Protein AF-A0A954EZW8-F1 (afdb_monomer_lite)

Structure (mmCIF, N/CA/C/O backbone):
data_AF-A0A954EZW8-F1
#
_entry.id   AF-A0A954EZW8-F1
#
loop_
_atom_site.group_PDB
_atom_site.id
_atom_site.type_symbol
_atom_site.label_atom_id
_atom_site.label_alt_id
_atom_site.label_comp_id
_atom_site.label_asym_id
_atom_site.label_entity_id
_atom_site.label_seq_id
_atom_site.pdbx_PDB_ins_code
_atom_site.Cartn_x
_atom_site.Cartn_y
_atom_site.Cartn_z
_atom_site.occupancy
_atom_site.B_iso_or_equiv
_atom_site.auth_seq_id
_atom_site.auth_comp_id
_atom_site.auth_asym_id
_atom_site.auth_atom_id
_atom_site.pdbx_PDB_model_num
ATOM 1 N N . MET A 1 1 ? -31.507 -16.685 -0.576 1.00 43.44 1 MET A N 1
ATOM 2 C CA . MET A 1 1 ? -32.724 -15.885 -0.887 1.00 43.44 1 MET A CA 1
ATOM 3 C C . MET A 1 1 ? -32.297 -14.731 -1.784 1.00 43.44 1 MET A C 1
ATOM 5 O O . MET A 1 1 ? -31.101 -14.536 -1.917 1.00 43.44 1 MET A O 1
ATOM 9 N N . ASP A 1 2 ? -33.221 -13.995 -2.402 1.00 51.62 2 ASP A N 1
ATOM 10 C CA . ASP A 1 2 ? -32.860 -12.764 -3.124 1.00 51.62 2 ASP A CA 1
ATOM 11 C C . ASP A 1 2 ? -32.317 -11.702 -2.142 1.00 51.62 2 ASP A C 1
ATOM 13 O O . ASP A 1 2 ? -33.011 -11.325 -1.193 1.00 51.62 2 ASP A O 1
ATOM 17 N N . VAL A 1 3 ? -31.085 -11.240 -2.383 1.00 45.69 3 VAL A N 1
ATOM 18 C CA . VAL A 1 3 ? -30.373 -10.222 -1.588 1.00 45.69 3 VAL A CA 1
ATOM 19 C C . VAL A 1 3 ? -31.146 -8.901 -1.583 1.00 45.69 3 VAL A C 1
ATOM 21 O O . VAL A 1 3 ? -31.331 -8.284 -0.530 1.00 45.69 3 VAL A O 1
ATOM 24 N N . ARG A 1 4 ? -31.712 -8.511 -2.734 1.00 54.00 4 ARG A N 1
ATOM 25 C CA . ARG A 1 4 ? -32.481 -7.267 -2.898 1.00 54.00 4 ARG A CA 1
ATOM 26 C C . ARG A 1 4 ? -33.747 -7.294 -2.028 1.00 54.00 4 ARG A C 1
ATOM 28 O O . ARG A 1 4 ? -34.098 -6.297 -1.394 1.00 54.00 4 ARG A O 1
ATOM 35 N N . THR A 1 5 ? -34.393 -8.458 -1.909 1.00 51.41 5 THR A N 1
ATOM 36 C CA . THR A 1 5 ? -35.537 -8.692 -1.009 1.00 51.41 5 THR A CA 1
ATOM 37 C C . THR A 1 5 ? -35.160 -8.655 0.479 1.00 51.41 5 THR A C 1
ATOM 39 O O . THR A 1 5 ? -35.992 -8.237 1.286 1.00 51.41 5 THR A O 1
ATOM 42 N N . LEU A 1 6 ? -33.949 -9.055 0.883 1.00 54.75 6 LEU A N 1
ATOM 43 C CA . LEU A 1 6 ? -33.510 -8.948 2.284 1.00 54.75 6 LEU A CA 1
ATOM 44 C C . LEU A 1 6 ? -33.312 -7.479 2.684 1.00 54.75 6 LEU A C 1
ATOM 46 O O . LEU A 1 6 ? -33.973 -7.003 3.612 1.00 54.75 6 LEU A O 1
ATOM 50 N N . PHE A 1 7 ? -32.508 -6.739 1.914 1.00 49.44 7 PHE A N 1
ATOM 51 C CA . PHE A 1 7 ? -32.210 -5.321 2.148 1.00 49.44 7 PHE A CA 1
ATOM 52 C C . PHE A 1 7 ? -33.491 -4.464 2.240 1.00 49.44 7 PHE A C 1
ATOM 54 O O . PHE A 1 7 ? -33.697 -3.722 3.201 1.00 49.44 7 PHE A O 1
ATOM 61 N N . VAL A 1 8 ? -34.432 -4.638 1.300 1.00 53.44 8 VAL A N 1
ATOM 62 C CA . VAL A 1 8 ? -35.705 -3.885 1.262 1.00 53.44 8 VAL A CA 1
ATOM 63 C C . VAL A 1 8 ? -36.650 -4.202 2.433 1.00 53.44 8 VAL A C 1
ATOM 65 O O . VAL A 1 8 ? -37.528 -3.390 2.739 1.00 53.44 8 VAL A O 1
ATOM 68 N N . ASN A 1 9 ? -36.519 -5.358 3.091 1.00 42.78 9 ASN A N 1
ATOM 69 C CA . ASN A 1 9 ? -37.370 -5.705 4.233 1.00 42.78 9 ASN A CA 1
ATOM 70 C C . ASN A 1 9 ? -36.825 -5.196 5.575 1.00 42.78 9 ASN A C 1
ATOM 72 O O . ASN A 1 9 ? -37.639 -4.896 6.446 1.00 42.78 9 ASN A O 1
ATOM 76 N N . TRP A 1 10 ? -35.506 -5.037 5.736 1.00 42.66 10 TRP A N 1
ATOM 77 C CA . TRP A 1 10 ? -34.912 -4.493 6.967 1.00 42.66 10 TRP A CA 1
ATOM 78 C C . TRP A 1 10 ? -35.305 -3.026 7.206 1.00 42.66 10 TRP A C 1
ATOM 80 O O . TRP A 1 10 ? -35.696 -2.650 8.306 1.00 42.66 10 TRP A O 1
ATOM 90 N N . PHE A 1 11 ? -35.323 -2.207 6.149 1.00 40.59 11 PHE A N 1
ATOM 91 C CA . PHE A 1 11 ? -35.715 -0.790 6.222 1.00 40.59 11 PHE A CA 1
ATOM 92 C C . PHE A 1 11 ? -37.233 -0.536 6.298 1.00 40.59 11 PHE A C 1
ATOM 94 O O . PHE A 1 11 ? -37.682 0.606 6.164 1.00 40.59 11 PHE A O 1
ATOM 101 N N . ARG A 1 12 ? -38.059 -1.567 6.525 1.00 32.81 12 ARG A N 1
ATOM 102 C CA . ARG A 1 12 ? -39.489 -1.385 6.815 1.00 32.81 12 ARG A CA 1
ATOM 103 C C . ARG A 1 12 ? -39.698 -1.240 8.322 1.00 32.81 12 ARG A C 1
ATOM 105 O O . ARG A 1 12 ? -39.370 -2.172 9.052 1.00 32.81 12 ARG A O 1
ATOM 112 N N . PRO A 1 13 ? -40.318 -0.145 8.805 1.00 32.53 13 PRO A N 1
ATOM 113 C CA . PRO A 1 13 ? -40.740 -0.055 10.197 1.00 32.53 13 PRO A CA 1
ATOM 114 C C . PRO A 1 13 ? -41.623 -1.252 10.563 1.00 32.53 13 PRO A C 1
ATOM 116 O O . PRO A 1 13 ? -42.623 -1.519 9.894 1.00 32.53 13 PRO A O 1
ATOM 119 N N . SER A 1 14 ? -41.251 -1.980 11.615 1.00 35.34 14 SER A N 1
ATOM 120 C CA . SER A 1 14 ? -41.984 -3.165 12.064 1.00 35.34 14 SER A CA 1
ATOM 121 C C . SER A 1 14 ? -43.405 -2.806 12.511 1.00 35.34 14 SER A C 1
ATOM 123 O O . SER A 1 14 ? -43.594 -1.817 13.223 1.00 35.34 14 SER A O 1
ATOM 125 N N . ASP A 1 15 ? -44.394 -3.637 12.161 1.00 36.22 15 ASP A N 1
ATOM 126 C CA . ASP A 1 15 ? -45.810 -3.444 12.506 1.00 36.22 15 ASP A CA 1
ATOM 127 C C . ASP A 1 15 ? -46.063 -3.543 14.027 1.00 36.22 15 ASP A C 1
ATOM 129 O O . ASP A 1 15 ? -46.489 -4.567 14.571 1.00 36.22 15 ASP A O 1
ATOM 133 N N . HIS A 1 16 ? -45.814 -2.449 14.743 1.00 34.09 16 HIS A N 1
ATOM 134 C CA . HIS A 1 16 ? -46.193 -2.248 16.139 1.00 34.09 16 HIS A CA 1
ATOM 135 C C . HIS A 1 16 ? -47.187 -1.090 16.230 1.00 34.09 16 HIS A C 1
ATOM 137 O O . HIS A 1 16 ? -46.836 0.087 16.192 1.00 34.09 16 HIS A O 1
ATOM 143 N N . ALA A 1 17 ? -48.469 -1.458 16.309 1.00 30.45 17 ALA A N 1
ATOM 144 C CA . ALA A 1 17 ? -49.590 -0.537 16.167 1.00 30.45 17 ALA A CA 1
ATOM 145 C C . ALA A 1 17 ? -49.532 0.630 17.181 1.00 30.45 17 ALA A C 1
ATOM 147 O O . ALA A 1 17 ? -49.502 0.388 18.395 1.00 30.45 17 ALA A O 1
ATOM 148 N N . PRO A 1 18 ? -49.573 1.897 16.721 1.00 32.97 18 PRO A N 1
ATOM 149 C CA . PRO A 1 18 ? -49.445 3.048 17.603 1.00 32.97 18 PRO A CA 1
ATOM 150 C C . PRO A 1 18 ? -50.664 3.196 18.518 1.00 32.97 18 PRO A C 1
ATOM 152 O O . PRO A 1 18 ? -51.819 3.114 18.091 1.00 32.97 18 PRO A O 1
ATOM 155 N N . ARG A 1 19 ? -50.408 3.494 19.796 1.00 30.89 19 ARG A N 1
ATOM 156 C CA . ARG A 1 19 ? -51.444 4.013 20.701 1.00 30.89 19 ARG A CA 1
ATOM 157 C C . ARG A 1 19 ? -51.760 5.462 20.295 1.00 30.89 19 ARG A C 1
ATOM 159 O O . ARG A 1 19 ? -50.827 6.196 19.972 1.00 30.89 19 ARG A O 1
ATOM 166 N N . PRO A 1 20 ? -53.030 5.903 20.321 1.00 31.31 20 PRO A N 1
ATOM 167 C CA . PRO A 1 20 ? -53.383 7.258 19.908 1.00 31.31 20 PRO A CA 1
ATOM 168 C C . PRO A 1 20 ? -52.839 8.292 20.903 1.00 31.31 20 PRO A C 1
ATOM 170 O O . PRO A 1 20 ? -53.176 8.249 22.087 1.00 31.31 20 PRO A O 1
ATOM 173 N N . TRP A 1 21 ? -52.024 9.224 20.411 1.00 25.38 21 TRP A N 1
ATOM 174 C CA . TRP A 1 21 ? -51.577 10.399 21.162 1.00 25.38 21 TRP A CA 1
ATOM 175 C C . TRP A 1 21 ? -52.632 11.517 21.118 1.00 25.38 21 TRP A C 1
ATOM 177 O O . TRP A 1 21 ? -53.322 11.693 20.113 1.00 25.38 21 TRP A O 1
ATOM 187 N N . ASP A 1 22 ? -52.772 12.260 22.220 1.00 29.62 22 ASP A N 1
ATOM 188 C CA . ASP A 1 22 ? -53.662 13.426 22.325 1.00 29.62 22 ASP A CA 1
ATOM 189 C C . ASP A 1 22 ? -52.944 14.675 21.786 1.00 29.62 22 ASP A C 1
ATOM 191 O O . ASP A 1 22 ? -51.782 14.924 22.104 1.00 29.62 22 ASP A O 1
ATOM 195 N N . ALA A 1 23 ? -53.633 15.468 20.967 1.00 32.44 23 ALA A N 1
ATOM 196 C CA . ALA A 1 23 ? -53.079 16.677 20.374 1.00 32.44 23 ALA A CA 1
ATOM 197 C C . ALA A 1 23 ? -53.156 17.849 21.369 1.00 32.44 23 ALA A C 1
ATOM 199 O O . ALA A 1 23 ? -54.190 18.521 21.475 1.00 32.44 23 ALA A O 1
ATOM 200 N N . ARG A 1 24 ? -52.058 18.078 22.103 1.00 31.58 24 ARG A N 1
ATOM 201 C CA . ARG A 1 24 ? -51.722 19.326 22.819 1.00 31.58 24 ARG A CA 1
ATOM 202 C C . ARG A 1 24 ? -50.274 19.293 23.319 1.00 31.58 24 ARG A C 1
ATOM 204 O O . ARG A 1 24 ? -50.003 18.635 24.314 1.00 31.58 24 ARG A O 1
ATOM 211 N N . ASP A 1 25 ? -49.384 19.974 22.594 1.00 28.00 25 ASP A N 1
ATOM 212 C CA . ASP A 1 25 ? -48.431 20.974 23.124 1.00 28.00 25 ASP A CA 1
ATOM 213 C C . ASP A 1 25 ? -47.451 21.436 22.019 1.00 28.00 25 ASP A C 1
ATOM 215 O O . ASP A 1 25 ? -46.238 21.250 22.082 1.00 28.00 25 ASP A O 1
ATOM 219 N N . GLU A 1 26 ? -47.983 22.088 20.979 1.00 32.91 26 GLU A N 1
ATOM 220 C CA . GLU A 1 26 ? -47.164 22.862 20.035 1.00 32.91 26 GLU A CA 1
ATOM 221 C C . GLU A 1 26 ? -46.768 24.207 20.672 1.00 32.91 26 GLU A C 1
ATOM 223 O O . GLU A 1 26 ? -47.568 25.142 20.651 1.00 32.91 26 GLU A O 1
ATOM 228 N N . THR A 1 27 ? -45.562 24.337 21.248 1.00 33.59 27 THR A N 1
ATOM 229 C CA . THR A 1 27 ? -44.759 25.593 21.226 1.00 33.59 27 THR A CA 1
ATOM 230 C C . THR A 1 27 ? -43.373 25.469 21.887 1.00 33.59 27 THR A C 1
ATOM 232 O O . THR A 1 27 ? -43.179 25.900 23.025 1.00 33.59 27 THR A O 1
ATOM 235 N N . ARG A 1 28 ? -42.360 25.009 21.130 1.00 30.03 28 ARG A N 1
ATOM 236 C CA . ARG A 1 28 ? -41.028 25.659 21.032 1.00 30.03 28 ARG A CA 1
ATOM 237 C C . ARG A 1 28 ? -40.084 24.942 20.058 1.00 30.03 28 ARG A C 1
ATOM 239 O O . ARG A 1 28 ? -40.122 23.727 19.976 1.00 30.03 28 ARG A O 1
ATOM 246 N N . LEU A 1 29 ? -39.209 25.738 19.428 1.00 28.69 29 LEU A N 1
ATOM 247 C CA . LEU A 1 29 ? -38.001 25.342 18.682 1.00 28.69 29 LEU A CA 1
ATOM 248 C C . LEU A 1 29 ? -38.219 24.322 17.548 1.00 28.69 29 LEU A C 1
ATOM 250 O O . LEU A 1 29 ? -38.056 23.123 17.730 1.00 28.69 29 LEU A O 1
ATOM 254 N N . ALA A 1 30 ? -38.533 24.849 16.361 1.00 26.42 30 ALA A N 1
ATOM 255 C CA . ALA A 1 30 ? -38.517 24.125 15.089 1.00 26.42 30 ALA A CA 1
ATOM 256 C C . ALA A 1 30 ? -38.191 25.095 13.931 1.00 26.42 30 ALA A C 1
ATOM 258 O O . ALA A 1 30 ? -39.014 25.339 13.052 1.00 26.42 30 ALA A O 1
ATOM 259 N N . GLU A 1 31 ? -36.998 25.693 13.963 1.00 34.12 31 GLU A N 1
ATOM 260 C CA . GLU A 1 31 ? -36.379 26.350 12.804 1.00 34.12 31 GLU A CA 1
ATOM 261 C C . GLU A 1 31 ? -34.927 25.862 12.691 1.00 34.12 31 GLU A C 1
ATOM 263 O O . GLU A 1 31 ? -34.231 25.794 13.701 1.00 34.12 31 GLU A O 1
ATOM 268 N N . GLN A 1 32 ? -34.499 25.587 11.451 1.00 30.50 32 GLN A N 1
ATOM 269 C CA . GLN A 1 32 ? -33.208 25.008 11.029 1.00 30.50 32 GLN A CA 1
ATOM 270 C C . GLN A 1 32 ? -33.050 23.474 11.201 1.00 30.50 32 GLN A C 1
ATOM 272 O O . GLN A 1 32 ? -33.448 22.894 12.203 1.00 30.50 32 GLN A O 1
ATOM 277 N N . LEU A 1 33 ? -32.444 22.864 10.166 1.00 28.03 33 LEU A N 1
ATOM 278 C CA . LEU A 1 33 ? -32.018 21.458 9.998 1.00 28.03 33 LEU A CA 1
ATOM 279 C C . LEU A 1 33 ? -33.106 20.352 9.984 1.00 28.03 33 LEU A C 1
ATOM 281 O O . LEU A 1 33 ? -33.426 19.744 10.997 1.00 28.03 33 LEU A O 1
ATOM 285 N N . GLU A 1 34 ? -33.576 20.014 8.774 1.00 26.55 34 GLU A N 1
ATOM 286 C CA . GLU A 1 34 ? -34.398 18.828 8.444 1.00 26.55 34 GLU A CA 1
ATOM 287 C C . GLU A 1 34 ? -33.981 18.281 7.051 1.00 26.55 34 GLU A C 1
ATOM 289 O O . GLU A 1 34 ? -34.318 18.895 6.028 1.00 26.55 34 GLU A O 1
ATOM 294 N N . PRO A 1 35 ? -33.220 17.169 6.955 1.00 34.31 35 PRO A N 1
ATOM 295 C CA . PRO A 1 35 ? -32.920 16.511 5.683 1.00 34.31 35 PRO A CA 1
ATOM 296 C C . PRO A 1 35 ? -34.114 15.671 5.189 1.00 34.31 35 PRO A C 1
ATOM 298 O O . PRO A 1 35 ? -34.763 14.941 5.934 1.00 34.31 35 PRO A O 1
ATOM 301 N N . ARG A 1 36 ? -34.428 15.776 3.894 1.00 29.78 36 ARG A N 1
ATOM 302 C CA . ARG A 1 36 ? -35.715 15.335 3.321 1.00 29.78 36 ARG A CA 1
ATOM 303 C C . ARG A 1 36 ? -35.919 13.813 3.265 1.00 29.78 36 ARG A C 1
ATOM 305 O O . ARG A 1 36 ? -35.481 13.166 2.315 1.00 29.78 36 ARG A O 1
ATOM 312 N N . LEU A 1 37 ? -36.777 13.286 4.138 1.00 27.83 37 LEU A N 1
ATOM 313 C CA . LEU A 1 37 ? -37.503 12.034 3.886 1.00 27.83 37 LEU A CA 1
ATOM 314 C C . LEU A 1 37 ? -38.712 12.277 2.962 1.00 27.83 37 LEU A C 1
ATOM 316 O O . LEU A 1 37 ? -39.675 12.941 3.341 1.00 27.83 37 LEU A O 1
ATOM 320 N N . VAL A 1 38 ? -38.694 11.699 1.755 1.00 26.86 38 VAL A N 1
ATOM 321 C CA . VAL A 1 38 ? -39.861 11.646 0.851 1.00 26.86 38 VAL A CA 1
ATOM 322 C C . VAL A 1 38 ? -40.028 10.226 0.318 1.00 26.86 38 VAL A C 1
ATOM 324 O O . VAL A 1 38 ? -39.341 9.808 -0.611 1.00 26.86 38 VAL A O 1
ATOM 327 N N . LEU A 1 39 ? -40.978 9.493 0.898 1.00 25.16 39 LEU A N 1
ATOM 328 C CA . LEU A 1 39 ? -41.340 8.131 0.507 1.00 25.16 39 LEU A CA 1
ATOM 329 C C . LEU A 1 39 ? -42.817 8.136 0.086 1.00 25.16 39 LEU A C 1
ATOM 331 O O . LEU A 1 39 ? -43.714 8.202 0.925 1.00 25.16 39 LEU A O 1
ATOM 335 N N . GLY A 1 40 ? -43.083 8.147 -1.225 1.00 23.84 40 GLY A N 1
ATOM 336 C CA . GLY A 1 40 ? -44.438 8.345 -1.744 1.00 23.84 40 GLY A CA 1
ATOM 337 C C . GLY A 1 40 ? -44.607 7.981 -3.219 1.00 23.84 40 GLY A C 1
ATOM 338 O O . GLY A 1 40 ? -43.997 8.589 -4.090 1.00 23.84 40 GLY A O 1
ATOM 339 N N . SER A 1 41 ? -45.501 7.019 -3.472 1.00 27.75 41 SER A N 1
ATOM 340 C CA . SER A 1 41 ? -46.009 6.574 -4.783 1.00 27.75 41 SER A CA 1
ATOM 341 C C . SER A 1 41 ? -44.987 6.147 -5.850 1.00 27.75 41 SER A C 1
ATOM 343 O O . SER A 1 41 ? -44.550 6.965 -6.649 1.00 27.75 41 SER A O 1
ATOM 345 N N . LEU A 1 42 ? -44.775 4.829 -5.966 1.00 25.97 42 LEU A N 1
ATOM 346 C CA . LEU A 1 42 ? -44.904 4.063 -7.222 1.00 25.97 42 LEU A CA 1
ATOM 347 C C . LEU A 1 42 ? -44.844 2.553 -6.906 1.00 25.97 42 LEU A C 1
ATOM 349 O O . LEU A 1 42 ? -43.775 1.962 -6.829 1.00 25.97 42 LEU A O 1
ATOM 353 N N . LEU A 1 43 ? -46.007 1.927 -6.685 1.00 27.34 43 LEU A N 1
ATOM 354 C CA . LEU A 1 43 ? -46.126 0.475 -6.485 1.00 27.34 43 LEU A CA 1
ATOM 355 C C . LEU A 1 43 ? -46.711 -0.188 -7.744 1.00 27.34 43 LEU A C 1
ATOM 357 O O . LEU A 1 43 ? -47.849 0.129 -8.104 1.00 27.34 43 LEU A O 1
ATOM 361 N N . PRO A 1 44 ? -46.006 -1.139 -8.382 1.00 29.42 44 PRO A N 1
ATOM 362 C CA . PRO A 1 44 ? -46.613 -2.062 -9.334 1.00 29.42 44 PRO A CA 1
ATOM 363 C C . PRO A 1 44 ? -47.597 -3.005 -8.621 1.00 29.42 44 PRO A C 1
ATOM 365 O O . PRO A 1 44 ? -47.339 -3.469 -7.510 1.00 29.42 44 PRO A O 1
ATOM 368 N N . GLY A 1 45 ? -48.728 -3.311 -9.260 1.00 29.39 45 GLY A N 1
ATOM 369 C CA . GLY A 1 45 ? -49.656 -4.335 -8.766 1.00 29.39 45 GLY A CA 1
ATOM 370 C C . GLY A 1 45 ? -49.118 -5.759 -8.993 1.00 29.39 45 GLY A C 1
ATOM 371 O O . GLY A 1 45 ? -48.387 -5.977 -9.960 1.00 29.39 45 GLY A O 1
ATOM 372 N N . PRO A 1 46 ? -49.477 -6.744 -8.146 1.00 28.98 46 PRO A N 1
ATOM 373 C CA . PRO A 1 46 ? -48.975 -8.112 -8.271 1.00 28.98 46 PRO A CA 1
ATOM 374 C C . PRO A 1 46 ? -49.521 -8.829 -9.524 1.00 28.98 46 PRO A C 1
ATOM 376 O O . PRO A 1 46 ? -50.655 -8.569 -9.942 1.00 28.98 46 PRO A O 1
ATOM 379 N N . PRO A 1 47 ? -48.753 -9.766 -10.114 1.00 30.72 47 PRO A N 1
ATOM 380 C CA . PRO A 1 47 ? -49.154 -10.487 -11.319 1.00 30.72 47 PRO A CA 1
ATOM 381 C C . PRO A 1 47 ? -50.290 -11.487 -11.054 1.00 30.72 47 PRO A C 1
ATOM 383 O O . PRO A 1 47 ? -50.425 -12.043 -9.964 1.00 30.72 47 PRO A O 1
ATOM 386 N N . THR A 1 48 ? -51.086 -11.774 -12.089 1.00 29.78 48 THR A N 1
ATOM 387 C CA . THR A 1 48 ? -52.117 -12.827 -12.073 1.00 29.78 48 THR A CA 1
ATOM 388 C C . THR A 1 48 ? -51.926 -13.776 -13.254 1.00 29.78 48 THR A C 1
ATOM 390 O O . THR A 1 48 ? -51.517 -13.358 -14.335 1.00 29.78 48 THR A O 1
ATOM 393 N N . ASN A 1 49 ? -52.177 -15.071 -13.038 1.00 28.92 49 ASN A N 1
ATOM 394 C CA . ASN A 1 49 ? -51.752 -16.137 -13.948 1.00 28.92 49 ASN A CA 1
ATOM 395 C C . ASN A 1 49 ? -52.915 -16.780 -14.732 1.00 28.92 49 ASN A C 1
ATOM 397 O O . ASN A 1 49 ? -53.925 -17.153 -14.144 1.00 28.92 49 ASN A O 1
ATOM 401 N N . ALA A 1 50 ? -52.666 -17.002 -16.030 1.00 29.44 50 ALA A N 1
ATOM 402 C CA . ALA A 1 50 ? -53.290 -17.967 -16.954 1.00 29.44 50 ALA A CA 1
ATOM 403 C C . ALA A 1 50 ? -54.808 -17.904 -17.298 1.00 29.44 50 ALA A C 1
ATOM 405 O O . ALA A 1 50 ? -55.673 -18.089 -16.447 1.00 29.44 50 ALA A O 1
ATOM 406 N N . GLY A 1 51 ? -55.114 -17.891 -18.615 1.00 26.94 51 GLY A N 1
ATOM 407 C CA . GLY A 1 51 ? -56.190 -18.746 -19.169 1.00 26.94 51 GLY A CA 1
ATOM 408 C C . GLY A 1 51 ? -57.262 -18.180 -20.133 1.00 26.94 51 GLY A C 1
ATOM 409 O O . GLY A 1 51 ? -58.414 -18.177 -19.734 1.00 26.94 51 GLY A O 1
ATOM 410 N N . ALA A 1 52 ? -56.906 -17.873 -21.401 1.00 25.41 52 ALA A N 1
ATOM 411 C CA . ALA A 1 52 ? -57.652 -18.122 -22.680 1.00 25.41 52 ALA A CA 1
ATOM 412 C C . ALA A 1 52 ? -59.175 -17.751 -22.859 1.00 25.41 52 ALA A C 1
ATOM 414 O O . ALA A 1 52 ? -59.886 -17.553 -21.883 1.00 25.41 52 ALA A O 1
ATOM 415 N N . PRO A 1 53 ? -59.791 -17.779 -24.080 1.00 34.25 53 PRO A N 1
ATOM 416 C CA . PRO A 1 53 ? -59.286 -17.619 -25.465 1.00 34.25 53 PRO A CA 1
ATOM 417 C C . PRO A 1 53 ? -60.098 -16.652 -26.404 1.00 34.25 53 PRO A C 1
ATOM 419 O O . PRO A 1 53 ? -61.313 -16.766 -26.495 1.00 34.25 53 PRO A O 1
ATOM 422 N N . VAL A 1 54 ? -59.394 -15.855 -27.237 1.00 27.34 54 VAL A N 1
ATOM 423 C CA . VAL A 1 54 ? -59.645 -15.482 -28.677 1.00 27.34 54 VAL A CA 1
ATOM 424 C C . VAL A 1 54 ? -61.003 -14.856 -29.163 1.00 27.34 54 VAL A C 1
ATOM 426 O O . VAL A 1 54 ? -62.088 -15.223 -28.730 1.00 27.34 54 VAL A O 1
ATOM 429 N N . THR A 1 55 ? -60.928 -14.037 -30.242 1.00 26.19 55 THR A N 1
ATOM 430 C CA . THR A 1 55 ? -61.994 -13.526 -31.180 1.00 26.19 55 THR A CA 1
ATOM 431 C C . THR A 1 55 ? -62.546 -12.085 -30.897 1.00 26.19 55 THR A C 1
ATOM 433 O O . THR A 1 55 ? -62.273 -11.570 -29.817 1.00 26.19 55 THR A O 1
ATOM 436 N N . PRO A 1 56 ? -63.102 -11.311 -31.880 1.00 30.31 56 PRO A N 1
ATOM 437 C CA . PRO A 1 56 ? -62.393 -10.105 -32.360 1.00 30.31 56 PRO A CA 1
ATOM 438 C C . PRO A 1 56 ? -63.231 -8.792 -32.508 1.00 30.31 56 PRO A C 1
ATOM 440 O O . PRO A 1 56 ? -64.386 -8.711 -32.101 1.00 30.31 56 PRO A O 1
ATOM 443 N N . ALA A 1 57 ? -62.595 -7.770 -33.110 1.00 27.25 57 ALA A N 1
ATOM 444 C CA . ALA A 1 57 ? -63.001 -6.371 -33.372 1.00 27.25 57 ALA A CA 1
ATOM 445 C C . ALA A 1 57 ? -64.442 -6.085 -33.884 1.00 27.25 57 ALA A C 1
ATOM 447 O O . ALA A 1 57 ? -65.098 -6.963 -34.451 1.00 27.25 57 ALA A O 1
ATOM 448 N N . PRO A 1 58 ? -64.907 -4.815 -33.784 1.00 32.47 58 PRO A N 1
ATOM 449 C CA . PRO A 1 58 ? -64.774 -3.924 -34.955 1.00 32.47 58 PRO A CA 1
ATOM 450 C C . PRO A 1 58 ? -64.398 -2.444 -34.669 1.00 32.47 58 PRO A C 1
ATOM 452 O O . PRO A 1 58 ? -64.276 -2.009 -33.528 1.00 32.47 58 PRO A O 1
ATOM 455 N N . GLN A 1 59 ? -64.211 -1.696 -35.763 1.00 27.42 59 GLN A N 1
ATOM 456 C CA . GLN A 1 59 ? -63.726 -0.308 -35.885 1.00 27.42 59 GLN A CA 1
ATOM 457 C C . GLN A 1 59 ? -64.751 0.787 -35.514 1.00 27.42 59 GLN A C 1
ATOM 459 O O . GLN A 1 59 ? -65.959 0.544 -35.547 1.00 27.42 59 GLN A O 1
ATOM 464 N N . ASN A 1 60 ? -64.253 2.010 -35.259 1.00 27.08 60 ASN A N 1
ATOM 465 C CA . ASN A 1 60 ? -64.528 3.250 -36.030 1.00 27.08 60 ASN A CA 1
ATOM 466 C C . ASN A 1 60 ? -63.937 4.459 -35.260 1.00 27.08 60 ASN A C 1
ATOM 468 O O . ASN A 1 60 ? -64.286 4.670 -34.103 1.00 27.08 60 ASN A O 1
ATOM 472 N N . ASP A 1 61 ? -62.927 5.182 -35.751 1.00 25.69 61 ASP A N 1
ATOM 473 C CA . ASP A 1 61 ? -62.858 6.069 -36.939 1.00 25.69 61 ASP A CA 1
ATOM 474 C C . ASP A 1 61 ? -63.179 7.541 -36.596 1.00 25.69 61 ASP A C 1
ATOM 476 O O . ASP A 1 61 ? -64.330 7.975 -36.650 1.00 25.69 61 ASP A O 1
ATOM 480 N N . ALA A 1 62 ? -62.131 8.321 -36.288 1.00 28.20 62 ALA A N 1
ATOM 481 C CA . ALA A 1 62 ? -62.123 9.790 -36.322 1.00 28.20 62 ALA A CA 1
ATOM 482 C C . ALA A 1 62 ? -60.677 10.336 -36.443 1.00 28.20 62 ALA A C 1
ATOM 484 O O . ALA A 1 62 ? -59.965 10.483 -35.455 1.00 28.20 62 ALA A O 1
ATOM 485 N N . GLN A 1 63 ? -60.264 10.635 -37.673 1.00 26.33 63 GLN A N 1
ATOM 486 C CA . GLN A 1 63 ? -59.034 11.341 -38.082 1.00 26.33 63 GLN A CA 1
ATOM 487 C C . GLN A 1 63 ? -59.452 12.551 -38.954 1.00 26.33 63 GLN A C 1
ATOM 489 O O . GLN A 1 63 ? -60.593 12.541 -39.433 1.00 26.33 63 GLN A O 1
ATOM 494 N N . PRO A 1 64 ? -58.583 13.528 -39.293 1.00 39.44 64 PRO A N 1
ATOM 495 C CA . PRO A 1 64 ? -57.299 13.926 -38.693 1.00 39.44 64 PRO A CA 1
ATOM 496 C C . PRO A 1 64 ? -57.245 15.442 -38.359 1.00 39.44 64 PRO A C 1
ATOM 498 O O . PRO A 1 64 ? -58.162 16.192 -38.696 1.00 39.44 64 PRO A O 1
ATOM 501 N N . VAL A 1 65 ? -56.118 15.915 -37.809 1.00 23.69 65 VAL A N 1
ATOM 502 C CA . VAL A 1 65 ? -55.521 17.221 -38.177 1.00 23.69 65 VAL A CA 1
ATOM 503 C C . VAL A 1 65 ? -53.998 17.059 -38.183 1.00 23.69 65 VAL A C 1
ATOM 505 O O . VAL A 1 65 ? -53.417 16.759 -37.143 1.00 23.69 65 VAL A O 1
ATOM 508 N N . ASP A 1 66 ? -53.364 17.257 -39.337 1.00 25.27 66 ASP A N 1
ATOM 509 C CA . ASP A 1 66 ? -51.904 17.247 -39.483 1.00 25.27 66 ASP A CA 1
ATOM 510 C C . ASP A 1 66 ? -51.262 18.562 -39.009 1.00 25.27 66 ASP A C 1
ATOM 512 O O . ASP A 1 66 ? -51.894 19.620 -39.054 1.00 25.27 66 ASP A O 1
ATOM 516 N N . ILE A 1 67 ? -49.965 18.517 -38.691 1.00 24.56 67 ILE A N 1
ATOM 517 C CA . ILE A 1 67 ? -48.981 19.476 -39.222 1.00 24.56 67 ILE A CA 1
ATOM 518 C C . ILE A 1 67 ? -47.596 18.809 -39.259 1.00 24.56 67 ILE A C 1
ATOM 520 O O . ILE A 1 67 ? -47.274 17.965 -38.427 1.00 24.56 67 ILE A O 1
ATOM 524 N N . ASP A 1 68 ? -46.834 19.158 -40.293 1.00 23.52 68 ASP A N 1
ATOM 525 C CA . ASP A 1 68 ? -45.600 18.503 -40.738 1.00 23.52 68 ASP A CA 1
ATOM 526 C C . ASP A 1 68 ? -44.359 18.917 -39.914 1.00 23.52 68 ASP A C 1
ATOM 528 O O . ASP A 1 68 ? -44.332 19.997 -39.318 1.00 23.52 68 ASP A O 1
ATOM 532 N N . ILE A 1 69 ? -43.314 18.082 -39.918 1.00 26.80 69 ILE A N 1
ATOM 533 C CA . ILE A 1 69 ? -42.012 18.350 -39.288 1.00 26.80 69 ILE A CA 1
ATOM 534 C C . ILE A 1 69 ? -40.919 18.254 -40.356 1.00 26.80 69 ILE A C 1
ATOM 536 O O . ILE A 1 69 ? -40.550 17.161 -40.781 1.00 26.80 69 ILE A O 1
ATOM 540 N N . GLN A 1 70 ? -40.334 19.397 -40.726 1.00 23.00 70 GLN A N 1
ATOM 541 C CA . GLN A 1 70 ? -39.078 19.452 -41.479 1.00 23.00 70 GLN A CA 1
ATOM 542 C C . GLN A 1 70 ? -38.115 20.493 -40.895 1.00 23.00 70 GLN A C 1
ATOM 544 O O . GLN A 1 70 ? -38.516 21.559 -40.430 1.00 23.00 70 GLN A O 1
ATOM 549 N N . THR A 1 71 ? -36.829 20.152 -40.920 1.00 34.59 71 THR A N 1
ATOM 550 C CA . THR A 1 71 ? -35.702 20.909 -40.357 1.00 34.59 71 THR A CA 1
ATOM 551 C C . THR A 1 71 ? -35.078 21.891 -41.354 1.00 34.59 71 THR A C 1
ATOM 553 O O . THR A 1 71 ? -35.036 21.602 -42.550 1.00 34.59 71 THR A O 1
ATOM 556 N N . PRO A 1 72 ? -34.462 22.981 -40.865 1.00 26.19 72 PRO A N 1
ATOM 557 C CA . PRO A 1 72 ? -33.361 23.652 -41.558 1.00 26.19 72 PRO A CA 1
ATOM 558 C C . PRO A 1 72 ? -32.079 23.768 -40.702 1.00 26.19 72 PRO A C 1
ATOM 560 O O . PRO A 1 72 ? -32.083 23.516 -39.500 1.00 26.19 72 PRO A O 1
ATOM 563 N N . SER A 1 73 ? -30.971 24.143 -41.347 1.00 27.28 73 SER A N 1
ATOM 564 C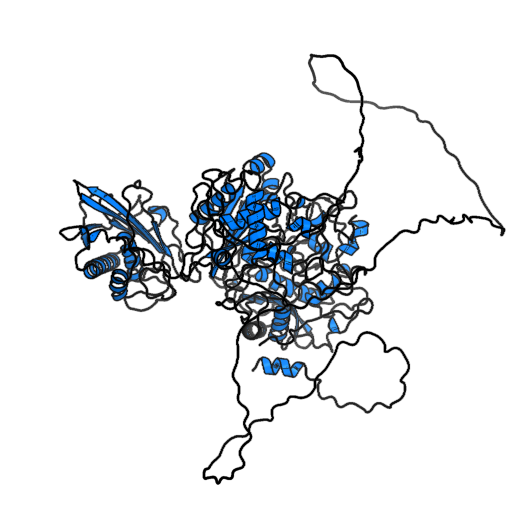 CA . SER A 1 73 ? -29.589 24.105 -40.838 1.00 27.28 73 SER A CA 1
ATOM 565 C C . SER A 1 73 ? -29.014 25.462 -40.382 1.00 27.28 73 SER A C 1
ATOM 567 O O . SER A 1 73 ? -29.506 26.505 -40.798 1.00 27.28 73 SER A O 1
ATOM 569 N N . GLN A 1 74 ? -27.919 25.404 -39.603 1.00 28.80 74 GLN A N 1
ATOM 570 C CA . GLN A 1 74 ? -26.821 26.390 -39.433 1.00 28.80 74 GLN A CA 1
ATOM 571 C C . GLN A 1 74 ? -27.085 27.892 -39.714 1.00 28.80 74 GLN A C 1
ATOM 573 O O . GLN A 1 74 ? -27.190 28.291 -40.872 1.00 28.80 74 GLN A O 1
ATOM 578 N N . HIS A 1 75 ? -26.987 28.752 -38.686 1.00 26.09 75 HIS A N 1
ATOM 579 C CA . HIS A 1 75 ? -25.806 29.623 -38.448 1.00 26.09 75 HIS A CA 1
ATOM 580 C C . HIS A 1 75 ? -25.976 30.547 -37.216 1.00 26.09 75 HIS A C 1
ATOM 582 O O . HIS A 1 75 ? -27.050 30.646 -36.627 1.00 26.09 75 HIS A O 1
ATOM 588 N N . ASP A 1 76 ? -24.879 31.210 -36.848 1.00 27.44 76 ASP A N 1
ATOM 589 C CA . ASP A 1 76 ? -24.626 32.079 -35.690 1.00 27.44 76 ASP A CA 1
ATOM 590 C C . ASP A 1 76 ? -25.719 33.072 -35.251 1.00 27.44 76 ASP A C 1
ATOM 592 O O . ASP A 1 76 ? -26.252 33.846 -36.054 1.00 27.44 76 ASP A O 1
ATOM 596 N N . ARG A 1 77 ? -25.835 33.236 -33.922 1.00 28.52 77 ARG A N 1
ATOM 597 C CA . ARG A 1 77 ? -25.353 34.450 -33.215 1.00 28.52 77 ARG A CA 1
ATOM 598 C C . ARG A 1 77 ? -25.363 34.270 -31.693 1.00 28.52 77 ARG A C 1
ATOM 600 O O . ARG A 1 77 ? -26.328 33.763 -31.134 1.00 28.52 77 ARG A O 1
ATOM 607 N N . GLY A 1 78 ? -24.289 34.713 -31.036 1.00 22.73 78 GLY A N 1
ATOM 608 C CA . GLY A 1 78 ? -24.123 34.622 -29.582 1.00 22.73 78 GLY A CA 1
ATOM 609 C C . GLY A 1 78 ? -24.950 35.637 -28.784 1.00 22.73 78 GLY A C 1
ATOM 610 O O . GLY A 1 78 ? -25.518 36.581 -29.339 1.00 22.73 78 GLY A O 1
ATOM 611 N N . LEU A 1 79 ? -24.975 35.453 -27.460 1.00 24.06 79 LEU A N 1
ATOM 612 C CA . LEU A 1 79 ? -25.678 36.320 -26.516 1.00 24.06 79 LEU A CA 1
ATOM 613 C C . LEU A 1 79 ? -24.734 36.742 -25.380 1.00 24.06 79 LEU A C 1
ATOM 615 O O . LEU A 1 79 ? -24.335 35.925 -24.555 1.00 24.06 79 LEU A O 1
ATOM 619 N N . THR A 1 80 ? -24.361 38.020 -25.342 1.00 22.50 80 THR A N 1
ATOM 620 C CA . THR A 1 80 ? -23.520 38.584 -24.276 1.00 22.50 80 THR A CA 1
ATOM 621 C C . THR A 1 80 ? -24.332 38.758 -22.994 1.00 22.50 80 THR A C 1
ATOM 623 O O . THR A 1 80 ? -25.365 39.428 -23.010 1.00 22.50 80 THR A O 1
ATOM 626 N N . ILE A 1 81 ? -23.839 38.229 -21.873 1.00 24.83 81 ILE A N 1
ATOM 627 C CA . ILE A 1 81 ? -24.326 38.576 -20.532 1.00 24.83 81 ILE A CA 1
ATOM 628 C C . ILE A 1 81 ? -23.372 39.624 -19.951 1.00 24.83 81 ILE A C 1
ATOM 630 O O . ILE A 1 81 ? -22.158 39.431 -19.947 1.00 24.83 81 ILE A O 1
ATOM 634 N N . GLN A 1 82 ? -23.910 40.758 -19.496 1.00 22.70 82 GLN A N 1
ATOM 635 C CA . GLN A 1 82 ? -23.111 41.796 -18.846 1.00 22.70 82 GLN A CA 1
ATOM 636 C C . GLN A 1 82 ? -22.790 41.412 -17.398 1.00 22.70 82 GLN A C 1
ATOM 638 O O . GLN A 1 82 ? -23.682 41.026 -16.646 1.00 22.70 82 GLN A O 1
ATOM 643 N N . ILE A 1 83 ? -21.533 41.607 -16.999 1.00 24.58 83 ILE A N 1
ATOM 644 C CA . ILE A 1 83 ? -21.122 41.640 -15.593 1.00 24.58 83 ILE A CA 1
ATOM 645 C C . ILE A 1 83 ? -21.089 43.111 -15.169 1.00 24.58 83 ILE A C 1
ATOM 647 O O . ILE A 1 83 ? -20.196 43.853 -15.584 1.00 24.58 83 ILE A O 1
ATOM 651 N N . ASP A 1 84 ? -22.049 43.537 -14.349 1.00 23.78 84 ASP A N 1
ATOM 652 C CA . ASP A 1 84 ? -22.013 44.864 -13.726 1.00 23.78 84 ASP A CA 1
ATOM 653 C C . ASP A 1 84 ? -20.930 44.896 -12.638 1.00 23.78 84 ASP A C 1
ATOM 655 O O . ASP A 1 84 ? -21.083 44.322 -11.559 1.00 23.78 84 ASP A O 1
ATOM 659 N N . ARG A 1 85 ? -19.823 45.594 -12.914 1.00 24.97 85 ARG A N 1
ATOM 660 C CA . ARG A 1 85 ? -18.809 45.943 -11.910 1.00 24.97 85 ARG A CA 1
ATOM 661 C C . ARG A 1 85 ? -19.176 47.275 -11.241 1.00 24.97 85 ARG A C 1
ATOM 663 O O . ARG A 1 85 ? -19.269 48.283 -11.946 1.00 24.97 85 ARG A O 1
ATOM 670 N N . PRO A 1 86 ? -19.304 47.347 -9.905 1.00 28.06 86 PRO A N 1
ATOM 671 C CA . PRO A 1 86 ? -19.311 48.624 -9.200 1.00 28.06 86 PRO A CA 1
ATOM 672 C C . PRO A 1 86 ? -17.940 49.304 -9.335 1.00 28.06 86 PRO A C 1
ATOM 674 O O . PRO A 1 86 ? -16.921 48.739 -8.941 1.00 28.06 86 PRO A O 1
ATOM 677 N N . ASN A 1 87 ? -17.901 50.518 -9.886 1.00 26.47 87 ASN A N 1
ATOM 678 C CA . ASN A 1 87 ? -16.667 51.304 -9.959 1.00 26.47 87 ASN A CA 1
ATOM 679 C C . ASN A 1 87 ? -16.278 51.849 -8.578 1.00 26.47 87 ASN A C 1
ATOM 681 O O . ASN A 1 87 ? -17.118 52.409 -7.871 1.00 26.47 87 ASN A O 1
ATOM 685 N N . ALA A 1 88 ? -14.988 51.794 -8.252 1.00 30.83 88 ALA A N 1
ATOM 686 C CA . ALA A 1 88 ? -14.409 52.584 -7.172 1.00 30.83 88 ALA A CA 1
ATOM 687 C C . ALA A 1 88 ? -13.936 53.949 -7.702 1.00 30.83 88 ALA A C 1
ATOM 689 O O . ALA A 1 88 ? -13.246 54.000 -8.718 1.00 30.83 88 ALA A O 1
ATOM 690 N N . GLN A 1 89 ? -14.235 55.036 -6.984 1.00 27.34 89 GLN A N 1
ATOM 691 C CA . GLN A 1 89 ? -13.416 56.254 -6.993 1.00 27.34 89 GLN A CA 1
ATOM 692 C C . GLN A 1 89 ? -13.467 56.978 -5.637 1.00 27.34 89 GLN A C 1
ATOM 694 O O . GLN A 1 89 ? -14.532 57.358 -5.163 1.00 27.34 89 GLN A O 1
ATOM 699 N N . GLU A 1 90 ? -12.270 57.145 -5.073 1.00 29.97 90 GLU A N 1
ATOM 700 C CA . GLU A 1 90 ? -11.736 58.280 -4.299 1.00 29.97 90 GLU A CA 1
ATOM 701 C C . GLU A 1 90 ? -12.612 59.037 -3.277 1.00 29.97 90 GLU A C 1
ATOM 703 O O . GLU A 1 90 ? -13.611 59.679 -3.595 1.00 29.97 90 GLU A O 1
ATOM 708 N N . GLY A 1 91 ? -12.105 59.115 -2.039 1.00 24.28 91 GLY A N 1
ATOM 709 C CA . GLY A 1 91 ? -12.652 59.975 -0.986 1.00 24.28 91 GLY A CA 1
ATOM 710 C C . GLY A 1 91 ? -11.760 60.063 0.256 1.00 24.28 91 GLY A C 1
ATOM 711 O O . GLY A 1 91 ? -12.116 59.534 1.305 1.00 24.28 91 GLY A O 1
ATOM 712 N N . VAL A 1 92 ? -10.600 60.724 0.164 1.00 25.55 92 VAL A N 1
ATOM 713 C CA . VAL A 1 92 ? -9.713 60.930 1.328 1.00 25.55 92 VAL A CA 1
ATOM 714 C C . VAL A 1 92 ? -10.285 61.999 2.265 1.00 25.55 92 VAL A C 1
ATOM 716 O O . VAL A 1 92 ? -10.250 63.187 1.946 1.00 25.55 92 VAL A O 1
ATOM 719 N N . VAL A 1 93 ? -10.732 61.589 3.456 1.00 23.42 93 VAL A N 1
ATOM 720 C CA . VAL A 1 93 ? -10.930 62.476 4.617 1.00 23.42 93 VAL A CA 1
ATOM 721 C C . VAL A 1 93 ? -10.448 61.764 5.881 1.00 23.42 93 VAL A C 1
ATOM 723 O O . VAL A 1 93 ? -10.983 60.729 6.262 1.00 23.42 93 VAL A O 1
ATOM 726 N N . SER A 1 94 ? -9.449 62.339 6.547 1.00 24.94 94 SER A N 1
ATOM 727 C CA . SER A 1 94 ? -8.976 61.915 7.868 1.00 24.94 94 SER A CA 1
ATOM 728 C C . SER A 1 94 ? -9.824 62.535 8.984 1.00 24.94 94 SER A C 1
ATOM 730 O O . SER A 1 94 ? -9.966 63.760 9.010 1.00 24.94 94 SER A O 1
ATOM 732 N N . ILE A 1 95 ? -10.309 61.729 9.931 1.00 23.11 95 ILE A N 1
ATOM 733 C CA . ILE A 1 95 ? -10.854 62.177 11.226 1.00 23.11 95 ILE A CA 1
ATOM 734 C C . ILE A 1 95 ? -10.264 61.287 12.330 1.00 23.11 95 ILE A C 1
ATOM 736 O O . ILE A 1 95 ? -9.943 60.125 12.081 1.00 23.11 95 ILE A O 1
ATOM 740 N N . GLU A 1 96 ? -10.061 61.859 13.518 1.00 25.11 96 GLU A N 1
ATOM 741 C CA . GLU A 1 96 ? -9.437 61.196 14.664 1.00 25.11 96 GLU A CA 1
ATOM 742 C C . GLU A 1 96 ? -10.224 59.981 15.197 1.00 25.11 96 GLU A C 1
ATOM 744 O O . GLU A 1 96 ? -11.455 59.948 15.171 1.00 25.11 96 GLU A O 1
ATOM 749 N N . VAL A 1 97 ? -9.495 59.018 15.775 1.00 24.72 97 VAL A N 1
ATOM 750 C CA . VAL A 1 97 ? -10.024 58.111 16.805 1.00 24.72 97 VAL A CA 1
ATOM 751 C C . VAL A 1 97 ? -9.477 58.601 18.142 1.00 24.72 97 VAL A C 1
ATOM 753 O O . VAL A 1 97 ? -8.262 58.692 18.319 1.00 24.72 97 VAL A O 1
ATOM 756 N N . ASP A 1 98 ? -10.378 58.966 19.049 1.00 24.11 98 ASP A N 1
ATOM 757 C CA . ASP A 1 98 ? -10.037 59.584 20.331 1.00 24.11 98 ASP A CA 1
ATOM 758 C C . ASP A 1 98 ? -9.398 58.590 21.316 1.00 24.11 98 ASP A C 1
ATOM 760 O O . ASP A 1 98 ? -9.721 57.400 21.329 1.00 24.11 98 ASP A O 1
ATOM 764 N N . VAL A 1 99 ? -8.515 59.093 22.184 1.00 29.28 99 VAL A N 1
ATOM 765 C CA . VAL A 1 99 ? -7.862 58.298 23.238 1.00 29.28 99 VAL A CA 1
ATOM 766 C C . VAL A 1 99 ? -8.501 58.614 24.589 1.00 29.28 99 VAL A C 1
ATOM 768 O O . VAL A 1 99 ? -8.088 59.554 25.268 1.00 29.28 99 VAL A O 1
ATOM 771 N N . GLU A 1 100 ? -9.453 57.789 25.035 1.00 26.42 100 GLU A N 1
ATOM 772 C CA . GLU A 1 100 ? -9.935 57.812 26.426 1.00 26.42 100 GLU A CA 1
ATOM 773 C C . GLU A 1 100 ? -9.476 56.584 27.224 1.00 26.42 100 GLU A C 1
ATOM 775 O O . GLU A 1 100 ? -10.104 55.527 27.238 1.00 26.42 100 GLU A O 1
ATOM 780 N N . THR A 1 101 ? -8.387 56.765 27.978 1.00 28.73 101 THR A N 1
ATOM 781 C CA . THR A 1 101 ? -7.985 55.871 29.075 1.00 28.73 101 THR A CA 1
ATOM 782 C C . THR A 1 101 ? -7.786 56.664 30.371 1.00 28.73 101 THR A C 1
ATOM 784 O O . THR A 1 101 ? -6.800 57.390 30.519 1.00 28.73 101 THR A O 1
ATOM 787 N N . GLY A 1 102 ? -8.693 56.498 31.340 1.00 25.45 102 GLY A N 1
ATOM 788 C CA . GLY A 1 102 ? -8.602 57.076 32.691 1.00 25.45 102 GLY A CA 1
ATOM 789 C C . GLY A 1 102 ? -9.948 57.598 33.219 1.00 25.45 102 GLY A C 1
ATOM 790 O O . GLY A 1 102 ? -10.773 58.042 32.438 1.00 25.45 102 GLY A O 1
ATOM 791 N N . ARG A 1 103 ? -10.238 57.604 34.529 1.00 27.75 103 ARG A N 1
ATOM 792 C CA . ARG A 1 103 ? -9.431 57.236 35.717 1.00 27.75 103 ARG A CA 1
ATOM 793 C C . ARG A 1 103 ? -10.337 56.796 36.906 1.00 27.75 103 ARG A C 1
ATOM 795 O O . ARG A 1 103 ? -11.547 56.973 36.810 1.00 27.75 103 ARG A O 1
ATOM 802 N N . PRO A 1 104 ? -9.780 56.231 38.004 1.00 45.16 104 PRO A N 1
ATOM 803 C CA . PRO A 1 104 ? -10.538 55.497 39.036 1.00 45.16 104 PRO A CA 1
ATOM 804 C C . PRO A 1 104 ? -10.741 56.232 40.383 1.00 45.16 104 PRO A C 1
ATOM 806 O O . PRO A 1 104 ? -10.069 57.229 40.652 1.00 45.16 104 PRO A O 1
ATOM 809 N N . SER A 1 105 ? -11.596 55.652 41.241 1.00 28.95 105 SER A N 1
ATOM 810 C CA . SER A 1 105 ? -11.621 55.720 42.727 1.00 28.95 105 SER A CA 1
ATOM 811 C C . SER A 1 105 ? -12.778 54.849 43.272 1.00 28.95 105 SER A C 1
ATOM 813 O O . SER A 1 105 ? -13.762 54.667 42.559 1.00 28.95 105 SER A O 1
ATOM 815 N N . ASP A 1 106 ? -12.810 54.274 44.484 1.00 31.22 106 ASP A N 1
ATOM 816 C CA . ASP A 1 106 ? -11.824 53.943 45.545 1.00 31.22 106 ASP A CA 1
ATOM 817 C C . ASP A 1 106 ? -12.443 52.807 46.414 1.00 31.22 106 ASP A C 1
ATOM 819 O O . ASP A 1 106 ? -13.668 52.649 46.385 1.00 31.22 106 ASP A O 1
ATOM 823 N N . GLY A 1 107 ? -11.674 52.027 47.206 1.00 26.78 107 GLY A N 1
ATOM 824 C CA . GLY A 1 107 ? -12.301 50.914 47.959 1.00 26.78 107 GLY A CA 1
ATOM 825 C C . GLY A 1 107 ? -11.536 50.002 48.946 1.00 26.78 107 GLY A C 1
ATOM 826 O O . GLY A 1 107 ? -12.046 48.909 49.153 1.00 26.78 107 GLY A O 1
ATOM 827 N N . ASN A 1 108 ? -10.430 50.424 49.589 1.00 29.73 108 ASN A N 1
ATOM 828 C CA . ASN A 1 108 ? -9.824 49.817 50.815 1.00 29.73 108 ASN A CA 1
ATOM 829 C C . ASN A 1 108 ? -9.263 48.356 50.724 1.00 29.73 108 ASN A C 1
ATOM 831 O O . ASN A 1 108 ? -9.966 47.421 50.368 1.00 29.73 108 ASN A O 1
ATOM 835 N N . ASP A 1 109 ? -7.953 48.135 50.958 1.00 32.81 109 ASP A N 1
ATOM 836 C CA . ASP A 1 109 ? -7.310 47.732 52.252 1.00 32.81 109 ASP A CA 1
ATOM 837 C C . ASP A 1 109 ? -7.181 46.192 52.409 1.00 32.81 109 ASP A C 1
ATOM 839 O O . ASP A 1 109 ? -8.186 45.505 52.274 1.00 32.81 109 ASP A O 1
ATOM 843 N N . ILE A 1 110 ? -6.071 45.522 52.775 1.00 30.48 110 ILE A N 1
ATOM 844 C CA . ILE A 1 110 ? -4.593 45.734 52.902 1.00 30.48 110 ILE A CA 1
ATOM 845 C C . ILE A 1 110 ? -3.967 44.289 52.831 1.00 30.48 110 ILE A C 1
ATOM 847 O O . ILE A 1 110 ? -4.743 43.338 52.778 1.00 30.48 110 ILE A O 1
ATOM 851 N N . GLU A 1 111 ? -2.677 43.903 52.859 1.00 29.77 111 GLU A N 1
ATOM 852 C CA . GLU A 1 111 ? -1.287 44.431 52.952 1.00 29.77 111 GLU A CA 1
ATOM 853 C C . GLU A 1 111 ? -0.359 43.275 52.452 1.00 29.77 111 GLU A C 1
ATOM 855 O O . GLU A 1 111 ? -0.776 42.123 52.528 1.00 29.77 111 GLU A O 1
ATOM 860 N N . GLY A 1 112 ? 0.884 43.403 51.962 1.00 27.83 112 GLY A N 1
ATOM 861 C CA . GLY A 1 112 ? 1.764 44.534 51.631 1.00 27.83 112 GLY A CA 1
ATOM 862 C C . GLY A 1 112 ? 3.240 44.072 51.496 1.00 27.83 112 GLY A C 1
ATOM 863 O O . GLY A 1 112 ? 3.578 42.979 51.935 1.00 27.83 112 GLY A O 1
ATOM 864 N N . THR A 1 113 ? 4.120 44.922 50.934 1.00 28.22 113 THR A N 1
ATOM 865 C CA . THR A 1 113 ? 5.603 44.767 50.759 1.00 28.22 113 THR A CA 1
ATOM 866 C C . THR A 1 113 ? 6.111 43.576 49.902 1.00 28.22 113 THR A C 1
ATOM 868 O O . THR A 1 113 ? 5.801 42.439 50.218 1.00 28.22 113 THR A O 1
ATOM 871 N N . VAL A 1 114 ? 6.845 43.679 48.774 1.00 28.97 114 VAL A N 1
ATOM 872 C CA . VAL A 1 114 ? 7.884 44.594 48.200 1.00 28.97 114 VAL A CA 1
ATOM 873 C C . VAL A 1 114 ? 9.349 44.155 48.455 1.00 28.97 114 VAL A C 1
ATOM 875 O O . VAL A 1 114 ? 9.839 44.328 49.563 1.00 28.97 114 VAL A O 1
ATOM 878 N N . LEU A 1 115 ? 9.988 43.626 47.385 1.00 30.94 115 LEU A N 1
ATOM 879 C CA . LEU A 1 115 ? 11.338 43.853 46.771 1.00 30.94 115 LEU A CA 1
ATOM 880 C C . LEU A 1 115 ? 12.518 44.438 47.615 1.00 30.94 115 LEU A C 1
ATOM 882 O O . LEU A 1 115 ? 12.241 45.216 48.525 1.00 30.94 115 LEU A O 1
ATOM 886 N N . PRO A 1 116 ? 13.829 44.227 47.264 1.00 41.44 116 PRO A N 1
ATOM 887 C CA . PRO A 1 116 ? 14.371 43.939 45.910 1.00 41.44 116 PRO A CA 1
ATOM 888 C C . PRO A 1 116 ? 15.613 42.988 45.780 1.00 41.44 116 PRO A C 1
ATOM 890 O O . PRO A 1 116 ? 16.201 42.552 46.763 1.00 41.44 116 PRO A O 1
ATOM 893 N N . ASN A 1 117 ? 16.059 42.766 44.529 1.00 37.09 117 ASN A N 1
ATOM 894 C CA . ASN A 1 117 ? 17.436 42.376 44.112 1.00 37.09 117 ASN A CA 1
ATOM 895 C C . ASN A 1 117 ? 18.476 43.484 44.473 1.00 37.09 117 ASN A C 1
ATOM 897 O O . ASN A 1 117 ? 18.013 44.618 44.646 1.00 37.09 117 ASN A O 1
ATOM 901 N N . PRO A 1 118 ? 19.831 43.272 44.526 1.00 44.62 118 PRO A N 1
ATOM 902 C CA . PRO A 1 118 ? 20.619 42.563 43.480 1.00 44.62 118 PRO A CA 1
ATOM 903 C C . PRO A 1 118 ? 22.006 41.909 43.831 1.00 44.62 118 PRO A C 1
ATOM 905 O O . PRO A 1 118 ? 22.570 42.158 44.888 1.00 44.62 118 PRO A O 1
ATOM 908 N N . LEU A 1 119 ? 22.600 41.240 42.817 1.00 30.36 119 LEU A N 1
ATOM 909 C CA . LEU A 1 119 ? 24.047 41.143 42.457 1.00 30.36 119 LEU A CA 1
ATOM 910 C C . LEU A 1 119 ? 25.098 40.366 43.313 1.00 30.36 119 LEU A C 1
ATOM 912 O O . LEU A 1 119 ? 24.986 40.237 44.524 1.00 30.36 119 LEU A O 1
ATOM 916 N N . GLU A 1 120 ? 26.173 39.983 42.592 1.00 30.30 120 GLU A N 1
ATOM 917 C CA . GLU A 1 120 ? 27.550 39.569 42.983 1.00 30.30 120 GLU A CA 1
ATOM 918 C C . GLU A 1 120 ? 27.864 38.109 43.434 1.00 30.30 120 GLU A C 1
ATOM 920 O O . GLU A 1 120 ? 27.540 37.673 44.535 1.00 30.30 120 GLU A O 1
ATOM 925 N N . ASP A 1 121 ? 28.616 37.407 42.563 1.00 38.34 121 ASP A N 1
ATOM 926 C CA . ASP A 1 121 ? 29.501 36.234 42.791 1.00 38.34 121 ASP A CA 1
ATOM 927 C C . ASP A 1 121 ? 30.721 36.602 43.674 1.00 38.34 121 ASP A C 1
ATOM 929 O O . ASP A 1 121 ? 31.132 37.771 43.618 1.00 38.34 121 ASP A O 1
ATOM 933 N N . PRO A 1 122 ? 31.369 35.677 44.446 1.00 47.59 122 PRO A N 1
ATOM 934 C CA . PRO A 1 122 ? 32.437 34.819 43.856 1.00 47.59 122 PRO A CA 1
ATOM 935 C C . PRO A 1 122 ? 32.849 33.487 44.583 1.00 47.59 122 PRO A C 1
ATOM 937 O O . PRO A 1 122 ? 32.666 33.363 45.787 1.00 47.59 122 PRO A O 1
ATOM 940 N N . VAL A 1 123 ? 33.507 32.561 43.839 1.00 31.50 123 VAL A N 1
ATOM 941 C CA . VAL A 1 123 ? 34.812 31.837 44.101 1.00 31.50 123 VAL A CA 1
ATOM 942 C C . VAL A 1 123 ? 35.025 31.150 45.496 1.00 31.50 123 VAL A C 1
ATOM 944 O O . VAL A 1 123 ? 34.760 31.759 46.523 1.00 31.50 123 VAL A O 1
ATOM 947 N N . GLU A 1 124 ? 35.517 29.903 45.680 1.00 32.88 124 GLU A N 1
ATOM 948 C CA . GLU A 1 124 ? 36.649 29.150 45.065 1.00 32.88 124 GLU A CA 1
ATOM 949 C C . GLU A 1 124 ? 36.588 27.599 45.304 1.00 32.88 124 GLU A C 1
ATOM 951 O O . GLU A 1 124 ? 35.621 27.100 45.876 1.00 32.88 124 GLU A O 1
ATOM 956 N N . ASP A 1 125 ? 37.684 26.894 44.951 1.00 29.67 125 ASP A N 1
ATOM 957 C CA . ASP A 1 125 ? 38.148 25.529 45.333 1.00 29.67 125 ASP A CA 1
ATOM 958 C C . ASP A 1 125 ? 37.733 24.273 44.508 1.00 29.67 125 ASP A C 1
ATOM 960 O O . ASP A 1 125 ? 36.841 23.501 44.858 1.00 29.67 125 ASP A O 1
ATOM 964 N N . ASP A 1 126 ? 38.540 24.017 43.466 1.00 35.78 126 ASP A N 1
ATOM 965 C CA . ASP A 1 126 ? 38.877 22.715 42.834 1.00 35.78 126 ASP A CA 1
ATOM 966 C C . ASP A 1 126 ? 39.962 21.979 43.685 1.00 35.78 126 ASP A C 1
ATOM 968 O O . ASP A 1 126 ? 40.596 22.660 44.505 1.00 35.78 126 ASP A O 1
ATOM 972 N N . PRO A 1 127 ? 40.242 20.647 43.575 1.00 49.38 127 PRO A N 1
ATOM 973 C CA . PRO A 1 127 ? 41.343 20.224 42.667 1.00 49.38 127 PRO A CA 1
ATOM 974 C C . PRO A 1 127 ? 41.423 18.731 42.186 1.00 49.38 127 PRO A C 1
ATOM 976 O O . PRO A 1 127 ? 41.389 17.821 43.014 1.00 49.38 127 PRO A O 1
ATOM 979 N N . ILE A 1 128 ? 41.861 18.520 40.920 1.00 31.95 128 ILE A N 1
ATOM 980 C CA . ILE A 1 128 ? 42.931 17.550 40.476 1.00 31.95 128 ILE A CA 1
ATOM 981 C C . ILE A 1 128 ? 42.605 16.017 40.549 1.00 31.95 128 ILE A C 1
ATOM 983 O O . ILE A 1 128 ? 41.935 15.566 41.467 1.00 31.95 128 ILE A O 1
ATOM 987 N N . ASP A 1 129 ? 43.024 15.071 39.679 1.00 28.98 129 ASP A N 1
ATOM 988 C CA . ASP A 1 129 ? 43.957 14.903 38.521 1.00 28.98 129 ASP A CA 1
ATOM 989 C C . ASP A 1 129 ? 43.345 13.809 37.575 1.00 28.98 129 ASP A C 1
ATOM 991 O O . ASP A 1 129 ? 42.475 13.061 38.017 1.00 28.98 129 ASP A O 1
ATOM 995 N N . GLY A 1 130 ? 43.752 13.541 36.321 1.00 27.23 130 GLY A N 1
ATOM 996 C CA . GLY A 1 130 ? 44.759 14.184 35.470 1.00 27.23 130 GLY A CA 1
ATOM 997 C C . GLY A 1 130 ? 45.211 13.359 34.232 1.00 27.23 130 GLY A C 1
ATOM 998 O O . GLY A 1 130 ? 45.583 12.199 34.359 1.00 27.23 130 GLY A O 1
ATOM 999 N N . ILE A 1 131 ? 45.266 14.028 33.065 1.00 29.20 131 ILE A N 1
ATOM 1000 C CA . ILE A 1 131 ? 46.364 14.034 32.054 1.00 29.20 131 ILE A CA 1
ATOM 1001 C C . ILE A 1 131 ? 46.735 12.737 31.268 1.00 29.20 131 ILE A C 1
ATOM 1003 O O . ILE A 1 131 ? 47.180 11.757 31.853 1.00 29.20 131 ILE A O 1
ATOM 1007 N N . ILE A 1 132 ? 46.729 12.819 29.915 1.00 27.89 132 ILE A N 1
ATOM 1008 C CA . ILE A 1 132 ? 47.828 12.524 28.930 1.00 27.89 132 ILE A CA 1
ATOM 1009 C C . ILE A 1 132 ? 47.235 12.587 27.488 1.00 27.89 132 ILE A C 1
ATOM 1011 O O . ILE A 1 132 ? 46.459 11.720 27.119 1.00 27.89 132 ILE A O 1
ATOM 1015 N N . LEU A 1 133 ? 47.357 13.715 26.755 1.00 26.31 133 LEU A N 1
ATOM 1016 C CA . LEU A 1 133 ? 48.355 14.062 25.694 1.00 26.31 133 LEU A CA 1
ATOM 1017 C C . LEU A 1 133 ? 48.077 13.478 24.278 1.00 26.31 133 LEU A C 1
ATOM 1019 O O . LEU A 1 133 ? 47.529 12.384 24.207 1.00 26.31 133 LEU A O 1
ATOM 1023 N N . PRO A 1 134 ? 48.561 14.092 23.161 1.00 34.41 134 PRO A N 1
ATOM 1024 C CA . PRO A 1 134 ? 49.243 15.393 22.986 1.00 34.41 134 PRO A CA 1
ATOM 1025 C C . PRO A 1 134 ? 48.609 16.322 21.906 1.00 34.41 134 PRO A C 1
ATOM 1027 O O . PRO A 1 134 ? 47.615 15.988 21.274 1.00 34.41 134 PRO A O 1
ATOM 1030 N N . THR A 1 135 ? 49.220 17.490 21.658 1.00 27.34 135 THR A N 1
ATOM 1031 C CA . THR A 1 135 ? 48.861 18.457 20.591 1.00 27.34 135 THR A CA 1
ATOM 1032 C C . THR A 1 135 ? 50.109 18.990 19.855 1.00 27.34 135 THR A C 1
ATOM 1034 O O . THR A 1 135 ? 51.231 18.726 20.295 1.00 27.34 135 THR A O 1
ATOM 1037 N N . ARG A 1 136 ? 49.902 19.837 18.819 1.00 28.41 136 ARG A N 1
ATOM 1038 C CA . ARG A 1 136 ? 50.901 20.713 18.137 1.00 28.41 136 ARG A CA 1
ATOM 1039 C C . ARG A 1 136 ? 51.880 20.006 17.163 1.00 28.41 136 ARG A C 1
ATOM 1041 O O . ARG A 1 136 ? 52.034 18.795 17.235 1.00 28.41 136 ARG A O 1
ATOM 1048 N N . SER A 1 137 ? 52.570 20.678 16.221 1.00 27.11 137 SER A N 1
ATOM 1049 C CA . SER A 1 137 ? 52.895 22.118 15.994 1.00 27.11 137 SER A CA 1
ATOM 1050 C C . SER A 1 137 ? 53.395 22.326 14.534 1.00 27.11 137 SER A C 1
ATOM 1052 O O . SER A 1 137 ? 53.817 21.337 13.938 1.00 27.11 137 SER A O 1
ATOM 1054 N N . ASP A 1 138 ? 53.420 23.496 13.863 1.00 26.86 138 ASP A N 1
ATOM 1055 C CA . ASP A 1 138 ? 52.945 24.894 14.063 1.00 26.86 138 ASP A CA 1
ATOM 1056 C C . ASP A 1 138 ? 52.942 25.626 12.672 1.00 26.86 138 ASP A C 1
ATOM 1058 O O . ASP A 1 138 ? 53.439 25.077 11.693 1.00 26.86 138 ASP A O 1
ATOM 1062 N N . ASP A 1 139 ? 52.456 26.879 12.618 1.00 27.52 139 ASP A N 1
ATOM 1063 C CA . ASP A 1 139 ? 52.714 27.963 11.627 1.00 27.52 139 ASP A CA 1
ATOM 1064 C C . ASP A 1 139 ? 52.339 27.858 10.121 1.00 27.52 139 ASP A C 1
ATOM 1066 O O . ASP A 1 139 ? 53.051 27.266 9.311 1.00 27.52 139 ASP A O 1
ATOM 1070 N N . ALA A 1 140 ? 51.390 28.716 9.695 1.00 25.73 140 ALA A N 1
ATOM 1071 C CA . ALA A 1 140 ? 51.734 29.995 9.029 1.00 25.73 140 ALA A CA 1
ATOM 1072 C C . ALA A 1 140 ? 50.556 31.010 8.987 1.00 25.73 140 ALA A C 1
ATOM 1074 O O . ALA A 1 140 ? 49.417 30.656 8.701 1.00 25.73 140 ALA A O 1
ATOM 1075 N N . SER A 1 141 ? 50.831 32.293 9.262 1.00 25.91 141 SER A N 1
ATOM 1076 C CA . SER A 1 141 ? 49.929 33.480 9.235 1.00 25.91 141 SER A CA 1
ATOM 1077 C C . SER A 1 141 ? 50.815 34.763 9.337 1.00 25.91 141 SER A C 1
ATOM 1079 O O . SER A 1 141 ? 52.031 34.568 9.455 1.00 25.91 141 SER A O 1
ATOM 1081 N N . PRO A 1 142 ? 50.345 36.048 9.351 1.00 44.25 142 PRO A N 1
ATOM 1082 C CA . PRO A 1 142 ? 48.961 36.576 9.392 1.00 44.25 142 PRO A CA 1
ATOM 1083 C C . PRO A 1 142 ? 48.667 37.875 8.551 1.00 44.25 142 PRO A C 1
ATOM 1085 O O . PRO A 1 142 ? 49.552 38.411 7.891 1.00 44.25 142 PRO A O 1
ATOM 1088 N N . GLN A 1 143 ? 47.455 38.447 8.741 1.00 26.80 143 GLN A N 1
ATOM 1089 C CA . GLN A 1 143 ? 47.026 39.870 8.555 1.00 26.80 143 GLN A CA 1
ATOM 1090 C C . GLN A 1 143 ? 46.767 40.439 7.133 1.00 26.80 143 GLN A C 1
ATOM 1092 O O . GLN A 1 143 ? 47.483 40.101 6.200 1.00 26.80 143 GLN A O 1
ATOM 1097 N N . VAL A 1 144 ? 45.837 41.395 6.892 1.00 24.92 144 VAL A N 1
ATOM 1098 C CA . VAL A 1 144 ? 44.594 41.903 7.569 1.00 24.92 144 VAL A CA 1
ATOM 1099 C C . VAL A 1 144 ? 43.842 42.814 6.562 1.00 24.92 144 VAL A C 1
ATOM 1101 O O . VAL A 1 144 ? 44.518 43.547 5.840 1.00 24.92 144 VAL A O 1
ATOM 1104 N N . ALA A 1 145 ? 42.496 42.833 6.540 1.00 25.77 145 ALA A N 1
ATOM 1105 C CA . ALA A 1 145 ? 41.680 43.945 5.996 1.00 25.77 145 ALA A CA 1
ATOM 1106 C C . ALA A 1 145 ? 40.202 43.887 6.467 1.00 25.77 145 ALA A C 1
ATOM 1108 O O . ALA A 1 145 ? 39.579 42.832 6.428 1.00 25.77 145 ALA A O 1
ATOM 1109 N N . ASP A 1 146 ? 39.669 45.029 6.901 1.00 25.00 146 ASP A N 1
ATOM 1110 C CA . ASP A 1 146 ? 38.464 45.216 7.729 1.00 25.00 146 ASP A CA 1
ATOM 1111 C C . ASP A 1 146 ? 37.087 45.307 6.996 1.00 25.00 146 ASP A C 1
ATOM 1113 O O . ASP A 1 146 ? 36.992 45.973 5.972 1.00 25.00 146 ASP A O 1
ATOM 1117 N N . VAL A 1 147 ? 36.027 44.765 7.641 1.00 23.69 147 VAL A N 1
ATOM 1118 C CA . VAL A 1 147 ? 34.730 45.420 8.031 1.00 23.69 147 VAL A CA 1
ATOM 1119 C C . VAL A 1 147 ? 33.655 45.872 6.990 1.00 23.69 147 VAL A C 1
ATOM 1121 O O . VAL A 1 147 ? 33.952 46.254 5.868 1.00 23.69 147 VAL A O 1
ATOM 1124 N N . GLU A 1 148 ? 32.389 45.893 7.474 1.00 23.80 148 GLU A N 1
ATOM 1125 C CA . GLU A 1 148 ? 31.105 46.398 6.899 1.00 23.80 148 GLU A CA 1
ATOM 1126 C C . GLU A 1 148 ? 30.500 45.564 5.741 1.00 23.80 148 GLU A C 1
ATOM 1128 O O . GLU A 1 148 ? 31.173 45.249 4.771 1.00 23.80 148 GLU A O 1
ATOM 1133 N N . ILE A 1 149 ? 29.261 45.037 5.780 1.00 23.05 149 ILE A N 1
ATOM 1134 C CA . ILE A 1 149 ? 27.937 45.477 6.299 1.00 23.05 149 ILE A CA 1
ATOM 1135 C C . ILE A 1 149 ? 27.349 46.685 5.545 1.00 23.05 149 ILE A C 1
ATOM 1137 O O . ILE A 1 149 ? 27.662 47.820 5.884 1.00 23.05 149 ILE A O 1
ATOM 1141 N N . LEU A 1 150 ? 26.397 46.444 4.626 1.00 23.50 150 LEU A N 1
ATOM 1142 C CA . LEU A 1 150 ? 25.026 47.000 4.695 1.00 23.50 150 LEU A CA 1
ATOM 1143 C C . LEU A 1 150 ? 24.110 46.528 3.543 1.00 23.50 150 LEU A C 1
ATOM 1145 O O . LEU A 1 150 ? 24.535 46.308 2.414 1.00 23.50 150 LEU A O 1
ATOM 1149 N N . SER A 1 151 ? 22.820 46.429 3.858 1.00 24.58 151 SER A N 1
ATOM 1150 C CA . SER A 1 151 ? 21.675 46.194 2.962 1.00 24.58 151 SER A CA 1
ATOM 1151 C C . SER A 1 151 ? 21.149 47.485 2.308 1.00 24.58 151 SER A C 1
ATOM 1153 O O . SER A 1 151 ? 21.354 48.545 2.894 1.00 24.58 151 SER A O 1
ATOM 1155 N N . LEU A 1 152 ? 20.346 47.398 1.225 1.00 24.08 152 LEU A N 1
ATOM 1156 C CA . LEU A 1 152 ? 18.932 47.873 1.178 1.00 24.08 152 LEU A CA 1
ATOM 1157 C C . LEU A 1 152 ? 18.335 48.120 -0.228 1.00 24.08 152 LEU A C 1
ATOM 1159 O O . LEU A 1 152 ? 18.940 48.758 -1.082 1.00 24.08 152 LEU A O 1
ATOM 1163 N N . SER A 1 153 ? 17.029 47.829 -0.314 1.00 24.14 153 SER A N 1
ATOM 1164 C CA . SER A 1 153 ? 15.975 48.567 -1.045 1.00 24.14 153 SER A CA 1
ATOM 1165 C C . SER A 1 153 ? 15.971 48.635 -2.580 1.00 24.14 153 SER A C 1
ATOM 1167 O O . SER A 1 153 ? 16.901 49.105 -3.229 1.00 24.14 153 SER A O 1
ATOM 1169 N N . ALA A 1 154 ? 14.800 48.332 -3.147 1.00 32.47 154 ALA A N 1
ATOM 1170 C CA . ALA A 1 154 ? 14.414 48.775 -4.483 1.00 32.47 154 ALA A CA 1
ATOM 1171 C C . ALA A 1 154 ? 14.273 50.310 -4.547 1.00 32.47 154 ALA A C 1
ATOM 1173 O O . ALA A 1 154 ? 13.869 50.947 -3.573 1.00 32.47 154 ALA A O 1
ATOM 1174 N N . THR A 1 155 ? 14.510 50.907 -5.721 1.00 24.70 155 THR A N 1
ATOM 1175 C CA . THR A 1 155 ? 14.106 52.297 -6.000 1.00 24.70 155 THR A CA 1
ATOM 1176 C C . THR A 1 155 ? 13.373 52.432 -7.331 1.00 24.70 155 THR A C 1
ATOM 1178 O O . THR A 1 155 ? 13.874 52.099 -8.401 1.00 24.70 155 THR A O 1
ATOM 1181 N N . HIS A 1 156 ? 12.162 52.971 -7.234 1.00 24.94 156 HIS A N 1
ATOM 1182 C CA . HIS A 1 156 ? 11.293 53.362 -8.337 1.00 24.94 156 HIS A CA 1
ATOM 1183 C C . HIS A 1 156 ? 11.831 54.629 -9.034 1.00 24.94 156 HIS A C 1
ATOM 1185 O O . HIS A 1 156 ? 12.410 55.499 -8.375 1.00 24.94 156 HIS A O 1
ATOM 1191 N N . ARG A 1 157 ? 11.601 54.798 -10.346 1.00 24.91 157 ARG A N 1
ATOM 1192 C CA . ARG A 1 157 ? 11.808 56.093 -11.021 1.00 24.91 157 ARG A CA 1
ATOM 1193 C C . ARG A 1 157 ? 10.841 56.300 -12.187 1.00 24.91 157 ARG A C 1
ATOM 1195 O O . ARG A 1 157 ? 10.427 55.346 -12.831 1.00 24.91 157 ARG A O 1
ATOM 1202 N N . THR A 1 158 ? 10.463 57.555 -12.410 1.00 25.19 158 THR A N 1
ATOM 1203 C CA . THR A 1 158 ? 9.150 57.921 -12.960 1.00 25.19 158 THR A CA 1
ATOM 1204 C C . THR A 1 158 ? 9.202 58.820 -14.199 1.00 25.19 158 THR A C 1
ATOM 1206 O O . THR A 1 158 ? 9.974 59.777 -14.211 1.00 25.19 158 THR A O 1
ATOM 1209 N N . ASP A 1 159 ? 8.237 58.586 -15.095 1.00 26.94 159 ASP A N 1
ATOM 1210 C CA . ASP A 1 159 ? 7.445 59.582 -15.847 1.00 26.94 159 ASP A CA 1
ATOM 1211 C C . ASP A 1 159 ? 8.111 60.433 -16.959 1.00 26.94 159 ASP A C 1
ATOM 1213 O O . ASP A 1 159 ? 9.112 61.117 -16.742 1.00 26.94 159 ASP A O 1
ATOM 1217 N N . SER A 1 160 ? 7.496 60.452 -18.157 1.00 26.55 160 SER A N 1
ATOM 1218 C CA . SER A 1 160 ? 6.956 61.691 -18.777 1.00 26.55 160 SER A CA 1
ATOM 1219 C C . SER A 1 160 ? 6.312 61.503 -20.174 1.00 26.55 160 SER A C 1
ATOM 1221 O O . SER A 1 160 ? 7.012 61.404 -21.175 1.00 26.55 160 SER A O 1
ATOM 1223 N N . GLY A 1 161 ? 4.975 61.632 -20.238 1.00 23.38 161 GLY A N 1
ATOM 1224 C CA . GLY A 1 161 ? 4.275 62.537 -21.182 1.00 23.38 161 GLY A CA 1
ATOM 1225 C C . GLY A 1 161 ? 3.827 62.091 -22.599 1.00 23.38 161 GLY A C 1
ATOM 1226 O O . GLY A 1 161 ? 4.663 61.846 -23.460 1.00 23.38 161 GLY A O 1
ATOM 1227 N N . ASN A 1 162 ? 2.511 62.257 -22.853 1.00 24.94 162 ASN A N 1
ATOM 1228 C CA . ASN A 1 162 ? 1.802 62.488 -24.144 1.00 24.94 162 ASN A CA 1
ATOM 1229 C C . ASN A 1 162 ? 1.841 61.362 -25.226 1.00 24.94 162 ASN A C 1
ATOM 1231 O O . ASN A 1 162 ? 2.788 60.594 -25.293 1.00 24.94 162 ASN A O 1
ATOM 1235 N N . GLU A 1 163 ? 0.855 61.176 -26.126 1.00 26.86 163 GLU A N 1
ATOM 1236 C CA . GLU A 1 163 ? -0.308 61.992 -26.565 1.00 26.86 163 GLU A CA 1
ATOM 1237 C C . GLU A 1 163 ? -1.428 61.106 -27.206 1.00 26.86 163 GLU A C 1
ATOM 1239 O O . GLU A 1 163 ? -1.210 59.919 -27.440 1.00 26.86 163 GLU A O 1
ATOM 1244 N N . ASP A 1 164 ? -2.617 61.658 -27.511 1.00 26.39 164 ASP A N 1
ATOM 1245 C CA . ASP A 1 164 ? -3.796 60.927 -28.047 1.00 26.39 164 ASP A CA 1
ATOM 1246 C C . ASP A 1 164 ? -3.776 60.604 -29.568 1.00 26.39 164 ASP A C 1
ATOM 1248 O O . ASP A 1 164 ? -3.556 61.499 -30.384 1.00 26.39 164 ASP A O 1
ATOM 1252 N N . ALA A 1 165 ? -4.189 59.382 -29.959 1.00 26.92 165 ALA A N 1
ATOM 1253 C CA . ALA A 1 165 ? -4.865 59.036 -31.238 1.00 26.92 165 ALA A CA 1
ATOM 1254 C C . ALA A 1 165 ? -5.424 57.588 -31.176 1.00 26.92 165 ALA A C 1
ATOM 1256 O O . ALA A 1 165 ? -4.667 56.643 -31.000 1.00 26.92 165 ALA A O 1
ATOM 1257 N N . GLN A 1 166 ? -6.738 57.341 -31.098 1.00 26.16 166 GLN A N 1
ATOM 1258 C CA . GLN A 1 166 ? -7.734 57.250 -32.189 1.00 26.16 166 GLN A CA 1
ATOM 1259 C C . GLN A 1 166 ? -7.525 56.168 -33.284 1.00 26.16 166 GLN A C 1
ATOM 1261 O O . GLN A 1 166 ? -6.752 56.372 -34.208 1.00 26.16 166 GLN A O 1
ATOM 1266 N N . ILE A 1 167 ? -8.376 55.125 -33.220 1.00 27.41 167 ILE A N 1
ATOM 1267 C CA . ILE A 1 167 ? -9.231 54.559 -34.301 1.00 27.41 167 ILE A CA 1
ATOM 1268 C C . ILE A 1 167 ? -8.562 54.158 -35.641 1.00 27.41 167 ILE A C 1
ATOM 1270 O O . ILE A 1 167 ? -8.251 55.037 -36.438 1.00 27.41 167 ILE A O 1
ATOM 1274 N N . ASP A 1 168 ? -8.575 52.854 -35.982 1.00 25.42 168 ASP A N 1
ATOM 1275 C CA . ASP A 1 168 ? -9.511 52.310 -37.003 1.00 25.42 168 ASP A CA 1
ATOM 1276 C C . ASP A 1 168 ? -9.706 50.769 -36.919 1.00 25.42 168 ASP A C 1
ATOM 1278 O O . ASP A 1 168 ? -9.006 50.077 -36.182 1.00 25.42 168 ASP A O 1
ATOM 1282 N N . ASP A 1 169 ? -10.709 50.270 -37.651 1.00 31.41 169 ASP A N 1
ATOM 1283 C CA . ASP A 1 169 ? -11.066 48.868 -37.953 1.00 31.41 169 ASP A CA 1
ATOM 1284 C C . ASP A 1 169 ? -10.165 48.252 -39.063 1.00 31.41 169 ASP A C 1
ATOM 1286 O O . ASP A 1 169 ? -9.420 48.975 -39.721 1.00 31.41 169 ASP A O 1
ATOM 1290 N N . GLN A 1 170 ? -10.297 46.932 -39.302 1.00 26.66 170 GLN A N 1
ATOM 1291 C CA . GLN A 1 170 ? -10.293 46.213 -40.607 1.00 26.66 170 GLN A CA 1
ATOM 1292 C C . GLN A 1 170 ? -9.546 44.846 -40.614 1.00 26.66 170 GLN A C 1
ATOM 1294 O O . GLN A 1 170 ? -8.383 44.764 -40.987 1.00 26.66 170 GLN A O 1
ATOM 1299 N N . ARG A 1 171 ? -10.303 43.770 -40.335 1.00 26.64 171 ARG A N 1
ATOM 1300 C CA . ARG A 1 171 ? -10.513 42.557 -41.182 1.00 26.64 171 ARG A CA 1
ATOM 1301 C C . ARG A 1 171 ? -9.356 41.685 -41.726 1.00 26.64 171 ARG A C 1
ATOM 1303 O O . ARG A 1 171 ? -8.509 42.127 -42.490 1.00 26.64 171 ARG A O 1
ATOM 1310 N N . ASP A 1 172 ? -9.557 40.376 -41.536 1.00 27.73 172 ASP A N 1
ATOM 1311 C CA . ASP A 1 172 ? -9.513 39.283 -42.534 1.00 27.73 172 ASP A CA 1
ATOM 1312 C C . ASP A 1 172 ? -8.359 39.194 -43.568 1.00 27.73 172 ASP A C 1
ATOM 1314 O O . ASP A 1 172 ? -8.493 39.674 -44.696 1.00 27.73 172 ASP A O 1
ATOM 1318 N N . ALA A 1 173 ? -7.324 38.388 -43.271 1.00 27.25 173 ALA A N 1
ATOM 1319 C CA . ALA A 1 173 ? -6.699 37.440 -44.221 1.00 27.25 173 ALA A CA 1
ATOM 1320 C C . ALA A 1 173 ? -5.750 36.438 -43.499 1.00 27.25 173 ALA A C 1
ATOM 1322 O O . ALA A 1 173 ? -5.105 36.836 -42.532 1.00 27.25 173 ALA A O 1
ATOM 1323 N N . PRO A 1 174 ? -5.633 35.166 -43.947 1.00 43.69 174 PRO A N 1
ATOM 1324 C CA . PRO A 1 174 ? -4.755 34.148 -43.340 1.00 43.69 174 PRO A CA 1
ATOM 1325 C C . PRO A 1 174 ? -3.390 33.975 -44.059 1.00 43.69 174 PRO A C 1
ATOM 1327 O O . PRO A 1 174 ? -3.119 34.675 -45.035 1.00 43.69 174 PRO A O 1
ATOM 1330 N N . LEU A 1 175 ? -2.633 32.938 -43.639 1.00 25.88 175 LEU A N 1
ATOM 1331 C CA . LEU A 1 175 ? -1.367 32.360 -44.169 1.00 25.88 175 LEU A CA 1
ATOM 1332 C C . LEU A 1 175 ? -0.062 32.845 -43.488 1.00 25.88 175 LEU A C 1
ATOM 1334 O O . LEU A 1 175 ? -0.022 33.994 -43.049 1.00 25.88 175 LEU A O 1
ATOM 1338 N N . PRO A 1 176 ? 1.030 32.035 -43.477 1.00 29.03 176 PRO A N 1
ATOM 1339 C CA . PRO A 1 176 ? 1.193 30.674 -44.026 1.00 29.03 176 PRO A CA 1
ATOM 1340 C C . PRO A 1 176 ? 1.586 29.589 -42.990 1.00 29.03 176 PRO A C 1
ATOM 1342 O O . PRO A 1 176 ? 1.864 29.882 -41.832 1.00 29.03 176 PRO A O 1
ATOM 1345 N N . LEU A 1 177 ? 1.645 28.334 -43.452 1.00 28.47 177 LEU A N 1
ATOM 1346 C CA . LEU A 1 177 ? 2.321 27.206 -42.790 1.00 28.47 177 LEU A CA 1
ATOM 1347 C C . LEU A 1 177 ? 3.850 27.237 -43.013 1.00 28.47 177 LEU A C 1
ATOM 1349 O O . LEU A 1 177 ? 4.317 27.883 -43.949 1.00 28.47 177 LEU A O 1
ATOM 1353 N N . GLU A 1 178 ? 4.564 26.455 -42.192 1.00 30.92 178 GLU A N 1
ATOM 1354 C CA . GLU A 1 178 ? 5.956 25.979 -42.344 1.00 30.92 178 GLU A CA 1
ATOM 1355 C C . GLU A 1 178 ? 7.099 27.012 -42.454 1.00 30.92 178 GLU A C 1
ATOM 1357 O O . GLU A 1 178 ? 7.287 27.665 -43.478 1.00 30.92 178 GLU A O 1
ATOM 1362 N N . GLN A 1 179 ? 8.009 26.979 -41.470 1.00 26.19 179 GLN A N 1
ATOM 1363 C CA . GLN A 1 179 ? 9.340 26.375 -41.681 1.00 26.19 179 GLN A CA 1
ATOM 1364 C C . GLN A 1 179 ? 9.775 25.609 -40.414 1.00 26.19 179 GLN A C 1
ATOM 1366 O O . GLN A 1 179 ? 9.638 26.165 -39.325 1.00 26.19 179 GLN A O 1
ATOM 1371 N N . PRO A 1 180 ? 10.309 24.377 -40.520 1.00 29.81 180 PRO A N 1
ATOM 1372 C CA . PRO A 1 180 ? 10.908 23.683 -39.383 1.00 29.81 180 PRO A CA 1
ATOM 1373 C C . PRO A 1 180 ? 12.305 24.243 -39.074 1.00 29.81 180 PRO A C 1
ATOM 1375 O O . PRO A 1 180 ? 13.104 24.479 -39.983 1.00 29.81 180 PRO A O 1
ATOM 1378 N N . LEU A 1 181 ? 12.619 24.417 -37.788 1.00 28.33 181 LEU A N 1
ATOM 1379 C CA . LEU A 1 181 ? 13.988 24.634 -37.318 1.00 28.33 181 LEU A CA 1
ATOM 1380 C C . LEU A 1 181 ? 14.620 23.272 -37.012 1.00 28.33 181 LEU A C 1
ATOM 1382 O O . LEU A 1 181 ? 14.085 22.504 -36.223 1.00 28.33 181 LEU A O 1
ATOM 1386 N N . THR A 1 182 ? 15.743 22.964 -37.657 1.00 27.41 182 THR A N 1
ATOM 1387 C CA . THR A 1 182 ? 16.463 21.692 -37.487 1.00 27.41 182 THR A CA 1
ATOM 1388 C C . THR A 1 182 ? 17.572 21.805 -36.440 1.00 27.41 182 THR A C 1
ATOM 1390 O O . THR A 1 182 ? 18.380 22.732 -36.533 1.00 27.41 182 THR A O 1
ATOM 1393 N N . ASN A 1 183 ? 17.667 20.789 -35.575 1.00 26.33 183 ASN A N 1
ATOM 1394 C CA . ASN A 1 183 ? 18.667 20.564 -34.519 1.00 26.33 183 ASN A CA 1
ATOM 1395 C C . ASN A 1 183 ? 18.573 21.520 -33.312 1.00 26.33 183 ASN A C 1
ATOM 1397 O O . ASN A 1 183 ? 18.758 22.729 -33.446 1.00 26.33 183 ASN A O 1
ATOM 1401 N N . GLY A 1 184 ? 18.394 20.948 -32.116 1.00 27.28 184 GLY A N 1
ATOM 1402 C CA . GLY A 1 184 ? 18.431 21.666 -30.835 1.00 27.28 184 GLY A CA 1
ATOM 1403 C C . GLY A 1 184 ? 18.598 20.721 -29.642 1.00 27.28 184 GLY A C 1
ATOM 1404 O O . GLY A 1 184 ? 19.595 20.815 -28.934 1.00 27.28 184 GLY A O 1
ATOM 1405 N N . SER A 1 185 ? 17.668 19.780 -29.496 1.00 27.62 185 SER A N 1
ATOM 1406 C CA . SER A 1 185 ? 17.630 18.733 -28.469 1.00 27.62 185 SER A CA 1
ATOM 1407 C C . SER A 1 185 ? 16.865 17.517 -29.005 1.00 27.62 185 SER A C 1
ATOM 1409 O O . SER A 1 185 ? 16.021 17.661 -29.892 1.00 27.62 185 SER A O 1
ATOM 1411 N N . GLU A 1 186 ? 17.171 16.334 -28.480 1.00 37.97 186 GLU A N 1
ATOM 1412 C CA . GLU A 1 186 ? 16.271 15.178 -28.520 1.00 37.97 186 GLU A CA 1
ATOM 1413 C C . GLU A 1 186 ? 15.484 15.229 -27.204 1.00 37.97 186 GLU A C 1
ATOM 1415 O O . GLU A 1 186 ? 16.084 15.222 -26.131 1.00 37.97 186 GLU A O 1
ATOM 1420 N N . GLY A 1 187 ? 14.167 15.432 -27.287 1.00 37.00 187 GLY A N 1
ATOM 1421 C CA . GLY A 1 187 ? 13.286 15.421 -26.117 1.00 37.00 187 GLY A CA 1
ATOM 1422 C C . GLY A 1 187 ? 12.933 13.986 -25.741 1.00 37.00 187 GLY A C 1
ATOM 1423 O O . GLY A 1 187 ? 12.802 13.148 -26.632 1.00 37.00 187 GLY A O 1
ATOM 1424 N N . ILE A 1 188 ? 12.776 13.711 -24.442 1.00 46.16 188 ILE A N 1
ATOM 1425 C CA . ILE A 1 188 ? 12.436 12.367 -23.941 1.00 46.16 188 ILE A CA 1
ATOM 1426 C C . ILE A 1 188 ? 11.061 11.929 -24.470 1.00 46.16 188 ILE A C 1
ATOM 1428 O O . ILE A 1 188 ? 10.860 10.777 -24.846 1.00 46.16 188 ILE A O 1
ATOM 1432 N N . PHE A 1 189 ? 10.131 12.880 -24.560 1.00 45.72 189 PHE A N 1
ATOM 1433 C CA . PHE A 1 189 ? 8.791 12.676 -25.090 1.00 45.72 189 PHE A CA 1
ATOM 1434 C C . PHE A 1 189 ? 8.788 12.861 -26.608 1.00 45.72 189 PHE A C 1
ATOM 1436 O O . PHE A 1 189 ? 9.002 13.958 -27.131 1.00 45.72 189 PHE A O 1
ATOM 1443 N N . VAL A 1 190 ? 8.546 11.773 -27.340 1.00 38.97 190 VAL A N 1
ATOM 1444 C CA . VAL A 1 190 ? 8.438 11.815 -28.801 1.00 38.97 190 VAL A CA 1
ATOM 1445 C C . VAL A 1 190 ? 7.019 12.264 -29.171 1.00 38.97 190 VAL A C 1
ATOM 1447 O O . VAL A 1 190 ? 6.058 11.595 -28.795 1.00 38.97 190 VAL A O 1
ATOM 1450 N N . PRO A 1 191 ? 6.832 13.360 -29.934 1.00 30.86 191 PRO A N 1
ATOM 1451 C CA . PRO A 1 191 ? 5.502 13.804 -30.341 1.00 30.86 191 PRO A CA 1
ATOM 1452 C C . PRO A 1 191 ? 4.943 12.898 -31.450 1.00 30.86 191 PRO A C 1
ATOM 1454 O O . PRO A 1 191 ? 5.004 13.221 -32.643 1.00 30.86 191 PRO A O 1
ATOM 1457 N N . THR A 1 192 ? 4.378 11.756 -31.054 1.00 32.41 192 THR A N 1
ATOM 1458 C CA . THR A 1 192 ? 3.660 10.827 -31.929 1.00 32.41 192 THR A CA 1
ATOM 1459 C C . THR A 1 192 ? 2.401 11.504 -32.481 1.00 32.41 192 THR A C 1
ATOM 1461 O O . THR A 1 192 ? 1.374 11.662 -31.825 1.00 32.41 192 THR A O 1
ATOM 1464 N N . VAL A 1 193 ? 2.479 11.960 -33.738 1.00 26.47 193 VAL A N 1
ATOM 1465 C CA . VAL A 1 193 ? 1.295 12.402 -34.485 1.00 26.47 193 VAL A CA 1
ATOM 1466 C C . VAL A 1 193 ? 0.453 11.158 -34.775 1.00 26.47 193 VAL A C 1
ATOM 1468 O O . VAL A 1 193 ? 0.959 10.275 -35.473 1.00 26.47 193 VAL A O 1
ATOM 1471 N N . PRO A 1 194 ? -0.811 11.075 -34.314 1.00 25.69 194 PRO A N 1
ATOM 1472 C CA . PRO A 1 194 ? -1.615 9.874 -34.490 1.00 25.69 194 PRO A CA 1
ATOM 1473 C C . PRO A 1 194 ? -1.774 9.563 -35.978 1.00 25.69 194 PRO A C 1
ATOM 1475 O O . PRO A 1 194 ? -2.286 10.377 -36.759 1.00 25.69 194 PRO A O 1
ATOM 1478 N N . ALA A 1 195 ? -1.307 8.381 -36.377 1.00 28.42 195 ALA A N 1
ATOM 1479 C CA . ALA A 1 195 ? -1.480 7.892 -37.732 1.00 28.42 195 ALA A CA 1
ATOM 1480 C C . ALA A 1 195 ? -2.980 7.767 -38.038 1.00 28.42 195 ALA A C 1
ATOM 1482 O O . ALA A 1 195 ? -3.776 7.364 -37.191 1.00 28.42 195 ALA A O 1
ATOM 1483 N N . ASN A 1 196 ? -3.391 8.114 -39.262 1.00 27.28 196 ASN A N 1
ATOM 1484 C CA . ASN A 1 196 ? -4.773 7.854 -39.661 1.00 27.28 196 ASN A CA 1
ATOM 1485 C C . ASN A 1 196 ? -5.024 6.343 -39.656 1.00 27.28 196 ASN A C 1
ATOM 1487 O O . ASN A 1 196 ? -4.218 5.584 -40.198 1.00 27.28 196 ASN A O 1
ATOM 1491 N N . VAL A 1 197 ? -6.192 5.950 -39.147 1.00 31.98 197 VAL A N 1
ATOM 1492 C CA . VAL A 1 197 ? -6.808 4.627 -39.334 1.00 31.98 197 VAL A CA 1
ATOM 1493 C C . VAL A 1 197 ? -7.179 4.398 -40.808 1.00 31.98 197 VAL A C 1
ATOM 1495 O O . VAL A 1 197 ? -8.339 4.464 -41.194 1.00 31.98 197 VAL A O 1
ATOM 1498 N N . ASP A 1 198 ? -6.142 4.232 -41.630 1.00 30.98 198 ASP A N 1
ATOM 1499 C CA . ASP A 1 198 ? -6.113 3.718 -43.009 1.00 30.98 198 ASP A CA 1
ATOM 1500 C C . ASP A 1 198 ? -4.629 3.617 -43.466 1.00 30.98 198 ASP A C 1
ATOM 1502 O O . ASP A 1 198 ? -4.245 4.007 -44.574 1.00 30.98 198 ASP A O 1
ATOM 1506 N N . ALA A 1 199 ? -3.746 3.130 -42.583 1.00 25.80 199 ALA A N 1
ATOM 1507 C CA . ALA A 1 199 ? -2.394 2.743 -42.976 1.00 25.80 199 ALA A CA 1
ATOM 1508 C C . ALA A 1 199 ? -2.475 1.457 -43.824 1.00 25.80 199 ALA A C 1
ATOM 1510 O O . ALA A 1 199 ? -3.110 0.495 -43.390 1.00 25.80 199 ALA A O 1
ATOM 1511 N N . PRO A 1 200 ? -1.870 1.400 -45.026 1.00 30.61 200 PRO A N 1
ATOM 1512 C CA . PRO A 1 200 ? -1.772 0.142 -45.752 1.00 30.61 200 PRO A CA 1
ATOM 1513 C C . PRO A 1 200 ? -0.875 -0.820 -44.970 1.00 30.61 200 PRO A C 1
ATOM 1515 O O . PRO A 1 200 ? 0.138 -0.389 -44.416 1.00 30.61 200 PRO A O 1
ATOM 1518 N N . GLU A 1 201 ? -1.237 -2.104 -44.978 1.00 30.89 201 GLU A N 1
ATOM 1519 C CA . GLU A 1 201 ? -0.462 -3.202 -44.391 1.00 30.89 201 GLU A CA 1
ATOM 1520 C C . GLU A 1 201 ? 1.037 -3.021 -44.670 1.00 30.89 201 GLU A C 1
ATOM 1522 O O . GLU A 1 201 ? 1.454 -2.806 -45.818 1.00 30.89 201 GLU A O 1
ATOM 1527 N N . SER A 1 202 ? 1.855 -3.106 -43.618 1.00 33.84 202 SER A N 1
ATOM 1528 C CA . SER A 1 202 ? 3.302 -3.213 -43.765 1.00 33.84 202 SER A CA 1
ATOM 1529 C C . SER A 1 202 ? 3.589 -4.405 -44.677 1.00 33.84 202 SER A C 1
ATOM 1531 O O . SER A 1 202 ? 3.096 -5.509 -44.453 1.00 33.84 202 SER A O 1
ATOM 1533 N N . ALA A 1 203 ? 4.321 -4.163 -45.771 1.00 34.41 203 ALA A N 1
ATOM 1534 C CA . ALA A 1 203 ? 4.513 -5.182 -46.800 1.00 34.41 203 ALA A CA 1
ATOM 1535 C C . ALA A 1 203 ? 5.082 -6.462 -46.157 1.00 34.41 203 ALA A C 1
ATOM 1537 O O . ALA A 1 203 ? 6.059 -6.344 -45.411 1.00 34.41 203 ALA A O 1
ATOM 1538 N N . PRO A 1 204 ? 4.489 -7.646 -46.417 1.00 39.66 204 PRO A N 1
ATOM 1539 C CA . PRO A 1 204 ? 4.775 -8.856 -45.654 1.00 39.66 204 PRO A CA 1
ATOM 1540 C C . PRO A 1 204 ? 6.276 -9.129 -45.648 1.00 39.66 204 PRO A C 1
ATOM 1542 O O . PRO A 1 204 ? 6.900 -9.227 -46.711 1.00 39.66 204 PRO A O 1
ATOM 1545 N N . GLN A 1 205 ? 6.857 -9.192 -44.447 1.00 48.97 205 GLN A N 1
ATOM 1546 C CA . GLN A 1 205 ? 8.292 -9.394 -44.291 1.00 48.97 205 GLN A CA 1
ATOM 1547 C C . GLN A 1 205 ? 8.655 -10.755 -44.891 1.00 48.97 205 GLN A C 1
ATOM 1549 O O . GLN A 1 205 ? 8.005 -11.766 -44.624 1.00 48.97 205 GLN A O 1
ATOM 1554 N N . ALA A 1 206 ? 9.633 -10.754 -45.796 1.00 55.34 206 ALA A N 1
ATOM 1555 C CA . ALA A 1 206 ? 9.854 -11.882 -46.689 1.00 55.34 206 ALA A CA 1
ATOM 1556 C C . ALA A 1 206 ? 10.380 -13.099 -45.918 1.00 55.34 206 ALA A C 1
ATOM 1558 O O . ALA A 1 206 ? 11.553 -13.123 -45.535 1.00 55.34 206 ALA A O 1
ATOM 1559 N N . ARG A 1 207 ? 9.517 -14.114 -45.759 1.00 74.81 207 ARG A N 1
ATOM 1560 C CA . ARG A 1 207 ? 9.833 -15.441 -45.210 1.00 74.81 207 ARG A CA 1
ATOM 1561 C C . ARG A 1 207 ? 11.182 -15.914 -45.758 1.00 74.81 207 ARG A C 1
ATOM 1563 O O . ARG A 1 207 ? 11.366 -16.035 -46.971 1.00 74.81 207 ARG A O 1
ATOM 1570 N N . TRP A 1 208 ? 12.153 -16.150 -44.877 1.00 76.12 208 TRP A N 1
ATOM 1571 C CA . TRP A 1 208 ? 13.555 -16.357 -45.273 1.00 76.12 208 TRP A CA 1
ATOM 1572 C C . TRP A 1 208 ? 13.747 -17.582 -46.190 1.00 76.12 208 TRP A C 1
ATOM 1574 O O . TRP A 1 208 ? 14.603 -17.570 -47.075 1.00 76.12 208 TRP A O 1
ATOM 1584 N N . PHE A 1 209 ? 12.889 -18.594 -46.040 1.00 78.00 209 PHE A N 1
ATOM 1585 C CA . PHE A 1 209 ? 12.823 -19.822 -46.843 1.00 78.00 209 PHE A CA 1
ATOM 1586 C C . PHE A 1 209 ? 12.115 -19.668 -48.209 1.00 78.00 209 PHE A C 1
ATOM 1588 O O . PHE A 1 209 ? 12.032 -20.628 -48.977 1.00 78.00 209 PHE A O 1
ATOM 1595 N N . GLU A 1 210 ? 11.609 -18.479 -48.554 1.00 73.75 210 GLU A N 1
ATOM 1596 C CA . GLU A 1 210 ? 11.105 -18.167 -49.904 1.00 73.75 210 GLU A CA 1
ATOM 1597 C C . GLU A 1 210 ? 12.203 -17.616 -50.835 1.00 73.75 210 GLU A C 1
ATOM 1599 O O . GLU A 1 210 ? 12.003 -17.503 -52.046 1.00 73.75 210 GLU A O 1
ATOM 1604 N N . GLN A 1 211 ? 13.388 -17.290 -50.303 1.00 60.09 211 GLN A N 1
ATOM 1605 C CA . GLN A 1 211 ? 14.488 -16.675 -51.056 1.00 60.09 211 GLN A CA 1
ATOM 1606 C C . GLN A 1 211 ? 15.498 -17.706 -51.609 1.00 60.09 211 GLN A C 1
ATOM 1608 O O . GLN A 1 211 ? 16.712 -17.527 -51.493 1.00 60.09 211 GLN A O 1
ATOM 1613 N N . GLY A 1 212 ? 15.018 -18.780 -52.252 1.00 60.41 212 GLY A N 1
ATOM 1614 C CA . GLY A 1 212 ? 15.880 -19.847 -52.781 1.00 60.41 212 GLY A CA 1
ATOM 1615 C C . GLY A 1 212 ? 15.251 -20.778 -53.830 1.00 60.41 212 GLY A C 1
ATOM 1616 O O . GLY A 1 212 ? 14.040 -20.828 -54.010 1.00 60.41 212 GLY A O 1
ATOM 1617 N N . ASP A 1 213 ? 16.106 -21.542 -54.523 1.00 55.19 213 ASP A N 1
ATOM 1618 C CA . ASP A 1 213 ? 15.741 -22.632 -55.452 1.00 55.19 213 ASP A CA 1
ATOM 1619 C C . ASP A 1 213 ? 15.898 -24.006 -54.741 1.00 55.19 213 ASP A C 1
ATOM 1621 O O . ASP A 1 213 ? 16.734 -24.833 -55.121 1.00 55.19 213 ASP A O 1
ATOM 1625 N N . GLY A 1 214 ? 15.132 -24.264 -53.672 1.00 69.44 214 GLY A N 1
ATOM 1626 C CA . GLY A 1 214 ? 15.112 -25.570 -52.989 1.00 69.44 214 GLY A CA 1
ATOM 1627 C C . GLY A 1 214 ? 14.695 -25.534 -51.510 1.00 69.44 214 GLY A C 1
ATOM 1628 O O . GLY A 1 214 ? 14.522 -24.451 -50.962 1.00 69.44 214 GLY A O 1
ATOM 1629 N N . PRO A 1 215 ? 14.542 -26.709 -50.865 1.00 80.56 215 PRO A N 1
ATOM 1630 C CA . PRO A 1 215 ? 14.208 -26.814 -49.446 1.00 80.56 215 PRO A CA 1
ATOM 1631 C C . PRO A 1 215 ? 15.394 -26.423 -48.553 1.00 80.56 215 PRO A C 1
ATOM 1633 O O . PRO A 1 215 ? 16.548 -26.765 -48.838 1.00 80.56 215 PRO A O 1
ATOM 1636 N N . HIS A 1 216 ? 15.105 -25.741 -47.449 1.00 87.19 216 HIS A N 1
ATOM 1637 C CA . HIS A 1 216 ? 16.081 -25.321 -46.451 1.00 87.19 216 HIS A CA 1
ATOM 1638 C C . HIS A 1 216 ? 16.198 -26.381 -45.349 1.00 87.19 216 HIS A C 1
ATOM 1640 O O . HIS A 1 216 ? 15.232 -26.681 -44.652 1.00 87.19 216 HIS A O 1
ATOM 1646 N N . VAL A 1 217 ? 17.392 -26.961 -45.188 1.00 90.00 217 VAL A N 1
ATOM 1647 C CA . VAL A 1 217 ? 17.631 -28.038 -44.214 1.00 90.00 217 VAL A CA 1
ATOM 1648 C C . VAL A 1 217 ? 18.086 -27.467 -42.874 1.00 90.00 217 VAL A C 1
ATOM 1650 O O . VAL A 1 217 ? 19.219 -26.993 -42.755 1.00 90.00 217 VAL A O 1
ATOM 1653 N N . VAL A 1 218 ? 17.229 -27.584 -41.863 1.00 92.38 218 VAL A N 1
ATOM 1654 C CA . VAL A 1 218 ? 17.551 -27.302 -40.459 1.00 92.38 218 VAL A CA 1
ATOM 1655 C C . VAL A 1 218 ? 18.114 -28.579 -39.840 1.00 92.38 218 VAL A C 1
ATOM 1657 O O . VAL A 1 218 ? 17.505 -29.644 -39.932 1.00 92.38 218 VAL A O 1
ATOM 1660 N N . ARG A 1 219 ? 19.301 -28.507 -39.233 1.00 94.69 219 ARG A N 1
ATOM 1661 C CA . ARG A 1 219 ? 19.899 -29.658 -38.538 1.00 94.69 219 ARG A CA 1
ATOM 1662 C C . ARG A 1 219 ? 19.525 -29.609 -37.070 1.00 94.69 219 ARG A C 1
ATOM 1664 O O . ARG A 1 219 ? 19.630 -28.540 -36.487 1.00 94.69 219 ARG A O 1
ATOM 1671 N N . TYR A 1 220 ? 19.171 -30.737 -36.467 1.00 97.06 220 TYR A N 1
ATOM 1672 C CA . TYR A 1 220 ? 18.910 -30.818 -35.025 1.00 97.06 220 TYR A CA 1
ATOM 1673 C C . TYR A 1 220 ? 19.512 -32.083 -34.405 1.00 97.06 220 TYR A C 1
ATOM 1675 O O . TYR A 1 220 ? 19.825 -33.042 -35.115 1.00 97.06 220 TYR A O 1
ATOM 1683 N N . ASP A 1 221 ? 19.668 -32.108 -33.085 1.00 97.50 221 ASP A N 1
ATOM 1684 C CA . ASP A 1 221 ? 19.893 -33.328 -32.300 1.00 97.50 221 ASP A CA 1
ATOM 1685 C C . ASP A 1 221 ? 19.529 -33.073 -30.826 1.00 97.50 221 ASP A C 1
ATOM 1687 O O . ASP A 1 221 ? 19.189 -31.956 -30.445 1.00 97.50 221 ASP A O 1
ATOM 1691 N N . PHE A 1 222 ? 19.599 -34.115 -29.997 1.00 97.06 222 PHE A N 1
ATOM 1692 C CA . PHE A 1 222 ? 19.288 -34.041 -28.569 1.00 97.06 222 PHE A CA 1
ATOM 1693 C C . PHE A 1 222 ? 20.561 -34.258 -27.739 1.00 97.06 222 PHE A C 1
ATOM 1695 O O . PHE A 1 222 ? 20.920 -35.411 -27.452 1.00 97.06 222 PHE A O 1
ATOM 1702 N N . ARG A 1 223 ? 21.256 -33.169 -27.394 1.00 95.06 223 ARG A N 1
ATOM 1703 C CA . ARG A 1 223 ? 22.572 -33.171 -26.731 1.00 95.06 223 ARG A CA 1
ATOM 1704 C C . ARG A 1 223 ? 22.524 -32.474 -25.370 1.00 95.06 223 ARG A C 1
ATOM 1706 O O . ARG A 1 223 ? 21.630 -31.672 -25.110 1.00 95.06 223 ARG A O 1
ATOM 1713 N N . ASP A 1 224 ? 23.481 -32.802 -24.506 1.00 93.81 224 ASP A N 1
ATOM 1714 C CA . ASP A 1 224 ? 23.715 -32.112 -23.229 1.00 93.81 224 ASP A CA 1
ATOM 1715 C C . ASP A 1 224 ? 24.153 -30.658 -23.501 1.00 93.81 224 ASP A C 1
ATOM 1717 O O . ASP A 1 224 ? 24.963 -30.432 -24.400 1.00 93.81 224 ASP A O 1
ATOM 1721 N N . GLN A 1 225 ? 23.649 -29.690 -22.731 1.00 88.31 225 GLN A N 1
ATOM 1722 C CA . GLN A 1 225 ? 23.860 -28.250 -22.947 1.00 88.31 225 GLN A CA 1
ATOM 1723 C C . GLN A 1 225 ? 24.576 -27.640 -21.736 1.00 88.31 225 GLN A C 1
ATOM 1725 O O . GLN A 1 225 ? 24.191 -27.891 -20.597 1.00 88.31 225 GLN A O 1
ATOM 1730 N N . ASN A 1 226 ? 25.660 -26.889 -21.964 1.00 85.50 226 ASN A N 1
ATOM 1731 C CA . ASN A 1 226 ? 26.454 -26.195 -20.931 1.00 85.50 226 ASN A CA 1
ATOM 1732 C C . ASN A 1 226 ? 26.854 -27.030 -19.686 1.00 85.50 226 ASN A C 1
ATOM 1734 O O . ASN A 1 226 ? 27.167 -26.499 -18.623 1.00 85.50 226 ASN A O 1
ATOM 1738 N N . GLY A 1 227 ? 26.929 -28.359 -19.832 1.00 86.94 227 GLY A N 1
ATOM 1739 C CA . GLY A 1 227 ? 27.288 -29.303 -18.765 1.00 86.94 227 GLY A CA 1
ATOM 1740 C C . GLY A 1 227 ? 26.104 -29.905 -17.998 1.00 86.94 227 GLY A C 1
ATOM 1741 O O . GLY A 1 227 ? 26.325 -30.779 -17.158 1.00 86.94 227 GLY A O 1
ATOM 1742 N N . ILE A 1 228 ? 24.873 -29.496 -18.309 1.00 88.81 228 ILE A N 1
ATOM 1743 C CA . ILE A 1 228 ? 23.624 -30.088 -17.817 1.00 88.81 228 ILE A CA 1
ATOM 1744 C C . ILE A 1 228 ? 23.158 -31.166 -18.805 1.00 88.81 228 ILE A C 1
ATOM 1746 O O . ILE A 1 228 ? 23.142 -30.964 -20.022 1.00 88.81 228 ILE A O 1
ATOM 1750 N N . SER A 1 229 ? 22.809 -32.345 -18.281 1.00 95.06 229 SER A N 1
ATOM 1751 C CA . SER A 1 229 ? 22.449 -33.489 -19.122 1.00 95.06 229 SER A CA 1
ATOM 1752 C C . SER A 1 229 ? 21.007 -33.444 -19.613 1.00 95.06 229 SER A C 1
ATOM 1754 O O . SER A 1 229 ? 20.088 -33.154 -18.852 1.00 95.06 229 SER A O 1
ATOM 1756 N N . ASN A 1 230 ? 20.821 -33.801 -20.882 1.00 96.62 230 ASN A N 1
ATOM 1757 C CA . ASN A 1 230 ? 19.543 -33.758 -21.583 1.00 96.62 230 ASN A CA 1
ATOM 1758 C C . ASN A 1 230 ? 18.661 -34.957 -21.198 1.00 96.62 230 ASN A C 1
ATOM 1760 O O . ASN A 1 230 ? 18.944 -36.111 -21.546 1.00 96.62 230 ASN A O 1
ATOM 1764 N N . GLN A 1 231 ? 17.588 -34.674 -20.462 1.00 97.06 231 GLN A N 1
ATOM 1765 C CA . GLN A 1 231 ? 16.754 -35.662 -19.780 1.00 97.06 231 GLN A CA 1
ATOM 1766 C C . GLN A 1 231 ? 15.646 -36.261 -20.663 1.00 97.06 231 GLN A C 1
ATOM 1768 O O . GLN A 1 231 ? 15.035 -37.250 -20.255 1.00 97.06 231 GLN A O 1
ATOM 1773 N N . LEU A 1 232 ? 15.418 -35.731 -21.879 1.00 96.62 232 LEU A N 1
ATOM 1774 C CA . LEU A 1 232 ? 14.345 -36.177 -22.781 1.00 96.62 232 LEU A CA 1
ATOM 1775 C C . LEU A 1 232 ? 14.325 -37.703 -22.937 1.00 96.62 232 LEU A C 1
ATOM 1777 O O . LEU A 1 232 ? 15.294 -38.321 -23.397 1.00 96.62 232 LEU A O 1
ATOM 1781 N N . THR A 1 233 ? 13.198 -38.326 -22.608 1.00 97.00 233 THR A N 1
ATOM 1782 C CA . THR A 1 233 ? 13.005 -39.772 -22.770 1.00 97.00 233 THR A CA 1
ATOM 1783 C C . THR A 1 233 ? 12.898 -40.173 -24.247 1.00 97.00 233 THR A C 1
ATOM 1785 O O . THR A 1 233 ? 12.750 -39.343 -25.141 1.00 97.00 233 THR A O 1
ATOM 1788 N N . ALA A 1 234 ? 12.961 -41.476 -24.538 1.00 95.25 234 ALA A N 1
ATOM 1789 C CA . ALA A 1 234 ? 12.763 -41.981 -25.901 1.00 95.25 234 ALA A CA 1
ATOM 1790 C C . ALA A 1 234 ? 11.316 -41.822 -26.420 1.00 95.25 234 ALA A C 1
ATOM 1792 O O . ALA A 1 234 ? 11.094 -41.987 -27.614 1.00 95.25 234 ALA A O 1
ATOM 1793 N N . GLU A 1 235 ? 10.361 -41.536 -25.532 1.00 96.19 235 GLU A N 1
ATOM 1794 C CA . GLU A 1 235 ? 8.961 -41.242 -25.855 1.00 96.19 235 GLU A CA 1
ATOM 1795 C C . GLU A 1 235 ? 8.810 -39.756 -26.202 1.00 96.19 235 GLU A C 1
ATOM 1797 O O . GLU A 1 235 ? 8.436 -39.428 -27.323 1.00 96.19 235 GLU A O 1
ATOM 1802 N N . GLN A 1 236 ? 9.270 -38.865 -25.319 1.00 97.19 236 GLN A N 1
ATOM 1803 C CA . GLN A 1 236 ? 9.282 -37.416 -25.557 1.00 97.19 236 GLN A CA 1
ATOM 1804 C C . GLN A 1 236 ? 10.066 -37.031 -26.821 1.00 97.19 236 GLN A C 1
ATOM 1806 O O . GLN A 1 236 ? 9.607 -36.202 -27.596 1.00 97.19 236 GLN A O 1
ATOM 1811 N N . ARG A 1 237 ? 11.205 -37.682 -27.113 1.00 97.81 237 ARG A N 1
ATOM 1812 C CA . ARG A 1 237 ? 11.937 -37.451 -28.378 1.00 97.81 237 ARG A CA 1
ATOM 1813 C C . ARG A 1 237 ? 11.104 -37.775 -29.621 1.00 97.81 237 ARG A C 1
ATOM 1815 O O . ARG A 1 237 ? 11.311 -37.124 -30.633 1.00 97.81 237 ARG A O 1
ATOM 1822 N N . ALA A 1 238 ? 10.184 -38.740 -29.556 1.00 97.12 238 ALA A N 1
ATOM 1823 C CA . ALA A 1 238 ? 9.291 -39.041 -30.675 1.00 97.12 238 ALA A CA 1
ATOM 1824 C C . ALA A 1 238 ? 8.208 -37.963 -30.846 1.00 97.12 238 ALA A C 1
ATOM 1826 O O . ALA A 1 238 ? 7.860 -37.654 -31.977 1.00 97.12 238 ALA A O 1
ATOM 1827 N N . ILE A 1 239 ? 7.745 -37.351 -29.750 1.00 97.19 239 ILE A N 1
ATOM 1828 C CA . ILE A 1 239 ? 6.819 -36.205 -29.765 1.00 97.19 239 ILE A CA 1
ATOM 1829 C C . ILE A 1 239 ? 7.494 -34.970 -30.382 1.00 97.19 239 ILE A C 1
ATOM 1831 O O . ILE A 1 239 ? 6.905 -34.309 -31.234 1.00 97.19 239 ILE A O 1
ATOM 1835 N N . VAL A 1 240 ? 8.760 -34.703 -30.031 1.00 97.56 240 VAL A N 1
ATOM 1836 C CA . VAL A 1 240 ? 9.554 -33.666 -30.712 1.00 97.56 240 VAL A CA 1
ATOM 1837 C C . VAL A 1 240 ? 9.714 -33.995 -32.198 1.00 97.56 240 VAL A C 1
ATOM 1839 O O . VAL A 1 240 ? 9.461 -33.142 -33.040 1.00 97.56 240 VAL A O 1
ATOM 1842 N N . GLU A 1 241 ? 10.114 -35.224 -32.543 1.00 97.88 241 GLU A N 1
ATOM 1843 C CA . GLU A 1 241 ? 10.286 -35.633 -33.944 1.00 97.88 241 GLU A CA 1
ATOM 1844 C C . GLU A 1 241 ? 8.952 -35.532 -34.739 1.00 97.88 241 GLU A C 1
ATOM 1846 O O . GLU A 1 241 ? 8.986 -35.113 -35.892 1.00 97.88 241 GLU A O 1
ATOM 1851 N N . GLU A 1 242 ? 7.785 -35.774 -34.121 1.00 97.38 242 GLU A N 1
ATOM 1852 C CA . GLU A 1 242 ? 6.443 -35.558 -34.707 1.00 97.38 242 GLU A CA 1
ATOM 1853 C C . GLU A 1 242 ? 6.103 -34.066 -34.912 1.00 97.38 242 GLU A C 1
ATOM 1855 O O . GLU A 1 242 ? 5.603 -33.691 -35.972 1.00 97.38 242 GLU A O 1
ATOM 1860 N N . SER A 1 243 ? 6.423 -33.195 -33.948 1.00 96.62 243 SER A N 1
ATOM 1861 C CA . SER A 1 243 ? 6.258 -31.737 -34.083 1.00 96.62 243 SER A CA 1
ATOM 1862 C C . SER A 1 243 ? 7.102 -31.162 -35.232 1.00 96.62 243 SER A C 1
ATOM 1864 O O . SER A 1 243 ? 6.602 -30.404 -36.067 1.00 96.62 243 SER A O 1
ATOM 1866 N N . LEU A 1 244 ? 8.367 -31.589 -35.343 1.00 97.56 244 LEU A N 1
ATOM 1867 C CA . LEU A 1 244 ? 9.258 -31.186 -36.435 1.00 97.56 244 LEU A CA 1
ATOM 1868 C C . LEU A 1 244 ? 8.764 -31.682 -37.810 1.00 97.56 244 LEU A C 1
ATOM 1870 O O . LEU A 1 244 ? 8.902 -30.963 -38.802 1.00 97.56 244 LEU A O 1
ATOM 1874 N N . GLU A 1 245 ? 8.176 -32.883 -37.889 1.00 97.25 245 GLU A N 1
ATOM 1875 C CA . GLU A 1 245 ? 7.535 -33.380 -39.118 1.00 97.25 245 GLU A CA 1
ATOM 1876 C C . GLU A 1 245 ? 6.307 -32.529 -39.502 1.00 97.25 245 GLU A C 1
ATOM 1878 O O . GLU A 1 245 ? 6.162 -32.167 -40.670 1.00 97.25 245 GLU A O 1
ATOM 1883 N N . LEU A 1 246 ? 5.474 -32.119 -38.537 1.00 97.06 246 LEU A N 1
ATOM 1884 C CA . LEU A 1 246 ? 4.297 -31.275 -38.790 1.00 97.06 246 LEU A CA 1
ATOM 1885 C C . LEU A 1 246 ? 4.657 -29.849 -39.237 1.00 97.06 246 LEU A C 1
ATOM 1887 O O . LEU A 1 246 ? 4.021 -29.325 -40.153 1.00 97.06 246 LEU A O 1
ATOM 1891 N N . TRP A 1 247 ? 5.703 -29.234 -38.674 1.00 96.25 247 TRP A N 1
ATOM 1892 C CA . TRP A 1 247 ? 6.211 -27.944 -39.164 1.00 96.25 247 TRP A CA 1
ATOM 1893 C C . TRP A 1 247 ? 6.793 -28.043 -40.586 1.00 96.25 247 TRP A C 1
ATOM 1895 O O . TRP A 1 247 ? 6.623 -27.122 -41.391 1.00 96.25 247 TRP A O 1
ATOM 1905 N N . ALA A 1 248 ? 7.432 -29.166 -40.937 1.00 95.00 248 ALA A N 1
ATOM 1906 C CA . ALA A 1 248 ? 7.900 -29.412 -42.302 1.00 95.00 248 ALA A CA 1
ATOM 1907 C C . ALA A 1 248 ? 6.728 -29.566 -43.295 1.00 95.00 248 ALA A C 1
ATOM 1909 O O . ALA A 1 248 ? 6.739 -28.922 -44.351 1.00 95.00 248 ALA A O 1
ATOM 1910 N N . ASP A 1 249 ? 5.692 -30.334 -42.935 1.00 94.81 249 ASP A N 1
ATOM 1911 C CA . ASP A 1 249 ? 4.462 -30.501 -43.725 1.00 94.81 249 ASP A CA 1
ATOM 1912 C C . ASP A 1 249 ? 3.708 -29.167 -43.898 1.00 94.81 249 ASP A C 1
ATOM 1914 O O . ASP A 1 249 ? 3.317 -28.822 -45.018 1.00 94.81 249 ASP A O 1
ATOM 1918 N N . ALA A 1 250 ? 3.570 -28.366 -42.833 1.00 92.81 250 ALA A N 1
ATOM 1919 C CA . ALA A 1 250 ? 2.969 -27.030 -42.886 1.00 92.81 250 ALA A CA 1
ATOM 1920 C C . ALA A 1 250 ? 3.739 -26.091 -43.834 1.00 92.81 250 ALA A C 1
ATOM 1922 O O . ALA A 1 250 ? 3.138 -25.387 -44.648 1.00 92.81 250 ALA A O 1
ATOM 1923 N N . SER A 1 251 ? 5.076 -26.169 -43.826 1.00 90.38 251 SER A N 1
ATOM 1924 C CA . SER A 1 251 ? 5.935 -25.456 -44.780 1.00 90.38 251 SER A CA 1
ATOM 1925 C C . SER A 1 251 ? 5.891 -25.994 -46.218 1.00 90.38 251 SER A C 1
ATOM 1927 O O . SER A 1 251 ? 6.575 -25.458 -47.090 1.00 90.38 251 SER A O 1
ATOM 1929 N N . SER A 1 252 ? 5.115 -27.050 -46.496 1.00 90.38 252 SER A N 1
ATOM 1930 C CA . SER A 1 252 ? 5.092 -27.749 -47.788 1.00 90.38 252 SER A CA 1
ATOM 1931 C C . SER A 1 252 ? 6.493 -28.174 -48.258 1.00 90.38 252 SER A C 1
ATOM 1933 O O . SER A 1 252 ? 6.875 -27.914 -49.403 1.00 90.38 252 SER A O 1
ATOM 1935 N N . ASP A 1 253 ? 7.264 -28.812 -47.367 1.00 89.50 253 ASP A N 1
ATOM 1936 C CA . ASP A 1 253 ? 8.671 -29.208 -47.561 1.00 89.50 253 ASP A CA 1
ATOM 1937 C C . ASP A 1 253 ? 9.667 -28.031 -47.757 1.00 89.50 253 ASP A C 1
ATOM 1939 O O . ASP A 1 253 ? 10.839 -28.277 -48.049 1.00 89.50 253 ASP A O 1
ATOM 1943 N N . GLN A 1 254 ? 9.278 -26.752 -47.607 1.00 88.94 254 GLN A N 1
ATOM 1944 C CA . GLN A 1 254 ? 10.229 -25.629 -47.740 1.00 88.94 254 GLN A CA 1
ATOM 1945 C C . GLN A 1 254 ? 11.254 -25.571 -46.599 1.00 88.94 254 GLN A C 1
ATOM 1947 O O . GLN A 1 254 ? 12.399 -25.179 -46.836 1.00 88.94 254 GLN A O 1
ATOM 1952 N N . ILE A 1 255 ? 10.867 -25.990 -45.394 1.00 91.81 255 ILE A N 1
ATOM 1953 C CA . ILE A 1 255 ? 11.741 -26.208 -44.240 1.00 91.81 255 ILE A CA 1
ATOM 1954 C C . ILE A 1 255 ? 11.782 -27.718 -43.983 1.00 91.81 255 ILE A C 1
ATOM 1956 O O . ILE A 1 255 ? 10.744 -28.366 -43.900 1.00 91.81 255 ILE A O 1
ATOM 1960 N N . GLN A 1 256 ? 12.978 -28.295 -43.863 1.00 93.94 256 GLN A N 1
ATOM 1961 C CA . GLN A 1 256 ? 13.158 -29.724 -43.593 1.00 93.94 256 GLN A CA 1
ATOM 1962 C C . GLN A 1 256 ? 14.085 -29.938 -42.399 1.00 93.94 256 GLN A C 1
ATOM 1964 O O . GLN A 1 256 ? 15.284 -29.655 -42.472 1.00 93.94 256 GLN A O 1
ATOM 1969 N N . PHE A 1 257 ? 13.547 -30.489 -41.314 1.00 95.56 257 PHE A N 1
ATOM 1970 C CA . PHE A 1 257 ? 14.328 -30.865 -40.140 1.00 95.56 257 PHE A CA 1
ATOM 1971 C C . PHE A 1 257 ? 15.032 -32.207 -40.374 1.00 95.56 257 PHE A C 1
ATOM 1973 O O . PHE A 1 257 ? 14.411 -33.212 -40.715 1.00 95.56 257 PHE A O 1
ATOM 1980 N N . VAL A 1 258 ? 16.355 -32.236 -40.208 1.00 95.25 258 VAL A N 1
ATOM 1981 C CA . VAL A 1 258 ? 17.178 -33.435 -40.416 1.00 95.25 258 VAL A CA 1
ATOM 1982 C C . VAL A 1 258 ? 18.090 -33.649 -39.221 1.00 95.25 258 VAL A C 1
ATOM 1984 O O . VAL A 1 258 ? 18.958 -32.829 -38.922 1.00 95.25 258 VAL A O 1
ATOM 1987 N N . ARG A 1 259 ? 17.936 -34.797 -38.563 1.00 96.25 259 ARG A N 1
ATOM 1988 C CA . ARG A 1 259 ? 18.727 -35.115 -37.381 1.00 96.25 259 ARG A CA 1
ATOM 1989 C C . ARG A 1 259 ? 20.194 -35.379 -37.717 1.00 96.25 259 ARG A C 1
ATOM 1991 O O . ARG A 1 259 ? 20.493 -36.274 -38.512 1.00 96.25 259 ARG A O 1
ATOM 1998 N N . ASP A 1 260 ? 21.113 -34.656 -37.080 1.00 94.31 260 ASP A N 1
ATOM 1999 C CA . ASP A 1 260 ? 22.548 -34.735 -37.362 1.00 94.31 260 ASP A CA 1
ATOM 2000 C C . ASP A 1 260 ? 23.393 -34.931 -36.092 1.00 94.31 260 ASP A C 1
ATOM 2002 O O . ASP A 1 260 ? 23.706 -34.000 -35.355 1.00 94.31 260 ASP A O 1
ATOM 2006 N N . GLN A 1 261 ? 23.828 -36.173 -35.875 1.00 92.62 261 GLN A N 1
ATOM 2007 C CA . GLN A 1 261 ? 24.740 -36.577 -34.792 1.00 92.62 261 GLN A CA 1
ATOM 2008 C C . GLN A 1 261 ? 26.230 -36.374 -35.153 1.00 92.62 261 GLN A C 1
ATOM 2010 O O . GLN A 1 261 ? 27.108 -36.955 -34.512 1.00 92.62 261 GLN A O 1
ATOM 2015 N N . SER A 1 262 ? 26.532 -35.645 -36.235 1.00 90.25 262 SER A N 1
ATOM 2016 C CA . SER A 1 262 ? 27.887 -35.484 -36.787 1.00 90.25 262 SER A CA 1
ATOM 2017 C C . SER A 1 262 ? 28.325 -34.036 -37.032 1.00 90.25 262 SER A C 1
ATOM 2019 O O . SER A 1 262 ? 29.531 -33.794 -37.095 1.00 90.25 262 SER A O 1
ATOM 2021 N N . SER A 1 263 ? 27.387 -33.086 -37.115 1.00 86.81 263 SER A N 1
ATOM 2022 C CA . SER A 1 263 ? 27.664 -31.648 -36.979 1.00 86.81 263 SER A CA 1
ATOM 2023 C C . SER A 1 263 ? 28.226 -31.300 -35.597 1.00 86.81 263 SER A C 1
ATOM 2025 O O . SER A 1 263 ? 27.863 -31.921 -34.596 1.00 86.81 263 SER A O 1
ATOM 2027 N N . GLU A 1 264 ? 29.063 -30.263 -35.543 1.00 85.31 264 GLU A N 1
ATOM 2028 C CA . GLU A 1 264 ? 29.472 -29.587 -34.301 1.00 85.31 264 GLU A CA 1
ATOM 2029 C C . GLU A 1 264 ? 28.256 -28.885 -33.652 1.00 85.31 264 GLU A C 1
ATOM 2031 O O . GLU A 1 264 ? 27.232 -28.706 -34.312 1.00 85.31 264 GLU A O 1
ATOM 2036 N N . ASP A 1 265 ? 28.318 -28.559 -32.357 1.00 75.12 265 ASP A N 1
ATOM 2037 C CA . ASP A 1 265 ? 27.137 -28.110 -31.594 1.00 75.12 265 ASP A CA 1
ATOM 2038 C C . ASP A 1 265 ? 26.588 -26.759 -32.099 1.00 75.12 265 ASP A C 1
ATOM 2040 O O . ASP A 1 265 ? 25.408 -26.667 -32.427 1.00 75.12 265 ASP A O 1
ATOM 2044 N N . GLY A 1 266 ? 27.457 -25.774 -32.358 1.00 77.44 266 GLY A N 1
ATOM 2045 C CA . GLY A 1 266 ? 27.119 -24.517 -33.054 1.00 77.44 266 GLY A CA 1
ATOM 2046 C C . GLY A 1 266 ? 26.796 -24.663 -34.556 1.00 77.44 266 GLY A C 1
ATOM 2047 O O . GLY A 1 266 ? 26.984 -23.725 -35.327 1.00 77.44 266 GLY A O 1
ATOM 2048 N N . LEU A 1 267 ? 26.379 -25.854 -35.004 1.00 86.50 267 LEU A N 1
ATOM 2049 C CA . LEU A 1 267 ? 25.912 -26.175 -36.361 1.00 86.50 267 LEU A CA 1
ATOM 2050 C C . LEU A 1 267 ? 24.634 -27.044 -36.341 1.00 86.50 267 LEU A C 1
ATOM 2052 O O . LEU A 1 267 ? 24.371 -27.775 -37.308 1.00 86.50 267 LEU A O 1
ATOM 2056 N N . ILE A 1 268 ? 23.850 -26.970 -35.260 1.00 91.31 268 ILE A N 1
ATOM 2057 C CA . ILE A 1 268 ? 22.512 -27.563 -35.114 1.00 91.31 268 ILE A CA 1
ATOM 2058 C C . ILE A 1 268 ? 21.561 -26.618 -34.352 1.00 91.31 268 ILE A C 1
ATOM 2060 O O . ILE A 1 268 ? 21.981 -25.618 -33.778 1.00 91.31 268 ILE A O 1
ATOM 2064 N N . VAL A 1 269 ? 20.278 -26.972 -34.321 1.00 92.75 269 VAL A N 1
ATOM 2065 C CA . VAL A 1 269 ? 19.354 -26.644 -33.233 1.00 92.75 269 VAL A CA 1
ATOM 2066 C C . VAL A 1 269 ? 19.492 -27.742 -32.173 1.00 92.75 269 VAL A C 1
ATOM 2068 O O . VAL A 1 269 ? 19.221 -28.910 -32.469 1.00 92.75 269 VAL A O 1
ATOM 2071 N N . ASN A 1 270 ? 19.948 -27.414 -30.962 1.00 94.56 270 ASN A N 1
ATOM 2072 C CA . ASN A 1 270 ? 19.970 -28.385 -29.862 1.00 94.56 270 ASN A CA 1
ATOM 2073 C C . ASN A 1 270 ? 18.612 -28.384 -29.150 1.00 94.56 270 ASN A C 1
ATOM 2075 O O . ASN A 1 270 ? 18.143 -27.327 -28.736 1.00 94.56 270 ASN A O 1
ATOM 2079 N N . ILE A 1 271 ? 17.980 -29.551 -29.005 1.00 96.88 271 ILE A N 1
ATOM 2080 C CA . ILE A 1 271 ? 16.674 -29.676 -28.340 1.00 96.88 271 ILE A CA 1
ATOM 2081 C C . ILE A 1 271 ? 16.825 -30.523 -27.077 1.00 96.88 271 ILE A C 1
ATOM 2083 O O . ILE A 1 271 ? 17.368 -31.632 -27.125 1.00 96.88 271 ILE A O 1
ATOM 2087 N N . GLY A 1 272 ? 16.334 -30.040 -25.939 1.00 96.19 272 GLY A N 1
ATOM 2088 C CA . GLY A 1 272 ? 16.478 -30.741 -24.668 1.00 96.19 272 GLY A CA 1
ATOM 2089 C C . GLY A 1 272 ? 15.442 -30.411 -23.611 1.00 96.19 272 GLY A C 1
ATOM 2090 O O . GLY A 1 272 ? 14.586 -29.552 -23.782 1.00 96.19 272 GLY A O 1
ATOM 2091 N N . LEU A 1 273 ? 15.538 -31.161 -22.519 1.00 96.56 273 LEU A N 1
ATOM 2092 C CA . LEU A 1 273 ? 14.753 -31.003 -21.302 1.00 96.56 273 LEU A CA 1
ATOM 2093 C C . LEU A 1 273 ? 15.730 -31.155 -20.138 1.00 96.56 273 LEU A C 1
ATOM 2095 O O . LEU A 1 273 ? 16.507 -32.118 -20.120 1.00 96.56 273 LEU A O 1
ATOM 2099 N N . GLY A 1 274 ? 15.750 -30.214 -19.203 1.00 93.56 274 GLY A N 1
ATOM 2100 C CA . GLY A 1 274 ? 16.773 -30.166 -18.167 1.00 93.56 274 GLY A CA 1
ATOM 2101 C C . GLY A 1 274 ? 16.618 -28.987 -17.216 1.00 93.56 274 GLY A C 1
ATOM 2102 O O . GLY A 1 274 ? 15.617 -28.289 -17.227 1.00 93.56 274 GLY A O 1
ATOM 2103 N N . ASP A 1 275 ? 17.627 -28.784 -16.379 1.00 88.12 275 ASP A N 1
ATOM 2104 C CA . ASP A 1 275 ? 17.751 -27.568 -15.573 1.00 88.12 275 ASP A CA 1
ATOM 2105 C C . ASP A 1 275 ? 17.945 -26.370 -16.526 1.00 88.12 275 ASP A C 1
ATOM 2107 O O . ASP A 1 275 ? 18.764 -26.447 -17.455 1.00 88.12 275 ASP A O 1
ATOM 2111 N N . LEU A 1 276 ? 17.158 -25.304 -16.350 1.00 82.06 276 LEU A N 1
ATOM 2112 C CA . LEU A 1 276 ? 17.164 -24.125 -17.218 1.00 82.06 276 LEU A CA 1
ATOM 2113 C C . LEU A 1 276 ? 18.453 -23.296 -17.096 1.00 82.06 276 LEU A C 1
ATOM 2115 O O . LEU A 1 276 ? 18.775 -22.534 -18.014 1.00 82.06 276 LEU A O 1
ATOM 2119 N N . ALA A 1 277 ? 19.279 -23.530 -16.068 1.00 78.69 277 ALA A N 1
ATOM 2120 C CA . ALA A 1 277 ? 20.609 -22.930 -15.973 1.00 78.69 277 ALA A CA 1
ATOM 2121 C C . ALA A 1 277 ? 21.528 -23.356 -17.138 1.00 78.69 277 ALA A C 1
ATOM 2123 O O . ALA A 1 277 ? 22.558 -22.728 -17.383 1.00 78.69 277 ALA A O 1
ATOM 2124 N N . ALA A 1 278 ? 21.142 -24.380 -17.913 1.00 80.19 278 ALA A N 1
ATOM 2125 C CA . ALA A 1 278 ? 21.783 -24.750 -19.173 1.00 80.19 278 ALA A CA 1
ATOM 2126 C C . ALA A 1 278 ? 21.736 -23.633 -20.232 1.00 80.19 278 ALA A C 1
ATOM 2128 O O . ALA A 1 278 ? 22.599 -23.594 -21.111 1.00 80.19 278 ALA A O 1
ATOM 2129 N N . ILE A 1 279 ? 20.753 -22.734 -20.140 1.00 75.06 279 ILE A N 1
ATOM 2130 C CA . ILE A 1 279 ? 20.559 -21.568 -21.012 1.00 75.06 279 ILE A CA 1
ATOM 2131 C C . ILE A 1 279 ? 20.501 -20.247 -20.219 1.00 75.06 279 ILE A C 1
ATOM 2133 O O . ILE A 1 279 ? 20.043 -19.235 -20.733 1.00 75.06 279 ILE A O 1
ATOM 2137 N N . GLY A 1 280 ? 20.986 -20.244 -18.970 1.00 71.50 280 GLY A N 1
ATOM 2138 C CA . GLY A 1 280 ? 21.090 -19.039 -18.137 1.00 71.50 280 GLY A CA 1
ATOM 2139 C C . GLY A 1 280 ? 19.808 -18.601 -17.418 1.00 71.50 280 GLY A C 1
ATOM 2140 O O . GLY A 1 280 ? 19.807 -17.524 -16.829 1.00 71.50 280 GLY A O 1
ATOM 2141 N N . LEU A 1 281 ? 18.748 -19.416 -17.432 1.00 68.81 281 LEU A N 1
ATOM 2142 C CA . LEU A 1 281 ? 17.469 -19.139 -16.763 1.00 68.81 281 LEU A CA 1
ATOM 2143 C C . LEU A 1 281 ? 17.302 -19.976 -15.476 1.00 68.81 281 LEU A C 1
ATOM 2145 O O . LEU A 1 281 ? 18.054 -20.921 -15.235 1.00 68.81 281 LEU A O 1
ATOM 2149 N N . SER A 1 282 ? 16.311 -19.640 -14.647 1.00 75.50 282 SER A N 1
ATOM 2150 C CA . SER A 1 282 ? 15.994 -20.346 -13.393 1.00 75.50 282 SER A CA 1
ATOM 2151 C C . SER A 1 282 ? 14.888 -21.388 -13.591 1.00 75.50 282 SER A C 1
ATOM 2153 O O . SER A 1 282 ? 13.826 -21.051 -14.104 1.00 75.50 282 SER A O 1
ATOM 2155 N N . SER A 1 283 ? 15.105 -22.629 -13.145 1.00 76.12 283 SER A N 1
ATOM 2156 C CA . SER A 1 283 ? 14.069 -23.678 -13.116 1.00 76.12 283 SER A CA 1
ATOM 2157 C C . SER A 1 283 ? 13.085 -23.509 -11.950 1.00 76.12 283 SER A C 1
ATOM 2159 O O . SER A 1 283 ? 13.520 -23.300 -10.814 1.00 76.12 283 SER A O 1
ATOM 2161 N N . GLY A 1 284 ? 11.785 -23.709 -12.191 1.00 67.50 284 GLY A N 1
ATOM 2162 C CA . GLY A 1 284 ? 10.741 -23.672 -11.157 1.00 67.50 284 GLY A CA 1
ATOM 2163 C C . GLY A 1 284 ? 9.344 -24.066 -11.657 1.00 67.50 284 GLY A C 1
ATOM 2164 O O . GLY A 1 284 ? 8.915 -23.615 -12.714 1.00 67.50 284 GLY A O 1
ATOM 2165 N N . GLU A 1 285 ? 8.636 -24.886 -10.872 1.00 67.62 285 GLU A N 1
ATOM 2166 C CA . GLU A 1 285 ? 7.278 -25.385 -11.158 1.00 67.62 285 GLU A CA 1
ATOM 2167 C C . GLU A 1 285 ? 6.283 -24.213 -11.264 1.00 67.62 285 GLU A C 1
ATOM 2169 O O . GLU A 1 285 ? 6.163 -23.420 -10.327 1.00 67.62 285 GLU A O 1
ATOM 2174 N N . GLY A 1 286 ? 5.592 -24.085 -12.401 1.00 54.50 286 GLY A N 1
ATOM 2175 C CA . GLY A 1 286 ? 4.708 -22.954 -12.706 1.00 54.50 286 GLY A CA 1
ATOM 2176 C C . GLY A 1 286 ? 5.408 -21.716 -13.289 1.00 54.50 286 GLY A C 1
ATOM 2177 O O . GLY A 1 286 ? 4.763 -20.680 -13.432 1.00 54.50 286 GLY A O 1
ATOM 2178 N N . GLY A 1 287 ? 6.708 -21.790 -13.596 1.00 61.62 287 GLY A N 1
ATOM 2179 C CA . GLY A 1 287 ? 7.515 -20.670 -14.089 1.00 61.62 287 GLY A CA 1
ATOM 2180 C C . GLY A 1 287 ? 7.676 -20.634 -15.614 1.00 61.62 287 GLY A C 1
ATOM 2181 O O . GLY A 1 287 ? 6.715 -20.752 -16.380 1.00 61.62 287 GLY A O 1
ATOM 2182 N N . THR A 1 288 ? 8.922 -20.449 -16.061 1.00 72.44 288 THR A N 1
ATOM 2183 C CA . THR A 1 288 ? 9.309 -20.618 -17.468 1.00 72.44 288 THR A CA 1
ATOM 2184 C C . THR A 1 288 ? 9.295 -22.106 -17.814 1.00 72.44 288 THR A C 1
ATOM 2186 O O . THR A 1 288 ? 10.091 -22.883 -17.294 1.00 72.44 288 THR A O 1
ATOM 2189 N N . VAL A 1 289 ? 8.403 -22.502 -18.714 1.00 79.31 289 VAL A N 1
ATOM 2190 C CA . VAL A 1 289 ? 8.158 -23.902 -19.100 1.00 79.31 289 VAL A CA 1
ATOM 2191 C C . VAL A 1 289 ? 9.180 -24.375 -20.126 1.00 79.31 289 VAL A C 1
ATOM 2193 O O . VAL A 1 289 ? 9.675 -25.505 -20.077 1.00 79.31 289 VAL A O 1
ATOM 2196 N N . ALA A 1 290 ? 9.502 -23.489 -21.062 1.00 84.00 290 ALA A N 1
ATOM 2197 C CA . ALA A 1 290 ? 10.577 -23.647 -22.019 1.00 84.00 290 ALA A CA 1
ATOM 2198 C C . ALA A 1 290 ? 11.079 -22.273 -22.470 1.00 84.00 290 ALA A C 1
ATOM 2200 O O . ALA A 1 290 ? 10.448 -21.247 -22.214 1.00 84.00 290 ALA A O 1
ATOM 2201 N N . ALA A 1 291 ? 12.235 -22.268 -23.123 1.00 77.31 291 ALA A N 1
ATOM 2202 C CA . ALA A 1 291 ? 12.700 -21.117 -23.877 1.00 77.31 291 ALA A CA 1
ATOM 2203 C C . ALA A 1 291 ? 13.508 -21.550 -25.103 1.00 77.31 291 ALA A C 1
ATOM 2205 O O . ALA A 1 291 ? 14.077 -22.653 -25.160 1.00 77.31 291 ALA A O 1
ATOM 2206 N N . SER A 1 292 ? 13.581 -20.655 -26.083 1.00 82.25 292 SER A N 1
ATOM 2207 C CA . SER A 1 292 ? 14.305 -20.868 -27.327 1.00 82.25 292 SER A CA 1
ATOM 2208 C C . SER A 1 292 ? 14.922 -19.595 -27.901 1.00 82.25 292 SER A C 1
ATOM 2210 O O . SER A 1 292 ? 14.725 -18.465 -27.446 1.00 82.25 292 SER A O 1
ATOM 2212 N N . GLY A 1 293 ? 15.721 -19.802 -28.939 1.00 79.19 293 GLY A N 1
ATOM 2213 C CA . GLY A 1 293 ? 16.279 -18.749 -29.768 1.00 79.19 293 GLY A CA 1
ATOM 2214 C C . GLY A 1 293 ? 16.994 -19.349 -30.969 1.00 79.19 293 GLY A C 1
ATOM 2215 O O . GLY A 1 293 ? 17.363 -20.530 -30.977 1.00 79.19 293 GLY A O 1
ATOM 2216 N N . SER A 1 294 ? 17.162 -18.546 -32.017 1.00 81.56 294 SER A N 1
ATOM 2217 C CA . SER A 1 294 ? 17.804 -18.975 -33.258 1.00 81.56 294 SER A CA 1
ATOM 2218 C C . SER A 1 294 ? 18.619 -17.859 -33.907 1.00 81.56 294 SER A C 1
ATOM 2220 O O . SER A 1 294 ? 18.383 -16.675 -33.675 1.00 81.56 294 SER A O 1
ATOM 2222 N N . ALA A 1 295 ? 19.598 -18.252 -34.720 1.00 78.88 295 ALA A N 1
ATOM 2223 C CA . ALA A 1 295 ? 20.470 -17.343 -35.458 1.00 78.88 295 ALA A CA 1
ATOM 2224 C C . ALA A 1 295 ? 20.884 -17.947 -36.808 1.00 78.88 295 ALA A C 1
ATOM 2226 O O . ALA A 1 295 ? 20.879 -19.171 -36.993 1.00 78.88 295 ALA A O 1
ATOM 2227 N N . PHE A 1 296 ? 21.300 -17.095 -37.750 1.00 80.75 296 PHE A N 1
ATOM 2228 C CA . PHE A 1 296 ? 21.908 -17.534 -39.009 1.00 80.75 296 PHE A CA 1
ATOM 2229 C C . PHE A 1 296 ? 23.436 -17.435 -38.985 1.00 80.75 296 PHE A C 1
ATOM 2231 O O . PHE A 1 296 ? 23.997 -16.363 -38.781 1.00 80.75 296 PHE A O 1
ATOM 2238 N N . VAL A 1 297 ? 24.114 -18.540 -39.312 1.00 76.94 297 VAL A N 1
ATOM 2239 C CA . VAL A 1 297 ? 25.580 -18.602 -39.461 1.00 76.94 297 VAL A CA 1
ATOM 2240 C C . VAL A 1 297 ? 25.997 -18.906 -40.905 1.00 76.94 297 VAL A C 1
ATOM 2242 O O . VAL A 1 297 ? 25.391 -19.740 -41.582 1.00 76.94 297 VAL A O 1
ATOM 2245 N N . GLU A 1 298 ? 27.049 -18.248 -41.410 1.00 78.56 298 GLU A N 1
ATOM 2246 C CA . GLU A 1 298 ? 27.595 -18.532 -42.748 1.00 78.56 298 GLU A CA 1
ATOM 2247 C C . GLU A 1 298 ? 28.426 -19.827 -42.762 1.00 78.56 298 GLU A C 1
ATOM 2249 O O . GLU A 1 298 ? 29.531 -19.898 -42.221 1.00 78.56 298 GLU A O 1
ATOM 2254 N N . VAL A 1 299 ? 27.947 -20.845 -43.482 1.00 73.88 299 VAL A N 1
ATOM 2255 C CA . VAL A 1 299 ? 28.594 -22.158 -43.594 1.00 73.88 299 VAL A CA 1
ATOM 2256 C C . VAL A 1 299 ? 28.934 -22.452 -45.055 1.00 73.88 299 VAL A C 1
ATOM 2258 O O . VAL A 1 299 ? 28.072 -22.699 -45.893 1.00 73.88 299 VAL A O 1
ATOM 2261 N N . ASN A 1 300 ? 30.230 -22.455 -45.387 1.00 68.62 300 ASN A N 1
ATOM 2262 C CA . ASN A 1 300 ? 30.756 -22.759 -46.732 1.00 68.62 300 ASN A CA 1
ATOM 2263 C C . ASN A 1 300 ? 30.188 -21.898 -47.893 1.00 68.62 300 ASN A C 1
ATOM 2265 O O . ASN A 1 300 ? 30.331 -22.278 -49.058 1.00 68.62 300 ASN A O 1
ATOM 2269 N N . GLY A 1 301 ? 29.604 -20.730 -47.601 1.00 63.38 301 GLY A N 1
ATOM 2270 C CA . GLY A 1 301 ? 29.022 -19.820 -48.598 1.00 63.38 301 GLY A CA 1
ATOM 2271 C C . GLY A 1 301 ? 27.504 -19.936 -48.786 1.00 63.38 301 GLY A C 1
ATOM 2272 O O . GLY A 1 301 ? 27.000 -19.515 -49.826 1.00 63.38 301 GLY A O 1
ATOM 2273 N N . GLY A 1 302 ? 26.789 -20.501 -47.811 1.00 68.25 302 GLY A N 1
ATOM 2274 C CA . GLY A 1 302 ? 25.345 -20.332 -47.631 1.00 68.25 302 GLY A CA 1
ATOM 2275 C C . GLY A 1 302 ? 25.009 -20.211 -46.142 1.00 68.25 302 GLY A C 1
ATOM 2276 O O . GLY A 1 302 ? 25.796 -20.649 -45.304 1.00 68.25 302 GLY A O 1
ATOM 2277 N N . SER A 1 303 ? 23.870 -19.608 -45.808 1.00 74.00 303 SER A N 1
ATOM 2278 C CA . SER A 1 303 ? 23.419 -19.474 -44.418 1.00 74.00 303 SER A CA 1
ATOM 2279 C C . SER A 1 303 ? 22.832 -20.788 -43.900 1.00 74.00 303 SER A C 1
ATOM 2281 O O . SER A 1 303 ? 22.082 -21.456 -44.616 1.00 74.00 303 SER A O 1
ATOM 2283 N N . GLN A 1 304 ? 23.140 -21.145 -42.655 1.00 82.62 304 GLN A N 1
ATOM 2284 C CA . GLN A 1 304 ? 22.502 -22.240 -41.928 1.00 82.62 304 GLN A CA 1
ATOM 2285 C C . GLN A 1 304 ? 21.847 -21.695 -40.652 1.00 82.62 304 GLN A C 1
ATOM 2287 O O . GLN A 1 304 ? 22.450 -20.886 -39.952 1.00 82.62 304 GLN A O 1
ATOM 2292 N N . LEU A 1 305 ? 20.627 -22.154 -40.369 1.00 86.00 305 LEU A N 1
ATOM 2293 C CA . LEU A 1 305 ? 19.921 -21.900 -39.116 1.00 86.00 305 LEU A CA 1
ATOM 2294 C C . LEU A 1 305 ? 20.510 -22.768 -37.990 1.00 86.00 305 LEU A C 1
ATOM 2296 O O . LEU A 1 305 ? 20.720 -23.974 -38.181 1.00 86.00 305 LEU A O 1
ATOM 2300 N N . ILE A 1 306 ? 20.758 -22.152 -36.838 1.00 87.31 306 ILE A N 1
ATOM 2301 C CA . ILE A 1 306 ? 21.153 -22.790 -35.572 1.00 87.31 306 ILE A CA 1
ATOM 2302 C C . ILE A 1 306 ? 20.288 -22.239 -34.434 1.00 87.31 306 ILE A C 1
ATOM 2304 O O . ILE A 1 306 ? 19.622 -21.221 -34.620 1.00 87.31 306 ILE A O 1
ATOM 2308 N N . GLY A 1 307 ? 20.293 -22.885 -33.269 1.00 86.69 307 GLY A N 1
ATOM 2309 C CA . GLY A 1 307 ? 19.523 -22.410 -32.118 1.00 86.69 307 GLY A CA 1
ATOM 2310 C C . GLY A 1 307 ? 19.464 -23.392 -30.953 1.00 86.69 307 GLY A C 1
ATOM 2311 O O . GLY A 1 307 ? 20.130 -24.430 -30.961 1.00 86.69 307 GLY A O 1
ATOM 2312 N N . THR A 1 308 ? 18.619 -23.084 -29.974 1.00 89.38 308 THR A N 1
ATOM 2313 C CA . THR A 1 308 ? 18.313 -23.970 -28.842 1.00 89.38 308 THR A CA 1
ATOM 2314 C C . THR A 1 308 ? 16.806 -24.008 -28.605 1.00 89.38 308 THR A C 1
ATOM 2316 O O . THR A 1 308 ? 16.135 -23.002 -28.803 1.00 89.38 308 THR A O 1
ATOM 2319 N N . ILE A 1 309 ? 16.289 -25.157 -28.166 1.00 93.50 309 ILE A N 1
ATOM 2320 C CA . ILE A 1 309 ? 14.988 -25.297 -27.497 1.00 93.50 309 ILE A CA 1
ATOM 2321 C C . ILE A 1 309 ? 15.248 -26.067 -26.200 1.00 93.50 309 ILE A C 1
ATOM 2323 O O . ILE A 1 309 ? 15.751 -27.196 -26.253 1.00 93.50 309 ILE A O 1
ATOM 2327 N N . TRP A 1 310 ? 14.934 -25.482 -25.045 1.00 93.56 310 TRP A N 1
ATOM 2328 C CA . TRP A 1 310 ? 15.185 -26.110 -23.746 1.00 93.56 310 TRP A CA 1
ATOM 2329 C C . TRP A 1 310 ? 13.950 -26.044 -22.846 1.00 93.56 310 TRP A C 1
ATOM 2331 O O . TRP A 1 310 ? 13.466 -24.962 -22.534 1.00 93.56 310 TRP A O 1
ATOM 2341 N N . LEU A 1 311 ? 13.446 -27.216 -22.457 1.00 94.06 311 LEU A N 1
ATOM 2342 C CA . LEU A 1 311 ? 12.269 -27.409 -21.603 1.00 94.06 311 LEU A CA 1
ATOM 2343 C C . LEU A 1 311 ? 12.703 -27.592 -20.139 1.00 94.06 311 LEU A C 1
ATOM 2345 O O . LEU A 1 311 ? 13.698 -28.279 -19.880 1.00 94.06 311 LEU A O 1
ATOM 2349 N N . ASP A 1 312 ? 11.957 -27.050 -19.177 1.00 89.69 312 ASP A N 1
ATOM 2350 C CA . ASP A 1 312 ? 12.310 -27.185 -17.760 1.00 89.69 312 ASP A CA 1
ATOM 2351 C C . ASP A 1 312 ? 12.054 -28.607 -17.225 1.00 89.69 312 ASP A C 1
ATOM 2353 O O . ASP A 1 312 ? 11.002 -29.209 -17.420 1.00 89.69 312 ASP A O 1
ATOM 2357 N N . SER A 1 313 ? 13.025 -29.160 -16.502 1.00 92.19 313 SER A N 1
ATOM 2358 C CA . SER A 1 313 ? 12.898 -30.418 -15.760 1.00 92.19 313 SER A CA 1
ATOM 2359 C C . SER A 1 313 ? 12.241 -30.297 -14.380 1.00 92.19 313 SER A C 1
ATOM 2361 O O . SER A 1 313 ? 12.079 -31.327 -13.722 1.00 92.19 313 SER A O 1
ATOM 2363 N N . SER A 1 314 ? 11.878 -29.089 -13.934 1.00 83.88 314 SER A N 1
ATOM 2364 C CA . SER A 1 314 ? 11.013 -28.905 -12.759 1.00 83.88 314 SER A CA 1
ATOM 2365 C C . SER A 1 314 ? 9.565 -29.348 -13.027 1.00 83.88 314 SER A C 1
ATOM 2367 O O . SER A 1 314 ? 8.926 -29.909 -12.137 1.00 83.88 314 SER A O 1
ATOM 2369 N N . GLU A 1 315 ? 9.090 -29.156 -14.261 1.00 84.50 315 GLU A N 1
ATOM 2370 C CA . GLU A 1 315 ? 7.684 -29.293 -14.639 1.00 84.50 315 GLU A CA 1
ATOM 2371 C C . GLU A 1 315 ? 7.202 -30.747 -14.791 1.00 84.50 315 GLU A C 1
ATOM 2373 O O . GLU A 1 315 ? 7.955 -31.682 -15.103 1.00 84.50 315 GLU A O 1
ATOM 2378 N N . VAL A 1 316 ? 5.894 -30.945 -14.600 1.00 85.94 316 VAL A N 1
ATOM 2379 C CA . VAL A 1 316 ? 5.235 -32.254 -14.717 1.00 85.94 316 VAL A CA 1
ATOM 2380 C C . VAL A 1 316 ? 4.773 -32.486 -16.158 1.00 85.94 316 VAL A C 1
ATOM 2382 O O . VAL A 1 316 ? 3.683 -32.089 -16.555 1.00 85.94 316 VAL A O 1
ATOM 2385 N N . TRP A 1 317 ? 5.599 -33.163 -16.952 1.00 91.12 317 TRP A N 1
ATOM 2386 C CA . TRP A 1 317 ? 5.338 -33.384 -18.380 1.00 91.12 317 TRP A CA 1
ATOM 2387 C C . TRP A 1 317 ? 4.335 -34.507 -18.685 1.00 91.12 317 TRP A C 1
ATOM 2389 O O . TRP A 1 317 ? 4.511 -35.654 -18.263 1.00 91.12 317 TRP A O 1
ATOM 2399 N N . GLU A 1 318 ? 3.338 -34.179 -19.505 1.00 90.69 318 GLU A N 1
ATOM 2400 C CA . GLU A 1 318 ? 2.396 -35.088 -20.161 1.00 90.69 318 GLU A CA 1
ATOM 2401 C C . GLU A 1 318 ? 2.868 -35.406 -21.602 1.00 90.69 318 GLU A C 1
ATOM 2403 O O . GLU A 1 318 ? 3.589 -34.622 -22.224 1.00 90.69 318 GLU A O 1
ATOM 2408 N N . ASN A 1 319 ? 2.509 -36.588 -22.120 1.00 94.00 319 ASN A N 1
ATOM 2409 C CA . ASN A 1 319 ? 3.037 -37.158 -23.369 1.00 94.00 319 ASN A CA 1
ATOM 2410 C C . ASN A 1 319 ? 1.935 -37.582 -24.382 1.00 94.00 319 ASN A C 1
ATOM 2412 O O . ASN A 1 319 ? 2.243 -38.280 -25.353 1.00 94.00 319 ASN A O 1
ATOM 2416 N N . THR A 1 320 ? 0.654 -37.267 -24.161 1.00 89.81 320 THR A N 1
ATOM 2417 C CA . THR A 1 320 ? -0.494 -37.938 -24.810 1.00 89.81 320 THR A CA 1
ATOM 2418 C C . THR A 1 320 ? -1.343 -37.000 -25.683 1.00 89.81 320 THR A C 1
ATOM 2420 O O . THR A 1 320 ? -2.560 -36.941 -25.540 1.00 89.81 320 THR A O 1
ATOM 2423 N N . ILE A 1 321 ? -0.687 -36.364 -26.655 1.00 88.50 321 ILE A N 1
ATOM 2424 C CA . ILE A 1 321 ? -1.229 -35.442 -27.673 1.00 88.50 321 ILE A CA 1
ATOM 2425 C C . ILE A 1 321 ? -2.691 -35.707 -28.109 1.00 88.50 321 ILE A C 1
ATOM 2427 O O . ILE A 1 321 ? -2.996 -36.759 -28.690 1.00 88.50 321 ILE A O 1
ATOM 2431 N N . GLU A 1 322 ? -3.526 -34.676 -27.980 1.00 88.00 322 GLU A N 1
ATOM 2432 C CA . GLU A 1 322 ? -4.981 -34.604 -28.187 1.00 88.00 322 GLU A CA 1
ATOM 2433 C C . GLU A 1 322 ? -5.802 -35.412 -27.157 1.00 88.00 322 GLU A C 1
ATOM 2435 O O . GLU A 1 322 ? -6.724 -36.161 -27.517 1.00 88.00 322 GLU A O 1
ATOM 2440 N N . ASN A 1 323 ? -5.485 -35.261 -25.863 1.00 88.06 323 ASN A N 1
ATOM 2441 C CA . ASN A 1 323 ? -6.253 -35.834 -24.747 1.00 88.06 323 ASN A CA 1
ATOM 2442 C C . ASN A 1 323 ? -7.156 -34.838 -23.987 1.00 88.06 323 ASN A C 1
ATOM 2444 O O . ASN A 1 323 ? -8.140 -35.287 -23.382 1.00 88.06 323 ASN A O 1
ATOM 2448 N N . GLY A 1 324 ? -6.881 -33.535 -24.074 1.00 79.44 324 GLY A N 1
ATOM 2449 C CA . GLY A 1 324 ? -7.432 -32.483 -23.221 1.00 79.44 324 GLY A CA 1
ATOM 2450 C C . GLY A 1 324 ? -6.779 -32.417 -21.833 1.00 79.44 324 GLY A C 1
ATOM 2451 O O . GLY A 1 324 ? -6.419 -33.441 -21.253 1.00 79.44 324 GLY A O 1
ATOM 2452 N N . ASP A 1 325 ? -6.699 -31.196 -21.299 1.00 76.50 325 ASP A N 1
ATOM 2453 C CA . ASP A 1 325 ? -5.927 -30.800 -20.113 1.00 76.50 325 ASP A CA 1
ATOM 2454 C C . ASP A 1 325 ? -5.973 -31.796 -18.939 1.00 76.50 325 ASP A C 1
ATOM 2456 O O . ASP A 1 325 ? -7.037 -32.235 -18.483 1.00 76.50 325 ASP A O 1
ATOM 2460 N N . VAL A 1 326 ? -4.790 -32.121 -18.411 1.00 75.06 326 VAL A N 1
ATOM 2461 C CA . VAL A 1 326 ? -4.603 -33.051 -17.292 1.00 75.06 326 VAL A CA 1
ATOM 2462 C C . VAL A 1 326 ? -4.111 -32.275 -16.068 1.00 75.06 326 VAL A C 1
ATOM 2464 O O . VAL A 1 326 ? -2.964 -31.834 -16.038 1.00 75.06 326 VAL A O 1
ATOM 2467 N N . ASP A 1 327 ? -4.985 -32.137 -15.060 1.00 66.81 327 ASP A N 1
ATOM 2468 C CA . ASP A 1 327 ? -4.763 -31.401 -13.801 1.00 66.81 327 ASP A CA 1
ATOM 2469 C C . ASP A 1 327 ? -3.317 -31.513 -13.265 1.00 66.81 327 ASP A C 1
ATOM 2471 O O . ASP A 1 327 ? -2.901 -32.579 -12.798 1.00 66.81 327 ASP A O 1
ATOM 2475 N N . GLY A 1 328 ? -2.575 -30.399 -13.271 1.00 66.56 328 GLY A N 1
ATOM 2476 C CA . GLY A 1 328 ? -1.204 -30.331 -12.748 1.00 66.56 328 GLY A CA 1
ATOM 2477 C C . GLY A 1 328 ? -0.150 -30.990 -13.645 1.00 66.56 328 GLY A C 1
ATOM 2478 O O . GLY A 1 328 ? 0.761 -31.641 -13.132 1.00 66.56 328 GLY A O 1
ATOM 2479 N N . SER A 1 329 ? -0.288 -30.870 -14.969 1.00 79.88 329 SER A N 1
ATOM 2480 C CA . SER A 1 329 ? 0.733 -31.278 -15.940 1.00 79.88 329 SER A CA 1
ATOM 2481 C C . SER A 1 329 ? 0.668 -30.480 -17.249 1.00 79.88 329 SER A C 1
ATOM 2483 O O . SER A 1 329 ? -0.368 -29.909 -17.587 1.00 79.88 329 SER A O 1
ATOM 2485 N N . ILE A 1 330 ? 1.787 -30.448 -17.977 1.00 82.44 330 ILE A N 1
ATOM 2486 C CA . ILE A 1 330 ? 1.982 -29.686 -19.219 1.00 82.44 330 ILE A CA 1
ATOM 2487 C C . ILE A 1 330 ? 2.152 -30.646 -20.396 1.00 82.44 330 ILE A C 1
ATOM 2489 O O . ILE A 1 330 ? 3.012 -31.528 -20.346 1.00 82.44 330 ILE A O 1
ATOM 2493 N N . ASP A 1 331 ? 1.398 -30.457 -21.480 1.00 90.88 331 ASP A N 1
ATOM 2494 C CA . ASP A 1 331 ? 1.618 -31.198 -22.723 1.00 90.88 331 ASP A CA 1
ATOM 2495 C C . ASP A 1 331 ? 2.941 -30.789 -23.399 1.00 90.88 331 ASP A C 1
ATOM 2497 O O . ASP A 1 331 ? 3.132 -29.660 -23.864 1.00 90.88 331 ASP A O 1
ATOM 2501 N N . LEU A 1 332 ? 3.849 -31.761 -23.510 1.00 93.38 332 LEU A N 1
ATOM 2502 C CA . LEU A 1 332 ? 5.142 -31.596 -24.165 1.00 93.38 332 LEU A CA 1
ATOM 2503 C C . LEU A 1 332 ? 5.020 -31.275 -25.665 1.00 93.38 332 LEU A C 1
ATOM 2505 O O . LEU A 1 332 ? 5.912 -30.625 -26.216 1.00 93.38 332 LEU A O 1
ATOM 2509 N N . PHE A 1 333 ? 3.952 -31.715 -26.343 1.00 95.12 333 PHE A N 1
ATOM 2510 C CA . PHE A 1 333 ? 3.762 -31.440 -27.768 1.00 95.12 333 PHE A CA 1
ATOM 2511 C C . PHE A 1 333 ? 3.468 -29.964 -28.031 1.00 95.12 333 PHE A C 1
ATOM 2513 O O . PHE A 1 333 ? 4.118 -29.365 -28.889 1.00 95.12 333 PHE A O 1
ATOM 2520 N N . THR A 1 334 ? 2.539 -29.375 -27.282 1.00 92.81 334 THR A N 1
ATOM 2521 C CA . THR A 1 334 ? 2.174 -27.956 -27.342 1.00 92.81 334 THR A CA 1
ATOM 2522 C C . THR A 1 334 ? 3.410 -27.081 -27.170 1.00 92.81 334 THR A C 1
ATOM 2524 O O . THR A 1 334 ? 3.707 -26.254 -28.035 1.00 92.81 334 THR A O 1
ATOM 2527 N N . VAL A 1 335 ? 4.176 -27.327 -26.103 1.00 91.69 335 VAL A N 1
ATOM 2528 C CA . VAL A 1 335 ? 5.387 -26.566 -25.777 1.00 91.69 335 VAL A CA 1
ATOM 2529 C C . VAL A 1 335 ? 6.430 -26.656 -26.886 1.00 91.69 335 VAL A C 1
ATOM 2531 O O . VAL A 1 335 ? 6.841 -25.634 -27.432 1.00 91.69 335 VAL A O 1
ATOM 2534 N N . VAL A 1 336 ? 6.850 -27.865 -27.278 1.00 94.81 336 VAL A N 1
ATOM 2535 C CA . VAL A 1 336 ? 7.924 -27.986 -28.278 1.00 94.81 336 VAL A CA 1
ATOM 2536 C C . VAL A 1 336 ? 7.486 -27.505 -29.666 1.00 94.81 336 VAL A C 1
ATOM 2538 O O . VAL A 1 336 ? 8.320 -27.058 -30.455 1.00 94.81 336 VAL A O 1
ATOM 2541 N N . SER A 1 337 ? 6.183 -27.541 -29.960 1.00 95.81 337 SER A N 1
ATOM 2542 C CA . SER A 1 337 ? 5.626 -27.009 -31.205 1.00 95.81 337 SER A CA 1
ATOM 2543 C C . SER A 1 337 ? 5.622 -25.482 -31.230 1.00 95.81 337 SER A C 1
ATOM 2545 O O . SER A 1 337 ? 5.972 -24.919 -32.265 1.00 95.81 337 SER A O 1
ATOM 2547 N N . HIS A 1 338 ? 5.311 -24.824 -30.111 1.00 91.62 338 HIS A N 1
ATOM 2548 C CA . HIS A 1 338 ? 5.430 -23.373 -29.943 1.00 91.62 338 HIS A CA 1
ATOM 2549 C C . HIS A 1 338 ? 6.891 -22.909 -30.113 1.00 91.62 338 HIS A C 1
ATOM 2551 O O . HIS A 1 338 ? 7.193 -22.116 -31.004 1.00 91.62 338 HIS A O 1
ATOM 2557 N N . GLU A 1 339 ? 7.825 -23.508 -29.367 1.00 92.25 339 GLU A N 1
ATOM 2558 C CA . GLU A 1 339 ? 9.256 -23.164 -29.426 1.00 92.25 339 GLU A CA 1
ATOM 2559 C C . GLU A 1 339 ? 9.889 -23.441 -30.805 1.00 92.25 339 GLU A C 1
ATOM 2561 O O . GLU A 1 339 ? 10.744 -22.693 -31.285 1.00 92.25 339 GLU A O 1
ATOM 2566 N N . THR A 1 340 ? 9.439 -24.488 -31.508 1.00 94.12 340 THR A N 1
ATOM 2567 C CA . THR A 1 340 ? 9.862 -24.733 -32.899 1.00 94.12 340 THR A CA 1
ATOM 2568 C C . THR A 1 340 ? 9.412 -23.603 -33.834 1.00 94.12 340 THR A C 1
ATOM 2570 O O . THR A 1 340 ? 10.140 -23.264 -34.771 1.00 94.12 340 THR A O 1
ATOM 2573 N N . GLY A 1 341 ? 8.261 -22.978 -33.560 1.00 88.44 341 GLY A N 1
ATOM 2574 C CA . GLY A 1 341 ? 7.784 -21.783 -34.253 1.00 88.44 341 GLY A CA 1
ATOM 2575 C C . GLY A 1 341 ? 8.778 -20.622 -34.152 1.00 88.44 341 GLY A C 1
ATOM 2576 O O . GLY A 1 341 ? 9.189 -20.077 -35.181 1.00 88.44 341 GLY A O 1
ATOM 2577 N N . HIS A 1 342 ? 9.244 -20.295 -32.945 1.00 83.38 342 HIS A N 1
ATOM 2578 C CA . HIS A 1 342 ? 10.278 -19.271 -32.737 1.00 83.38 342 HIS A CA 1
ATOM 2579 C C . HIS A 1 342 ? 11.595 -19.611 -33.434 1.00 83.38 342 HIS A C 1
ATOM 2581 O O . HIS A 1 342 ? 12.195 -18.753 -34.084 1.00 83.38 342 HIS A O 1
ATOM 2587 N N . VAL A 1 343 ? 12.020 -20.878 -33.393 1.00 87.69 343 VAL A N 1
ATOM 2588 C CA . VAL A 1 343 ? 13.232 -21.319 -34.098 1.00 87.69 343 VAL A CA 1
ATOM 2589 C C . VAL A 1 343 ? 13.132 -21.121 -35.616 1.00 87.69 343 VAL A C 1
ATOM 2591 O O . VAL A 1 343 ? 14.131 -20.760 -36.232 1.00 87.69 343 VAL A O 1
ATOM 2594 N N . ILE A 1 344 ? 11.958 -21.282 -36.241 1.00 88.50 344 ILE A N 1
ATOM 2595 C CA . ILE A 1 344 ? 11.772 -20.949 -37.670 1.00 88.50 344 ILE A CA 1
ATOM 2596 C C . ILE A 1 344 ? 11.471 -19.462 -37.932 1.00 88.50 344 ILE A C 1
ATOM 2598 O O . ILE A 1 344 ? 11.339 -19.063 -39.095 1.00 88.50 344 ILE A O 1
ATOM 2602 N N . GLY A 1 345 ? 11.417 -18.635 -36.887 1.00 77.62 345 GLY A N 1
ATOM 2603 C CA . GLY A 1 345 ? 11.254 -17.186 -36.963 1.00 77.62 345 GLY A CA 1
ATOM 2604 C C . GLY A 1 345 ? 9.809 -16.692 -36.919 1.00 77.62 345 GLY A C 1
ATOM 2605 O O . GLY A 1 345 ? 9.542 -15.629 -37.474 1.00 77.62 345 GLY A O 1
ATOM 2606 N N . LEU A 1 346 ? 8.875 -17.429 -36.310 1.00 80.25 346 LEU A N 1
ATOM 2607 C CA . LEU A 1 346 ? 7.560 -16.892 -35.943 1.00 80.25 346 LEU A CA 1
ATOM 2608 C C . LEU A 1 346 ? 7.645 -16.054 -34.663 1.00 80.25 346 LEU A C 1
ATOM 2610 O O . LEU A 1 346 ? 8.328 -16.419 -33.707 1.00 80.25 346 LEU A O 1
ATOM 2614 N N . ARG A 1 347 ? 6.900 -14.946 -34.642 1.00 72.81 347 ARG A N 1
ATOM 2615 C CA . ARG A 1 347 ? 6.588 -14.216 -33.410 1.00 72.81 347 ARG A CA 1
ATOM 2616 C C . ARG A 1 347 ? 5.486 -14.901 -32.618 1.00 72.81 347 ARG A C 1
ATOM 2618 O O . ARG A 1 347 ? 4.639 -15.598 -33.176 1.00 72.81 347 ARG A O 1
ATOM 2625 N N . ASP A 1 348 ? 5.467 -14.557 -31.341 1.00 71.88 348 ASP A N 1
ATOM 2626 C CA . ASP A 1 348 ? 4.307 -14.657 -30.475 1.00 71.88 348 ASP A CA 1
ATOM 2627 C C . ASP A 1 348 ? 3.052 -14.045 -31.102 1.00 71.88 348 ASP A C 1
ATOM 2629 O O . ASP A 1 348 ? 3.078 -12.976 -31.719 1.00 71.88 348 ASP A O 1
ATOM 2633 N N . VAL A 1 349 ? 1.936 -14.730 -30.891 1.00 67.00 349 VAL A N 1
ATOM 2634 C CA . VAL A 1 349 ? 0.579 -14.272 -31.172 1.00 67.00 349 VAL A CA 1
ATOM 2635 C C . VAL A 1 349 ? -0.153 -14.288 -29.838 1.00 67.00 349 VAL A C 1
ATOM 2637 O O . VAL A 1 349 ? -0.851 -15.242 -29.500 1.00 67.00 349 VAL A O 1
ATOM 2640 N N . ARG A 1 350 ? 0.061 -13.229 -29.051 1.00 60.84 350 ARG A N 1
ATOM 2641 C CA . ARG A 1 350 ? -0.718 -12.951 -27.840 1.00 60.84 350 ARG A CA 1
ATOM 2642 C C . ARG A 1 350 ? -2.193 -12.825 -28.228 1.00 60.84 350 ARG A C 1
ATOM 2644 O O . ARG A 1 350 ? -2.520 -12.188 -29.230 1.00 60.84 350 ARG A O 1
ATOM 2651 N N . THR A 1 351 ? -3.068 -13.502 -27.492 1.00 57.09 351 THR A N 1
ATOM 2652 C CA . THR A 1 351 ? -4.503 -13.562 -27.781 1.00 57.09 351 THR A CA 1
ATOM 2653 C C . THR A 1 351 ? -5.258 -14.208 -26.619 1.00 57.09 351 THR A C 1
ATOM 2655 O O . THR A 1 351 ? -4.688 -14.985 -25.858 1.00 57.09 351 THR A O 1
ATOM 2658 N N . THR A 1 352 ? -6.562 -13.945 -26.533 1.00 56.59 352 THR A N 1
ATOM 2659 C CA . THR A 1 352 ? -7.497 -14.645 -25.635 1.00 56.59 352 THR A CA 1
ATOM 2660 C C . THR A 1 352 ? -8.074 -15.936 -26.238 1.00 56.59 352 THR A C 1
ATOM 2662 O O . THR A 1 352 ? -8.925 -16.572 -25.621 1.00 56.59 352 THR A O 1
ATOM 2665 N N . ASP A 1 353 ? -7.637 -16.342 -27.439 1.00 69.75 353 ASP A N 1
ATOM 2666 C CA . ASP A 1 353 ? -7.908 -17.678 -27.984 1.00 69.75 353 ASP A CA 1
ATOM 2667 C C . ASP A 1 353 ? -6.767 -18.646 -27.623 1.00 69.75 353 ASP A C 1
ATOM 2669 O O . ASP A 1 353 ? -5.759 -18.767 -28.323 1.00 69.75 353 ASP A O 1
ATOM 2673 N N . ASP A 1 354 ? -6.945 -19.346 -26.503 1.00 68.31 354 ASP A N 1
ATOM 2674 C CA . ASP A 1 354 ? -5.997 -20.315 -25.935 1.00 68.31 354 ASP A CA 1
ATOM 2675 C C . ASP A 1 354 ? -5.545 -21.419 -26.916 1.00 68.31 354 ASP A C 1
ATOM 2677 O O . ASP A 1 354 ? -4.479 -22.020 -26.742 1.00 68.31 354 ASP A O 1
ATOM 2681 N N . SER A 1 355 ? -6.322 -21.673 -27.979 1.00 76.44 355 SER A N 1
ATOM 2682 C CA . SER A 1 355 ? -6.019 -22.698 -28.985 1.00 76.44 355 SER A CA 1
ATOM 2683 C C . SER A 1 355 ? -4.910 -22.310 -29.978 1.00 76.44 355 SER A C 1
ATOM 2685 O O . SER A 1 355 ? -4.388 -23.177 -30.688 1.00 76.44 355 SER A O 1
ATOM 2687 N N . VAL A 1 356 ? -4.511 -21.033 -30.023 1.00 82.12 356 VAL A N 1
ATOM 2688 C CA . VAL A 1 356 ? -3.497 -20.513 -30.954 1.00 82.12 356 VAL A CA 1
ATOM 2689 C C . VAL A 1 356 ? -2.086 -20.938 -30.541 1.00 82.12 356 VAL A C 1
ATOM 2691 O O . VAL A 1 356 ? -1.588 -20.574 -29.477 1.00 82.12 356 VAL A O 1
ATOM 2694 N N . LEU A 1 357 ? -1.389 -21.669 -31.422 1.00 89.12 357 LEU A N 1
ATOM 2695 C CA . LEU A 1 357 ? -0.090 -22.275 -31.100 1.00 89.12 357 LEU A CA 1
ATOM 2696 C C . LEU A 1 357 ? 0.984 -21.280 -30.654 1.00 89.12 357 LEU A C 1
ATOM 2698 O O . LEU A 1 357 ? 1.743 -21.587 -29.739 1.00 89.12 357 LEU A O 1
ATOM 2702 N N . MET A 1 358 ? 1.047 -20.101 -31.273 1.00 86.38 358 MET A N 1
ATOM 2703 C CA . MET A 1 358 ? 2.060 -19.089 -30.952 1.00 86.38 358 MET A CA 1
ATOM 2704 C C . MET A 1 358 ? 1.685 -18.198 -29.758 1.00 86.38 358 MET A C 1
ATOM 2706 O O . MET A 1 358 ? 2.308 -17.164 -29.568 1.00 86.38 358 MET A O 1
ATOM 2710 N N . ASN A 1 359 ? 0.691 -18.557 -28.942 1.00 77.56 359 ASN A N 1
ATOM 2711 C CA . ASN A 1 359 ? 0.409 -17.822 -27.710 1.00 77.56 359 ASN A CA 1
ATOM 2712 C C . ASN A 1 359 ? 1.502 -18.125 -26.641 1.00 77.56 359 ASN A C 1
ATOM 2714 O O . ASN A 1 359 ? 1.650 -19.305 -26.291 1.00 77.56 359 ASN A O 1
ATOM 2718 N N . PRO A 1 360 ? 2.248 -17.113 -26.125 1.00 68.44 360 PRO A N 1
ATOM 2719 C CA . PRO A 1 360 ? 3.355 -17.261 -25.152 1.00 68.44 360 PRO A CA 1
ATOM 2720 C C . PRO A 1 360 ? 2.935 -17.727 -23.751 1.00 68.44 360 PRO A C 1
ATOM 2722 O O . PRO A 1 360 ? 3.758 -17.818 -22.838 1.00 68.44 360 PRO A O 1
ATOM 2725 N N . VAL A 1 361 ? 1.646 -18.000 -23.560 1.00 63.97 361 VAL A N 1
ATOM 2726 C CA . VAL A 1 361 ? 1.052 -18.410 -22.292 1.00 63.97 361 VAL A CA 1
ATOM 2727 C C . VAL A 1 361 ? 0.421 -19.793 -22.472 1.00 63.97 361 VAL A C 1
ATOM 2729 O O . VAL A 1 361 ? -0.586 -19.926 -23.164 1.00 63.97 361 VAL A O 1
ATOM 2732 N N . TYR A 1 362 ? 1.014 -20.846 -21.898 1.00 71.31 362 TYR A N 1
ATOM 2733 C CA . TYR A 1 362 ? 0.467 -22.209 -21.936 1.00 71.31 362 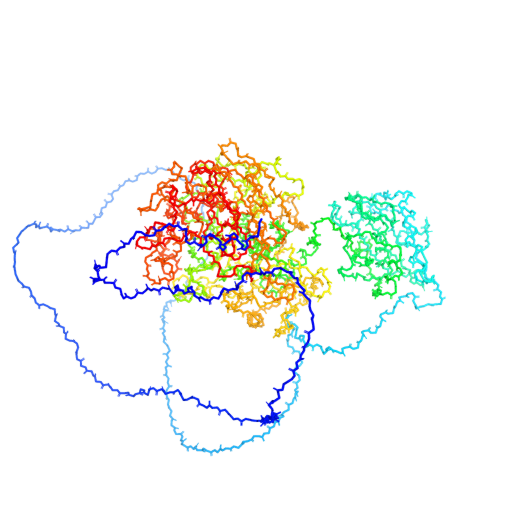TYR A CA 1
ATOM 2734 C C . TYR A 1 362 ? -0.751 -22.311 -21.012 1.00 71.31 362 TYR A C 1
ATOM 2736 O O . TYR A 1 362 ? -0.606 -22.392 -19.797 1.00 71.31 362 TYR A O 1
ATOM 2744 N N . SER A 1 363 ? -1.949 -22.294 -21.591 1.00 67.69 363 SER A N 1
ATOM 2745 C CA . SER A 1 363 ? -3.233 -22.310 -20.878 1.00 67.69 363 SER A CA 1
ATOM 2746 C C . SER A 1 363 ? -4.038 -23.596 -21.069 1.00 67.69 363 SER A C 1
ATOM 2748 O O . SER A 1 363 ? -4.719 -24.028 -20.140 1.00 67.69 363 SER A O 1
ATOM 2750 N N . VAL A 1 364 ? -3.943 -24.207 -22.253 1.00 74.62 364 VAL A N 1
ATOM 2751 C CA . VAL A 1 364 ? -4.600 -25.466 -22.637 1.00 74.62 364 VAL A CA 1
ATOM 2752 C C . VAL A 1 364 ? -3.709 -26.267 -23.592 1.00 74.62 364 VAL A C 1
ATOM 2754 O O . VAL A 1 364 ? -2.826 -25.710 -24.251 1.00 74.62 364 VAL A O 1
ATOM 2757 N N . GLU A 1 365 ? -3.986 -27.562 -23.730 1.00 86.44 365 GLU A N 1
ATOM 2758 C CA . GLU A 1 365 ? -3.425 -28.410 -24.787 1.00 86.44 365 GLU A CA 1
ATOM 2759 C C . GLU A 1 365 ? -3.801 -27.887 -26.191 1.00 86.44 365 GLU A C 1
ATOM 2761 O O . GLU A 1 365 ? -4.976 -27.671 -26.511 1.00 86.44 365 GLU A O 1
ATOM 2766 N N . ARG A 1 366 ? -2.807 -27.743 -27.077 1.00 88.69 366 ARG A N 1
ATOM 2767 C CA . ARG A 1 366 ? -2.982 -27.279 -28.462 1.00 88.69 366 ARG A CA 1
ATOM 2768 C C . ARG A 1 366 ? -2.808 -28.430 -29.457 1.00 88.69 366 ARG A C 1
ATOM 2770 O O . ARG A 1 366 ? -1.889 -29.240 -29.380 1.00 88.69 366 ARG A O 1
ATOM 2777 N N . THR A 1 367 ? -3.717 -28.503 -30.428 1.00 90.12 367 THR A N 1
ATOM 2778 C CA . THR A 1 367 ? -3.831 -29.648 -31.357 1.00 90.12 367 THR A CA 1
ATOM 2779 C C . THR A 1 367 ? -2.803 -29.620 -32.492 1.00 90.12 367 THR A C 1
ATOM 2781 O O . THR A 1 367 ? -2.257 -28.564 -32.814 1.00 90.12 367 THR A O 1
ATOM 2784 N N . ARG A 1 368 ? -2.596 -30.745 -33.194 1.00 92.69 368 ARG A N 1
ATOM 2785 C CA . ARG A 1 368 ? -1.722 -30.798 -34.387 1.00 92.69 368 ARG A CA 1
ATOM 2786 C C . ARG A 1 368 ? -2.120 -29.817 -35.493 1.00 92.69 368 ARG A C 1
ATOM 2788 O O . ARG A 1 368 ? -1.245 -29.275 -36.163 1.00 92.69 368 ARG A O 1
ATOM 2795 N N . ASP A 1 369 ? -3.420 -29.571 -35.668 1.00 91.06 369 ASP A N 1
ATOM 2796 C CA . ASP A 1 369 ? -3.933 -28.644 -36.687 1.00 91.06 369 ASP A CA 1
ATOM 2797 C C . ASP A 1 369 ? -3.475 -27.188 -36.420 1.00 91.06 369 ASP A C 1
ATOM 2799 O O . ASP A 1 369 ? -3.296 -26.418 -37.367 1.00 91.06 369 ASP A O 1
ATOM 2803 N N . SER A 1 370 ? -3.181 -26.830 -35.159 1.00 90.88 370 SER A N 1
ATOM 2804 C CA . SER A 1 370 ? -2.711 -25.486 -34.777 1.00 90.88 370 SER A CA 1
ATOM 2805 C C . SER A 1 370 ? -1.336 -25.118 -35.361 1.00 90.88 370 SER A C 1
ATOM 2807 O O . SER A 1 370 ? -1.074 -23.938 -35.590 1.00 90.88 370 SER A O 1
ATOM 2809 N N . ILE A 1 371 ? -0.483 -26.102 -35.693 1.00 94.81 371 ILE A N 1
ATOM 2810 C CA . ILE A 1 371 ? 0.797 -25.873 -36.396 1.00 94.81 371 ILE A CA 1
ATOM 2811 C C . ILE A 1 371 ? 0.547 -25.324 -37.807 1.00 94.81 371 ILE A C 1
ATOM 2813 O O . ILE A 1 371 ? 1.195 -24.368 -38.237 1.00 94.81 371 ILE A O 1
ATOM 2817 N N . ALA A 1 372 ? -0.414 -25.902 -38.531 1.00 91.06 372 ALA A N 1
ATOM 2818 C CA . ALA A 1 372 ? -0.756 -25.455 -39.878 1.00 91.06 372 ALA A CA 1
ATOM 2819 C C . ALA A 1 372 ? -1.405 -24.061 -39.859 1.00 91.06 372 ALA A C 1
ATOM 2821 O O . ALA A 1 372 ? -1.058 -23.212 -40.682 1.00 91.06 372 ALA A O 1
ATOM 2822 N N . GLU A 1 373 ? -2.290 -23.801 -38.892 1.00 88.88 373 GLU A N 1
ATOM 2823 C CA . GLU A 1 373 ? -2.920 -22.489 -38.710 1.00 88.88 373 GLU A CA 1
ATOM 2824 C C . GLU A 1 373 ? -1.899 -21.407 -38.324 1.00 88.88 373 GLU A C 1
ATOM 2826 O O . GLU A 1 373 ? -1.902 -20.325 -38.918 1.00 88.88 373 GLU A O 1
ATOM 2831 N N . ALA A 1 374 ? -0.956 -21.705 -37.425 1.00 88.31 374 ALA A N 1
ATOM 2832 C CA . ALA A 1 374 ? 0.141 -20.803 -37.078 1.00 88.31 374 ALA A CA 1
ATOM 2833 C C . ALA A 1 374 ? 1.103 -20.548 -38.251 1.00 88.31 374 ALA A C 1
ATOM 2835 O O . ALA A 1 374 ? 1.574 -19.425 -38.423 1.00 88.31 374 ALA A O 1
ATOM 2836 N N . PHE A 1 375 ? 1.368 -21.540 -39.108 1.00 89.38 375 PHE A N 1
ATOM 2837 C CA . PHE A 1 375 ? 2.191 -21.333 -40.303 1.00 89.38 375 PHE A CA 1
ATOM 2838 C C . PHE A 1 375 ? 1.477 -20.521 -41.404 1.00 89.38 375 PHE A C 1
ATOM 2840 O O . PHE A 1 375 ? 2.137 -19.797 -42.161 1.00 89.38 375 PHE A O 1
ATOM 2847 N N . GLU A 1 376 ? 0.148 -20.617 -41.527 1.00 86.50 376 GLU A N 1
ATOM 2848 C CA . GLU A 1 376 ? -0.627 -19.829 -42.499 1.00 86.50 376 GLU A CA 1
ATOM 2849 C C . GLU A 1 376 ? -0.866 -18.383 -42.020 1.00 86.50 376 GLU A C 1
ATOM 2851 O O . GLU A 1 376 ? -0.688 -17.451 -42.806 1.00 86.50 376 GLU A O 1
ATOM 2856 N N . SER A 1 377 ? -1.205 -18.186 -40.741 1.00 80.06 377 SER A N 1
ATOM 2857 C CA . SER A 1 377 ? -1.587 -16.883 -40.162 1.00 80.06 377 SER A CA 1
ATOM 2858 C C . SER A 1 377 ? -0.456 -16.108 -39.467 1.00 80.06 377 SER A C 1
ATOM 2860 O O . SER A 1 377 ? -0.540 -14.886 -39.343 1.00 80.06 377 SER A O 1
ATOM 2862 N N . GLY A 1 378 ? 0.599 -16.792 -39.015 1.00 78.69 378 GLY A N 1
ATOM 2863 C CA . GLY A 1 378 ? 1.626 -16.228 -38.142 1.00 78.69 378 GLY A CA 1
ATOM 2864 C C . GLY A 1 378 ? 2.555 -15.206 -38.806 1.00 78.69 378 GLY A C 1
ATOM 2865 O O . GLY A 1 378 ? 2.898 -15.290 -39.992 1.00 78.69 378 GLY A O 1
ATOM 2866 N N . THR A 1 379 ? 3.004 -14.238 -38.002 1.00 75.31 379 THR A N 1
ATOM 2867 C CA . THR A 1 379 ? 3.939 -13.187 -38.424 1.00 75.31 379 THR A CA 1
ATOM 2868 C C . THR A 1 379 ? 5.382 -13.663 -38.287 1.00 75.31 379 THR A C 1
ATOM 2870 O O . THR A 1 379 ? 5.821 -14.021 -37.196 1.00 75.31 379 THR A O 1
ATOM 2873 N N . PHE A 1 380 ? 6.135 -13.622 -39.388 1.00 76.38 380 PHE A N 1
ATOM 2874 C CA . PHE A 1 380 ? 7.554 -13.983 -39.414 1.00 76.38 380 PHE A CA 1
ATOM 2875 C C . PHE A 1 380 ? 8.464 -12.764 -39.197 1.00 76.38 380 PHE A C 1
ATOM 2877 O O . PHE A 1 380 ? 8.248 -11.708 -39.794 1.00 76.38 380 PHE A O 1
ATOM 2884 N N . VAL A 1 381 ? 9.512 -12.936 -38.389 1.00 66.69 381 VAL A N 1
ATOM 2885 C CA . VAL A 1 381 ? 10.595 -11.964 -38.161 1.00 66.69 381 VAL A CA 1
ATOM 2886 C C . VAL A 1 381 ? 11.818 -12.225 -39.038 1.00 66.69 381 VAL A C 1
ATOM 2888 O O . VAL A 1 381 ? 12.040 -13.319 -39.559 1.00 66.69 381 VAL A O 1
ATOM 2891 N N . THR A 1 382 ? 12.652 -11.192 -39.173 1.00 65.31 382 THR A N 1
ATOM 2892 C CA . THR A 1 382 ? 14.026 -11.346 -39.661 1.00 65.31 382 THR A CA 1
ATOM 2893 C C . THR A 1 382 ? 14.903 -11.859 -38.518 1.00 65.31 382 THR A C 1
ATOM 2895 O O . THR A 1 382 ? 15.092 -11.151 -37.535 1.00 65.31 382 THR A O 1
ATOM 2898 N N . ILE A 1 383 ? 15.445 -13.068 -38.661 1.00 67.69 383 ILE A N 1
ATOM 2899 C CA . ILE A 1 383 ? 16.460 -13.634 -37.758 1.00 67.69 383 ILE A CA 1
ATOM 2900 C C . ILE A 1 383 ? 17.817 -13.006 -38.122 1.00 67.69 383 ILE A C 1
ATOM 2902 O O . ILE A 1 383 ? 18.234 -13.102 -39.281 1.00 67.69 383 ILE A O 1
ATOM 2906 N N . ASP A 1 384 ? 18.489 -12.350 -37.170 1.00 54.94 384 ASP A N 1
ATOM 2907 C CA . ASP A 1 384 ? 19.752 -11.637 -37.425 1.00 54.94 384 ASP A CA 1
ATOM 2908 C C . ASP A 1 384 ? 20.991 -12.569 -37.422 1.00 54.94 384 ASP A C 1
ATOM 2910 O O . ASP A 1 384 ? 20.930 -13.752 -37.070 1.00 54.94 384 ASP A O 1
ATOM 2914 N N . GLY A 1 385 ? 22.122 -12.048 -37.904 1.00 51.25 385 GLY A N 1
ATOM 2915 C CA . GLY A 1 385 ? 23.304 -12.813 -38.313 1.00 51.25 385 GLY A CA 1
ATOM 2916 C C . GLY A 1 385 ? 24.552 -12.687 -37.432 1.00 51.25 385 GLY A C 1
ATOM 2917 O O . GLY A 1 385 ? 25.637 -13.039 -37.903 1.00 51.25 385 GLY A O 1
ATOM 2918 N N . SER A 1 386 ? 24.461 -12.168 -36.201 1.00 43.69 386 SER A N 1
ATOM 2919 C CA . SER A 1 386 ? 25.600 -12.166 -35.265 1.00 43.69 386 SER A CA 1
ATOM 2920 C C . SER A 1 386 ? 25.195 -12.062 -33.791 1.00 43.69 386 SER A C 1
ATOM 2922 O O . SER A 1 386 ? 24.765 -11.000 -33.351 1.00 43.69 386 SER A O 1
ATOM 2924 N N . ILE A 1 387 ? 25.431 -13.136 -33.035 1.00 39.62 387 ILE A N 1
ATOM 2925 C CA . ILE A 1 387 ? 25.339 -13.223 -31.567 1.00 39.62 387 ILE A CA 1
ATOM 2926 C C . ILE A 1 387 ? 26.535 -14.080 -31.090 1.00 39.62 387 ILE A C 1
ATOM 2928 O O . ILE A 1 387 ? 27.039 -14.891 -31.876 1.00 39.62 387 ILE A O 1
ATOM 2932 N N . ASP A 1 388 ? 27.040 -13.876 -29.868 1.00 41.31 388 ASP A N 1
ATOM 2933 C CA . ASP A 1 388 ? 28.057 -14.757 -29.263 1.00 41.31 388 ASP A CA 1
ATOM 2934 C C . ASP A 1 388 ? 27.391 -16.027 -28.678 1.00 41.31 388 ASP A C 1
ATOM 2936 O O . ASP A 1 388 ? 26.179 -16.073 -28.478 1.00 41.31 388 ASP A O 1
ATOM 2940 N N . ASP A 1 389 ? 28.163 -17.084 -28.410 1.00 40.47 389 ASP A N 1
ATOM 2941 C CA . ASP A 1 389 ? 27.642 -18.448 -28.122 1.00 40.47 389 ASP A CA 1
ATOM 2942 C C . ASP A 1 389 ? 26.845 -18.575 -26.791 1.00 40.47 389 ASP A C 1
ATOM 2944 O O . ASP A 1 389 ? 26.416 -19.667 -26.414 1.00 40.47 389 ASP A O 1
ATOM 2948 N N . SER A 1 390 ? 26.665 -17.470 -26.055 1.00 40.16 390 SER A N 1
ATOM 2949 C CA . SER A 1 390 ? 25.914 -17.370 -24.795 1.00 40.16 390 SER A CA 1
ATOM 2950 C C . SER A 1 390 ? 24.502 -16.792 -24.925 1.00 40.16 390 SER A C 1
ATOM 2952 O O . SER A 1 390 ? 23.671 -17.101 -24.075 1.00 40.16 390 SER A O 1
ATOM 2954 N N . ASP A 1 391 ? 24.205 -15.995 -25.958 1.00 46.53 391 ASP A N 1
ATOM 2955 C CA . ASP A 1 391 ? 23.021 -15.111 -25.958 1.00 46.53 391 ASP A CA 1
ATOM 2956 C C . ASP A 1 391 ? 21.922 -15.592 -26.936 1.00 46.53 391 ASP A C 1
ATOM 2958 O O . ASP A 1 391 ? 21.113 -14.820 -27.444 1.00 46.53 391 ASP A O 1
ATOM 2962 N N . LEU A 1 392 ? 21.884 -16.902 -27.214 1.00 50.50 392 LEU A N 1
ATOM 2963 C CA . LEU A 1 392 ? 20.928 -17.566 -28.120 1.00 50.50 392 LEU A CA 1
ATOM 2964 C C . LEU A 1 392 ? 19.549 -17.854 -27.479 1.00 50.50 392 LEU A C 1
ATOM 2966 O O . LEU A 1 392 ? 18.908 -18.849 -27.821 1.00 50.50 392 LEU A O 1
ATOM 2970 N N . VAL A 1 393 ? 19.091 -16.999 -26.561 1.00 51.69 393 VAL A N 1
ATOM 2971 C CA . VAL A 1 393 ? 17.751 -17.050 -25.950 1.00 51.69 393 VAL A CA 1
ATOM 2972 C C . VAL A 1 393 ? 17.033 -15.746 -26.283 1.00 51.69 393 VAL A C 1
ATOM 2974 O O . VAL A 1 393 ? 17.560 -14.672 -26.008 1.00 51.69 393 VAL A O 1
ATOM 2977 N N . GLY A 1 394 ? 15.855 -15.840 -26.899 1.00 53.06 394 GLY A N 1
ATOM 2978 C CA . GLY A 1 394 ? 15.080 -14.673 -27.340 1.00 53.06 394 GLY A CA 1
ATOM 2979 C C . GLY A 1 394 ? 13.566 -14.790 -27.157 1.00 53.06 394 GLY A C 1
ATOM 2980 O O . GLY A 1 394 ? 12.888 -13.771 -27.222 1.00 53.06 394 GLY A O 1
ATOM 2981 N N . HIS A 1 395 ? 13.045 -15.995 -26.908 1.00 54.06 395 HIS A N 1
ATOM 2982 C CA . HIS A 1 395 ? 11.638 -16.250 -26.592 1.00 54.06 395 HIS A CA 1
ATOM 2983 C C . HIS A 1 395 ? 11.533 -17.268 -25.447 1.00 54.06 395 HIS A C 1
ATOM 2985 O O . HIS A 1 395 ? 12.407 -18.127 -25.305 1.00 54.06 395 HIS A O 1
ATOM 2991 N N . SER A 1 396 ? 10.466 -17.164 -24.652 1.00 49.59 396 SER A N 1
ATOM 2992 C CA . SER A 1 396 ? 10.187 -18.007 -23.484 1.00 49.59 396 SER A CA 1
ATOM 2993 C C . SER A 1 396 ? 8.687 -18.277 -23.383 1.00 49.59 396 SER A C 1
ATOM 2995 O O . SER A 1 396 ? 7.902 -17.328 -23.384 1.00 49.59 396 SER A O 1
ATOM 2997 N N . LEU A 1 397 ? 8.295 -19.543 -23.239 1.00 42.66 397 LEU A N 1
ATOM 2998 C CA . LEU A 1 397 ? 6.917 -19.957 -22.970 1.00 42.66 397 LEU A CA 1
ATOM 2999 C C . LEU A 1 397 ? 6.685 -20.105 -21.459 1.00 42.66 397 LEU A C 1
ATOM 3001 O O . LEU A 1 397 ? 7.445 -20.785 -20.765 1.00 42.66 397 LEU A O 1
ATOM 3005 N N . TYR A 1 398 ? 5.602 -19.512 -20.956 1.00 43.78 398 TYR A N 1
ATOM 3006 C CA . TYR A 1 398 ? 5.246 -19.502 -19.532 1.00 43.78 398 TYR A CA 1
ATOM 3007 C C . TYR A 1 398 ? 4.031 -20.387 -19.229 1.00 43.78 398 TYR A C 1
ATOM 3009 O O . TYR A 1 398 ? 3.159 -20.567 -20.081 1.00 43.78 398 TYR A O 1
ATOM 3017 N N . ASN A 1 399 ? 3.956 -20.928 -18.011 1.00 38.06 399 ASN A N 1
ATOM 3018 C CA . ASN A 1 399 ? 2.841 -21.764 -17.557 1.00 38.06 399 ASN A CA 1
ATOM 3019 C C . ASN A 1 399 ? 1.643 -20.910 -17.101 1.00 38.06 399 ASN A C 1
ATOM 3021 O O . ASN A 1 399 ? 1.831 -19.960 -16.344 1.00 38.06 399 ASN A O 1
ATOM 3025 N N . MET A 1 400 ? 0.406 -21.294 -17.429 1.00 38.81 400 MET A N 1
ATOM 3026 C CA . MET A 1 400 ? -0.761 -20.929 -16.614 1.00 38.81 400 MET A CA 1
ATOM 3027 C C . MET A 1 400 ? -0.992 -21.979 -15.533 1.00 38.81 400 MET A C 1
ATOM 3029 O O . MET A 1 400 ? -1.912 -22.796 -15.605 1.00 38.81 400 MET A O 1
ATOM 3033 N N . MET A 1 401 ? -0.238 -21.864 -14.444 1.00 33.56 401 MET A N 1
ATOM 3034 C CA . MET A 1 401 ? -0.744 -22.296 -13.146 1.00 33.56 401 MET A CA 1
ATOM 3035 C C . MET A 1 401 ? -1.027 -21.072 -12.277 1.00 33.56 401 MET A C 1
ATOM 3037 O O . MET A 1 401 ? -0.178 -20.596 -11.536 1.00 33.56 401 MET A O 1
ATOM 3041 N N . VAL A 1 402 ? -2.275 -20.594 -12.362 1.00 34.19 402 VAL A N 1
ATOM 3042 C CA . VAL A 1 402 ? -2.878 -19.611 -11.439 1.00 34.19 402 VAL A CA 1
ATOM 3043 C C . VAL A 1 402 ? -2.064 -18.309 -11.317 1.00 34.19 402 VAL A C 1
ATOM 3045 O O . VAL A 1 402 ? -1.685 -17.850 -10.236 1.00 34.19 402 VAL A O 1
ATOM 3048 N N . GLY A 1 403 ? -1.812 -17.685 -12.465 1.00 46.69 403 GLY A N 1
ATOM 3049 C CA . GLY A 1 403 ? -1.193 -16.371 -12.554 1.00 46.69 403 GLY A CA 1
ATOM 3050 C C . GLY A 1 403 ? -0.928 -15.972 -14.000 1.00 46.69 403 GLY A C 1
ATOM 3051 O O . GLY A 1 403 ? -0.599 -16.810 -14.833 1.00 46.69 403 GLY A O 1
ATOM 3052 N N . TYR A 1 404 ? -1.062 -14.682 -14.286 1.00 50.88 404 TYR A N 1
ATOM 3053 C CA . TYR A 1 404 ? -0.543 -14.080 -15.512 1.00 50.88 404 TYR A CA 1
ATOM 3054 C C . TYR A 1 404 ? 0.997 -13.979 -15.445 1.00 50.88 404 TYR A C 1
ATOM 3056 O O . TYR A 1 404 ? 1.537 -13.991 -14.332 1.00 50.88 404 TYR A O 1
ATOM 3064 N N . PRO A 1 405 ? 1.721 -13.808 -16.570 1.00 65.94 405 PRO A N 1
ATOM 3065 C CA . PRO A 1 405 ? 3.182 -13.690 -16.559 1.00 65.94 405 PRO A CA 1
ATOM 3066 C C . PRO A 1 405 ? 3.671 -12.550 -15.649 1.00 65.94 405 PRO A C 1
ATOM 3068 O O . PRO A 1 405 ? 3.386 -11.375 -15.889 1.00 65.94 405 PRO A O 1
ATOM 3071 N N . GLN A 1 406 ? 4.394 -12.894 -14.583 1.00 84.00 406 GLN A N 1
ATOM 3072 C CA . GLN A 1 406 ? 4.943 -11.931 -13.619 1.00 84.00 406 GLN A CA 1
ATOM 3073 C C . GLN A 1 406 ? 6.206 -11.245 -14.167 1.00 84.00 406 GLN A C 1
ATOM 3075 O O . GLN A 1 406 ? 6.657 -11.559 -15.267 1.00 84.00 406 GLN A O 1
ATOM 3080 N N . LEU A 1 407 ? 6.770 -10.285 -13.427 1.00 84.06 407 LEU A N 1
ATOM 3081 C CA . LEU A 1 407 ? 8.045 -9.652 -13.788 1.00 84.06 407 LEU A CA 1
ATOM 3082 C C . LEU A 1 407 ? 9.212 -10.632 -13.624 1.00 84.06 407 LEU A C 1
ATOM 3084 O O . LEU A 1 407 ? 9.378 -11.215 -12.556 1.00 84.06 407 LEU A O 1
ATOM 3088 N N . SER A 1 408 ? 10.056 -10.748 -14.642 1.00 84.94 408 SER A N 1
ATOM 3089 C CA . SER A 1 408 ? 11.344 -11.440 -14.570 1.00 84.94 408 SER A CA 1
ATOM 3090 C C . SER A 1 408 ? 12.458 -10.536 -14.030 1.00 84.94 408 SER A C 1
ATOM 3092 O O . SER A 1 408 ? 12.399 -9.310 -14.147 1.00 84.94 408 SER A O 1
ATOM 3094 N N . GLN A 1 409 ? 13.541 -11.128 -13.519 1.00 83.88 409 GLN A N 1
ATOM 3095 C CA . GLN A 1 409 ? 14.743 -10.397 -13.083 1.00 83.88 409 GLN A CA 1
ATOM 3096 C C . GLN A 1 409 ? 15.307 -9.440 -14.152 1.00 83.88 409 GLN A C 1
ATOM 3098 O O . GLN A 1 409 ? 15.835 -8.377 -13.816 1.00 83.88 409 GLN A O 1
ATOM 3103 N N . VAL A 1 410 ? 15.186 -9.792 -15.438 1.00 81.12 410 VAL A N 1
ATOM 3104 C CA . VAL A 1 410 ? 15.658 -8.969 -16.566 1.00 81.12 410 VAL A CA 1
ATOM 3105 C C . VAL A 1 410 ? 14.793 -7.718 -16.730 1.00 81.12 410 VAL A C 1
ATOM 3107 O O . VAL A 1 410 ? 15.322 -6.612 -16.859 1.00 81.12 410 VAL A O 1
ATOM 3110 N N . GLU A 1 411 ? 13.470 -7.872 -16.671 1.00 90.62 411 GLU A N 1
ATOM 3111 C CA . GLU A 1 411 ? 12.517 -6.758 -16.721 1.00 90.62 411 GLU A CA 1
ATOM 3112 C C . GLU A 1 411 ? 12.676 -5.841 -15.503 1.00 90.62 411 GLU A C 1
ATOM 3114 O O . GLU A 1 411 ? 12.749 -4.624 -15.659 1.00 90.62 411 GLU A O 1
ATOM 3119 N N . VAL A 1 412 ? 12.838 -6.411 -14.303 1.00 95.00 412 VAL A N 1
ATOM 3120 C CA . VAL A 1 412 ? 13.120 -5.652 -13.072 1.00 95.00 412 VAL A CA 1
ATOM 3121 C C . VAL A 1 412 ? 14.390 -4.810 -13.231 1.00 95.00 412 VAL A C 1
ATOM 3123 O O . VAL A 1 412 ? 14.366 -3.616 -12.935 1.00 95.00 412 VAL A O 1
ATOM 3126 N N . ASN A 1 413 ? 15.488 -5.374 -13.751 1.00 93.56 413 ASN A N 1
ATOM 3127 C CA . ASN A 1 413 ? 16.708 -4.597 -13.982 1.00 93.56 413 ASN A CA 1
ATOM 3128 C C . ASN A 1 413 ? 16.510 -3.500 -15.040 1.00 93.56 413 ASN A C 1
ATOM 3130 O O . ASN A 1 413 ? 16.929 -2.365 -14.827 1.00 93.56 413 ASN A O 1
ATOM 3134 N N . THR A 1 414 ? 15.828 -3.819 -16.142 1.00 94.69 414 THR A N 1
ATOM 3135 C CA . THR A 1 414 ? 15.512 -2.866 -17.220 1.00 94.69 414 THR A CA 1
ATOM 3136 C C . THR A 1 414 ? 14.725 -1.669 -16.685 1.00 94.69 414 THR A C 1
ATOM 3138 O O . THR A 1 414 ? 15.068 -0.527 -16.976 1.00 94.69 414 THR A O 1
ATOM 3141 N N . LEU A 1 415 ? 13.718 -1.901 -15.840 1.00 98.56 415 LEU A N 1
ATOM 3142 C CA . LEU A 1 415 ? 12.928 -0.842 -15.210 1.00 98.56 415 LEU A CA 1
ATOM 3143 C C . LEU A 1 415 ? 13.747 0.008 -14.219 1.00 98.56 415 LEU A C 1
ATOM 3145 O O . LEU A 1 415 ? 13.612 1.233 -14.224 1.00 98.56 415 LEU A O 1
ATOM 3149 N N . LEU A 1 416 ? 14.629 -0.601 -13.412 1.00 98.75 416 LEU A N 1
ATOM 3150 C CA . LEU A 1 416 ? 15.541 0.133 -12.517 1.00 98.75 416 LEU A CA 1
ATOM 3151 C C . LEU A 1 416 ? 16.536 1.013 -13.295 1.00 98.75 416 LEU A C 1
ATOM 3153 O O . LEU A 1 416 ? 16.814 2.143 -12.891 1.00 98.75 416 LEU A O 1
ATOM 3157 N N . GLU A 1 417 ? 17.074 0.509 -14.407 1.00 97.56 417 GLU A N 1
ATOM 3158 C CA . GLU A 1 417 ? 18.019 1.242 -15.254 1.00 97.56 417 GLU A CA 1
ATOM 3159 C C . GLU A 1 417 ? 17.328 2.355 -16.055 1.00 97.56 417 GLU A C 1
ATOM 3161 O O . GLU A 1 417 ? 17.839 3.473 -16.085 1.00 97.56 417 GLU A O 1
ATOM 3166 N N . ARG A 1 418 ? 16.136 2.107 -16.620 1.00 98.12 418 ARG A N 1
ATOM 3167 C CA . ARG A 1 418 ? 15.309 3.139 -17.277 1.00 98.12 418 ARG A CA 1
ATOM 3168 C C . ARG A 1 418 ? 14.972 4.290 -16.334 1.00 98.12 418 ARG A C 1
ATOM 3170 O O . ARG A 1 418 ? 15.094 5.444 -16.732 1.00 98.12 418 ARG A O 1
ATOM 3177 N N . ALA A 1 419 ? 14.570 3.982 -15.100 1.00 98.50 419 ALA A N 1
ATOM 3178 C CA . ALA A 1 419 ? 14.246 4.994 -14.100 1.00 98.50 419 ALA A CA 1
ATOM 3179 C C . ALA A 1 419 ? 15.469 5.860 -13.751 1.00 98.50 419 ALA A C 1
ATOM 3181 O O . ALA A 1 419 ? 15.380 7.083 -13.789 1.00 98.50 419 ALA A O 1
ATOM 3182 N N . SER A 1 420 ? 16.626 5.242 -13.489 1.00 98.44 420 SER A N 1
ATOM 3183 C CA . SER A 1 420 ? 17.856 5.978 -13.152 1.00 98.44 420 SER A CA 1
ATOM 3184 C C . SER A 1 420 ? 18.462 6.744 -14.339 1.00 98.44 420 SER A C 1
ATOM 3186 O O . SER A 1 420 ? 19.114 7.765 -14.168 1.00 98.44 420 SER A O 1
ATOM 3188 N N . ALA A 1 421 ? 18.227 6.300 -15.576 1.00 97.31 421 ALA A N 1
ATOM 3189 C CA . ALA A 1 421 ? 18.687 7.009 -16.769 1.00 97.31 421 ALA A CA 1
ATOM 3190 C C . ALA A 1 421 ? 17.793 8.195 -17.194 1.00 97.31 421 ALA A C 1
ATOM 3192 O O . ALA A 1 421 ? 18.156 8.930 -18.117 1.00 97.31 421 ALA A O 1
ATOM 3193 N N . PHE A 1 422 ? 16.623 8.373 -16.574 1.00 96.94 422 PHE A N 1
ATOM 3194 C CA . PHE A 1 422 ? 15.620 9.351 -17.005 1.00 96.94 422 PHE A CA 1
ATOM 3195 C C . PHE A 1 422 ? 15.998 10.809 -16.694 1.00 96.94 422 PHE A C 1
ATOM 3197 O O . PHE A 1 422 ? 15.724 11.688 -17.512 1.00 96.94 422 PHE A O 1
ATOM 3204 N N . SER A 1 423 ? 16.658 11.060 -15.559 1.00 94.88 423 SER A N 1
ATOM 3205 C CA . SER A 1 423 ? 17.069 12.395 -15.094 1.00 94.88 423 SER A CA 1
ATOM 3206 C C . SER A 1 423 ? 18.591 12.478 -14.920 1.00 94.88 423 SER A C 1
ATOM 3208 O O . SER A 1 423 ? 19.236 11.455 -14.715 1.00 94.88 423 SER A O 1
ATOM 3210 N N . ASP A 1 424 ? 19.181 13.676 -14.992 1.00 95.44 424 ASP A N 1
ATOM 3211 C CA . ASP A 1 424 ? 20.615 13.930 -14.751 1.00 95.44 424 ASP A CA 1
ATOM 3212 C C . ASP A 1 424 ? 20.965 14.134 -13.265 1.00 95.44 424 ASP A C 1
ATOM 3214 O O . ASP A 1 424 ? 22.084 14.528 -12.923 1.00 95.44 424 ASP A O 1
ATOM 3218 N N . ARG A 1 425 ? 20.005 13.832 -12.384 1.00 95.38 425 ARG A N 1
ATOM 3219 C CA . ARG A 1 425 ? 20.199 13.650 -10.944 1.00 95.38 425 ARG A CA 1
ATOM 3220 C C . ARG A 1 425 ? 20.872 12.311 -10.640 1.00 95.38 425 ARG A C 1
ATOM 3222 O O . ARG A 1 425 ? 20.837 11.387 -11.442 1.00 95.38 425 ARG A O 1
ATOM 3229 N N . GLU A 1 426 ? 21.454 12.216 -9.447 1.00 97.56 426 GLU A N 1
ATOM 3230 C CA . GLU A 1 426 ? 22.040 10.978 -8.914 1.00 97.56 426 GLU A CA 1
ATOM 3231 C C . GLU A 1 426 ? 21.618 10.737 -7.443 1.00 97.56 426 GLU A C 1
ATOM 3233 O O . GLU A 1 426 ? 22.309 10.033 -6.705 1.00 97.56 426 GLU A O 1
ATOM 3238 N N . ASP A 1 427 ? 20.509 11.343 -6.987 1.00 98.06 427 ASP A N 1
ATOM 3239 C CA . ASP A 1 427 ? 20.033 11.328 -5.592 1.00 98.06 427 ASP A CA 1
ATOM 3240 C C . ASP A 1 427 ? 18.658 10.655 -5.371 1.00 98.06 427 ASP A C 1
ATOM 3242 O O . ASP A 1 427 ? 18.031 10.870 -4.329 1.00 98.06 427 ASP A O 1
ATOM 3246 N N . ALA A 1 428 ? 18.191 9.813 -6.303 1.00 98.62 428 ALA A N 1
ATOM 3247 C CA . ALA A 1 428 ? 16.978 9.012 -6.134 1.00 98.62 428 ALA A CA 1
ATOM 3248 C C . ALA A 1 428 ? 17.238 7.596 -5.573 1.00 98.62 428 ALA A C 1
ATOM 3250 O O . ALA A 1 428 ? 18.317 7.006 -5.691 1.00 98.62 428 ALA A O 1
ATOM 3251 N N . ILE A 1 429 ? 16.185 7.007 -5.002 1.00 98.94 429 ILE A N 1
ATOM 3252 C CA . ILE A 1 429 ? 16.044 5.563 -4.800 1.00 98.94 429 ILE A CA 1
ATOM 3253 C C . ILE A 1 429 ? 14.854 5.077 -5.625 1.00 98.94 429 ILE A C 1
ATOM 3255 O O . ILE A 1 429 ? 13.768 5.654 -5.564 1.00 98.94 429 ILE A O 1
ATOM 3259 N N . ILE A 1 430 ? 15.053 3.982 -6.355 1.00 98.94 430 ILE A N 1
ATOM 3260 C CA . ILE A 1 430 ? 14.035 3.298 -7.146 1.00 98.94 430 ILE A CA 1
ATOM 3261 C C . ILE A 1 430 ? 13.833 1.900 -6.561 1.00 98.94 430 ILE A C 1
ATOM 3263 O O . ILE A 1 430 ? 14.798 1.165 -6.363 1.00 98.94 430 ILE A O 1
ATOM 3267 N N . ALA A 1 431 ? 12.589 1.516 -6.291 1.00 98.88 431 ALA A N 1
ATOM 3268 C CA . ALA A 1 431 ? 12.221 0.183 -5.823 1.00 98.88 431 ALA A CA 1
ATOM 3269 C C . ALA A 1 431 ? 11.132 -0.427 -6.710 1.00 98.88 431 ALA A C 1
ATOM 3271 O O . ALA A 1 431 ? 10.222 0.274 -7.155 1.00 98.88 431 ALA A O 1
ATOM 3272 N N . ILE A 1 432 ? 11.207 -1.739 -6.926 1.00 98.88 432 ILE A N 1
ATOM 3273 C CA . ILE A 1 432 ? 10.215 -2.527 -7.661 1.00 98.88 432 ILE A CA 1
ATOM 3274 C C . ILE A 1 432 ? 9.738 -3.671 -6.772 1.00 98.88 432 ILE A C 1
ATOM 3276 O O . ILE A 1 432 ? 10.544 -4.371 -6.150 1.00 98.88 432 ILE A O 1
ATOM 3280 N N . VAL A 1 433 ? 8.420 -3.858 -6.727 1.00 98.62 433 VAL A N 1
ATOM 3281 C CA . VAL A 1 433 ? 7.756 -4.943 -5.997 1.00 98.62 433 VAL A CA 1
ATOM 3282 C C . VAL A 1 433 ? 6.789 -5.709 -6.897 1.00 98.62 433 VAL A C 1
ATOM 3284 O O . VAL A 1 433 ? 6.228 -5.138 -7.836 1.00 98.62 433 VAL A O 1
ATOM 3287 N N . ASP A 1 434 ? 6.575 -6.990 -6.595 1.00 96.12 434 ASP A N 1
ATOM 3288 C CA . ASP A 1 434 ? 5.482 -7.770 -7.187 1.00 96.12 434 ASP A CA 1
ATOM 3289 C C . ASP A 1 434 ? 4.118 -7.331 -6.624 1.00 96.12 434 ASP A C 1
ATOM 3291 O O . ASP A 1 434 ? 4.015 -6.478 -5.735 1.00 96.12 434 ASP A O 1
ATOM 3295 N N . ARG A 1 435 ? 3.036 -7.943 -7.112 1.00 92.38 435 ARG A N 1
ATOM 3296 C CA . ARG A 1 435 ? 1.679 -7.685 -6.607 1.00 92.38 435 ARG A CA 1
ATOM 3297 C C . ARG A 1 435 ? 1.494 -8.120 -5.132 1.00 92.38 435 ARG A C 1
ATOM 3299 O O . ARG A 1 435 ? 0.597 -7.598 -4.475 1.00 92.38 435 ARG A O 1
ATOM 3306 N N . ASN A 1 436 ? 2.346 -8.993 -4.570 1.00 91.62 436 ASN A N 1
ATOM 3307 C CA . ASN A 1 436 ? 2.387 -9.308 -3.127 1.00 91.62 436 ASN A CA 1
ATOM 3308 C C . ASN A 1 436 ? 3.130 -8.251 -2.286 1.00 91.62 436 ASN A C 1
ATOM 3310 O O . ASN A 1 436 ? 3.054 -8.288 -1.056 1.00 91.62 436 ASN A O 1
ATOM 3314 N N . GLY A 1 437 ? 3.840 -7.304 -2.908 1.00 95.12 437 GLY A N 1
ATOM 3315 C CA . GLY A 1 437 ? 4.709 -6.353 -2.214 1.00 95.12 437 GLY A CA 1
ATOM 3316 C C . GLY A 1 437 ? 6.066 -6.935 -1.801 1.00 95.12 437 GLY A C 1
ATOM 3317 O O . GLY A 1 437 ? 6.774 -6.305 -1.005 1.00 95.12 437 GLY A O 1
ATOM 3318 N N . THR A 1 438 ? 6.434 -8.111 -2.317 1.00 95.44 438 THR A N 1
ATOM 3319 C CA . THR A 1 438 ? 7.784 -8.680 -2.230 1.00 95.44 438 THR A CA 1
ATOM 3320 C C . THR A 1 438 ? 8.754 -7.767 -2.968 1.00 95.44 438 THR A C 1
ATOM 3322 O O . THR A 1 438 ? 8.474 -7.359 -4.094 1.00 95.44 438 THR A O 1
ATOM 3325 N N . ILE A 1 439 ? 9.903 -7.446 -2.368 1.00 98.38 439 ILE A N 1
ATOM 3326 C CA . ILE A 1 439 ? 10.920 -6.622 -3.032 1.00 98.38 439 ILE A CA 1
ATOM 3327 C C . ILE A 1 439 ? 11.601 -7.455 -4.122 1.00 98.38 439 ILE A C 1
ATOM 3329 O O . ILE A 1 439 ? 12.217 -8.481 -3.825 1.00 98.38 439 ILE A O 1
ATOM 3333 N N . LEU A 1 440 ? 11.485 -7.008 -5.375 1.00 98.12 440 LEU A N 1
ATOM 3334 C CA . LEU A 1 440 ? 12.107 -7.655 -6.535 1.00 98.12 440 LEU A CA 1
ATOM 3335 C C . LEU A 1 440 ? 13.436 -7.018 -6.913 1.00 98.12 440 LEU A C 1
ATOM 3337 O O . LEU A 1 440 ? 14.324 -7.698 -7.409 1.00 98.12 440 LEU A O 1
ATOM 3341 N N . GLY A 1 441 ? 13.583 -5.718 -6.684 1.00 98.56 441 GLY A N 1
ATOM 3342 C CA . GLY A 1 441 ? 14.804 -4.990 -6.988 1.00 98.56 441 GLY A CA 1
ATOM 3343 C C . GLY A 1 441 ? 14.775 -3.598 -6.379 1.00 98.56 441 GLY A C 1
ATOM 3344 O O . GLY A 1 441 ? 13.727 -2.954 -6.315 1.00 98.56 441 GLY A O 1
ATOM 3345 N N . VAL A 1 442 ? 15.936 -3.134 -5.930 1.00 98.88 442 VAL A N 1
ATOM 3346 C CA . VAL A 1 442 ? 16.146 -1.771 -5.436 1.00 98.88 442 VAL A CA 1
ATOM 3347 C C . VAL A 1 442 ? 17.400 -1.225 -6.091 1.00 98.88 442 VAL A C 1
ATOM 3349 O O . VAL A 1 442 ? 18.420 -1.910 -6.126 1.00 98.88 442 VAL A O 1
ATOM 3352 N N . ARG A 1 443 ? 17.348 0.024 -6.544 1.00 98.75 443 ARG A N 1
ATOM 3353 C CA . ARG A 1 443 ? 18.496 0.802 -6.999 1.00 98.75 443 ARG A CA 1
ATOM 3354 C C . ARG A 1 443 ? 18.611 2.075 -6.172 1.00 98.75 443 ARG A C 1
ATOM 3356 O O . ARG A 1 443 ? 17.632 2.796 -6.018 1.00 98.75 443 ARG A O 1
ATOM 3363 N N . ALA A 1 444 ? 19.805 2.344 -5.659 1.00 98.81 444 ALA A N 1
ATOM 3364 C CA . ALA A 1 444 ? 20.146 3.613 -5.026 1.00 98.81 444 ALA A CA 1
ATOM 3365 C C . ALA A 1 444 ? 21.226 4.293 -5.871 1.00 98.81 444 ALA A C 1
ATOM 3367 O O . ALA A 1 444 ? 22.199 3.644 -6.270 1.00 98.81 444 ALA A O 1
ATOM 3368 N N . GLU A 1 445 ? 21.025 5.569 -6.179 1.00 98.69 445 GLU A N 1
ATOM 3369 C CA . GLU A 1 445 ? 21.913 6.344 -7.046 1.00 98.69 445 GLU A CA 1
ATOM 3370 C C . GLU A 1 445 ? 23.150 6.871 -6.301 1.00 98.69 445 GLU A C 1
ATOM 3372 O O . GLU A 1 445 ? 23.275 6.717 -5.081 1.00 98.69 445 GLU A O 1
ATOM 3377 N N . GLN A 1 446 ? 24.133 7.410 -7.029 1.00 98.56 446 GLN A N 1
ATOM 3378 C CA . GLN A 1 446 ? 25.472 7.609 -6.470 1.00 98.56 446 GLN A CA 1
ATOM 3379 C C . GLN A 1 446 ? 25.530 8.650 -5.342 1.00 98.56 446 GLN A C 1
ATOM 3381 O O . GLN A 1 446 ? 26.222 8.396 -4.358 1.00 98.56 446 GLN A O 1
ATOM 3386 N N . ASP A 1 447 ? 24.792 9.761 -5.416 1.00 98.62 447 ASP A N 1
ATOM 3387 C CA . ASP A 1 447 ? 24.745 10.746 -4.325 1.00 98.62 447 ASP A CA 1
ATOM 3388 C C . ASP A 1 447 ? 23.989 10.194 -3.098 1.00 98.62 447 ASP A C 1
ATOM 3390 O O . ASP A 1 447 ? 24.325 10.551 -1.968 1.00 98.62 447 ASP A O 1
ATOM 3394 N N . VAL A 1 448 ? 23.042 9.257 -3.271 1.00 98.69 448 VAL A N 1
ATOM 3395 C CA . VAL A 1 448 ? 22.432 8.524 -2.138 1.00 98.69 448 VAL A CA 1
ATOM 3396 C C . VAL A 1 448 ? 23.469 7.630 -1.455 1.00 98.69 448 VAL A C 1
ATOM 3398 O O . VAL A 1 448 ? 23.595 7.640 -0.227 1.00 98.69 448 VAL A O 1
ATOM 3401 N N . LEU A 1 449 ? 24.234 6.870 -2.243 1.00 98.62 449 LEU A N 1
ATOM 3402 C CA . LEU A 1 449 ? 25.272 5.966 -1.741 1.00 98.62 449 LEU A CA 1
ATOM 3403 C C . LEU A 1 449 ? 26.440 6.718 -1.086 1.00 98.62 449 LEU A C 1
ATOM 3405 O O . LEU A 1 449 ? 26.975 6.249 -0.081 1.00 98.62 449 LEU A O 1
ATOM 3409 N N . ASP A 1 450 ? 26.807 7.889 -1.609 1.00 98.50 450 ASP A N 1
ATOM 3410 C CA . ASP A 1 450 ? 27.813 8.774 -1.016 1.00 98.50 450 ASP A CA 1
ATOM 3411 C C . ASP A 1 450 ? 27.285 9.476 0.253 1.00 98.50 450 ASP A C 1
ATOM 3413 O O . ASP A 1 450 ? 28.057 9.682 1.195 1.00 98.50 450 ASP A O 1
ATOM 3417 N N . ASN A 1 451 ? 25.984 9.796 0.334 1.00 98.31 451 ASN A N 1
ATOM 3418 C CA . ASN A 1 451 ? 25.360 10.373 1.532 1.00 98.31 451 ASN A CA 1
ATOM 3419 C C . ASN A 1 451 ? 25.310 9.378 2.705 1.00 98.31 451 ASN A C 1
ATOM 3421 O O . ASN A 1 451 ? 25.755 9.702 3.806 1.00 98.31 451 ASN A O 1
ATOM 3425 N N . PHE A 1 452 ? 24.825 8.155 2.469 1.00 98.19 452 PHE A N 1
ATOM 3426 C CA . PHE A 1 452 ? 24.718 7.104 3.494 1.00 98.19 452 PHE A CA 1
ATOM 3427 C C . PHE A 1 452 ? 25.975 6.212 3.587 1.00 98.19 452 PHE A C 1
ATOM 3429 O O . PHE A 1 452 ? 25.915 5.075 4.057 1.00 98.19 452 PHE A O 1
ATOM 3436 N N . ALA A 1 453 ? 27.138 6.708 3.148 1.00 97.75 453 ALA A N 1
ATOM 3437 C CA . ALA A 1 453 ? 28.377 5.938 3.035 1.00 97.75 453 ALA A CA 1
ATOM 3438 C C . ALA A 1 453 ? 28.900 5.403 4.390 1.00 97.75 453 ALA A C 1
ATOM 3440 O O . ALA A 1 453 ? 29.668 6.063 5.099 1.00 97.75 453 ALA A O 1
ATOM 3441 N N . GLY A 1 454 ? 28.541 4.157 4.714 1.00 96.19 454 GLY A N 1
ATOM 3442 C CA . GLY A 1 454 ? 28.871 3.493 5.980 1.00 96.19 454 GLY A CA 1
ATOM 3443 C C . GLY A 1 454 ? 27.806 3.635 7.074 1.00 96.19 454 GLY A C 1
ATOM 3444 O O . GLY A 1 454 ? 28.114 3.366 8.237 1.00 96.19 454 GLY A O 1
ATOM 3445 N N . ASP A 1 455 ? 26.589 4.048 6.711 1.00 96.75 455 ASP A N 1
ATOM 3446 C CA . ASP A 1 455 ? 25.379 3.969 7.533 1.00 96.75 455 ASP A CA 1
ATOM 3447 C C . ASP A 1 455 ? 24.324 3.098 6.830 1.00 96.75 455 ASP A C 1
ATOM 3449 O O . ASP A 1 455 ? 23.320 3.575 6.298 1.00 96.75 455 ASP A O 1
ATOM 3453 N N . ASP A 1 456 ? 24.579 1.788 6.823 1.00 95.56 456 ASP A N 1
ATOM 3454 C CA . ASP A 1 456 ? 23.724 0.778 6.186 1.00 95.56 456 ASP A CA 1
ATOM 3455 C C . ASP A 1 456 ? 22.278 0.808 6.738 1.00 95.56 456 ASP A C 1
ATOM 3457 O O . ASP A 1 456 ? 21.327 0.472 6.031 1.00 95.56 456 ASP A O 1
ATOM 3461 N N . ALA A 1 457 ? 22.094 1.253 7.990 1.00 96.38 457 ALA A N 1
ATOM 3462 C CA . ALA A 1 457 ? 20.788 1.379 8.635 1.00 96.38 457 ALA A CA 1
ATOM 3463 C C . ALA A 1 457 ? 20.034 2.651 8.206 1.00 96.38 457 ALA A C 1
ATOM 3465 O O . ALA A 1 457 ? 18.819 2.599 7.993 1.00 96.38 457 ALA A O 1
ATOM 3466 N N . GLY A 1 458 ? 20.741 3.775 8.041 1.00 97.38 458 GLY A N 1
ATOM 3467 C CA . GLY A 1 458 ? 20.210 4.991 7.422 1.00 97.38 458 GLY A CA 1
ATOM 3468 C C . GLY A 1 458 ? 19.806 4.762 5.963 1.00 97.38 458 GLY A C 1
ATOM 3469 O O . GLY A 1 458 ? 18.691 5.115 5.574 1.00 97.38 458 GLY A O 1
ATOM 3470 N N . LEU A 1 459 ? 20.654 4.072 5.188 1.00 98.19 459 LEU A N 1
ATOM 3471 C CA . LEU A 1 459 ? 20.340 3.674 3.812 1.00 98.19 459 LEU A CA 1
ATOM 3472 C C . LEU A 1 459 ? 19.095 2.779 3.754 1.00 98.19 459 LEU A C 1
ATOM 3474 O O . LEU A 1 459 ? 18.208 3.029 2.942 1.00 98.19 459 LEU A O 1
ATOM 3478 N N . ALA A 1 460 ? 18.983 1.776 4.631 1.00 98.19 460 ALA A N 1
ATOM 3479 C CA . ALA A 1 460 ? 17.811 0.902 4.664 1.00 98.19 460 ALA A CA 1
ATOM 3480 C C . ALA A 1 460 ? 16.510 1.672 4.959 1.00 98.19 460 ALA A C 1
ATOM 3482 O O . ALA A 1 460 ? 15.525 1.515 4.240 1.00 98.19 460 ALA A O 1
ATOM 3483 N N . PHE A 1 461 ? 16.527 2.575 5.947 1.00 98.12 461 PHE A N 1
ATOM 3484 C CA . PHE A 1 461 ? 15.389 3.449 6.250 1.00 98.12 461 PHE A CA 1
ATOM 3485 C C . PHE A 1 461 ? 14.998 4.353 5.065 1.00 98.12 461 PHE A C 1
ATOM 3487 O O . PHE A 1 461 ? 13.805 4.562 4.817 1.00 98.12 461 PHE A O 1
ATOM 3494 N N . ALA A 1 462 ? 15.976 4.865 4.313 1.00 98.50 462 ALA A N 1
ATOM 3495 C CA . ALA A 1 462 ? 15.734 5.623 3.088 1.00 98.50 462 ALA A CA 1
ATOM 3496 C C . ALA A 1 462 ? 15.107 4.746 1.982 1.00 98.50 462 ALA A C 1
ATOM 3498 O O . ALA A 1 462 ? 14.131 5.163 1.355 1.00 98.50 462 ALA A O 1
ATOM 3499 N N . VAL A 1 463 ? 15.601 3.516 1.788 1.00 98.81 463 VAL A N 1
ATOM 3500 C CA . VAL A 1 463 ? 15.071 2.551 0.805 1.00 98.81 463 VAL A CA 1
ATOM 3501 C C . VAL A 1 463 ? 13.623 2.161 1.099 1.00 98.81 463 VAL A C 1
ATOM 3503 O O . VAL A 1 463 ? 12.807 2.128 0.175 1.00 98.81 463 VAL A O 1
ATOM 3506 N N . ASP A 1 464 ? 13.256 1.951 2.367 1.00 98.50 464 ASP A N 1
ATOM 3507 C CA . ASP A 1 464 ? 11.865 1.685 2.757 1.00 98.50 464 ASP A CA 1
ATOM 3508 C C . ASP A 1 464 ? 10.893 2.807 2.328 1.00 98.50 464 ASP A C 1
ATOM 3510 O O . ASP A 1 464 ? 9.693 2.565 2.192 1.00 98.50 464 ASP A O 1
ATOM 3514 N N . GLY A 1 465 ? 11.389 4.020 2.045 1.00 98.44 465 GLY A N 1
ATOM 3515 C CA . GLY A 1 465 ? 10.591 5.099 1.461 1.00 98.44 465 GLY A CA 1
ATOM 3516 C C . GLY A 1 465 ? 10.186 4.852 -0.000 1.00 98.44 465 GLY A C 1
ATOM 3517 O O . GLY A 1 465 ? 9.025 5.048 -0.365 1.00 98.44 465 GLY A O 1
ATOM 3518 N N . ALA A 1 466 ? 11.109 4.345 -0.824 1.00 98.88 466 ALA A N 1
ATOM 3519 C CA . ALA A 1 466 ? 10.816 3.922 -2.196 1.00 98.88 466 ALA A CA 1
ATOM 3520 C C . ALA A 1 466 ? 9.932 2.662 -2.215 1.00 98.88 466 ALA A C 1
ATOM 3522 O O . ALA A 1 466 ? 8.947 2.601 -2.954 1.00 98.88 466 ALA A O 1
ATOM 3523 N N . VAL A 1 467 ? 10.224 1.686 -1.344 1.00 98.81 467 VAL A N 1
ATOM 3524 C CA . VAL A 1 467 ? 9.425 0.453 -1.199 1.00 98.81 467 VAL A CA 1
ATOM 3525 C C . VAL A 1 467 ? 7.991 0.768 -0.763 1.00 98.81 467 VAL A C 1
ATOM 3527 O O . VAL A 1 467 ? 7.054 0.177 -1.294 1.00 98.81 467 VAL A O 1
ATOM 3530 N N . SER A 1 468 ? 7.786 1.730 0.143 1.00 98.56 468 SER A N 1
ATOM 3531 C CA . SER A 1 468 ? 6.450 2.181 0.560 1.00 98.56 468 SER A CA 1
ATOM 3532 C C . SER A 1 468 ? 5.633 2.750 -0.614 1.00 98.56 468 SER A C 1
ATOM 3534 O O . SER A 1 468 ? 4.465 2.396 -0.773 1.00 98.56 468 SER A O 1
ATOM 3536 N N . LYS A 1 469 ? 6.251 3.535 -1.514 1.00 98.81 469 LYS A N 1
ATOM 3537 C CA . LYS A 1 469 ? 5.608 4.007 -2.759 1.00 98.81 469 LYS A CA 1
ATOM 3538 C C . LYS A 1 469 ? 5.283 2.873 -3.732 1.00 98.81 469 LYS A C 1
ATOM 3540 O O . LYS A 1 469 ? 4.161 2.819 -4.239 1.00 98.81 469 LYS A O 1
ATOM 3545 N N . ALA A 1 470 ? 6.230 1.961 -3.960 1.00 98.81 470 ALA A N 1
ATOM 3546 C CA . ALA A 1 470 ? 6.036 0.792 -4.821 1.00 98.81 470 ALA A CA 1
ATOM 3547 C C . ALA A 1 470 ? 4.880 -0.090 -4.316 1.00 98.81 470 ALA A C 1
ATOM 3549 O O . ALA A 1 470 ? 4.012 -0.498 -5.088 1.00 98.81 470 ALA A O 1
ATOM 3550 N N . ARG A 1 471 ? 4.815 -0.314 -2.996 1.00 98.31 471 ARG A N 1
ATOM 3551 C CA . ARG A 1 471 ? 3.738 -1.063 -2.339 1.00 98.31 471 ARG A CA 1
ATOM 3552 C C . ARG A 1 471 ? 2.392 -0.359 -2.418 1.00 98.31 471 ARG A C 1
ATOM 3554 O O . ARG A 1 471 ? 1.413 -1.037 -2.699 1.00 98.31 471 ARG A O 1
ATOM 3561 N N . THR A 1 472 ? 2.307 0.965 -2.252 1.00 98.44 472 THR A N 1
ATOM 3562 C CA . THR A 1 472 ? 1.030 1.678 -2.458 1.00 98.44 472 THR A CA 1
ATOM 3563 C C . THR A 1 472 ? 0.462 1.400 -3.849 1.00 98.44 472 THR A C 1
ATOM 3565 O O . THR A 1 472 ? -0.713 1.070 -3.981 1.00 98.44 472 THR A O 1
ATOM 3568 N N . ALA A 1 473 ? 1.299 1.473 -4.881 1.00 97.19 473 ALA A N 1
ATOM 3569 C CA . ALA A 1 473 ? 0.885 1.159 -6.239 1.00 97.19 473 ALA A CA 1
ATOM 3570 C C . ALA A 1 473 ? 0.424 -0.302 -6.400 1.00 97.19 473 ALA A C 1
ATOM 3572 O O . ALA A 1 473 ? -0.708 -0.546 -6.817 1.00 97.19 473 ALA A O 1
ATOM 3573 N N . ALA A 1 474 ? 1.269 -1.266 -6.019 1.00 96.81 474 ALA A N 1
ATOM 3574 C CA . ALA A 1 474 ? 0.976 -2.696 -6.149 1.00 96.81 474 ALA A CA 1
ATOM 3575 C C . ALA A 1 474 ? -0.241 -3.153 -5.320 1.00 96.81 474 ALA A C 1
ATOM 3577 O O . ALA A 1 474 ? -0.953 -4.077 -5.710 1.00 96.81 474 ALA A O 1
ATOM 3578 N N . PHE A 1 475 ? -0.491 -2.519 -4.171 1.00 96.38 475 PHE A N 1
ATOM 3579 C CA . PHE A 1 475 ? -1.526 -2.946 -3.235 1.00 96.38 475 PHE A CA 1
ATOM 3580 C C . PHE A 1 475 ? -2.912 -2.356 -3.501 1.00 96.38 475 PHE A C 1
ATOM 3582 O O . PHE A 1 475 ? -3.899 -3.025 -3.181 1.00 96.38 475 PHE A O 1
ATOM 3589 N N . PHE A 1 476 ? -3.006 -1.125 -4.017 1.00 93.62 476 PHE A N 1
ATOM 3590 C CA . PHE A 1 476 ? -4.284 -0.430 -4.235 1.00 93.62 476 PHE A CA 1
ATOM 3591 C C . PHE A 1 476 ? -4.814 -0.567 -5.659 1.00 93.62 476 PHE A C 1
ATOM 3593 O O . PHE A 1 476 ? -6.027 -0.489 -5.865 1.00 93.62 476 PHE A O 1
ATOM 3600 N N . ALA A 1 477 ? -3.935 -0.765 -6.640 1.00 91.62 477 ALA A N 1
ATOM 3601 C CA . ALA A 1 477 ? -4.354 -1.026 -8.005 1.00 91.62 477 ALA A CA 1
ATOM 3602 C C . ALA A 1 477 ? -5.143 -2.347 -8.118 1.00 91.62 477 ALA A C 1
ATOM 3604 O O . ALA A 1 477 ? -5.105 -3.221 -7.248 1.00 91.62 477 ALA A O 1
ATOM 3605 N N . ASN A 1 478 ? -5.893 -2.465 -9.207 1.00 87.25 478 ASN A N 1
ATOM 3606 C CA . ASN A 1 478 ? -6.648 -3.653 -9.590 1.00 87.25 478 ASN A CA 1
ATOM 3607 C C . ASN A 1 478 ? -6.737 -3.694 -11.115 1.00 87.25 478 ASN A C 1
ATOM 3609 O O . ASN A 1 478 ? -6.604 -2.651 -11.748 1.00 87.25 478 ASN A O 1
ATOM 3613 N N . ASP A 1 479 ? -7.038 -4.851 -11.691 1.00 83.56 479 ASP A N 1
ATOM 3614 C CA . ASP A 1 479 ? -6.973 -5.111 -13.139 1.00 83.56 479 ASP A CA 1
ATOM 3615 C C . ASP A 1 479 ? -7.908 -4.194 -13.981 1.00 83.56 479 ASP A C 1
ATOM 3617 O O . ASP A 1 479 ? -7.831 -4.151 -15.202 1.00 83.56 479 ASP A O 1
ATOM 3621 N N . THR A 1 480 ? -8.770 -3.383 -13.343 1.00 74.56 480 THR A N 1
ATOM 3622 C CA . THR A 1 480 ? -9.648 -2.396 -14.007 1.00 74.56 480 THR A CA 1
ATOM 3623 C C . THR A 1 480 ? -9.319 -0.918 -13.735 1.00 74.56 480 THR A C 1
ATOM 3625 O O . THR A 1 480 ? -9.991 -0.042 -14.291 1.00 74.56 480 THR A O 1
ATOM 3628 N N . ALA A 1 481 ? -8.361 -0.597 -12.851 1.00 80.88 481 ALA A N 1
ATOM 3629 C CA . ALA A 1 481 ? -8.082 0.789 -12.453 1.00 80.88 481 ALA A CA 1
ATOM 3630 C C . ALA A 1 481 ? -6.684 1.010 -11.816 1.00 80.88 481 ALA A C 1
ATOM 3632 O O . ALA A 1 481 ? -6.401 0.468 -10.740 1.00 80.88 481 ALA A O 1
ATOM 3633 N N . PRO A 1 482 ? -5.836 1.902 -12.375 1.00 88.81 482 PRO A N 1
ATOM 3634 C CA . PRO A 1 482 ? -4.567 2.294 -11.759 1.00 88.81 482 PRO A CA 1
ATOM 3635 C C . PRO A 1 482 ? -4.788 3.187 -10.531 1.00 88.81 482 PRO A C 1
ATOM 3637 O O . PRO A 1 482 ? -5.268 4.315 -10.642 1.00 88.81 482 PRO A O 1
ATOM 3640 N N . LEU A 1 483 ? -4.391 2.704 -9.351 1.00 91.81 483 LEU A N 1
ATOM 3641 C CA . LEU A 1 483 ? -4.337 3.500 -8.123 1.00 91.81 483 LEU A CA 1
ATOM 3642 C C . LEU A 1 483 ? -2.873 3.775 -7.754 1.00 91.81 483 LEU A C 1
ATOM 3644 O O . LEU A 1 483 ? -2.220 2.988 -7.076 1.00 91.81 483 LEU A O 1
ATOM 3648 N N . THR A 1 484 ? -2.363 4.909 -8.235 1.00 96.38 484 THR A N 1
ATOM 3649 C CA . THR A 1 484 ? -1.047 5.468 -7.882 1.00 96.38 484 THR A CA 1
ATOM 3650 C C . THR A 1 484 ? -1.021 5.979 -6.438 1.00 96.38 484 THR A C 1
ATOM 3652 O O . THR A 1 484 ? -2.071 6.233 -5.839 1.00 96.38 484 THR A O 1
ATOM 3655 N N . SER A 1 485 ? 0.168 6.243 -5.880 1.00 97.56 485 SER A N 1
ATOM 3656 C CA . SER A 1 485 ? 0.267 6.902 -4.565 1.00 97.56 485 SER A CA 1
ATOM 3657 C C . SER A 1 485 ? -0.316 8.326 -4.558 1.00 97.56 485 SER A C 1
ATOM 3659 O O . SER A 1 485 ? -0.818 8.770 -3.522 1.00 97.56 485 SER A O 1
ATOM 3661 N N . ARG A 1 486 ? -0.357 9.010 -5.717 1.00 95.81 486 ARG A N 1
ATOM 3662 C CA . ARG A 1 486 ? -1.120 10.257 -5.905 1.00 95.81 486 ARG A CA 1
ATOM 3663 C C . ARG A 1 486 ? -2.619 10.025 -5.734 1.00 95.81 486 ARG A C 1
ATOM 3665 O O . ARG A 1 486 ? -3.252 10.734 -4.953 1.00 95.81 486 ARG A O 1
ATOM 3672 N N . LEU A 1 487 ? -3.182 9.024 -6.413 1.00 93.88 487 LEU A N 1
ATOM 3673 C CA . LEU A 1 487 ? -4.611 8.738 -6.326 1.00 93.88 487 LEU A CA 1
ATOM 3674 C C . LEU A 1 487 ? -5.007 8.329 -4.906 1.00 93.88 487 LEU A C 1
ATOM 3676 O O . LEU A 1 487 ? -5.977 8.862 -4.368 1.00 93.88 487 LEU A O 1
ATOM 3680 N N . VAL A 1 488 ? -4.219 7.462 -4.261 1.00 94.56 488 VAL A N 1
ATOM 3681 C CA . VAL A 1 488 ? -4.437 7.092 -2.856 1.00 94.56 488 VAL A CA 1
ATOM 3682 C C . VAL A 1 488 ? -4.399 8.335 -1.962 1.00 94.56 488 VAL A C 1
ATOM 3684 O O . VAL A 1 488 ? -5.327 8.520 -1.180 1.00 94.56 488 VAL A O 1
ATOM 3687 N N . ARG A 1 489 ? -3.445 9.266 -2.139 1.00 93.50 489 ARG A N 1
ATOM 3688 C CA . ARG A 1 489 ? -3.437 10.543 -1.396 1.00 93.50 489 ARG A CA 1
ATOM 3689 C C . ARG A 1 489 ? -4.664 11.409 -1.655 1.00 93.50 489 ARG A C 1
ATOM 3691 O O . ARG A 1 489 ? -5.144 12.069 -0.730 1.00 93.50 489 ARG A O 1
ATOM 3698 N N . PHE A 1 490 ? -5.160 11.431 -2.892 1.00 91.75 490 PHE A N 1
ATOM 3699 C CA . PHE A 1 490 ? -6.348 12.190 -3.276 1.00 91.75 490 PHE A CA 1
ATOM 3700 C C . PHE A 1 490 ? -7.600 11.678 -2.543 1.00 91.75 490 PHE A C 1
ATOM 3702 O O . PHE A 1 490 ? -8.422 12.495 -2.127 1.00 91.75 490 PHE A O 1
ATOM 3709 N N . ILE A 1 491 ? -7.704 10.361 -2.311 1.00 90.31 491 ILE A N 1
ATOM 3710 C CA . ILE A 1 491 ? -8.835 9.704 -1.626 1.00 90.31 491 ILE A CA 1
ATOM 3711 C C . ILE A 1 491 ? -8.565 9.271 -0.166 1.00 90.31 491 ILE A C 1
ATOM 3713 O O . ILE A 1 491 ? -9.467 8.694 0.448 1.00 90.31 491 ILE A O 1
ATOM 3717 N N . SER A 1 492 ? -7.382 9.556 0.401 1.00 90.75 492 SER A N 1
ATOM 3718 C CA . SER A 1 492 ? -7.067 9.344 1.827 1.00 90.75 492 SER A CA 1
ATOM 3719 C C . SER A 1 492 ? -7.317 10.586 2.673 1.00 90.75 492 SER A C 1
ATOM 3721 O O . SER A 1 492 ? -8.038 10.511 3.662 1.00 90.75 492 SER A O 1
ATOM 3723 N N . GLN A 1 493 ? -6.768 11.736 2.253 1.00 89.75 493 GLN A N 1
ATOM 3724 C CA . GLN A 1 493 ? -6.838 13.035 2.943 1.00 89.75 493 GLN A CA 1
ATOM 3725 C C . GLN A 1 493 ? -6.715 12.897 4.467 1.00 89.75 493 GLN A C 1
ATOM 3727 O O . GLN A 1 493 ? -7.566 13.374 5.222 1.00 89.75 493 GLN A O 1
ATOM 3732 N N . SER A 1 494 ? -5.664 12.213 4.907 1.00 92.25 494 SER A N 1
ATOM 3733 C CA . SER A 1 494 ? -5.300 12.054 6.313 1.00 92.25 494 SER A CA 1
ATOM 3734 C C . SER A 1 494 ? -4.771 13.360 6.907 1.00 92.25 494 SER A C 1
ATOM 3736 O O . SER A 1 494 ? -4.265 14.225 6.190 1.00 92.25 494 SER A O 1
ATOM 3738 N N . THR A 1 495 ? -4.878 13.507 8.226 1.00 93.25 495 THR A N 1
ATOM 3739 C CA . THR A 1 495 ? -4.074 14.490 8.964 1.00 93.25 495 THR A CA 1
ATOM 3740 C C . THR A 1 495 ? -2.723 13.856 9.245 1.00 93.25 495 THR A C 1
ATOM 3742 O O . THR A 1 495 ? -2.691 12.792 9.850 1.00 93.25 495 THR A O 1
ATOM 3745 N N . VAL A 1 496 ? -1.641 14.497 8.809 1.00 95.62 496 VAL A N 1
ATOM 3746 C CA . VAL A 1 496 ? -0.267 14.012 8.980 1.00 95.62 496 VAL A CA 1
ATOM 3747 C C . VAL A 1 496 ? 0.590 15.157 9.501 1.00 95.62 496 VAL A C 1
ATOM 3749 O O . VAL A 1 496 ? 0.697 16.210 8.864 1.00 95.62 496 VAL A O 1
ATOM 3752 N N . THR A 1 497 ? 1.195 14.964 10.668 1.00 96.94 497 THR A N 1
ATOM 3753 C CA . THR A 1 497 ? 2.072 15.953 11.299 1.00 96.94 497 THR A CA 1
ATOM 3754 C C . THR A 1 497 ? 3.511 15.849 10.792 1.00 96.94 497 THR A C 1
ATOM 3756 O O . THR A 1 497 ? 3.993 14.787 10.398 1.00 96.94 497 THR A O 1
ATOM 3759 N N . GLU A 1 498 ? 4.244 16.959 10.869 1.00 97.19 498 GLU A N 1
ATOM 3760 C CA . GLU A 1 498 ? 5.696 17.010 10.651 1.00 97.19 498 GLU A CA 1
ATOM 3761 C C . GLU A 1 498 ? 6.425 15.996 11.542 1.00 97.19 498 GLU A C 1
ATOM 3763 O O . GLU A 1 498 ? 7.354 15.330 11.101 1.00 97.19 498 GLU A O 1
ATOM 3768 N N . ARG A 1 499 ? 5.946 15.804 12.778 1.00 97.12 499 ARG A N 1
ATOM 3769 C CA . ARG A 1 499 ? 6.531 14.881 13.754 1.00 97.12 499 ARG A CA 1
ATOM 3770 C C . ARG A 1 499 ? 6.362 13.398 13.401 1.00 97.12 499 ARG A C 1
ATOM 3772 O O . ARG A 1 499 ? 7.129 12.574 13.904 1.00 97.12 499 ARG A O 1
ATOM 3779 N N . GLU A 1 500 ? 5.396 13.053 12.555 1.00 97.94 500 GLU A N 1
ATOM 3780 C CA . GLU A 1 500 ? 5.219 11.701 12.016 1.00 97.94 500 GLU A CA 1
ATOM 3781 C C . GLU A 1 500 ? 6.084 11.463 10.770 1.00 97.94 500 GLU A C 1
ATOM 3783 O O . GLU A 1 500 ? 6.617 10.365 10.606 1.00 97.94 500 GLU A O 1
ATOM 3788 N N . VAL A 1 501 ? 6.282 12.484 9.928 1.00 97.94 501 VAL A N 1
ATOM 3789 C CA . VAL A 1 501 ? 7.140 12.407 8.729 1.00 97.94 501 VAL A CA 1
ATOM 3790 C C . VAL A 1 501 ? 8.627 12.410 9.096 1.00 97.94 501 VAL A C 1
ATOM 3792 O O . VAL A 1 501 ? 9.362 11.521 8.663 1.00 97.94 501 VAL A O 1
ATOM 3795 N N . ASP A 1 502 ? 9.058 13.350 9.941 1.00 97.19 502 ASP A N 1
ATOM 3796 C CA . ASP A 1 502 ? 10.438 13.479 10.435 1.00 97.19 502 ASP A CA 1
ATOM 3797 C C . ASP A 1 502 ? 10.677 12.533 11.624 1.00 97.19 502 ASP A C 1
ATOM 3799 O O . ASP A 1 502 ? 10.957 12.934 12.759 1.00 97.19 502 ASP A O 1
ATOM 3803 N N . SER A 1 503 ? 10.494 11.237 11.374 1.00 97.12 503 SER A N 1
ATOM 3804 C CA . SER A 1 503 ? 10.703 10.184 12.362 1.00 97.12 503 SER A CA 1
ATOM 3805 C C . SER A 1 503 ? 11.077 8.847 11.726 1.00 97.12 503 SER A C 1
ATOM 3807 O O . SER A 1 503 ? 10.897 8.633 10.530 1.00 97.12 503 SER A O 1
ATOM 3809 N N . ASN A 1 504 ? 11.639 7.947 12.528 1.00 96.31 504 ASN A N 1
ATOM 3810 C CA . ASN A 1 504 ? 12.163 6.661 12.094 1.00 96.31 504 ASN A CA 1
ATOM 3811 C C . ASN A 1 504 ? 11.604 5.542 13.003 1.00 96.31 504 ASN A C 1
ATOM 3813 O O . ASN A 1 504 ? 11.749 5.634 14.232 1.00 96.31 504 ASN A O 1
ATOM 3817 N N . PRO A 1 505 ? 10.967 4.494 12.441 1.00 94.69 505 PRO A N 1
ATOM 3818 C CA . PRO A 1 505 ? 10.321 3.440 13.227 1.00 94.69 505 PRO A CA 1
ATOM 3819 C C . PRO A 1 505 ? 11.320 2.469 13.866 1.00 94.69 505 PRO A C 1
ATOM 3821 O O . PRO A 1 505 ? 11.014 1.856 14.885 1.00 94.69 505 PRO A O 1
ATOM 3824 N N . ASN A 1 506 ? 12.552 2.410 13.355 1.00 94.56 506 ASN A N 1
ATOM 3825 C CA . ASN A 1 506 ? 13.621 1.524 13.828 1.00 94.56 506 ASN A CA 1
ATOM 3826 C C . ASN A 1 506 ? 14.208 1.966 15.192 1.00 94.56 506 ASN A C 1
ATOM 3828 O O . ASN A 1 506 ? 15.089 1.311 15.749 1.00 94.56 506 ASN A O 1
ATOM 3832 N N . ILE A 1 507 ? 13.757 3.105 15.734 1.00 94.94 507 ILE A N 1
ATOM 3833 C CA . ILE A 1 507 ? 14.250 3.692 16.985 1.00 94.94 507 ILE A CA 1
ATOM 3834 C C . ILE A 1 507 ? 13.415 3.201 18.172 1.00 94.94 507 ILE A C 1
ATOM 3836 O O . ILE A 1 507 ? 12.244 3.544 18.309 1.00 94.94 507 ILE A O 1
ATOM 3840 N N . THR A 1 508 ? 14.042 2.463 19.089 1.00 93.00 508 THR A N 1
ATOM 3841 C CA . THR A 1 508 ? 13.353 1.780 20.199 1.00 93.00 508 THR A CA 1
ATOM 3842 C C . THR A 1 508 ? 13.254 2.569 21.517 1.00 93.00 508 THR A C 1
ATOM 3844 O O . THR A 1 508 ? 12.666 2.077 22.473 1.00 93.00 508 THR A O 1
ATOM 3847 N N . ASP A 1 509 ? 13.780 3.798 21.619 1.00 92.31 509 ASP A N 1
ATOM 3848 C CA . ASP A 1 509 ? 13.566 4.635 22.819 1.00 92.31 509 ASP A CA 1
ATOM 3849 C C . ASP A 1 509 ? 12.214 5.376 22.730 1.00 92.31 509 ASP A C 1
ATOM 3851 O O . ASP A 1 509 ? 12.067 6.256 21.873 1.00 92.31 509 ASP A O 1
ATOM 3855 N N . PRO A 1 510 ? 11.232 5.098 23.615 1.00 87.88 510 PRO A N 1
ATOM 3856 C CA . PRO A 1 510 ? 9.931 5.774 23.599 1.00 87.88 510 PRO A CA 1
ATOM 3857 C C . PRO A 1 510 ? 10.021 7.272 23.930 1.00 87.88 510 PRO A C 1
ATOM 3859 O O . PRO A 1 510 ? 9.126 8.035 23.574 1.00 87.88 510 PRO A O 1
ATOM 3862 N N . ASN A 1 511 ? 11.113 7.718 24.558 1.00 90.56 511 ASN A N 1
ATOM 3863 C CA . ASN A 1 511 ? 11.369 9.126 24.871 1.00 90.56 511 ASN A CA 1
ATOM 3864 C C . ASN A 1 511 ? 12.197 9.825 23.778 1.00 90.56 511 ASN A C 1
ATOM 3866 O O . ASN A 1 511 ? 12.596 10.979 23.943 1.00 90.56 511 ASN A O 1
ATOM 3870 N N . SER A 1 512 ? 12.475 9.144 22.663 1.00 94.44 512 SER A N 1
ATOM 3871 C CA . SER A 1 512 ? 13.169 9.738 21.526 1.00 94.44 512 SER A CA 1
ATOM 3872 C C . SER A 1 512 ? 12.278 10.741 20.795 1.00 94.44 512 SER A C 1
ATOM 3874 O O . SER A 1 512 ? 11.110 10.473 20.499 1.00 94.44 512 SER A O 1
ATOM 3876 N N . THR A 1 513 ? 12.863 11.882 20.431 1.00 95.38 513 THR A N 1
ATOM 3877 C CA . THR A 1 513 ? 12.245 12.889 19.557 1.00 95.38 513 THR A CA 1
ATOM 3878 C C . THR A 1 513 ? 12.319 12.518 18.072 1.00 95.38 513 THR A C 1
ATOM 3880 O O . THR A 1 513 ? 11.839 13.288 17.250 1.00 95.38 513 THR A O 1
ATOM 3883 N N . VAL A 1 514 ? 12.922 11.371 17.725 1.00 95.25 514 VAL A N 1
ATOM 3884 C CA . VAL A 1 514 ? 12.990 10.836 16.350 1.00 95.25 514 VAL A CA 1
ATOM 3885 C C . VAL A 1 514 ? 12.364 9.442 16.195 1.00 95.25 514 VAL A C 1
ATOM 3887 O O . VAL A 1 514 ? 12.268 8.958 15.076 1.00 95.25 514 VAL A O 1
ATOM 3890 N N . ARG A 1 515 ? 11.883 8.792 17.269 1.00 96.00 515 ARG A N 1
ATOM 3891 C CA . ARG A 1 515 ? 11.022 7.593 17.141 1.00 96.00 515 ARG A CA 1
ATOM 3892 C C . ARG A 1 515 ? 9.673 7.997 16.550 1.00 96.00 515 ARG A C 1
ATOM 3894 O O . ARG A 1 515 ? 9.113 9.009 16.978 1.00 96.00 515 ARG A O 1
ATOM 3901 N N . GLY A 1 516 ? 9.140 7.218 15.616 1.00 95.44 516 GLY A N 1
ATOM 3902 C CA . GLY A 1 516 ? 7.803 7.425 15.052 1.00 95.44 516 GLY A CA 1
ATOM 3903 C C . GLY A 1 516 ? 7.573 6.654 13.754 1.00 95.44 516 GLY A C 1
ATOM 3904 O O . GLY A 1 516 ? 8.400 5.819 13.400 1.00 95.44 516 GLY A O 1
ATOM 3905 N N . PRO A 1 517 ? 6.452 6.884 13.057 1.00 95.75 517 PRO A N 1
ATOM 3906 C CA . PRO A 1 517 ? 6.067 6.073 11.906 1.00 95.75 517 PRO A CA 1
ATOM 3907 C C . PRO A 1 517 ? 6.937 6.301 10.659 1.00 95.75 517 PRO A C 1
ATOM 3909 O O . PRO A 1 517 ? 7.133 5.366 9.883 1.00 95.75 517 PRO A O 1
ATOM 3912 N N . GLY A 1 518 ? 7.466 7.513 10.470 1.00 97.19 518 GLY A N 1
ATOM 3913 C CA . GLY A 1 518 ? 8.282 7.896 9.317 1.00 97.19 518 GLY A CA 1
ATOM 3914 C C . GLY A 1 518 ? 7.521 7.935 7.994 1.00 97.19 518 GLY A C 1
ATOM 3915 O O . GLY A 1 518 ? 8.075 7.528 6.970 1.00 97.19 518 GLY A O 1
ATOM 3916 N N . PHE A 1 519 ? 6.257 8.369 8.002 1.00 97.88 519 PHE A N 1
ATOM 3917 C CA . PHE A 1 519 ? 5.361 8.270 6.844 1.00 97.88 519 PHE A CA 1
ATOM 3918 C C . PHE A 1 519 ? 5.907 8.965 5.584 1.00 97.88 519 PHE A C 1
ATOM 3920 O O . PHE A 1 519 ? 6.407 10.091 5.630 1.00 97.88 519 PHE A O 1
ATOM 3927 N N . ILE A 1 520 ? 5.724 8.323 4.426 1.00 98.31 520 ILE A N 1
ATOM 3928 C CA . ILE A 1 520 ? 5.963 8.926 3.105 1.00 98.31 520 ILE A CA 1
ATOM 3929 C C . ILE A 1 520 ? 4.692 9.662 2.669 1.00 98.31 520 ILE A C 1
ATOM 3931 O O . ILE A 1 520 ? 3.935 9.197 1.817 1.00 98.31 520 ILE A O 1
ATOM 3935 N N . ALA A 1 521 ? 4.420 10.794 3.315 1.00 96.88 521 ALA A N 1
ATOM 3936 C CA . ALA A 1 521 ? 3.193 11.563 3.137 1.00 96.88 521 ALA A CA 1
ATOM 3937 C C . ALA A 1 521 ? 3.454 13.084 3.205 1.00 96.88 521 ALA A C 1
ATOM 3939 O O . ALA A 1 521 ? 4.413 13.529 3.846 1.00 96.88 521 ALA A O 1
ATOM 3940 N N . PRO A 1 522 ? 2.619 13.910 2.548 1.00 95.19 522 PRO A N 1
ATOM 3941 C CA . PRO A 1 522 ? 2.704 15.363 2.634 1.00 95.19 522 PRO A CA 1
ATOM 3942 C C . PRO A 1 522 ? 2.138 15.855 3.974 1.00 95.19 522 PRO A C 1
ATOM 3944 O O . PRO A 1 522 ? 1.011 15.515 4.341 1.00 95.19 522 PRO A O 1
ATOM 3947 N N . ILE A 1 523 ? 2.880 16.717 4.666 1.00 95.62 523 ILE A N 1
ATOM 3948 C CA . ILE A 1 523 ? 2.454 17.311 5.941 1.00 95.62 523 ILE A CA 1
ATOM 3949 C C . ILE A 1 523 ? 1.191 18.161 5.724 1.00 95.62 523 ILE A C 1
ATOM 3951 O O . ILE A 1 523 ? 1.106 18.936 4.757 1.00 95.62 523 ILE A O 1
ATOM 3955 N N . GLY A 1 524 ? 0.217 18.055 6.629 1.00 92.56 524 GLY A N 1
ATOM 3956 C CA . GLY A 1 524 ? -0.979 18.897 6.633 1.00 92.56 524 GLY A CA 1
ATOM 3957 C C . GLY A 1 524 ? -2.184 18.314 7.366 1.00 92.56 524 GLY A C 1
ATOM 3958 O O . GLY A 1 524 ? -2.157 17.205 7.896 1.00 92.56 524 GLY A O 1
ATOM 3959 N N . LEU A 1 525 ? -3.278 19.081 7.376 1.00 89.19 525 LEU A N 1
ATOM 3960 C CA . LEU A 1 525 ? -4.563 18.635 7.913 1.00 89.19 525 LEU A CA 1
ATOM 3961 C C . LEU A 1 525 ? -5.450 18.036 6.825 1.00 89.19 525 LEU A C 1
ATOM 3963 O O . LEU A 1 525 ? -5.606 18.616 5.754 1.00 89.19 525 LEU A O 1
ATOM 3967 N N . GLY A 1 526 ? -6.108 16.931 7.156 1.00 85.50 526 GLY A N 1
ATOM 3968 C CA . GLY A 1 526 ? -6.983 16.207 6.245 1.00 85.50 526 GLY A CA 1
ATOM 3969 C C . GLY A 1 526 ? -8.482 16.467 6.427 1.00 85.50 526 GLY A C 1
ATOM 3970 O O . GLY A 1 526 ? -8.922 17.500 6.946 1.00 85.50 526 GLY A O 1
ATOM 3971 N N . GLY A 1 527 ? -9.280 15.470 6.038 1.00 78.88 527 GLY A N 1
ATOM 3972 C CA . GLY A 1 527 ? -10.707 15.358 6.357 1.00 78.88 527 GLY A CA 1
ATOM 3973 C C . GLY A 1 527 ? -11.691 16.007 5.377 1.00 78.88 527 GLY A C 1
ATOM 3974 O O . GLY A 1 527 ? -12.861 16.122 5.725 1.00 78.88 527 GLY A O 1
ATOM 3975 N N . HIS A 1 528 ? -11.263 16.415 4.177 1.00 82.81 528 HIS A N 1
ATOM 3976 C CA . HIS A 1 528 ? -12.118 17.041 3.148 1.00 82.81 528 HIS A CA 1
ATOM 3977 C C . HIS A 1 528 ? -12.055 16.284 1.819 1.00 82.81 528 HIS A C 1
ATOM 3979 O O . HIS A 1 528 ? -10.973 15.877 1.404 1.00 82.81 528 HIS A O 1
ATOM 3985 N N . PHE A 1 529 ? -13.188 16.127 1.126 1.00 85.06 529 PHE A N 1
ATOM 3986 C CA . PHE A 1 529 ? -13.229 15.608 -0.246 1.00 85.06 529 PHE A CA 1
ATOM 3987 C C . PHE A 1 529 ? -14.218 16.405 -1.130 1.00 85.06 529 PHE A C 1
ATOM 3989 O O . PHE A 1 529 ? -15.433 16.319 -0.908 1.00 85.06 529 PHE A O 1
ATOM 3996 N N . PRO A 1 530 ? -13.762 17.148 -2.166 1.00 83.88 530 PRO A N 1
ATOM 3997 C CA . PRO A 1 530 ? -12.386 17.228 -2.682 1.00 83.88 530 PRO A CA 1
ATOM 3998 C C . PRO A 1 530 ? -11.350 17.849 -1.719 1.00 83.88 530 PRO A C 1
ATOM 4000 O O . PRO A 1 530 ? -11.741 18.502 -0.749 1.00 83.88 530 PRO A O 1
ATOM 4003 N N . PRO A 1 531 ? -10.043 17.679 -2.003 1.00 83.38 531 PRO A N 1
ATOM 4004 C CA . PRO A 1 531 ? -8.949 18.148 -1.147 1.00 83.38 531 PRO A CA 1
ATOM 4005 C C . PRO A 1 531 ? -8.967 19.669 -0.961 1.00 83.38 531 PRO A C 1
ATOM 4007 O O . PRO A 1 531 ? -9.294 20.398 -1.895 1.00 83.38 531 PRO A O 1
ATOM 4010 N N . ASP A 1 532 ? -8.603 20.146 0.233 1.00 74.56 532 ASP A N 1
ATOM 4011 C CA . ASP A 1 532 ? -8.519 21.572 0.600 1.00 74.56 532 ASP A CA 1
ATOM 4012 C C . ASP A 1 532 ? -9.772 22.433 0.293 1.00 74.56 532 ASP A C 1
ATOM 4014 O O . ASP A 1 532 ? -9.707 23.664 0.319 1.00 74.56 532 ASP A O 1
ATOM 4018 N N . ILE A 1 533 ? -10.946 21.821 0.067 1.00 81.38 533 ILE A N 1
ATOM 4019 C CA . ILE A 1 533 ? -12.226 22.530 -0.093 1.00 81.38 533 ILE A CA 1
ATOM 4020 C C . ILE A 1 533 ? -12.987 22.559 1.247 1.00 81.38 533 ILE A C 1
ATOM 4022 O O . ILE A 1 533 ? -13.496 21.520 1.677 1.00 81.38 533 ILE A O 1
ATOM 4026 N N . PRO A 1 534 ? -13.149 23.737 1.891 1.00 82.19 534 PRO A N 1
ATOM 4027 C CA . PRO A 1 534 ? -13.889 23.860 3.144 1.00 82.19 534 PRO A CA 1
ATOM 4028 C C . PRO A 1 534 ? -15.350 23.412 3.034 1.00 82.19 534 PRO A C 1
ATOM 4030 O O . PRO A 1 534 ? -16.002 23.578 1.998 1.00 82.19 534 PRO A O 1
ATOM 4033 N N . HIS A 1 535 ? -15.887 22.936 4.153 1.00 83.50 535 HIS A N 1
ATOM 4034 C CA . HIS A 1 535 ? -17.262 22.476 4.336 1.00 83.50 535 HIS A CA 1
ATOM 4035 C C . HIS A 1 535 ? -17.688 21.329 3.401 1.00 83.50 535 HIS A C 1
ATOM 4037 O O . HIS A 1 535 ? -18.862 21.245 3.017 1.00 83.50 535 HIS A O 1
ATOM 4043 N N . THR A 1 536 ? -16.755 20.450 3.020 1.00 81.50 536 THR A N 1
ATOM 4044 C CA . THR A 1 536 ? -17.062 19.232 2.255 1.00 81.50 536 THR A CA 1
ATOM 4045 C C . THR A 1 536 ? -17.282 18.017 3.169 1.00 81.50 536 THR A C 1
ATOM 4047 O O . THR A 1 536 ? -17.001 18.087 4.367 1.00 81.50 536 THR A O 1
ATOM 4050 N N . PRO A 1 537 ? -17.878 16.918 2.662 1.00 71.94 537 PRO A N 1
ATOM 4051 C CA . PRO A 1 537 ? -17.990 15.674 3.418 1.00 71.94 537 PRO A CA 1
ATOM 4052 C C . PRO A 1 537 ? -16.609 15.077 3.717 1.00 71.94 537 PRO A C 1
ATOM 4054 O O . PRO A 1 537 ? -15.671 15.306 2.946 1.00 71.94 537 PRO A O 1
ATOM 4057 N N . PRO A 1 538 ? -16.491 14.251 4.768 1.00 74.56 538 PRO A N 1
ATOM 4058 C CA . PRO A 1 538 ? -15.245 13.569 5.049 1.00 74.56 538 PRO A CA 1
ATOM 4059 C C . PRO A 1 538 ? -14.898 12.557 3.956 1.00 74.56 538 PRO A C 1
ATOM 4061 O O . PRO A 1 538 ? -15.759 11.846 3.428 1.00 74.56 538 PRO A O 1
ATOM 4064 N N . VAL A 1 539 ? -13.601 12.495 3.684 1.00 77.94 539 VAL A N 1
ATOM 4065 C CA . VAL A 1 539 ? -12.901 11.556 2.801 1.00 77.94 539 VAL A CA 1
ATOM 4066 C C . VAL A 1 539 ? -13.162 10.081 3.145 1.00 77.94 539 VAL A C 1
ATOM 4068 O O . VAL A 1 539 ? -13.686 9.776 4.213 1.00 77.94 539 VAL A O 1
ATOM 4071 N N . ASP A 1 540 ? -12.816 9.147 2.257 1.00 80.00 540 ASP A N 1
ATOM 4072 C CA . ASP A 1 540 ? -13.066 7.717 2.455 1.00 80.00 540 ASP A CA 1
ATOM 4073 C C . ASP A 1 540 ? -11.952 7.002 3.252 1.00 80.00 540 ASP A C 1
ATOM 4075 O O . ASP A 1 540 ? -12.261 6.439 4.309 1.00 80.00 540 ASP A O 1
ATOM 4079 N N . LEU A 1 541 ? -10.686 7.064 2.811 1.00 90.56 541 LEU A N 1
ATOM 4080 C CA . LEU A 1 541 ? -9.555 6.285 3.358 1.00 90.56 541 LEU A CA 1
ATOM 4081 C C . LEU A 1 541 ? -8.675 7.074 4.355 1.00 90.56 541 LEU A C 1
ATOM 4083 O O . LEU A 1 541 ? -7.459 7.154 4.198 1.00 90.56 541 LEU A O 1
ATOM 4087 N N . PHE A 1 542 ? -9.281 7.687 5.371 1.00 93.62 542 PHE A N 1
ATOM 4088 C CA . PHE A 1 542 ? -8.544 8.453 6.389 1.00 93.62 542 PHE A CA 1
ATOM 4089 C C . PHE A 1 542 ? -7.565 7.571 7.191 1.00 93.62 542 PHE A C 1
ATOM 4091 O O . PHE A 1 542 ? -7.932 6.480 7.626 1.00 93.62 542 PHE A O 1
ATOM 4098 N N . ALA A 1 543 ? -6.347 8.074 7.416 1.00 95.06 543 ALA A N 1
ATOM 4099 C CA . ALA A 1 543 ? -5.234 7.401 8.100 1.00 95.06 543 ALA A CA 1
ATOM 4100 C C . ALA A 1 543 ? -4.786 6.072 7.447 1.00 95.06 543 ALA A C 1
ATOM 4102 O O . ALA A 1 543 ? -4.333 5.149 8.123 1.00 95.06 543 ALA A O 1
ATOM 4103 N N . ILE A 1 544 ? -4.891 5.958 6.116 1.00 95.81 544 ILE A N 1
ATOM 4104 C CA . ILE A 1 544 ? -4.449 4.770 5.360 1.00 95.81 544 ILE A CA 1
ATOM 4105 C C . ILE A 1 544 ? -2.949 4.468 5.522 1.00 95.81 544 ILE A C 1
ATOM 4107 O O . ILE A 1 544 ? -2.537 3.309 5.452 1.00 95.81 544 ILE A O 1
ATOM 4111 N N . GLU A 1 545 ? -2.154 5.506 5.783 1.00 96.75 545 GLU A N 1
ATOM 4112 C CA . GLU A 1 545 ? -0.703 5.497 5.984 1.00 96.75 545 GLU A CA 1
ATOM 4113 C C . GLU A 1 545 ? -0.278 4.552 7.128 1.00 96.75 545 GLU A C 1
ATOM 4115 O O . GLU A 1 545 ? 0.796 3.952 7.083 1.00 96.75 545 GLU A O 1
ATOM 4120 N N . HIS A 1 546 ? -1.158 4.360 8.117 1.00 96.06 546 HIS A N 1
ATOM 4121 C CA . HIS A 1 546 ? -0.951 3.510 9.292 1.00 96.06 546 HIS A CA 1
ATOM 4122 C C . HIS A 1 546 ? -1.032 2.004 8.974 1.00 96.06 546 HIS A C 1
ATOM 4124 O O . HIS A 1 546 ? -0.557 1.180 9.755 1.00 96.06 546 HIS A O 1
ATOM 4130 N N . THR A 1 547 ? -1.634 1.634 7.838 1.00 96.94 547 THR A N 1
ATOM 4131 C CA . THR A 1 547 ? -1.958 0.241 7.483 1.00 96.94 547 THR A CA 1
ATOM 4132 C C . THR A 1 547 ? -0.819 -0.476 6.752 1.00 96.94 547 THR A C 1
ATOM 4134 O O . THR A 1 547 ? 0.123 0.148 6.262 1.00 96.94 547 THR A O 1
ATOM 4137 N N . ASN A 1 548 ? -0.919 -1.805 6.645 1.00 96.56 548 ASN A N 1
ATOM 4138 C CA . ASN A 1 548 ? 0.061 -2.693 6.006 1.00 96.56 548 ASN A CA 1
ATOM 4139 C C . ASN A 1 548 ? 1.464 -2.605 6.638 1.00 96.56 548 ASN A C 1
ATOM 4141 O O . ASN A 1 548 ? 2.485 -2.842 5.990 1.00 96.56 548 ASN A O 1
ATOM 4145 N N . ARG A 1 549 ? 1.491 -2.293 7.939 1.00 93.25 549 ARG A N 1
ATOM 4146 C CA . ARG A 1 549 ? 2.682 -2.246 8.802 1.00 93.25 549 ARG A CA 1
ATOM 4147 C C . ARG A 1 549 ? 2.910 -3.541 9.585 1.00 93.25 549 ARG A C 1
ATOM 4149 O O . ARG A 1 549 ? 3.760 -3.592 10.467 1.00 93.25 549 ARG A O 1
ATOM 4156 N N . ASP A 1 550 ? 2.138 -4.579 9.271 1.00 92.50 550 ASP A N 1
ATOM 4157 C CA . ASP A 1 550 ? 2.240 -5.893 9.890 1.00 92.50 550 ASP A CA 1
ATOM 4158 C C . ASP A 1 550 ? 3.498 -6.655 9.432 1.00 92.50 550 ASP A C 1
ATOM 4160 O O . ASP A 1 550 ? 4.036 -6.429 8.346 1.00 92.50 550 ASP A O 1
ATOM 4164 N N . SER A 1 551 ? 3.988 -7.564 10.275 1.00 91.50 551 SER A N 1
ATOM 4165 C CA . SER A 1 551 ? 5.209 -8.329 10.012 1.00 91.50 551 SER A CA 1
ATOM 4166 C C . SER A 1 551 ? 5.115 -9.757 10.576 1.00 91.50 551 SER A C 1
ATOM 4168 O O . SER A 1 551 ? 4.043 -10.220 10.974 1.00 91.50 551 SER A O 1
ATOM 4170 N N . LEU A 1 552 ? 6.239 -10.481 10.610 1.00 93.25 552 LEU A N 1
ATOM 4171 C CA . LEU A 1 552 ? 6.362 -11.768 11.311 1.00 93.25 552 LEU A CA 1
ATOM 4172 C C . LEU A 1 552 ? 6.769 -11.609 12.792 1.00 93.25 552 LEU A C 1
ATOM 4174 O O . LEU A 1 552 ? 7.091 -12.594 13.456 1.00 93.25 552 LEU A O 1
ATOM 4178 N N . VAL A 1 553 ? 6.745 -10.384 13.321 1.00 93.06 553 VAL A N 1
ATOM 4179 C CA . VAL A 1 553 ? 6.999 -10.037 14.725 1.00 93.06 553 VAL A CA 1
ATOM 4180 C C . VAL A 1 553 ? 5.880 -9.118 15.223 1.00 93.06 553 VAL A C 1
ATOM 4182 O O . VAL A 1 553 ? 5.487 -8.178 14.536 1.00 93.06 553 VAL A O 1
ATOM 4185 N N . SER A 1 554 ? 5.367 -9.386 16.423 1.00 93.94 554 SER A N 1
ATOM 4186 C CA . SER A 1 554 ? 4.536 -8.448 17.188 1.00 93.94 554 SER A CA 1
ATOM 4187 C C . SER A 1 554 ? 5.405 -7.703 18.215 1.00 93.94 554 SER A C 1
ATOM 4189 O O . SER A 1 554 ? 6.257 -8.345 18.839 1.00 93.94 554 SER A O 1
ATOM 4191 N N . PRO A 1 555 ? 5.166 -6.394 18.453 1.00 92.81 555 PRO A N 1
ATOM 4192 C CA . PRO A 1 555 ? 5.946 -5.533 19.355 1.00 92.81 555 PRO A CA 1
ATOM 4193 C C . PRO A 1 555 ? 5.773 -5.844 20.858 1.00 92.81 555 PRO A C 1
ATOM 4195 O O . PRO A 1 555 ? 6.120 -5.027 21.710 1.00 92.81 555 PRO A O 1
ATOM 4198 N N . GLY A 1 556 ? 5.189 -6.997 21.195 1.00 94.12 556 GLY A N 1
ATOM 4199 C CA . GLY A 1 556 ? 5.172 -7.537 22.549 1.00 94.12 556 GLY A CA 1
ATOM 4200 C C . GLY A 1 556 ? 4.440 -6.681 23.594 1.00 94.12 556 GLY A C 1
ATOM 4201 O O . GLY A 1 556 ? 3.614 -5.829 23.263 1.00 94.12 556 GLY A O 1
ATOM 4202 N N . PRO A 1 557 ? 4.682 -6.952 24.889 1.00 95.06 557 PRO A N 1
ATOM 4203 C CA . PRO A 1 557 ? 4.110 -6.194 25.998 1.00 95.06 557 PRO A CA 1
ATOM 4204 C C . PRO A 1 557 ? 4.486 -4.706 26.035 1.00 95.06 557 PRO A C 1
ATOM 4206 O O . PRO A 1 557 ? 3.631 -3.900 26.409 1.00 95.06 557 PRO A O 1
ATOM 4209 N N . ASP A 1 558 ? 5.728 -4.336 25.690 1.00 93.19 558 ASP A N 1
ATOM 4210 C CA . ASP A 1 558 ? 6.209 -2.946 25.796 1.00 93.19 558 ASP A CA 1
ATOM 4211 C C . ASP A 1 558 ? 5.808 -2.023 24.628 1.00 93.19 558 ASP A C 1
ATOM 4213 O O . ASP A 1 558 ? 5.856 -0.801 24.783 1.00 93.19 558 ASP A O 1
ATOM 4217 N N . ARG A 1 559 ? 5.286 -2.601 23.534 1.00 92.88 559 ARG A N 1
ATOM 4218 C CA . ARG A 1 559 ? 4.784 -1.929 22.316 1.00 92.88 559 ARG A CA 1
ATOM 4219 C C . ARG A 1 559 ? 5.873 -1.300 21.449 1.00 92.88 559 ARG A C 1
ATOM 4221 O O . ARG A 1 559 ? 5.617 -0.353 20.699 1.00 92.88 559 ARG A O 1
ATOM 4228 N N . ILE A 1 560 ? 7.087 -1.840 21.512 1.00 92.81 560 ILE A N 1
ATOM 4229 C CA . ILE A 1 560 ? 8.229 -1.356 20.746 1.00 92.81 560 ILE A CA 1
ATOM 4230 C C . ILE A 1 560 ? 8.901 -2.530 20.027 1.00 92.81 560 ILE A C 1
ATOM 4232 O O . ILE A 1 560 ? 9.770 -3.184 20.589 1.00 92.81 560 ILE A O 1
ATOM 4236 N N . GLN A 1 561 ? 8.557 -2.762 18.754 1.00 91.44 561 GLN A N 1
ATOM 4237 C CA . GLN A 1 561 ? 9.228 -3.80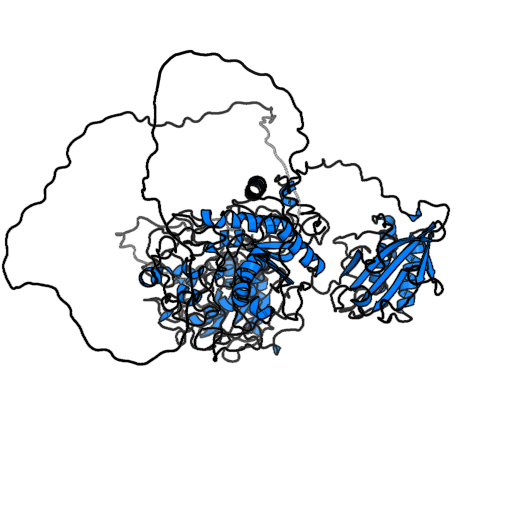2 17.963 1.00 91.44 561 GLN A CA 1
ATOM 4238 C C . GLN A 1 561 ? 10.744 -3.549 17.916 1.00 91.44 561 GLN A C 1
ATOM 4240 O O . GLN A 1 561 ? 11.189 -2.445 17.581 1.00 91.44 561 GLN A O 1
ATOM 4245 N N . GLY A 1 562 ? 11.527 -4.578 18.245 1.00 90.62 562 GLY A N 1
ATOM 4246 C CA . GLY A 1 562 ? 12.978 -4.518 18.419 1.00 90.62 562 GLY A CA 1
ATOM 4247 C C . GLY A 1 562 ? 13.465 -4.692 19.859 1.00 90.62 562 GLY A C 1
ATOM 4248 O O . GLY A 1 562 ? 14.648 -4.450 20.132 1.00 90.62 562 GLY A O 1
ATOM 4249 N N . THR A 1 563 ? 12.588 -5.059 20.795 1.00 92.44 563 THR A N 1
ATOM 4250 C CA . THR A 1 563 ? 12.909 -5.226 22.221 1.00 92.44 563 THR A CA 1
ATOM 4251 C C . THR A 1 563 ? 12.939 -6.707 22.636 1.00 92.44 563 THR A C 1
ATOM 4253 O O . THR A 1 563 ? 12.479 -7.588 21.910 1.00 92.44 563 THR A O 1
ATOM 4256 N N . PRO A 1 564 ? 13.533 -7.062 23.797 1.00 94.44 564 PRO A N 1
ATOM 4257 C CA . PRO A 1 564 ? 13.701 -8.466 24.193 1.00 94.44 564 PRO A CA 1
ATOM 4258 C C . PRO A 1 564 ? 12.409 -9.244 24.502 1.00 94.44 564 PRO A C 1
ATOM 4260 O O . PRO A 1 564 ? 12.505 -10.434 24.823 1.00 94.44 564 PRO A O 1
ATOM 4263 N N . ASP A 1 565 ? 11.245 -8.593 24.469 1.00 94.81 565 ASP A N 1
ATOM 4264 C CA . ASP A 1 565 ? 9.913 -9.185 24.628 1.00 94.81 565 ASP A CA 1
ATOM 4265 C C . ASP A 1 565 ? 9.060 -9.197 23.339 1.00 94.81 565 ASP A C 1
ATOM 4267 O O . ASP A 1 565 ? 7.901 -9.616 23.392 1.00 94.81 565 ASP A O 1
ATOM 4271 N N . ASP A 1 566 ? 9.671 -8.876 22.188 1.00 95.06 566 ASP A N 1
ATOM 4272 C CA . ASP A 1 566 ? 9.162 -9.157 20.836 1.00 95.06 566 ASP A CA 1
ATOM 4273 C C . ASP A 1 566 ? 8.594 -10.583 20.708 1.00 95.06 566 ASP A C 1
ATOM 4275 O O . ASP A 1 566 ? 9.220 -11.582 21.092 1.00 95.06 566 ASP A O 1
ATOM 4279 N N . ILE A 1 567 ? 7.416 -10.700 20.091 1.00 96.25 567 ILE A N 1
ATOM 4280 C CA . ILE A 1 567 ? 6.735 -11.979 19.876 1.00 96.25 567 ILE A CA 1
ATOM 4281 C C . ILE A 1 567 ? 6.890 -12.384 18.411 1.00 96.25 567 ILE A C 1
ATOM 4283 O O . ILE A 1 567 ? 6.168 -11.905 17.540 1.00 96.25 567 ILE A O 1
ATOM 4287 N N . ALA A 1 568 ? 7.811 -13.310 18.138 1.00 95.19 568 ALA A N 1
ATOM 4288 C CA . ALA A 1 568 ? 7.935 -13.935 16.822 1.00 95.19 568 ALA A CA 1
ATOM 4289 C C . ALA A 1 568 ? 6.666 -14.736 16.479 1.00 95.19 568 ALA A C 1
ATOM 4291 O O . ALA A 1 568 ? 6.281 -15.654 17.212 1.00 95.19 568 ALA A O 1
ATOM 4292 N N . LEU A 1 569 ? 6.032 -14.399 15.358 1.00 95.38 569 LEU A N 1
ATOM 4293 C CA . LEU A 1 569 ? 4.794 -15.014 14.893 1.00 95.38 569 LEU A CA 1
ATOM 4294 C C . LEU A 1 569 ? 5.106 -16.262 14.043 1.00 95.38 569 LEU A C 1
ATOM 4296 O O . LEU A 1 569 ? 6.068 -16.263 13.273 1.00 95.38 569 LEU A O 1
ATOM 4300 N N . PRO A 1 570 ? 4.304 -17.341 14.130 1.00 90.25 570 PRO A N 1
ATOM 4301 C CA . PRO A 1 570 ? 4.485 -18.535 13.299 1.00 90.25 570 PRO A CA 1
ATOM 4302 C C . PRO A 1 570 ? 4.115 -18.293 11.827 1.00 90.25 570 PRO A C 1
ATOM 4304 O O . PRO A 1 570 ? 4.459 -19.106 10.970 1.00 90.25 570 PRO A O 1
ATOM 4307 N N . TYR A 1 571 ? 3.367 -17.219 11.561 1.00 94.06 571 TYR A N 1
ATOM 4308 C CA . TYR A 1 571 ? 2.864 -16.810 10.257 1.00 94.06 571 TYR A CA 1
ATOM 4309 C C . TYR A 1 571 ? 2.363 -15.358 10.309 1.00 94.06 571 TYR A C 1
ATOM 4311 O O . TYR A 1 571 ? 2.196 -14.806 11.402 1.00 94.06 571 TYR A O 1
ATOM 4319 N N . ARG A 1 572 ? 2.052 -14.762 9.147 1.00 94.81 572 ARG A N 1
ATOM 4320 C CA . ARG A 1 572 ? 1.400 -13.442 9.064 1.00 94.81 572 ARG A CA 1
ATOM 4321 C C . ARG A 1 572 ? 0.125 -13.421 9.927 1.00 94.81 572 ARG A C 1
ATOM 4323 O O . ARG A 1 572 ? -0.603 -14.414 9.993 1.00 94.81 572 ARG A O 1
ATOM 4330 N N . PHE A 1 573 ? -0.108 -12.319 10.640 1.00 96.44 573 PHE A N 1
ATOM 4331 C CA . PHE A 1 573 ? -1.208 -12.138 11.607 1.00 96.44 573 PHE A CA 1
ATOM 4332 C C . PHE A 1 573 ? -1.322 -13.195 12.729 1.00 96.44 573 PHE A C 1
ATOM 4334 O O . PHE A 1 573 ? -2.396 -13.305 13.324 1.00 96.44 573 PHE A O 1
ATOM 4341 N N . ASN A 1 574 ? -0.267 -13.973 13.016 1.00 96.69 574 ASN A N 1
ATOM 4342 C CA . ASN A 1 574 ? -0.295 -15.122 13.940 1.00 96.69 574 ASN A CA 1
ATOM 4343 C C . ASN A 1 574 ? -1.271 -16.246 13.516 1.00 96.69 574 ASN A C 1
ATOM 4345 O O . ASN A 1 574 ? -1.734 -17.041 14.334 1.00 96.69 574 ASN A O 1
ATOM 4349 N N . ILE A 1 575 ? -1.572 -16.346 12.218 1.00 95.75 575 ILE A N 1
ATOM 4350 C CA . ILE A 1 575 ? -2.360 -17.453 11.665 1.00 95.75 575 ILE A CA 1
ATOM 4351 C C . ILE A 1 575 ? -1.644 -18.786 11.934 1.00 95.75 575 ILE A C 1
ATOM 4353 O O . ILE A 1 575 ? -0.435 -18.917 11.762 1.00 95.75 575 ILE A O 1
ATOM 4357 N N . ASN A 1 576 ? -2.398 -19.813 12.324 1.00 93.06 576 ASN A N 1
ATOM 4358 C CA . ASN A 1 576 ? -1.886 -21.178 12.416 1.00 93.06 576 ASN A CA 1
ATOM 4359 C C . ASN A 1 576 ? -1.666 -21.752 10.997 1.00 93.06 576 ASN A C 1
ATOM 4361 O O . ASN A 1 576 ? -2.660 -21.950 10.291 1.00 93.06 576 ASN A O 1
ATOM 4365 N N . PRO A 1 577 ? -0.431 -22.108 10.579 1.00 90.88 577 PRO A N 1
ATOM 4366 C CA . PRO A 1 577 ? -0.173 -22.626 9.230 1.00 90.88 577 PRO A CA 1
ATOM 4367 C C . PRO A 1 577 ? -0.948 -23.906 8.882 1.00 90.88 577 PRO A C 1
ATOM 4369 O O . PRO A 1 577 ? -1.145 -24.203 7.712 1.00 90.88 577 PRO A O 1
ATOM 4372 N N . ALA A 1 578 ? -1.438 -24.662 9.873 1.00 90.69 578 ALA A N 1
ATOM 4373 C CA . ALA A 1 578 ? -2.287 -25.831 9.630 1.00 90.69 578 ALA A CA 1
ATOM 4374 C C . ALA A 1 578 ? -3.693 -25.492 9.083 1.00 90.69 578 ALA A C 1
ATOM 4376 O O . ALA A 1 578 ? -4.410 -26.405 8.672 1.00 90.69 578 ALA A O 1
ATOM 4377 N N . ASN A 1 579 ? -4.083 -24.211 9.094 1.00 93.50 579 ASN A N 1
ATOM 4378 C CA . ASN A 1 579 ? -5.372 -23.711 8.609 1.00 93.50 579 ASN A CA 1
ATOM 4379 C C . ASN A 1 579 ? -5.269 -23.001 7.240 1.00 93.50 579 ASN A C 1
ATOM 4381 O O . ASN A 1 579 ? -6.306 -22.643 6.672 1.00 93.50 579 ASN A O 1
ATOM 4385 N N . VAL A 1 580 ? -4.048 -22.812 6.723 1.00 90.31 580 VAL A N 1
ATOM 4386 C CA . VAL A 1 580 ? -3.734 -22.245 5.400 1.00 90.31 580 VAL A CA 1
ATOM 4387 C C . VAL A 1 580 ? -3.639 -23.406 4.394 1.00 90.31 580 VAL A C 1
ATOM 4389 O O . VAL A 1 580 ? -2.925 -24.374 4.668 1.00 90.31 580 VAL A O 1
ATOM 4392 N N . PRO A 1 581 ? -4.374 -23.395 3.267 1.00 83.00 581 PRO A N 1
ATOM 4393 C CA . PRO A 1 581 ? -4.172 -24.377 2.200 1.00 83.00 581 PRO A CA 1
ATOM 4394 C C . PRO A 1 581 ? -2.808 -24.205 1.514 1.00 83.00 581 PRO A C 1
ATOM 4396 O O . PRO A 1 581 ? -2.243 -23.120 1.518 1.00 83.00 581 PRO A O 1
ATOM 4399 N N . ALA A 1 582 ? -2.295 -25.256 0.872 1.00 77.44 582 ALA A N 1
ATOM 4400 C CA . ALA A 1 582 ? -1.112 -25.120 0.017 1.00 77.44 582 ALA A CA 1
ATOM 4401 C C . ALA A 1 582 ? -1.451 -24.284 -1.232 1.00 77.44 582 ALA A C 1
ATOM 4403 O O . ALA A 1 582 ? -2.505 -24.507 -1.835 1.00 77.44 582 ALA A O 1
ATOM 4404 N N . GLY A 1 583 ? -0.577 -23.353 -1.617 1.00 73.31 583 GLY A N 1
ATOM 4405 C CA . GLY A 1 583 ? -0.839 -22.383 -2.688 1.00 73.31 583 GLY A CA 1
ATOM 4406 C C . GLY A 1 583 ? -1.755 -21.230 -2.252 1.00 73.31 583 GLY A C 1
ATOM 4407 O O . GLY A 1 583 ? -2.435 -20.625 -3.080 1.00 73.31 583 GLY A O 1
ATOM 4408 N N . GLN A 1 584 ? -1.836 -20.960 -0.948 1.00 82.69 584 GLN A N 1
ATOM 4409 C CA . GLN A 1 584 ? -2.599 -19.851 -0.350 1.00 82.69 584 GLN A CA 1
ATOM 4410 C C . GLN A 1 584 ? -1.748 -19.039 0.640 1.00 82.69 584 GLN A C 1
ATOM 4412 O O . GLN A 1 584 ? -2.266 -18.254 1.436 1.00 82.69 584 GLN A O 1
ATOM 4417 N N . GLU A 1 585 ? -0.435 -19.248 0.608 1.00 84.44 585 GLU A N 1
ATOM 4418 C CA . GLU A 1 585 ? 0.531 -18.609 1.479 1.00 84.44 585 GLU A CA 1
ATOM 4419 C C . GLU A 1 585 ? 0.566 -17.082 1.272 1.00 84.44 585 GLU A C 1
ATOM 4421 O O . GLU A 1 585 ? 0.797 -16.596 0.168 1.00 84.44 585 GLU A O 1
ATOM 4426 N N . ILE A 1 586 ? 0.372 -16.312 2.350 1.00 89.81 586 ILE A N 1
ATOM 4427 C CA . ILE A 1 586 ? 0.402 -14.842 2.317 1.00 89.81 586 ILE A CA 1
ATOM 4428 C C . ILE A 1 586 ? 1.723 -14.288 2.851 1.00 89.81 586 ILE A C 1
ATOM 4430 O O . ILE A 1 586 ? 2.086 -14.482 4.013 1.00 89.81 586 ILE A O 1
ATOM 4434 N N . VAL A 1 587 ? 2.419 -13.539 1.997 1.00 89.50 587 VAL A N 1
ATOM 4435 C CA . VAL A 1 587 ? 3.665 -12.837 2.330 1.00 89.50 587 VAL A CA 1
ATOM 4436 C C . VAL A 1 587 ? 3.368 -11.664 3.271 1.00 89.50 587 VAL A C 1
ATOM 4438 O O . VAL A 1 587 ? 2.355 -10.977 3.113 1.00 89.50 587 VAL A O 1
ATOM 4441 N N . ALA A 1 588 ? 4.230 -11.435 4.265 1.00 92.94 588 ALA A N 1
ATOM 4442 C CA . ALA A 1 588 ? 4.189 -10.247 5.121 1.00 92.94 588 ALA A CA 1
ATOM 4443 C C . ALA A 1 588 ? 5.023 -9.112 4.488 1.00 92.94 588 ALA A C 1
ATOM 4445 O O . ALA A 1 588 ? 6.096 -9.400 3.955 1.00 92.94 588 ALA A O 1
ATOM 4446 N N . PRO A 1 589 ? 4.589 -7.838 4.547 1.00 93.50 589 PRO A N 1
ATOM 4447 C CA . PRO A 1 589 ? 5.282 -6.715 3.914 1.00 93.50 589 PRO A CA 1
ATOM 4448 C C . PRO A 1 589 ? 6.529 -6.289 4.713 1.00 93.50 589 PRO A C 1
ATOM 4450 O O . PRO A 1 589 ? 6.593 -5.185 5.249 1.00 93.50 589 PRO A O 1
ATOM 4453 N N . LEU A 1 590 ? 7.536 -7.162 4.802 1.00 93.44 590 LEU A N 1
ATOM 4454 C CA . LEU A 1 590 ? 8.783 -6.916 5.538 1.00 93.44 590 LEU A CA 1
ATOM 4455 C C . LEU A 1 590 ? 9.474 -5.622 5.084 1.00 93.44 590 LEU A C 1
ATOM 4457 O O . LEU A 1 590 ? 9.321 -5.203 3.931 1.00 93.44 590 LEU A O 1
ATOM 4461 N N . SER A 1 591 ? 10.226 -4.981 5.977 1.00 96.25 591 SER A N 1
ATOM 4462 C CA . SER A 1 591 ? 11.058 -3.838 5.588 1.00 96.25 591 SER A CA 1
ATOM 4463 C C . SER A 1 591 ? 12.171 -4.273 4.627 1.00 96.25 591 SER A C 1
ATOM 4465 O O . SER A 1 591 ? 12.509 -5.459 4.550 1.00 96.25 591 SER A O 1
ATOM 4467 N N . TYR A 1 592 ? 12.784 -3.323 3.921 1.00 97.81 592 TYR A N 1
ATOM 4468 C CA . TYR A 1 592 ? 13.981 -3.629 3.133 1.00 97.81 592 TYR A CA 1
ATOM 4469 C C . TYR A 1 592 ? 15.133 -4.128 4.020 1.00 97.81 592 TYR A C 1
ATOM 4471 O O . TYR A 1 592 ? 15.838 -5.054 3.628 1.00 97.81 592 TYR A O 1
ATOM 4479 N N . GLY A 1 593 ? 15.305 -3.571 5.225 1.00 96.12 593 GLY A N 1
ATOM 4480 C CA . GLY A 1 593 ? 16.367 -4.001 6.141 1.00 96.12 593 GLY A CA 1
ATOM 4481 C C . GLY A 1 593 ? 16.201 -5.438 6.655 1.00 96.12 593 GLY A C 1
ATOM 4482 O O . GLY A 1 593 ? 17.194 -6.164 6.753 1.00 96.12 593 GLY A O 1
ATOM 4483 N N . ASP A 1 594 ? 14.959 -5.866 6.913 1.00 94.25 594 ASP A N 1
ATOM 4484 C CA . ASP A 1 594 ? 14.637 -7.255 7.273 1.00 94.25 594 ASP A CA 1
ATOM 4485 C C . ASP A 1 594 ? 14.855 -8.209 6.089 1.00 94.25 594 ASP A C 1
ATOM 4487 O O . ASP A 1 594 ? 15.436 -9.280 6.266 1.00 94.25 594 ASP A O 1
ATOM 4491 N N . ASP A 1 595 ? 14.401 -7.826 4.886 1.00 95.06 595 ASP A N 1
ATOM 4492 C CA . ASP A 1 595 ? 14.568 -8.622 3.664 1.00 95.06 595 ASP A CA 1
ATOM 4493 C C . ASP A 1 595 ? 16.056 -8.821 3.355 1.00 95.06 595 ASP A C 1
ATOM 4495 O O . ASP A 1 595 ? 16.525 -9.956 3.309 1.00 95.06 595 ASP A O 1
ATOM 4499 N N . ALA A 1 596 ? 16.816 -7.727 3.245 1.00 95.19 596 ALA A N 1
ATOM 4500 C CA . ALA A 1 596 ? 18.252 -7.724 2.972 1.00 95.19 596 ALA A CA 1
ATOM 4501 C C . ALA A 1 596 ? 19.098 -8.426 4.055 1.00 95.19 596 ALA A C 1
ATOM 4503 O O . ALA A 1 596 ? 20.275 -8.716 3.827 1.00 95.19 596 ALA A O 1
ATOM 4504 N N . GLY A 1 597 ? 18.521 -8.716 5.228 1.00 92.69 597 GLY A N 1
ATOM 4505 C CA . GLY A 1 597 ? 19.204 -9.380 6.337 1.00 92.69 597 GLY A CA 1
ATOM 4506 C C . GLY A 1 597 ? 20.276 -8.508 6.994 1.00 92.69 597 GLY A C 1
ATOM 4507 O O . GLY A 1 597 ? 21.329 -9.018 7.384 1.00 92.69 597 GLY A O 1
ATOM 4508 N N . ILE A 1 598 ? 20.034 -7.197 7.086 1.00 93.50 598 ILE A N 1
ATOM 4509 C CA . ILE A 1 598 ? 20.956 -6.236 7.703 1.00 93.50 598 ILE A CA 1
ATOM 4510 C C . ILE A 1 598 ? 20.931 -6.415 9.234 1.00 93.50 598 ILE A C 1
ATOM 4512 O O . ILE A 1 598 ? 19.873 -6.594 9.834 1.00 93.50 598 ILE A O 1
ATOM 4516 N N . ASP A 1 599 ? 22.099 -6.357 9.886 1.00 89.25 599 ASP A N 1
ATOM 4517 C CA . ASP A 1 599 ? 22.223 -6.457 11.351 1.00 89.25 599 ASP A CA 1
ATOM 4518 C C . ASP A 1 599 ? 21.544 -5.248 12.039 1.00 89.25 599 ASP A C 1
ATOM 4520 O O . ASP A 1 599 ? 22.152 -4.188 12.211 1.00 89.25 599 ASP A O 1
ATOM 4524 N N . GLY A 1 600 ? 20.290 -5.401 12.474 1.00 87.38 600 GLY A N 1
ATOM 4525 C CA . GLY A 1 600 ? 19.548 -4.334 13.146 1.00 87.38 600 GLY A CA 1
ATOM 4526 C C . GLY A 1 600 ? 18.140 -4.724 13.595 1.00 87.38 600 GLY A C 1
ATOM 4527 O O . GLY A 1 600 ? 17.829 -5.896 13.794 1.00 87.38 600 GLY A O 1
ATOM 4528 N N . VAL A 1 601 ? 17.307 -3.701 13.775 1.00 87.56 601 VAL A N 1
ATOM 4529 C CA . VAL A 1 601 ? 15.848 -3.791 13.893 1.00 87.56 601 VAL A CA 1
ATOM 4530 C C . VAL A 1 601 ? 15.305 -2.915 12.782 1.00 87.56 601 VAL A C 1
ATOM 4532 O O . VAL A 1 601 ? 15.682 -1.744 12.711 1.00 87.56 601 VAL A O 1
ATOM 4535 N N . PHE A 1 602 ? 14.426 -3.456 11.949 1.00 93.94 602 PHE A N 1
ATOM 4536 C CA . PHE A 1 602 ? 13.801 -2.700 10.878 1.00 93.94 602 PHE A CA 1
ATOM 4537 C C . PHE A 1 602 ? 12.278 -2.875 10.916 1.00 93.94 602 PHE A C 1
ATOM 4539 O O . PHE A 1 602 ? 11.746 -3.832 11.480 1.00 93.94 602 PHE A O 1
ATOM 4546 N N . GLN A 1 603 ? 11.570 -1.869 10.411 1.00 94.00 603 GLN A N 1
ATOM 4547 C CA . GLN A 1 603 ? 10.113 -1.795 10.369 1.00 94.00 603 GLN A CA 1
ATOM 4548 C C . GLN A 1 603 ? 9.700 -1.065 9.094 1.00 94.00 603 GLN A C 1
ATOM 4550 O O . GLN A 1 603 ? 10.282 -0.037 8.741 1.00 94.00 603 GLN A O 1
ATOM 4555 N N . ASN A 1 604 ? 8.672 -1.564 8.407 1.00 94.06 604 ASN A N 1
ATOM 4556 C CA . ASN A 1 604 ? 8.210 -0.923 7.182 1.00 94.06 604 ASN A CA 1
ATOM 4557 C C . ASN A 1 604 ? 7.531 0.439 7.475 1.00 94.06 604 ASN A C 1
ATOM 4559 O O . ASN A 1 604 ? 7.014 0.703 8.573 1.00 94.06 604 ASN A O 1
ATOM 4563 N N . ARG A 1 605 ? 7.519 1.311 6.461 1.00 95.50 605 ARG A N 1
ATOM 4564 C CA . ARG A 1 605 ? 6.987 2.687 6.530 1.00 95.50 605 ARG A CA 1
ATOM 4565 C C . ARG A 1 605 ? 5.512 2.808 6.096 1.00 95.50 605 ARG A C 1
ATOM 4567 O O . ARG A 1 605 ? 5.035 3.913 5.859 1.00 95.50 605 ARG A O 1
ATOM 4574 N N . GLY A 1 606 ? 4.794 1.685 6.018 1.00 94.88 606 GLY A N 1
ATOM 4575 C CA . GLY A 1 606 ? 3.370 1.610 5.684 1.00 94.88 606 GLY A CA 1
ATOM 4576 C C . GLY A 1 606 ? 3.046 2.007 4.248 1.00 94.88 606 GLY A C 1
ATOM 4577 O O . GLY A 1 606 ? 3.838 1.784 3.326 1.00 94.88 606 GLY A O 1
ATOM 4578 N N . ILE A 1 607 ? 1.864 2.592 4.067 1.00 97.31 607 ILE A N 1
ATOM 4579 C CA . ILE A 1 607 ? 1.375 3.093 2.779 1.00 97.31 607 ILE A CA 1
ATOM 4580 C C . ILE A 1 607 ? 1.872 4.525 2.550 1.00 97.31 607 ILE A C 1
ATOM 4582 O O . ILE A 1 607 ? 1.575 5.430 3.328 1.00 97.31 607 ILE A O 1
ATOM 4586 N N . ALA A 1 608 ? 2.578 4.747 1.443 1.00 98.06 608 ALA A N 1
ATOM 4587 C CA . ALA A 1 608 ? 2.970 6.078 0.998 1.00 98.06 608 ALA A CA 1
ATOM 4588 C C . ALA A 1 608 ? 1.796 6.812 0.348 1.00 98.06 608 ALA A C 1
ATOM 4590 O O . ALA A 1 608 ? 1.138 6.273 -0.544 1.00 98.06 608 ALA A O 1
ATOM 4591 N N . THR A 1 609 ? 1.606 8.077 0.708 1.00 96.75 609 THR A N 1
ATOM 4592 C CA . THR A 1 609 ? 0.645 8.996 0.084 1.00 96.75 609 THR A CA 1
ATOM 4593 C C . THR A 1 609 ? 1.327 10.278 -0.411 1.00 96.75 609 THR A C 1
ATOM 4595 O O . THR A 1 609 ? 0.726 11.346 -0.506 1.00 96.75 609 THR A O 1
ATOM 4598 N N . LEU A 1 610 ? 2.603 10.170 -0.785 1.00 97.00 610 LEU A N 1
ATOM 4599 C CA . LEU A 1 610 ? 3.317 11.138 -1.617 1.00 97.00 610 LEU A CA 1
ATOM 4600 C C . LEU A 1 610 ? 3.492 10.532 -3.034 1.00 97.00 610 LEU A C 1
ATOM 4602 O O . LEU A 1 610 ? 3.848 9.350 -3.129 1.00 97.00 610 LEU A O 1
ATOM 4606 N N . PRO A 1 611 ? 3.198 11.267 -4.131 1.00 98.38 611 PRO A N 1
ATOM 4607 C CA . PRO A 1 611 ? 3.363 10.790 -5.513 1.00 98.38 611 PRO A CA 1
ATOM 4608 C C . PRO A 1 611 ? 4.755 10.210 -5.825 1.00 98.38 611 PRO A C 1
ATOM 4610 O O . PRO A 1 611 ? 5.733 10.511 -5.143 1.00 98.38 611 PRO A O 1
ATOM 4613 N N . GLY A 1 612 ? 4.837 9.340 -6.836 1.00 98.12 612 GLY A N 1
ATOM 4614 C CA . GLY A 1 612 ? 6.043 8.559 -7.165 1.00 98.12 612 GLY A CA 1
ATOM 4615 C C . GLY A 1 612 ? 5.873 7.040 -7.065 1.00 98.12 612 GLY A C 1
ATOM 4616 O O . GLY A 1 612 ? 6.797 6.314 -7.410 1.00 98.12 612 GLY A O 1
ATOM 4617 N N . GLY A 1 613 ? 4.718 6.549 -6.599 1.00 98.62 613 GLY A N 1
ATOM 4618 C CA . GLY A 1 613 ? 4.324 5.140 -6.689 1.00 98.62 613 GLY A CA 1
ATOM 4619 C C . GLY A 1 613 ? 3.370 4.912 -7.860 1.00 98.62 613 GLY A C 1
ATOM 4620 O O . GLY A 1 613 ? 2.267 5.469 -7.851 1.00 98.62 613 GLY A O 1
ATOM 4621 N N . VAL A 1 614 ? 3.767 4.093 -8.840 1.00 98.50 614 VAL A N 1
ATOM 4622 C CA . VAL A 1 614 ? 2.994 3.811 -10.067 1.00 98.50 614 VAL A CA 1
ATOM 4623 C C . VAL A 1 614 ? 2.827 2.293 -10.266 1.00 98.50 614 VAL A C 1
ATOM 4625 O O . VAL A 1 614 ? 3.799 1.550 -10.122 1.00 98.50 614 VAL A O 1
ATOM 4628 N N . PRO A 1 615 ? 1.603 1.795 -10.533 1.00 97.62 615 PRO A N 1
ATOM 4629 C CA . PRO A 1 615 ? 1.346 0.364 -10.715 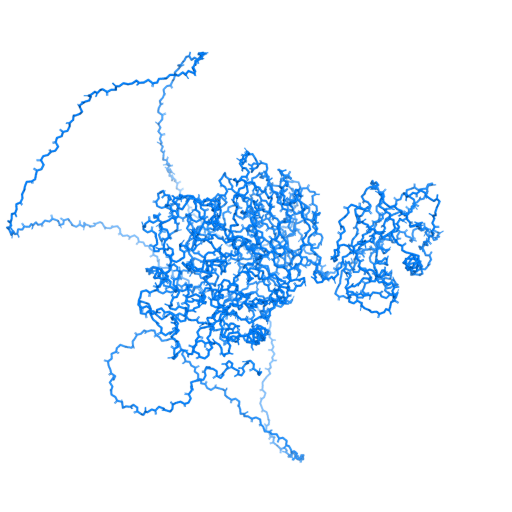1.00 97.62 615 PRO A CA 1
ATOM 4630 C C . PRO A 1 615 ? 1.847 -0.149 -12.065 1.00 97.62 615 PRO A C 1
ATOM 4632 O O . PRO A 1 615 ? 1.730 0.537 -13.078 1.00 97.62 615 PRO A O 1
ATOM 4635 N N . ILE A 1 616 ? 2.368 -1.376 -12.066 1.00 97.19 616 ILE A N 1
ATOM 4636 C CA . ILE A 1 616 ? 2.920 -2.051 -13.243 1.00 97.19 616 ILE A CA 1
ATOM 4637 C C . ILE A 1 616 ? 1.860 -2.992 -13.799 1.00 97.19 616 ILE A C 1
ATOM 4639 O O . ILE A 1 616 ? 1.494 -3.968 -13.135 1.00 97.19 616 ILE A O 1
ATOM 4643 N N . TYR A 1 617 ? 1.396 -2.705 -15.013 1.00 92.75 617 TYR A N 1
ATOM 4644 C CA . TYR A 1 617 ? 0.480 -3.566 -15.747 1.00 92.75 617 TYR A CA 1
ATOM 4645 C C . TYR A 1 617 ? 1.184 -4.232 -16.925 1.00 92.75 617 TYR A C 1
ATOM 4647 O O . TYR A 1 617 ? 2.038 -3.613 -17.555 1.00 92.75 617 TYR A O 1
ATOM 4655 N N . ARG A 1 618 ? 0.791 -5.468 -17.233 1.00 88.38 618 ARG A N 1
ATOM 4656 C CA . ARG A 1 618 ? 1.159 -6.171 -18.465 1.00 88.38 618 ARG A CA 1
ATOM 4657 C C . ARG A 1 618 ? -0.046 -6.216 -19.408 1.00 88.38 618 ARG A C 1
ATOM 4659 O O . ARG A 1 618 ? -1.173 -6.356 -18.934 1.00 88.38 618 ARG A O 1
ATOM 4666 N N . ASP A 1 619 ? 0.188 -6.117 -20.713 1.00 82.19 619 ASP A N 1
ATOM 4667 C CA . ASP A 1 619 ? -0.789 -6.466 -21.749 1.00 82.19 619 ASP A CA 1
ATOM 4668 C C . ASP A 1 619 ? -0.831 -7.991 -21.923 1.00 82.19 619 ASP A C 1
ATOM 4670 O O . ASP A 1 619 ? 0.106 -8.612 -22.449 1.00 82.19 619 ASP A O 1
ATOM 4674 N N . THR A 1 620 ? -1.930 -8.601 -21.479 1.00 72.06 620 THR A N 1
ATOM 4675 C CA . THR A 1 620 ? -2.168 -10.042 -21.624 1.00 72.06 620 THR A CA 1
ATOM 4676 C C . THR A 1 620 ? -3.125 -10.397 -22.768 1.00 72.06 620 THR A C 1
ATOM 4678 O O . THR A 1 620 ? -3.220 -11.574 -23.124 1.00 72.06 620 THR A O 1
ATOM 4681 N N . ASN A 1 621 ? -3.781 -9.415 -23.404 1.00 64.25 621 ASN A N 1
ATOM 4682 C CA . ASN A 1 621 ? -4.793 -9.639 -24.447 1.00 64.25 621 ASN A CA 1
ATOM 4683 C C . ASN A 1 621 ? -4.351 -9.261 -25.880 1.00 64.25 621 ASN A C 1
ATOM 4685 O O . ASN A 1 621 ? -4.962 -9.749 -26.837 1.00 64.25 621 ASN A O 1
ATOM 4689 N N . ALA A 1 622 ? -3.260 -8.497 -26.016 1.00 64.62 622 ALA A N 1
ATOM 4690 C CA . ALA A 1 622 ? -2.649 -7.969 -27.241 1.00 64.62 622 ALA A CA 1
ATOM 4691 C C . ALA A 1 622 ? -3.300 -6.722 -27.874 1.00 64.62 622 ALA A C 1
ATOM 4693 O O . ALA A 1 622 ? -3.109 -6.489 -29.074 1.00 64.62 622 ALA A O 1
ATOM 4694 N N . ASP A 1 623 ? -4.059 -5.916 -27.120 1.00 65.31 623 ASP A N 1
ATOM 4695 C CA . ASP A 1 623 ? -4.591 -4.633 -27.613 1.00 65.31 623 ASP A CA 1
ATOM 4696 C C . ASP A 1 623 ? -3.649 -3.430 -27.410 1.00 65.31 623 ASP A C 1
ATOM 4698 O O . ASP A 1 623 ? -4.007 -2.313 -27.791 1.00 65.31 623 ASP A O 1
ATOM 4702 N N . GLY A 1 624 ? -2.436 -3.665 -26.894 1.00 67.69 624 GLY A N 1
ATOM 4703 C CA . GLY A 1 624 ? -1.395 -2.662 -26.660 1.00 67.69 624 GLY A CA 1
ATOM 4704 C C . GLY A 1 624 ? -1.494 -1.978 -25.296 1.00 67.69 624 GLY A C 1
ATOM 4705 O O . GLY A 1 624 ? -0.933 -0.897 -25.123 1.00 67.69 624 GLY A O 1
ATOM 4706 N N . ARG A 1 625 ? -2.262 -2.543 -24.353 1.00 76.06 625 ARG A N 1
ATOM 4707 C CA . ARG A 1 625 ? -2.659 -1.861 -23.112 1.00 76.06 625 ARG A CA 1
ATOM 4708 C C . ARG A 1 625 ? -2.497 -2.739 -21.893 1.00 76.06 625 ARG A C 1
ATOM 4710 O O . ARG A 1 625 ? -2.832 -3.918 -21.913 1.00 76.06 625 ARG A O 1
ATOM 4717 N N . GLY A 1 626 ? -2.050 -2.133 -20.799 1.00 81.75 626 GLY A N 1
ATOM 4718 C CA . GLY A 1 626 ? -1.927 -2.829 -19.528 1.00 81.75 626 GLY A CA 1
ATOM 4719 C C . GLY A 1 626 ? -3.295 -3.215 -18.965 1.00 81.75 626 GLY A C 1
ATOM 4720 O O . GLY A 1 626 ? -4.002 -2.359 -18.436 1.00 81.75 626 GLY A O 1
ATOM 4721 N N . ASP A 1 627 ? -3.656 -4.496 -19.041 1.00 79.88 627 ASP A N 1
ATOM 4722 C CA . ASP A 1 627 ? -4.931 -5.030 -18.536 1.00 79.88 627 ASP A CA 1
ATOM 4723 C C . ASP A 1 627 ? -4.789 -5.831 -17.235 1.00 79.88 627 ASP A C 1
ATOM 4725 O O . ASP A 1 627 ? -5.770 -6.070 -16.535 1.00 79.88 627 ASP A O 1
ATOM 4729 N N . THR A 1 628 ? -3.558 -6.197 -16.878 1.00 85.00 628 THR A N 1
ATOM 4730 C CA . THR A 1 628 ? -3.259 -7.067 -15.742 1.00 85.00 628 THR A CA 1
ATOM 4731 C C . THR A 1 628 ? -2.229 -6.435 -14.823 1.00 85.00 628 THR A C 1
ATOM 4733 O O . THR A 1 628 ? -1.084 -6.240 -15.221 1.00 85.00 628 THR A O 1
ATOM 4736 N N . LEU A 1 629 ? -2.578 -6.190 -13.561 1.00 91.31 629 LEU A N 1
ATOM 4737 C CA . LEU A 1 629 ? -1.634 -5.720 -12.549 1.00 91.31 629 LEU A CA 1
ATOM 4738 C C . LEU A 1 629 ? -0.662 -6.843 -12.148 1.00 91.31 629 LEU A C 1
ATOM 4740 O O . LEU A 1 629 ? -1.090 -7.885 -11.646 1.00 91.31 629 LEU A O 1
ATOM 4744 N N . ILE A 1 630 ? 0.646 -6.605 -12.279 1.00 92.12 630 ILE A N 1
ATOM 4745 C CA . ILE A 1 630 ? 1.704 -7.555 -11.877 1.00 92.12 630 ILE A CA 1
ATOM 4746 C C . ILE A 1 630 ? 2.680 -7.001 -10.826 1.00 92.12 630 ILE A C 1
ATOM 4748 O O . ILE A 1 630 ? 3.424 -7.767 -10.216 1.00 92.12 630 ILE A O 1
ATOM 4752 N N . GLY A 1 631 ? 2.660 -5.694 -10.544 1.00 96.19 631 GLY A N 1
ATOM 4753 C CA . GLY A 1 631 ? 3.536 -5.113 -9.523 1.00 96.19 631 GLY A CA 1
ATOM 4754 C C . GLY A 1 631 ? 3.394 -3.607 -9.326 1.00 96.19 631 GLY A C 1
ATOM 4755 O O . GLY A 1 631 ? 2.388 -2.998 -9.692 1.00 96.19 631 GLY A O 1
ATOM 4756 N N . GLY A 1 632 ? 4.425 -2.997 -8.746 1.00 98.31 632 GLY A N 1
ATOM 4757 C CA . GLY A 1 632 ? 4.514 -1.555 -8.520 1.00 98.31 632 GLY A CA 1
ATOM 4758 C C . GLY A 1 632 ? 5.958 -1.062 -8.558 1.00 98.31 632 GLY A C 1
ATOM 4759 O O . GLY A 1 632 ? 6.856 -1.725 -8.039 1.00 98.31 632 GLY A O 1
ATOM 4760 N N . ILE A 1 633 ? 6.175 0.116 -9.145 1.00 98.88 633 ILE A N 1
ATOM 4761 C CA . ILE A 1 633 ? 7.435 0.865 -9.059 1.00 98.88 633 ILE A CA 1
ATOM 4762 C C . ILE A 1 633 ? 7.256 2.054 -8.109 1.00 98.88 633 ILE A C 1
ATOM 4764 O O . ILE A 1 633 ? 6.194 2.678 -8.060 1.00 98.88 633 ILE A O 1
ATOM 4768 N N . GLY A 1 634 ? 8.293 2.359 -7.334 1.00 98.88 634 GLY A N 1
ATOM 4769 C CA . GLY A 1 634 ? 8.346 3.490 -6.416 1.00 98.88 634 GLY A CA 1
ATOM 4770 C C . GLY A 1 634 ? 9.656 4.250 -6.565 1.00 98.88 634 GLY A C 1
ATOM 4771 O O . GLY A 1 634 ? 10.719 3.671 -6.364 1.00 98.88 634 GLY A O 1
ATOM 4772 N N . VAL A 1 635 ? 9.579 5.541 -6.885 1.00 98.94 635 VAL A N 1
ATOM 4773 C CA . VAL A 1 635 ? 10.729 6.459 -6.934 1.00 98.94 635 VAL A CA 1
ATOM 4774 C C . VAL A 1 635 ? 10.640 7.426 -5.756 1.00 98.94 635 VAL A C 1
ATOM 4776 O O . VAL A 1 635 ? 9.578 8.001 -5.508 1.00 98.94 635 VAL A O 1
ATOM 4779 N N . PHE A 1 636 ? 11.729 7.603 -5.010 1.00 98.81 636 PHE A N 1
ATOM 4780 C CA . PHE A 1 636 ? 11.790 8.467 -3.830 1.00 98.81 636 PHE A CA 1
ATOM 4781 C C . PHE A 1 636 ? 13.102 9.255 -3.779 1.00 98.81 636 PHE A C 1
ATOM 4783 O O . PHE A 1 636 ? 14.167 8.671 -3.956 1.00 98.81 636 PHE A O 1
ATOM 4790 N N . PHE A 1 637 ? 13.032 10.553 -3.478 1.00 98.75 637 PHE A N 1
ATOM 4791 C CA . PHE A 1 637 ? 14.201 11.387 -3.174 1.00 98.75 637 PHE A CA 1
ATOM 4792 C C . PHE A 1 637 ? 14.387 11.506 -1.646 1.00 98.75 637 PHE A C 1
ATOM 4794 O O . PHE A 1 637 ? 13.755 12.361 -1.019 1.00 98.75 637 PHE A O 1
ATOM 4801 N N . PRO A 1 638 ? 15.233 10.669 -1.009 1.00 98.00 638 PRO A N 1
ATOM 4802 C CA . PRO A 1 638 ? 15.359 10.609 0.453 1.00 98.00 638 PRO A CA 1
ATOM 4803 C C . PRO A 1 638 ? 16.007 11.843 1.091 1.00 98.00 638 PRO A C 1
ATOM 4805 O O . PRO A 1 638 ? 15.854 12.064 2.295 1.00 98.00 638 PRO A O 1
ATOM 4808 N N . GLY A 1 639 ? 16.770 12.617 0.316 1.00 97.38 639 GLY A N 1
ATOM 4809 C CA . GLY A 1 639 ? 17.621 13.673 0.855 1.00 97.38 639 GLY A CA 1
ATOM 4810 C C . GLY A 1 639 ? 18.686 13.144 1.827 1.00 97.38 639 GLY A C 1
ATOM 4811 O O . GLY A 1 639 ? 18.997 11.951 1.821 1.00 97.38 639 GLY A O 1
ATOM 4812 N N . PRO A 1 640 ? 19.248 14.017 2.683 1.00 96.62 640 PRO A N 1
ATOM 4813 C CA . PRO A 1 640 ? 20.336 13.638 3.581 1.00 96.62 640 PRO A CA 1
ATOM 4814 C C . PRO A 1 640 ? 19.910 12.711 4.731 1.00 96.62 640 PRO A C 1
ATOM 4816 O O . PRO A 1 640 ? 20.733 11.931 5.204 1.00 96.62 640 PRO A O 1
ATOM 4819 N N . ASP A 1 641 ? 18.648 12.785 5.170 1.00 95.75 641 ASP A N 1
ATOM 4820 C CA . ASP A 1 641 ? 18.159 12.142 6.402 1.00 95.75 641 ASP A CA 1
ATOM 4821 C C . ASP A 1 641 ? 17.145 10.996 6.161 1.00 95.75 641 ASP A C 1
ATOM 4823 O O . ASP A 1 641 ? 16.745 10.314 7.103 1.00 95.75 641 ASP A O 1
ATOM 4827 N N . GLY A 1 642 ? 16.696 10.769 4.918 1.00 97.31 642 GLY A N 1
ATOM 4828 C CA . GLY A 1 642 ? 15.702 9.735 4.578 1.00 97.31 642 GLY A CA 1
ATOM 4829 C C . GLY A 1 642 ? 14.234 10.123 4.825 1.00 97.31 642 GLY A C 1
ATOM 4830 O O . GLY A 1 642 ? 13.338 9.279 4.689 1.00 97.31 642 GLY A O 1
ATOM 4831 N N . TYR A 1 643 ? 13.956 11.377 5.192 1.00 98.06 643 TYR A N 1
ATOM 4832 C CA . TYR A 1 643 ? 12.605 11.881 5.465 1.00 98.06 643 TYR A CA 1
ATOM 4833 C C . TYR A 1 643 ? 11.938 12.482 4.221 1.00 98.06 643 TYR A C 1
ATOM 4835 O O . TYR A 1 643 ? 12.561 13.178 3.419 1.00 98.06 643 TYR A O 1
ATOM 4843 N N . ALA A 1 644 ? 10.623 12.279 4.089 1.00 97.69 644 ALA A N 1
ATOM 4844 C CA . ALA A 1 644 ? 9.852 12.795 2.954 1.00 97.69 644 ALA A CA 1
ATOM 4845 C C . ALA A 1 644 ? 9.673 14.329 2.965 1.00 97.69 644 ALA A C 1
ATOM 4847 O O . ALA A 1 644 ? 9.108 14.888 2.023 1.00 97.69 644 ALA A O 1
ATOM 4848 N N . THR A 1 645 ? 10.151 15.024 4.001 1.00 97.38 645 THR A N 1
ATOM 4849 C CA . THR A 1 645 ? 10.264 16.490 4.056 1.00 97.38 645 THR A CA 1
ATOM 4850 C C . THR A 1 645 ? 11.207 17.049 2.990 1.00 97.38 645 THR A C 1
ATOM 4852 O O . THR A 1 645 ? 10.933 18.130 2.466 1.00 97.38 645 THR A O 1
ATOM 4855 N N . PHE A 1 646 ? 12.257 16.314 2.602 1.00 98.00 646 PHE A N 1
ATOM 4856 C CA . PHE A 1 646 ? 13.151 16.721 1.512 1.00 98.00 646 PHE A CA 1
ATOM 4857 C C . PHE A 1 646 ? 12.423 16.740 0.161 1.00 98.00 646 PHE A C 1
ATOM 4859 O O . PHE A 1 646 ? 12.357 17.779 -0.495 1.00 98.00 646 PHE A O 1
ATOM 4866 N N . GLU A 1 647 ? 11.814 15.614 -0.221 1.00 98.31 647 GLU A N 1
ATOM 4867 C CA . GLU A 1 647 ? 11.124 15.461 -1.506 1.00 98.31 647 GLU A CA 1
ATOM 4868 C C . GLU A 1 647 ? 9.955 16.446 -1.667 1.00 98.31 647 GLU A C 1
ATOM 4870 O O . GLU A 1 647 ? 9.851 17.136 -2.682 1.00 98.31 647 GLU A O 1
ATOM 4875 N N . GLN A 1 648 ? 9.119 16.604 -0.634 1.00 96.75 648 GLN A N 1
ATOM 4876 C CA . GLN A 1 648 ? 8.012 17.571 -0.656 1.00 96.75 648 GLN A CA 1
ATOM 4877 C C . GLN A 1 648 ? 8.466 19.042 -0.535 1.00 96.75 648 GLN A C 1
ATOM 4879 O O . GLN A 1 648 ? 7.625 19.934 -0.399 1.00 96.75 648 GLN A O 1
ATOM 4884 N N . ASN A 1 649 ? 9.783 19.304 -0.577 1.00 96.94 649 ASN A N 1
ATOM 4885 C CA . ASN A 1 649 ? 10.410 20.623 -0.474 1.00 96.94 649 ASN A CA 1
ATOM 4886 C C . ASN A 1 649 ? 9.893 21.408 0.747 1.00 96.94 649 ASN A C 1
ATOM 4888 O O . ASN A 1 649 ? 9.466 22.560 0.635 1.00 96.94 649 ASN A O 1
ATOM 4892 N N . PHE A 1 650 ? 9.848 20.754 1.910 1.00 96.88 650 PHE A N 1
ATOM 4893 C CA . PHE A 1 650 ? 9.249 21.310 3.117 1.00 96.88 650 PHE A CA 1
ATOM 4894 C C . PHE A 1 650 ? 10.050 22.505 3.650 1.00 96.88 650 PHE A C 1
ATOM 4896 O O . PHE A 1 650 ? 11.249 22.420 3.913 1.00 96.88 650 PHE A O 1
ATOM 4903 N N . ILE A 1 651 ? 9.363 23.632 3.845 1.00 95.00 651 ILE A N 1
ATOM 4904 C CA . ILE A 1 651 ? 9.925 24.835 4.458 1.00 95.00 651 ILE A CA 1
ATOM 4905 C C . ILE A 1 651 ? 9.063 25.174 5.686 1.00 95.00 651 ILE A C 1
ATOM 4907 O O . ILE A 1 651 ? 7.943 25.669 5.506 1.00 95.00 651 ILE A O 1
ATOM 4911 N N . PRO A 1 652 ? 9.555 24.955 6.922 1.00 92.06 652 PRO A N 1
ATOM 4912 C CA . PRO A 1 652 ? 8.793 25.225 8.140 1.00 92.06 652 PRO A CA 1
ATOM 4913 C C . PRO A 1 652 ? 8.269 26.661 8.201 1.00 92.06 652 PRO A C 1
ATOM 4915 O O . PRO A 1 652 ? 8.998 27.615 7.913 1.00 92.06 652 PRO A O 1
ATOM 4918 N N . ASN A 1 653 ? 7.017 26.828 8.633 1.00 89.75 653 ASN A N 1
ATOM 4919 C CA . ASN A 1 653 ? 6.341 28.116 8.816 1.00 89.75 653 ASN A CA 1
ATOM 4920 C C . ASN A 1 653 ? 6.254 28.977 7.528 1.00 89.75 653 ASN A C 1
ATOM 4922 O O . ASN A 1 653 ? 6.024 30.188 7.596 1.00 89.75 653 ASN A O 1
ATOM 4926 N N . SER A 1 654 ? 6.420 28.374 6.344 1.00 93.19 654 SER A N 1
ATOM 4927 C CA . SER A 1 654 ? 6.316 29.063 5.045 1.00 93.19 654 SER A CA 1
ATOM 4928 C C . SER A 1 654 ? 4.879 29.380 4.619 1.00 93.19 654 SER A C 1
ATOM 4930 O O . SER A 1 654 ? 4.666 30.311 3.840 1.00 93.19 654 SER A O 1
ATOM 4932 N N . GLY A 1 655 ? 3.903 28.616 5.122 1.00 90.19 655 GLY A N 1
ATOM 4933 C CA . GLY A 1 655 ? 2.513 28.654 4.665 1.00 90.19 655 GLY A CA 1
ATOM 4934 C C . GLY A 1 655 ? 2.217 27.772 3.445 1.00 90.19 655 GLY A C 1
ATOM 4935 O O . GLY A 1 655 ? 1.181 27.975 2.816 1.00 90.19 655 GLY A O 1
ATOM 4936 N N . GLN A 1 656 ? 3.099 26.822 3.109 1.00 92.44 656 GLN A N 1
ATOM 4937 C CA . GLN A 1 656 ? 2.815 25.747 2.148 1.00 92.44 656 GLN A CA 1
ATOM 4938 C C . GLN A 1 656 ? 1.562 24.949 2.544 1.00 92.44 656 GLN A C 1
ATOM 4940 O O . GLN A 1 656 ? 1.398 24.552 3.697 1.00 92.44 656 GLN A O 1
ATOM 4945 N N . THR A 1 657 ? 0.710 24.670 1.563 1.00 89.62 657 THR A N 1
ATOM 4946 C CA . THR A 1 657 ? -0.423 23.741 1.669 1.00 89.62 657 THR A CA 1
ATOM 4947 C C . THR A 1 657 ? 0.014 22.298 1.395 1.00 89.62 657 THR A C 1
ATOM 4949 O O . THR A 1 657 ? 1.111 22.050 0.886 1.00 89.62 657 THR A O 1
ATOM 4952 N N . SER A 1 658 ? -0.855 21.318 1.665 1.00 85.56 658 SER A N 1
ATOM 4953 C CA . SER A 1 658 ? -0.610 19.945 1.203 1.00 85.56 658 SER A CA 1
ATOM 4954 C C . SER A 1 658 ? -0.637 19.836 -0.327 1.00 85.56 658 SER A C 1
ATOM 4956 O O . SER A 1 658 ? 0.103 19.021 -0.872 1.00 85.56 658 SER A O 1
ATOM 4958 N N . ILE A 1 659 ? -1.405 20.686 -1.026 1.00 87.62 659 ILE A N 1
ATOM 4959 C CA . ILE A 1 659 ? -1.390 20.786 -2.496 1.00 87.62 659 ILE A CA 1
ATOM 4960 C C . ILE A 1 659 ? -0.032 21.280 -3.024 1.00 87.62 659 ILE A C 1
ATOM 4962 O O . ILE A 1 659 ? 0.450 20.748 -4.023 1.00 87.62 659 ILE A O 1
ATOM 4966 N N . ASP A 1 660 ? 0.625 22.231 -2.350 1.00 93.56 660 ASP A N 1
ATOM 4967 C CA . ASP A 1 660 ? 1.989 22.659 -2.712 1.00 93.56 660 ASP A CA 1
ATOM 4968 C C . ASP A 1 660 ? 3.012 21.525 -2.501 1.00 93.56 660 ASP A C 1
ATOM 4970 O O . ASP A 1 660 ? 3.984 21.416 -3.245 1.00 93.56 660 ASP A O 1
ATOM 4974 N N . ARG A 1 661 ? 2.784 20.665 -1.497 1.00 94.44 661 ARG A N 1
ATOM 4975 C CA . ARG A 1 661 ? 3.669 19.549 -1.117 1.00 94.44 661 ARG A CA 1
ATOM 4976 C C . ARG A 1 661 ? 3.552 18.347 -2.061 1.00 94.44 661 ARG A C 1
ATOM 4978 O O . ARG A 1 661 ? 4.578 17.824 -2.478 1.00 94.44 661 ARG A O 1
ATOM 4985 N N . VAL A 1 662 ? 2.343 17.945 -2.478 1.00 94.25 662 VAL A N 1
ATOM 4986 C CA . VAL A 1 662 ? 2.152 16.858 -3.478 1.00 94.25 662 VAL A CA 1
ATOM 4987 C C . VAL A 1 662 ? 2.485 17.267 -4.917 1.00 94.25 662 VAL A C 1
ATOM 4989 O O . VAL A 1 662 ? 2.478 16.430 -5.817 1.00 94.25 662 VAL A O 1
ATOM 4992 N N . ASN A 1 663 ? 2.765 18.550 -5.147 1.00 96.69 663 ASN A N 1
ATOM 4993 C CA . ASN A 1 663 ? 3.166 19.096 -6.443 1.00 96.69 663 ASN A CA 1
ATOM 4994 C C . ASN A 1 663 ? 4.519 19.829 -6.355 1.00 96.69 663 ASN A C 1
ATOM 4996 O O . ASN A 1 663 ? 4.825 20.689 -7.181 1.00 96.69 663 ASN A O 1
ATOM 5000 N N . ALA A 1 664 ? 5.335 19.495 -5.348 1.00 97.94 664 ALA A N 1
ATOM 5001 C CA . ALA A 1 664 ? 6.718 19.942 -5.260 1.00 97.94 664 ALA A CA 1
ATOM 5002 C C . ALA A 1 664 ? 7.556 19.342 -6.413 1.00 97.94 664 ALA A C 1
ATOM 5004 O O . ALA A 1 664 ? 7.251 18.234 -6.858 1.00 97.94 664 ALA A O 1
ATOM 5005 N N . PRO A 1 665 ? 8.629 20.011 -6.887 1.00 97.94 665 PRO A N 1
ATOM 5006 C CA . PRO A 1 665 ? 9.374 19.555 -8.063 1.00 97.94 665 PRO A CA 1
ATOM 5007 C C . PRO A 1 665 ? 9.882 18.110 -7.976 1.00 97.94 665 PRO A C 1
ATOM 5009 O O . PRO A 1 665 ? 9.644 17.349 -8.902 1.00 97.94 665 PRO A O 1
ATOM 5012 N N . LEU A 1 666 ? 10.483 17.696 -6.853 1.00 98.25 666 LEU A N 1
ATOM 5013 C CA . LEU A 1 666 ? 10.979 16.320 -6.687 1.00 98.25 666 LEU A CA 1
ATOM 5014 C C . LEU A 1 666 ? 9.845 15.283 -6.597 1.00 98.25 666 LEU A C 1
ATOM 5016 O O . LEU A 1 666 ? 10.029 14.135 -6.981 1.00 98.25 666 LEU A O 1
ATOM 5020 N N . VAL A 1 667 ? 8.654 15.680 -6.138 1.00 98.62 667 VAL A N 1
ATOM 5021 C CA . VAL A 1 667 ? 7.464 14.811 -6.101 1.00 98.62 667 VAL A CA 1
ATOM 5022 C C . VAL A 1 667 ? 6.903 14.586 -7.510 1.00 98.62 667 VAL A C 1
ATOM 5024 O O . VAL A 1 667 ? 6.529 13.464 -7.850 1.00 98.62 667 VAL A O 1
ATOM 5027 N N . LEU A 1 668 ? 6.874 15.635 -8.341 1.00 98.62 668 LEU A N 1
ATOM 5028 C CA . LEU A 1 668 ? 6.501 15.538 -9.757 1.00 98.62 668 LEU A CA 1
ATOM 5029 C C . LEU A 1 668 ? 7.562 14.780 -10.566 1.00 98.62 668 LEU A C 1
ATOM 5031 O O . LEU A 1 668 ? 7.218 13.964 -11.413 1.00 98.62 668 LEU A O 1
ATOM 5035 N N . GLU A 1 669 ? 8.844 14.999 -10.273 1.00 98.56 669 GLU A N 1
ATOM 5036 C CA . GLU A 1 669 ? 9.954 14.267 -10.881 1.00 98.56 669 GLU A CA 1
ATOM 5037 C C . GLU A 1 669 ? 9.897 12.777 -10.520 1.00 98.56 669 GLU A C 1
ATOM 5039 O O . GLU A 1 669 ? 9.953 11.945 -11.415 1.00 98.56 669 GLU A O 1
ATOM 5044 N N . ALA A 1 670 ? 9.661 12.417 -9.254 1.00 98.75 670 ALA A N 1
ATOM 5045 C CA . ALA A 1 670 ? 9.496 11.023 -8.839 1.00 98.75 670 ALA A CA 1
ATOM 5046 C C . ALA A 1 670 ? 8.309 10.335 -9.536 1.00 98.75 670 ALA A C 1
ATOM 5048 O O . ALA A 1 670 ? 8.419 9.196 -9.992 1.00 98.75 670 ALA A O 1
ATOM 5049 N N . GLU A 1 671 ? 7.169 11.023 -9.642 1.00 98.62 671 GLU A N 1
ATOM 5050 C CA . GLU A 1 671 ? 5.993 10.531 -10.364 1.00 98.62 671 GLU A CA 1
ATOM 5051 C C . GLU A 1 671 ? 6.274 10.327 -11.857 1.00 98.62 671 GLU A C 1
ATOM 5053 O O . GLU A 1 671 ? 5.930 9.283 -12.409 1.00 98.62 671 GLU A O 1
ATOM 5058 N N . LEU A 1 672 ? 6.936 11.286 -12.503 1.00 98.25 672 LEU A N 1
ATOM 5059 C CA . LEU A 1 672 ? 7.230 11.218 -13.928 1.00 98.25 672 LEU A CA 1
ATOM 5060 C C . LEU A 1 672 ? 8.326 10.196 -14.260 1.00 98.25 672 LEU A C 1
ATOM 5062 O O . LEU A 1 672 ? 8.177 9.469 -15.238 1.00 98.25 672 LEU A O 1
ATOM 5066 N N . THR A 1 673 ? 9.365 10.067 -13.431 1.00 98.69 673 THR A N 1
ATOM 5067 C CA . THR A 1 673 ? 10.388 9.015 -13.552 1.00 98.69 673 THR A CA 1
ATOM 5068 C C . THR A 1 673 ? 9.752 7.629 -13.479 1.00 98.69 673 THR A C 1
ATOM 5070 O O . THR A 1 673 ? 10.055 6.767 -14.302 1.00 98.69 673 THR A O 1
ATOM 5073 N N . ALA A 1 674 ? 8.819 7.418 -12.544 1.00 98.62 674 ALA A N 1
ATOM 5074 C CA . ALA A 1 674 ? 8.077 6.166 -12.428 1.00 98.62 674 ALA A CA 1
ATOM 5075 C C . ALA A 1 674 ? 7.191 5.891 -13.661 1.00 98.62 674 ALA A C 1
ATOM 5077 O O . ALA A 1 674 ? 7.191 4.774 -14.172 1.00 98.62 674 ALA A O 1
ATOM 5078 N N . VAL A 1 675 ? 6.484 6.903 -14.185 1.00 97.88 675 VAL A N 1
ATOM 5079 C CA . VAL A 1 675 ? 5.680 6.783 -15.421 1.00 97.88 675 VAL A CA 1
ATOM 5080 C C . VAL A 1 675 ? 6.554 6.469 -16.643 1.00 97.88 675 VAL A C 1
ATOM 5082 O O . VAL A 1 675 ? 6.230 5.573 -17.421 1.00 97.88 675 VAL A O 1
ATOM 5085 N N . ALA A 1 676 ? 7.676 7.171 -16.807 1.00 96.88 676 ALA A N 1
ATOM 5086 C CA . ALA A 1 676 ? 8.585 7.016 -17.940 1.00 96.88 676 ALA A CA 1
ATOM 5087 C C . ALA A 1 676 ? 9.324 5.667 -17.929 1.00 96.88 676 ALA A C 1
ATOM 5089 O O . ALA A 1 676 ? 9.481 5.033 -18.978 1.00 96.88 676 ALA A O 1
ATOM 5090 N N . ALA A 1 677 ? 9.725 5.187 -16.748 1.00 98.12 677 ALA A N 1
ATOM 5091 C CA . ALA A 1 677 ? 10.336 3.873 -16.585 1.00 98.12 677 ALA A CA 1
ATOM 5092 C C . ALA A 1 677 ? 9.432 2.749 -17.118 1.00 98.12 677 ALA A C 1
ATOM 5094 O O . ALA A 1 677 ? 9.929 1.856 -17.797 1.00 98.12 677 ALA A O 1
ATOM 5095 N N . LEU A 1 678 ? 8.115 2.843 -16.911 1.00 97.19 678 LEU A N 1
ATOM 5096 C CA . LEU A 1 678 ? 7.124 1.878 -17.409 1.00 97.19 678 LEU A CA 1
ATOM 5097 C C . LEU A 1 678 ? 6.716 2.070 -18.881 1.00 97.19 678 LEU A C 1
ATOM 5099 O O . LEU A 1 678 ? 5.798 1.407 -19.335 1.00 97.19 678 LEU A O 1
ATOM 5103 N N . GLY A 1 679 ? 7.346 2.981 -19.627 1.00 94.25 679 GLY A N 1
ATOM 5104 C CA . GLY A 1 679 ? 6.995 3.238 -21.032 1.00 94.25 679 GLY A CA 1
ATOM 5105 C C . GLY A 1 679 ? 5.830 4.215 -21.239 1.00 94.25 679 GLY A C 1
ATOM 5106 O O . GLY A 1 679 ? 5.561 4.618 -22.369 1.00 94.25 679 GLY A O 1
ATOM 5107 N N . GLY A 1 680 ? 5.189 4.687 -20.166 1.00 93.44 680 GLY A N 1
ATOM 5108 C CA . GLY A 1 680 ? 4.113 5.674 -20.238 1.00 93.44 680 GLY A CA 1
ATOM 5109 C C . GLY A 1 680 ? 2.729 5.064 -20.494 1.00 93.44 680 GLY A C 1
ATOM 5110 O O . GLY A 1 680 ? 2.344 4.111 -19.822 1.00 93.44 680 GLY A O 1
ATOM 5111 N N . SER A 1 681 ? 1.937 5.671 -21.385 1.00 92.31 681 SER A N 1
ATOM 5112 C CA . SER A 1 681 ? 0.554 5.262 -21.665 1.00 92.31 681 SER A CA 1
ATOM 5113 C C . SER A 1 681 ? 0.083 5.588 -23.093 1.00 92.31 681 SER A C 1
ATOM 5115 O O . SER A 1 681 ? -0.149 6.757 -23.432 1.00 92.31 681 SER A O 1
ATOM 5117 N N . GLU A 1 682 ? -0.176 4.563 -23.913 1.00 89.88 682 GLU A N 1
ATOM 5118 C CA . GLU A 1 682 ? -0.801 4.712 -25.242 1.00 89.88 682 GLU A CA 1
ATOM 5119 C C . GLU A 1 682 ? -2.246 5.224 -25.117 1.00 89.88 682 GLU A C 1
ATOM 5121 O O . GLU A 1 682 ? -2.715 6.064 -25.897 1.00 89.88 682 GLU A O 1
ATOM 5126 N N . GLY A 1 683 ? -2.947 4.795 -24.061 1.00 87.75 683 GLY A N 1
ATOM 5127 C CA . GLY A 1 683 ? -4.283 5.283 -23.726 1.00 87.75 683 GLY A CA 1
ATOM 5128 C C . GLY A 1 683 ? -4.318 6.800 -23.491 1.00 87.75 683 GLY A C 1
ATOM 5129 O O . GLY A 1 683 ? -5.254 7.474 -23.938 1.00 87.75 683 GLY A O 1
ATOM 5130 N N . ALA A 1 684 ? -3.285 7.365 -22.856 1.00 90.38 684 ALA A N 1
ATOM 5131 C CA . ALA A 1 684 ? -3.159 8.808 -22.659 1.00 90.38 684 ALA A CA 1
ATOM 5132 C C . ALA A 1 684 ? -2.782 9.554 -23.955 1.00 90.38 684 ALA A C 1
ATOM 5134 O O . ALA A 1 684 ? -3.349 10.619 -24.227 1.00 90.38 684 ALA A O 1
ATOM 5135 N N . VAL A 1 685 ? -1.915 8.988 -24.807 1.00 91.50 685 VAL A N 1
ATOM 5136 C CA . VAL A 1 685 ? -1.646 9.535 -26.154 1.00 91.50 685 VAL A CA 1
ATOM 5137 C C . VAL A 1 685 ? -2.942 9.607 -26.966 1.00 91.50 685 VAL A C 1
ATOM 5139 O O . VAL A 1 685 ? -3.298 10.675 -27.474 1.00 91.50 685 VAL A O 1
ATOM 5142 N N . THR A 1 686 ? -3.714 8.518 -26.992 1.00 89.75 686 THR A N 1
ATOM 5143 C CA . THR A 1 686 ? -5.027 8.433 -27.652 1.00 89.75 686 THR A CA 1
ATOM 5144 C C . THR A 1 686 ? -6.046 9.427 -27.073 1.00 89.75 686 THR A C 1
ATOM 5146 O O . THR A 1 686 ? -6.829 10.023 -27.818 1.00 89.75 686 THR A O 1
ATOM 5149 N N . ALA A 1 687 ? -6.020 9.679 -25.759 1.00 88.31 687 ALA A N 1
ATOM 5150 C CA . ALA A 1 687 ? -6.841 10.702 -25.103 1.00 88.31 687 ALA A CA 1
ATOM 5151 C C . ALA A 1 687 ? -6.363 12.153 -25.350 1.00 88.31 687 ALA A C 1
ATOM 5153 O O . ALA A 1 687 ? -7.071 13.110 -25.010 1.00 88.31 687 ALA A O 1
ATOM 5154 N N . GLY A 1 688 ? -5.198 12.338 -25.977 1.00 91.06 688 GLY A N 1
ATOM 5155 C CA . GLY A 1 688 ? -4.682 13.629 -26.428 1.00 91.06 688 GLY A CA 1
ATOM 5156 C C . GLY A 1 688 ? -3.621 14.262 -25.525 1.00 91.06 688 GLY A C 1
ATOM 5157 O O . GLY A 1 688 ? -3.571 15.494 -25.452 1.00 91.06 688 GLY A O 1
ATOM 5158 N N . ALA A 1 689 ? -2.799 13.467 -24.841 1.00 92.19 689 ALA A N 1
ATOM 5159 C CA . ALA A 1 689 ? -1.497 13.890 -24.318 1.00 92.19 689 ALA A CA 1
ATOM 5160 C C . ALA A 1 689 ? -0.382 13.313 -25.220 1.00 92.19 689 ALA A C 1
ATOM 5162 O O . ALA A 1 689 ? 0.144 12.241 -24.926 1.00 92.19 689 ALA A O 1
ATOM 5163 N N . PRO A 1 690 ? -0.055 13.953 -26.363 1.00 85.62 690 PRO A N 1
ATOM 5164 C CA . PRO A 1 690 ? 1.047 13.492 -27.208 1.00 85.62 690 PRO A CA 1
ATOM 5165 C C . PRO A 1 690 ? 2.354 13.547 -26.411 1.00 85.62 690 PRO A C 1
ATOM 5167 O O . PRO A 1 690 ? 2.605 14.541 -25.736 1.00 85.62 690 PRO A O 1
ATOM 5170 N N . GLY A 1 691 ? 3.160 12.486 -26.480 1.00 84.75 691 GLY A N 1
ATOM 5171 C CA . GLY A 1 691 ? 4.341 12.334 -25.627 1.00 84.75 691 GLY A CA 1
ATOM 5172 C C . GLY A 1 691 ? 4.086 11.655 -24.274 1.00 84.75 691 GLY A C 1
ATOM 5173 O O . GLY A 1 691 ? 5.026 11.494 -23.511 1.00 84.75 691 GLY A O 1
ATOM 5174 N N . ALA A 1 692 ? 2.860 11.205 -23.973 1.00 91.62 692 ALA A N 1
ATOM 5175 C CA . ALA A 1 692 ? 2.600 10.353 -22.802 1.00 91.62 692 ALA A CA 1
ATOM 5176 C C . ALA A 1 692 ? 3.149 8.915 -22.939 1.00 91.62 692 ALA A C 1
ATOM 5178 O O . ALA A 1 692 ? 3.087 8.155 -21.981 1.00 91.62 692 ALA A O 1
ATOM 5179 N N . GLU A 1 693 ? 3.669 8.555 -24.112 1.00 91.94 693 GLU A N 1
ATOM 5180 C CA . GLU A 1 693 ? 4.351 7.306 -24.471 1.00 91.94 693 GLU A CA 1
ATOM 5181 C C . GLU A 1 693 ? 5.870 7.570 -24.504 1.00 91.94 693 GLU A C 1
ATOM 5183 O O . GLU A 1 693 ? 6.313 8.579 -25.064 1.00 91.94 693 GLU A O 1
ATOM 5188 N N . VAL A 1 694 ? 6.671 6.688 -23.895 1.00 91.00 694 VAL A N 1
ATOM 5189 C CA . VAL A 1 694 ? 8.109 6.891 -23.646 1.00 91.00 694 VAL A CA 1
ATOM 5190 C C . VAL A 1 694 ? 8.924 5.674 -24.093 1.00 91.00 694 VAL A C 1
ATOM 5192 O O . VAL A 1 694 ? 9.039 4.684 -23.373 1.00 91.00 694 VAL A O 1
ATOM 5195 N N . GLY A 1 695 ? 9.544 5.775 -25.273 1.00 87.06 695 GLY A N 1
ATOM 5196 C CA . GLY A 1 695 ? 10.417 4.738 -25.840 1.00 87.06 695 GLY A CA 1
ATOM 5197 C C . GLY A 1 695 ? 11.766 4.591 -25.118 1.00 87.06 695 GLY A C 1
ATOM 5198 O O . GLY A 1 695 ? 11.841 4.579 -23.888 1.00 87.06 695 GLY A O 1
ATOM 5199 N N . ALA A 1 696 ? 12.857 4.457 -25.875 1.00 89.00 696 ALA A N 1
ATOM 5200 C CA . ALA A 1 696 ? 14.194 4.262 -25.315 1.00 89.00 696 ALA A CA 1
ATOM 5201 C C . ALA A 1 696 ? 14.659 5.427 -24.416 1.00 89.00 696 ALA A C 1
ATOM 5203 O O . ALA A 1 696 ? 14.752 6.570 -24.868 1.00 89.00 696 ALA A O 1
ATOM 5204 N N . ILE A 1 697 ? 15.053 5.128 -23.174 1.00 91.50 697 ILE A N 1
ATOM 5205 C CA . ILE A 1 697 ? 15.675 6.088 -22.247 1.00 91.50 697 ILE A CA 1
ATOM 5206 C C . ILE A 1 697 ? 17.178 5.800 -22.214 1.00 91.50 697 ILE A C 1
ATOM 5208 O O . ILE A 1 697 ? 17.592 4.692 -21.893 1.00 91.50 697 ILE A O 1
ATOM 5212 N N . ALA A 1 698 ? 18.006 6.769 -22.619 1.00 87.88 698 ALA A N 1
ATOM 5213 C CA . ALA A 1 698 ? 19.466 6.627 -22.773 1.00 87.88 698 ALA A CA 1
ATOM 5214 C C . ALA A 1 698 ? 19.944 5.423 -23.633 1.00 87.88 698 ALA A C 1
ATOM 5216 O O . ALA A 1 698 ? 21.110 5.034 -23.564 1.00 87.88 698 ALA A O 1
ATOM 5217 N N . GLY A 1 699 ? 19.069 4.857 -24.475 1.00 83.19 699 GLY A N 1
ATOM 5218 C CA . GLY A 1 699 ? 19.334 3.646 -25.267 1.00 83.19 699 GLY A CA 1
ATOM 5219 C C . GLY A 1 699 ? 18.897 2.331 -24.608 1.00 83.19 699 GLY A C 1
ATOM 5220 O O . GLY A 1 699 ? 19.195 1.269 -25.145 1.00 83.19 699 GLY A O 1
ATOM 5221 N N . ILE A 1 700 ? 18.197 2.395 -23.472 1.00 87.50 700 ILE A N 1
ATOM 5222 C CA . ILE A 1 700 ? 17.508 1.269 -22.836 1.00 87.50 700 ILE A CA 1
ATOM 5223 C C . ILE A 1 700 ? 16.059 1.294 -23.329 1.00 87.50 700 ILE A C 1
ATOM 5225 O O . ILE A 1 700 ? 15.315 2.228 -23.014 1.00 87.50 700 ILE A O 1
ATOM 5229 N N . GLU A 1 701 ? 15.669 0.307 -24.135 1.00 87.50 701 GLU A N 1
ATOM 5230 C CA . GLU A 1 701 ? 14.320 0.208 -24.713 1.00 87.50 701 GLU A CA 1
ATOM 5231 C C . GLU A 1 701 ? 13.227 0.065 -23.641 1.00 87.50 701 GLU A C 1
ATOM 5233 O O . GLU A 1 701 ? 13.516 -0.161 -22.465 1.00 87.50 701 GLU A O 1
ATOM 5238 N N . ALA A 1 702 ? 11.966 0.269 -24.025 1.00 88.69 702 ALA A N 1
ATOM 5239 C CA . ALA A 1 702 ? 10.826 -0.068 -23.170 1.00 88.69 702 ALA A CA 1
ATOM 5240 C C . ALA A 1 702 ? 10.598 -1.592 -23.157 1.00 88.69 702 ALA A C 1
ATOM 5242 O O . ALA A 1 702 ? 11.200 -2.326 -23.940 1.00 88.69 702 ALA A O 1
ATOM 5243 N N . ILE A 1 703 ? 9.734 -2.071 -22.262 1.00 85.19 703 ILE A N 1
ATOM 5244 C CA . ILE A 1 703 ? 9.280 -3.465 -22.267 1.00 85.19 703 ILE A CA 1
ATOM 5245 C C . ILE A 1 703 ? 7.999 -3.508 -23.108 1.00 85.19 703 ILE A C 1
ATOM 5247 O O . ILE A 1 703 ? 7.023 -2.857 -22.747 1.00 85.19 703 ILE A O 1
ATOM 5251 N N . ASP A 1 704 ? 8.035 -4.233 -24.232 1.00 79.44 704 ASP A N 1
ATOM 5252 C CA . ASP A 1 704 ? 7.027 -4.214 -25.317 1.00 79.44 704 ASP A CA 1
ATOM 5253 C C . ASP A 1 704 ? 5.569 -4.474 -24.874 1.00 79.44 704 ASP A C 1
ATOM 5255 O O . ASP A 1 704 ? 4.647 -4.175 -25.631 1.00 79.44 704 ASP A O 1
ATOM 5259 N N . ASP A 1 705 ? 5.346 -5.053 -23.691 1.00 79.31 705 ASP A N 1
ATOM 5260 C CA . ASP A 1 705 ? 4.028 -5.392 -23.149 1.00 79.31 705 ASP A CA 1
ATOM 5261 C C . ASP A 1 705 ? 3.712 -4.740 -21.792 1.00 79.31 705 ASP A C 1
ATOM 5263 O O . ASP A 1 705 ? 2.819 -5.217 -21.093 1.00 79.31 705 ASP A O 1
ATOM 5267 N N . ILE A 1 706 ? 4.405 -3.659 -21.415 1.00 90.69 706 ILE A N 1
ATOM 5268 C CA . ILE A 1 706 ? 4.056 -2.828 -20.252 1.00 90.69 706 ILE A CA 1
ATOM 5269 C C . ILE A 1 706 ? 3.533 -1.467 -20.737 1.00 90.69 706 ILE A C 1
ATOM 5271 O O . ILE A 1 706 ? 4.237 -0.710 -21.399 1.00 90.69 706 ILE A O 1
ATOM 5275 N N . ASP A 1 707 ? 2.291 -1.154 -20.366 1.00 91.00 707 ASP A N 1
ATOM 5276 C CA . ASP A 1 707 ? 1.595 0.119 -20.606 1.00 91.00 707 ASP A CA 1
ATOM 5277 C C . ASP A 1 707 ? 0.817 0.492 -19.338 1.00 91.00 707 ASP A C 1
ATOM 5279 O O . ASP A 1 707 ? 0.287 -0.380 -18.647 1.00 91.00 707 ASP A O 1
ATOM 5283 N N . ILE A 1 708 ? 0.738 1.783 -19.003 1.00 91.56 708 ILE A N 1
ATOM 5284 C CA . ILE A 1 708 ? -0.101 2.241 -17.893 1.00 91.56 708 ILE A CA 1
ATOM 5285 C C . ILE A 1 708 ? -1.523 2.503 -18.423 1.00 91.56 708 ILE A C 1
ATOM 5287 O O . ILE A 1 708 ? -1.720 3.475 -19.165 1.00 91.56 708 ILE A O 1
ATOM 5291 N N . PRO A 1 709 ? -2.551 1.740 -18.000 1.00 87.19 709 PRO A N 1
ATOM 5292 C CA . PRO A 1 709 ? -3.914 1.928 -18.486 1.00 87.19 709 PRO A CA 1
ATOM 5293 C C . PRO A 1 709 ? -4.443 3.328 -18.166 1.00 87.19 709 PRO A C 1
ATOM 5295 O O . PRO A 1 709 ? -4.324 3.820 -17.044 1.00 87.19 709 PRO A O 1
ATOM 5298 N N . PHE A 1 710 ? -5.094 3.973 -19.136 1.00 83.94 710 PHE A N 1
ATOM 5299 C CA . PHE A 1 710 ? -5.642 5.321 -18.968 1.00 83.94 710 PHE A CA 1
ATOM 5300 C C . PHE A 1 710 ? -7.172 5.359 -19.077 1.00 83.94 710 PHE A C 1
ATOM 5302 O O . PHE A 1 710 ? -7.759 4.980 -20.091 1.00 83.94 710 PHE A O 1
ATOM 5309 N N . GLY A 1 711 ? -7.827 5.913 -18.053 1.00 71.81 711 GLY A N 1
ATOM 5310 C CA . GLY A 1 711 ? -9.279 6.083 -18.002 1.00 71.81 711 GLY A CA 1
ATOM 5311 C C . GLY A 1 711 ? -9.709 7.208 -17.057 1.00 71.81 711 GLY A C 1
ATOM 5312 O O . GLY A 1 711 ? -8.952 7.644 -16.191 1.00 71.81 711 GLY A O 1
ATOM 5313 N N . ASN A 1 712 ? -10.944 7.702 -17.209 1.00 72.19 712 ASN A N 1
ATOM 5314 C CA . ASN A 1 712 ? -11.476 8.746 -16.327 1.00 72.19 712 ASN A CA 1
ATOM 5315 C C . ASN A 1 712 ? -12.113 8.143 -15.066 1.00 72.19 712 ASN A C 1
ATOM 5317 O O . ASN A 1 712 ? -13.330 7.951 -15.007 1.00 72.19 712 ASN A O 1
ATOM 5321 N N . LEU A 1 713 ? -11.294 7.872 -14.050 1.00 79.12 713 LEU A N 1
ATOM 5322 C CA . LEU A 1 713 ? -11.778 7.505 -12.719 1.00 79.12 713 LEU A CA 1
ATOM 5323 C C . LEU A 1 713 ? -12.481 8.707 -12.065 1.00 79.12 713 LEU A C 1
ATOM 5325 O O . LEU A 1 713 ? -11.933 9.812 -12.013 1.00 79.12 713 LEU A O 1
ATOM 5329 N N . THR A 1 714 ? -13.702 8.498 -11.555 1.00 77.56 714 THR A N 1
ATOM 5330 C CA . THR A 1 714 ? -14.479 9.551 -10.875 1.00 77.56 714 THR A CA 1
ATOM 5331 C C . THR A 1 714 ? -15.151 9.047 -9.599 1.00 77.56 714 THR A C 1
ATOM 5333 O O . THR A 1 714 ? -15.941 8.102 -9.661 1.00 77.56 714 THR A O 1
ATOM 5336 N N . LEU A 1 715 ? -14.952 9.734 -8.471 1.00 77.94 715 LEU A N 1
ATOM 5337 C CA . LEU A 1 715 ? -15.637 9.452 -7.201 1.00 77.94 715 LEU A CA 1
ATOM 5338 C C . LEU A 1 715 ? -16.684 10.543 -6.939 1.00 77.94 715 LEU A C 1
ATOM 5340 O O . LEU A 1 715 ? -16.381 11.731 -6.973 1.00 77.94 715 LEU A O 1
ATOM 5344 N N . VAL A 1 716 ? -17.952 10.158 -6.752 1.00 72.69 716 VAL A N 1
ATOM 5345 C CA . VAL A 1 716 ? -19.101 11.085 -6.573 1.00 72.69 716 VAL A CA 1
ATOM 5346 C C . VAL A 1 716 ? -19.252 12.125 -7.719 1.00 72.69 716 VAL A C 1
ATOM 5348 O O . VAL A 1 716 ? -19.970 13.115 -7.596 1.00 72.69 716 VAL A O 1
ATOM 5351 N N . GLY A 1 717 ? -18.636 11.879 -8.884 1.00 76.06 717 GLY A N 1
ATOM 5352 C CA . GLY A 1 717 ? -18.632 12.792 -10.038 1.00 76.06 717 GLY A CA 1
ATOM 5353 C C . GLY A 1 717 ? -17.504 13.834 -10.041 1.00 76.06 717 GLY A C 1
ATOM 5354 O O . GLY A 1 717 ? -17.545 14.760 -10.847 1.00 76.06 717 GLY A O 1
ATOM 5355 N N . ILE A 1 718 ? -16.512 13.687 -9.161 1.00 82.50 718 ILE A N 1
ATOM 5356 C CA . ILE A 1 718 ? -15.238 14.415 -9.177 1.00 82.50 718 ILE A CA 1
ATOM 5357 C C . ILE A 1 718 ? -14.222 13.546 -9.930 1.00 82.50 718 ILE A C 1
ATOM 5359 O O . ILE A 1 718 ? -14.044 12.386 -9.560 1.00 82.50 718 ILE A O 1
ATOM 5363 N N . ASN A 1 719 ? -13.582 14.076 -10.980 1.00 86.62 719 ASN A N 1
ATOM 5364 C CA . ASN A 1 719 ? -12.450 13.411 -11.642 1.00 86.62 719 ASN A CA 1
ATOM 5365 C C . ASN A 1 719 ? -11.282 13.296 -10.658 1.00 86.62 719 ASN A C 1
ATOM 5367 O O . ASN A 1 719 ? -10.996 14.259 -9.947 1.00 86.62 719 ASN A O 1
ATOM 5371 N N . LEU A 1 720 ? -10.608 12.149 -10.635 1.00 89.19 720 LEU A N 1
ATOM 5372 C CA . LEU A 1 720 ? -9.550 11.878 -9.665 1.00 89.19 720 LEU A CA 1
ATOM 5373 C C . LEU A 1 720 ? -8.152 12.140 -10.236 1.00 89.19 720 LEU A C 1
ATOM 5375 O O . LEU A 1 720 ? -7.914 11.989 -11.436 1.00 89.19 720 LEU A O 1
ATOM 5379 N N . GLU A 1 721 ? -7.228 12.525 -9.360 1.00 92.19 721 GLU A N 1
ATOM 5380 C CA . GLU A 1 721 ? -5.810 12.714 -9.672 1.00 92.19 721 GLU A CA 1
ATOM 5381 C C . GLU A 1 721 ? -5.098 11.359 -9.780 1.00 92.19 721 GLU A C 1
ATOM 5383 O O . GLU A 1 721 ? -4.598 10.826 -8.795 1.00 92.19 721 GLU A O 1
ATOM 5388 N N . VAL A 1 722 ? -5.103 10.776 -10.983 1.00 92.06 722 VAL A N 1
ATOM 5389 C CA . VAL A 1 722 ? -4.432 9.495 -11.268 1.00 92.06 722 VAL A CA 1
ATOM 5390 C C . VAL A 1 722 ? -2.935 9.703 -11.504 1.00 92.06 722 VAL A C 1
ATOM 5392 O O . VAL A 1 722 ? -2.118 9.069 -10.845 1.00 92.06 722 VAL A O 1
ATOM 5395 N N . ILE A 1 723 ? -2.586 10.596 -12.433 1.00 93.75 723 ILE A N 1
ATOM 5396 C CA . ILE A 1 723 ? -1.213 10.954 -12.812 1.00 93.75 723 ILE A CA 1
ATOM 5397 C C . ILE A 1 723 ? -1.161 12.473 -12.987 1.00 93.75 723 ILE A C 1
ATOM 5399 O O . ILE A 1 723 ? -1.962 13.041 -13.736 1.00 93.75 723 ILE A O 1
ATOM 5403 N N . GLY A 1 724 ? -0.202 13.112 -12.321 1.00 94.94 724 GLY A N 1
ATOM 5404 C CA . GLY A 1 724 ? 0.065 14.543 -12.413 1.00 94.94 724 GLY A CA 1
ATOM 5405 C C . GLY A 1 724 ? -0.900 15.442 -11.622 1.00 94.94 724 GLY A C 1
ATOM 5406 O O . GLY A 1 724 ? -1.863 14.973 -11.013 1.00 94.94 724 GLY A O 1
ATOM 5407 N N . PRO A 1 725 ? -0.654 16.765 -11.613 1.00 94.00 725 PRO A N 1
ATOM 5408 C CA . PRO A 1 725 ? -1.175 17.703 -10.609 1.00 94.00 725 PRO A CA 1
ATOM 5409 C C . PRO A 1 725 ? -2.678 18.042 -10.691 1.00 94.00 725 PRO A C 1
ATOM 5411 O O . PRO A 1 725 ? -3.135 18.935 -9.976 1.00 94.00 725 PRO A O 1
ATOM 5414 N N . CYS A 1 726 ? -3.463 17.393 -11.561 1.00 92.12 726 CYS A N 1
ATOM 5415 C CA . CYS A 1 726 ? -4.923 17.536 -11.591 1.00 92.12 726 CYS A CA 1
ATOM 5416 C C . CYS A 1 726 ? -5.628 16.339 -12.268 1.00 92.12 726 CYS A C 1
ATOM 5418 O O . CYS A 1 726 ? -5.007 15.506 -12.920 1.00 92.12 726 CYS A O 1
ATOM 5420 N N . GLY A 1 727 ? -6.949 16.221 -12.096 1.00 90.25 727 GLY A N 1
ATOM 5421 C CA . GLY A 1 727 ? -7.694 15.025 -12.506 1.00 90.25 727 GLY A CA 1
ATOM 5422 C C . GLY A 1 727 ? -7.916 14.850 -14.018 1.00 90.25 727 GLY A C 1
ATOM 5423 O O . GLY A 1 727 ? -8.485 15.716 -14.689 1.00 90.25 727 GLY A O 1
ATOM 5424 N N . GLY A 1 728 ? -7.582 13.663 -14.534 1.00 88.38 728 GLY A N 1
ATOM 5425 C CA . GLY A 1 728 ? -7.754 13.268 -15.938 1.00 88.38 728 GLY A CA 1
ATOM 5426 C C . GLY A 1 728 ? -6.593 13.687 -16.852 1.00 88.38 728 GLY A C 1
ATOM 5427 O O . GLY A 1 728 ? -5.483 13.936 -16.396 1.00 88.38 728 GLY A O 1
ATOM 5428 N N . ILE A 1 729 ? -6.846 13.774 -18.165 1.00 91.44 729 ILE A N 1
ATOM 5429 C CA . ILE A 1 729 ? -5.794 13.958 -19.193 1.00 91.44 729 ILE A CA 1
ATOM 5430 C C . ILE A 1 729 ? -4.974 15.252 -19.040 1.00 91.44 729 ILE A C 1
ATOM 5432 O O . ILE A 1 729 ? -3.867 15.358 -19.556 1.00 91.44 729 ILE A O 1
ATOM 5436 N N . GLU A 1 730 ? -5.514 16.242 -18.332 1.00 93.50 730 GLU A N 1
ATOM 5437 C CA . GLU A 1 730 ? -4.830 17.507 -18.074 1.00 93.50 730 GLU A CA 1
ATOM 5438 C C . GLU A 1 730 ? -3.724 17.372 -17.012 1.00 93.50 730 GLU A C 1
ATOM 5440 O O . GLU A 1 730 ? -2.716 18.067 -17.110 1.00 93.50 730 GLU A O 1
ATOM 5445 N N . GLY A 1 731 ? -3.853 16.435 -16.062 1.00 94.19 731 GLY A N 1
ATOM 5446 C CA . GLY A 1 731 ? -2.781 16.095 -15.121 1.00 94.19 731 GLY A CA 1
ATOM 5447 C C . GLY A 1 731 ? -1.579 15.498 -15.841 1.00 94.19 731 GLY A C 1
ATOM 5448 O O . GLY A 1 731 ? -0.459 15.960 -15.644 1.00 94.19 731 GLY A O 1
ATOM 5449 N N . VAL A 1 732 ? -1.829 14.563 -16.765 1.00 95.12 732 VAL A N 1
ATOM 5450 C CA . VAL A 1 732 ? -0.790 13.975 -17.626 1.00 95.12 732 VAL A CA 1
ATOM 5451 C C . VAL A 1 732 ? -0.068 15.063 -18.423 1.00 95.12 732 VAL A C 1
ATOM 5453 O O . VAL A 1 732 ? 1.156 15.110 -18.394 1.00 95.12 732 VAL A O 1
ATOM 5456 N N . ARG A 1 733 ? -0.795 15.988 -19.074 1.00 95.31 733 ARG A N 1
ATOM 5457 C CA . ARG A 1 733 ? -0.163 17.111 -19.796 1.00 95.31 733 ARG A CA 1
ATOM 5458 C C . ARG A 1 733 ? 0.701 17.976 -18.887 1.00 95.31 733 ARG A C 1
ATOM 5460 O O . ARG A 1 733 ? 1.841 18.229 -19.232 1.00 95.31 733 ARG A O 1
ATOM 5467 N N . GLN A 1 734 ? 0.195 18.384 -17.725 1.00 96.69 734 GLN A N 1
ATOM 5468 C CA . GLN A 1 734 ? 0.950 19.249 -16.811 1.00 96.69 734 GLN A CA 1
ATOM 5469 C C . GLN A 1 734 ? 2.171 18.545 -16.196 1.00 96.69 734 GLN A C 1
ATOM 5471 O O . GLN A 1 734 ? 3.142 19.214 -15.850 1.00 96.69 734 GLN A O 1
ATOM 5476 N N . LEU A 1 735 ? 2.151 17.212 -16.094 1.00 96.62 735 LEU A N 1
ATOM 5477 C CA . LEU A 1 735 ? 3.319 16.420 -15.713 1.00 96.62 735 LEU A CA 1
ATOM 5478 C C . LEU A 1 735 ? 4.353 16.349 -16.855 1.00 96.62 735 LEU A C 1
ATOM 5480 O O . LEU A 1 735 ? 5.537 16.543 -16.604 1.00 96.62 735 LEU A O 1
ATOM 5484 N N . LEU A 1 736 ? 3.919 16.151 -18.106 1.00 96.00 736 LEU A N 1
ATOM 5485 C CA . LEU A 1 736 ? 4.801 16.185 -19.284 1.00 96.00 736 LEU A CA 1
ATOM 5486 C C . LEU A 1 736 ? 5.410 17.580 -19.511 1.00 96.00 736 LEU A C 1
ATOM 5488 O O . LEU A 1 736 ? 6.620 17.683 -19.690 1.00 96.00 736 LEU A O 1
ATOM 5492 N N . ASP A 1 737 ? 4.601 18.642 -19.419 1.00 96.06 737 ASP A N 1
ATOM 5493 C CA . ASP A 1 737 ? 5.041 20.044 -19.480 1.00 96.06 737 ASP A CA 1
ATOM 5494 C C . ASP A 1 737 ? 6.104 20.324 -18.395 1.00 96.06 737 ASP A C 1
ATOM 5496 O O . ASP A 1 737 ? 7.126 20.953 -18.666 1.00 96.06 737 ASP A O 1
ATOM 5500 N N . PHE A 1 738 ? 5.902 19.816 -17.168 1.00 96.81 738 PHE A N 1
ATOM 5501 C CA . PHE A 1 738 ? 6.907 19.884 -16.102 1.00 96.81 738 PHE A CA 1
ATOM 5502 C C . PHE A 1 738 ? 8.200 19.149 -16.490 1.00 96.81 738 PHE A C 1
ATOM 5504 O O . PHE A 1 738 ? 9.284 19.694 -16.280 1.00 96.81 738 PHE A O 1
ATOM 5511 N N . GLY A 1 739 ? 8.099 17.958 -17.085 1.00 95.25 739 GLY A N 1
ATOM 5512 C CA . GLY A 1 739 ? 9.246 17.207 -17.592 1.00 95.25 739 GLY A CA 1
ATOM 5513 C C . GLY A 1 739 ? 10.052 17.979 -18.639 1.00 95.25 739 GLY A C 1
ATOM 5514 O O . GLY A 1 739 ? 11.263 18.114 -18.482 1.00 95.25 739 GLY A O 1
ATOM 5515 N N . GLU A 1 740 ? 9.391 18.534 -19.662 1.00 93.25 740 GLU A N 1
ATOM 5516 C CA . GLU A 1 740 ? 10.047 19.321 -20.721 1.00 93.25 740 GLU A CA 1
ATOM 5517 C C . GLU A 1 740 ? 10.751 20.587 -20.194 1.00 93.25 740 GLU A C 1
ATOM 5519 O O . GLU A 1 740 ? 11.818 20.943 -20.699 1.00 93.25 740 GLU A O 1
ATOM 5524 N N . ASP A 1 741 ? 10.182 21.263 -19.187 1.00 94.00 741 ASP A N 1
ATOM 5525 C CA . ASP A 1 741 ? 10.748 22.497 -18.617 1.00 94.00 741 ASP A CA 1
ATOM 5526 C C . ASP A 1 741 ? 11.846 22.252 -17.554 1.00 94.00 741 ASP A C 1
ATOM 5528 O O . ASP A 1 741 ? 12.643 23.163 -17.301 1.00 94.00 741 ASP A O 1
ATOM 5532 N N . ASN A 1 742 ? 11.892 21.079 -16.897 1.00 94.50 742 ASN A N 1
ATOM 5533 C CA . ASN A 1 742 ? 12.699 20.876 -15.676 1.00 94.50 742 ASN A CA 1
ATOM 5534 C C . ASN A 1 742 ? 13.680 19.689 -15.703 1.00 94.50 742 ASN A C 1
ATOM 5536 O O . ASN A 1 742 ? 14.653 19.738 -14.951 1.00 94.50 742 ASN A O 1
ATOM 5540 N N . ILE A 1 743 ? 13.469 18.654 -16.525 1.00 94.88 743 ILE A N 1
ATOM 5541 C CA . ILE A 1 743 ? 14.273 17.416 -16.488 1.00 94.88 743 ILE A CA 1
ATOM 5542 C C . ILE A 1 743 ? 15.256 17.370 -17.663 1.00 94.88 743 ILE A C 1
ATOM 5544 O O . ILE A 1 743 ? 14.895 17.607 -18.816 1.00 94.88 743 ILE A O 1
ATOM 5548 N N . THR A 1 744 ? 16.517 17.038 -17.377 1.00 93.62 744 THR A N 1
ATOM 5549 C CA . THR A 1 744 ? 17.543 16.765 -18.395 1.00 93.62 744 THR A CA 1
ATOM 5550 C C . THR A 1 744 ? 17.803 15.255 -18.447 1.00 93.62 744 THR A C 1
ATOM 5552 O O . THR A 1 744 ? 17.935 14.659 -17.385 1.00 93.62 744 THR A O 1
ATOM 5555 N N . PRO A 1 745 ? 17.902 14.612 -19.630 1.00 90.25 745 PRO A N 1
ATOM 5556 C CA . PRO A 1 745 ? 18.204 13.181 -19.713 1.00 90.25 745 PRO A CA 1
ATOM 5557 C C . PRO A 1 745 ? 19.586 12.862 -19.130 1.00 90.25 745 PRO A C 1
ATOM 5559 O O . PRO A 1 745 ? 20.573 13.504 -19.506 1.00 90.25 745 PRO A O 1
ATOM 5562 N N . GLY A 1 746 ? 19.659 11.853 -18.263 1.00 93.06 746 GLY A N 1
ATOM 5563 C CA . GLY A 1 746 ? 20.890 11.444 -17.590 1.00 93.06 746 GLY A CA 1
ATOM 5564 C C . GLY A 1 746 ? 21.476 10.133 -18.102 1.00 93.06 746 GLY A C 1
ATOM 5565 O O . GLY A 1 746 ? 21.530 9.861 -19.305 1.00 93.06 746 GLY A O 1
ATOM 5566 N N . ALA A 1 747 ? 21.984 9.337 -17.163 1.00 93.94 747 ALA A N 1
ATOM 5567 C CA . ALA A 1 747 ? 22.532 8.008 -17.391 1.00 93.94 747 ALA A CA 1
ATOM 5568 C C . ALA A 1 747 ? 22.493 7.203 -16.085 1.00 93.94 747 ALA A C 1
ATOM 5570 O O . ALA A 1 747 ? 22.641 7.769 -15.010 1.00 93.94 747 ALA A O 1
ATOM 5571 N N . VAL A 1 748 ? 22.366 5.880 -16.206 1.00 96.75 748 VAL A N 1
ATOM 5572 C CA . VAL A 1 748 ? 22.302 4.913 -15.097 1.00 96.75 748 VAL A CA 1
ATOM 5573 C C . VAL A 1 748 ? 23.366 5.186 -14.014 1.00 96.75 748 VAL A C 1
ATOM 5575 O O . VAL A 1 748 ? 24.553 4.928 -14.232 1.00 96.75 748 VAL A O 1
ATOM 5578 N N . SER A 1 749 ? 22.935 5.660 -12.838 1.00 97.38 749 SER A N 1
ATOM 5579 C CA . SER A 1 749 ? 23.790 6.022 -11.693 1.00 97.38 749 SER A CA 1
ATOM 5580 C C . SER A 1 749 ? 23.731 4.983 -10.560 1.00 97.38 749 SER A C 1
ATOM 5582 O O . SER A 1 749 ? 22.837 4.136 -10.511 1.00 97.38 749 SER A O 1
ATOM 5584 N N . GLY A 1 750 ? 24.716 5.006 -9.656 1.00 97.06 750 GLY A N 1
ATOM 5585 C CA . GLY A 1 750 ? 24.789 4.172 -8.451 1.00 97.06 750 GLY A CA 1
ATOM 5586 C C . GLY A 1 750 ? 24.737 2.664 -8.714 1.00 97.06 750 GLY A C 1
ATOM 5587 O O . GLY A 1 750 ? 25.373 2.157 -9.643 1.00 97.06 750 GLY A O 1
ATOM 5588 N N . SER A 1 751 ? 24.004 1.919 -7.881 1.00 97.31 751 SER A N 1
ATOM 5589 C CA . SER A 1 751 ? 23.964 0.453 -7.950 1.00 97.31 751 SER A CA 1
ATOM 5590 C C . SER A 1 751 ? 22.647 -0.163 -7.483 1.00 97.31 751 SER A C 1
ATOM 5592 O O . SER A 1 751 ? 21.946 0.380 -6.623 1.00 97.31 751 SER A O 1
ATOM 5594 N N . ASN A 1 752 ? 22.352 -1.363 -7.992 1.00 98.31 752 ASN A N 1
ATOM 5595 C CA . ASN A 1 752 ? 21.339 -2.230 -7.396 1.00 98.31 752 ASN A CA 1
ATOM 5596 C C . ASN A 1 752 ? 21.805 -2.672 -5.996 1.00 98.31 752 ASN A C 1
ATOM 5598 O O . ASN A 1 752 ? 23.006 -2.848 -5.765 1.00 98.31 752 ASN A O 1
ATOM 5602 N N . GLN A 1 753 ? 20.864 -2.808 -5.068 1.00 98.25 753 GLN A N 1
ATOM 5603 C CA . GLN A 1 753 ? 21.113 -3.104 -3.657 1.00 98.25 753 GLN A CA 1
ATOM 5604 C C . GLN A 1 753 ? 20.890 -4.588 -3.340 1.00 98.25 753 GLN A C 1
ATOM 5606 O O . GLN A 1 753 ? 20.275 -5.313 -4.120 1.00 98.25 753 GLN A O 1
ATOM 5611 N N . ILE A 1 754 ? 21.428 -5.049 -2.208 1.00 94.31 754 ILE A N 1
ATOM 5612 C CA . ILE A 1 754 ? 21.377 -6.462 -1.812 1.00 94.31 754 ILE A CA 1
ATOM 5613 C C . ILE A 1 754 ? 20.018 -6.786 -1.192 1.00 94.31 754 ILE A C 1
ATOM 5615 O O . ILE A 1 754 ? 19.554 -6.089 -0.297 1.00 94.31 754 ILE A O 1
ATOM 5619 N N . LEU A 1 755 ? 19.423 -7.882 -1.649 1.00 94.56 755 LEU A N 1
ATOM 5620 C CA . LEU A 1 755 ? 18.200 -8.478 -1.129 1.00 94.56 755 LEU A CA 1
ATOM 5621 C C . LEU A 1 755 ? 18.521 -9.761 -0.344 1.00 94.56 755 LEU A C 1
ATOM 5623 O O . LEU A 1 755 ? 19.600 -10.353 -0.466 1.00 94.56 755 LEU A O 1
ATOM 5627 N N . GLY A 1 756 ? 17.561 -10.230 0.449 1.00 85.81 756 GLY A N 1
ATOM 5628 C CA . GLY A 1 756 ? 17.655 -11.489 1.187 1.00 85.81 756 GLY A CA 1
ATOM 5629 C C . GLY A 1 756 ? 18.000 -12.673 0.293 1.00 85.81 756 GLY A C 1
ATOM 5630 O O . GLY A 1 756 ? 17.370 -12.868 -0.743 1.00 85.81 756 GLY A O 1
ATOM 5631 N N . GLY A 1 757 ? 19.001 -13.451 0.712 1.00 81.31 757 GLY A N 1
ATOM 5632 C CA . GLY A 1 757 ? 19.671 -14.470 -0.109 1.00 81.31 757 GLY A CA 1
ATOM 5633 C C . GLY A 1 757 ? 21.075 -14.043 -0.555 1.00 81.31 757 GLY A C 1
ATOM 5634 O O . GLY A 1 757 ? 21.962 -14.889 -0.680 1.00 81.31 757 GLY A O 1
ATOM 5635 N N . GLY A 1 758 ? 21.315 -12.731 -0.670 1.00 85.69 758 GLY A N 1
ATOM 5636 C CA . GLY A 1 758 ? 22.501 -12.157 -1.313 1.00 85.69 758 GLY A CA 1
ATOM 5637 C C . GLY A 1 758 ? 22.277 -11.806 -2.788 1.00 85.69 758 GLY A C 1
ATOM 5638 O O . GLY A 1 758 ? 23.238 -11.470 -3.482 1.00 85.69 758 GLY A O 1
ATOM 5639 N N . ASP A 1 759 ? 21.031 -11.900 -3.252 1.00 88.19 759 ASP A N 1
ATOM 5640 C CA . ASP A 1 759 ? 20.601 -11.570 -4.608 1.00 88.19 759 ASP A CA 1
ATOM 5641 C C . ASP A 1 759 ? 20.513 -10.043 -4.802 1.00 88.19 759 ASP A C 1
ATOM 5643 O O . ASP A 1 759 ? 20.489 -9.282 -3.836 1.00 88.19 759 ASP A O 1
ATOM 5647 N N . LEU A 1 760 ? 20.466 -9.577 -6.053 1.00 92.62 760 LEU A N 1
ATOM 5648 C CA . LEU A 1 760 ? 20.250 -8.155 -6.397 1.00 92.62 760 LEU A CA 1
ATOM 5649 C C . LEU A 1 760 ? 18.896 -7.907 -7.082 1.00 92.62 760 LEU A C 1
ATOM 5651 O O . LEU A 1 760 ? 18.479 -6.762 -7.251 1.00 92.62 760 LEU A O 1
ATOM 5655 N N . LEU A 1 761 ? 18.268 -8.988 -7.547 1.00 91.56 761 LEU A N 1
ATOM 5656 C CA . LEU A 1 761 ? 17.079 -9.036 -8.389 1.00 91.56 761 LEU A CA 1
ATOM 5657 C C . LEU A 1 761 ? 16.309 -10.320 -8.037 1.00 91.56 761 LEU A C 1
ATOM 5659 O O . LEU A 1 761 ? 16.931 -11.316 -7.666 1.00 91.56 761 LEU A O 1
ATOM 5663 N N . ARG A 1 762 ? 14.983 -10.321 -8.183 1.00 88.06 762 ARG A N 1
ATOM 5664 C CA . ARG A 1 762 ? 14.122 -11.512 -8.085 1.00 88.06 762 ARG A CA 1
ATOM 5665 C C . ARG A 1 762 ? 13.020 -11.476 -9.138 1.00 88.06 762 ARG A C 1
ATOM 5667 O O . ARG A 1 762 ? 12.622 -10.400 -9.579 1.00 88.06 762 ARG A O 1
ATOM 5674 N N . ASP A 1 763 ? 12.516 -12.649 -9.492 1.00 82.56 763 ASP A N 1
ATOM 5675 C CA . ASP A 1 763 ? 11.293 -12.802 -10.280 1.00 82.56 763 ASP A CA 1
ATOM 5676 C C . ASP A 1 763 ? 10.058 -12.611 -9.372 1.00 82.56 763 ASP A C 1
ATOM 5678 O O . ASP A 1 763 ? 10.097 -12.929 -8.179 1.00 82.56 763 ASP A O 1
ATOM 5682 N N . GLY A 1 764 ? 8.974 -12.052 -9.912 1.00 87.50 764 GLY A N 1
ATOM 5683 C CA . GLY A 1 764 ? 7.736 -11.764 -9.180 1.00 87.50 764 GLY A CA 1
ATOM 5684 C C . GLY A 1 764 ? 6.814 -12.973 -9.013 1.00 87.50 764 GLY A C 1
ATOM 5685 O O . GLY A 1 764 ? 6.828 -13.891 -9.830 1.00 87.50 764 GLY A O 1
ATOM 5686 N N . ALA A 1 765 ? 5.971 -12.956 -7.975 1.00 81.62 765 ALA A N 1
ATOM 5687 C CA . ALA A 1 765 ? 5.015 -14.025 -7.680 1.00 81.62 765 ALA A CA 1
ATOM 5688 C C . ALA A 1 765 ? 3.552 -13.556 -7.781 1.00 81.62 765 ALA A C 1
ATOM 5690 O O . ALA A 1 765 ? 3.220 -12.419 -7.435 1.00 81.62 765 ALA A O 1
ATOM 5691 N N . SER A 1 766 ? 2.655 -14.457 -8.203 1.00 77.00 766 SER A N 1
ATOM 5692 C CA . SER A 1 766 ? 1.209 -14.202 -8.207 1.00 77.00 766 SER A CA 1
ATOM 5693 C C . SER A 1 766 ? 0.640 -14.114 -6.779 1.00 77.00 766 SER A C 1
ATOM 5695 O O . SER A 1 766 ? 1.241 -14.584 -5.811 1.00 77.00 766 SER A O 1
ATOM 5697 N N . VAL A 1 767 ? -0.522 -13.467 -6.623 1.00 82.31 767 VAL A N 1
ATOM 5698 C CA . VAL A 1 767 ? -1.172 -13.269 -5.311 1.00 82.31 767 VAL A CA 1
ATOM 5699 C C . VAL A 1 767 ? -2.331 -14.250 -5.163 1.00 82.31 767 VAL A C 1
ATOM 5701 O O . VAL A 1 767 ? -3.281 -14.144 -5.948 1.00 82.31 767 VAL A O 1
ATOM 5704 N N . PRO A 1 768 ? -2.337 -15.134 -4.148 1.00 80.94 768 PRO A N 1
ATOM 5705 C CA . PRO A 1 768 ? -3.398 -16.119 -3.980 1.00 80.94 768 PRO A CA 1
ATOM 5706 C C . PRO A 1 768 ? -4.767 -15.472 -3.742 1.00 80.94 768 PRO A C 1
ATOM 5708 O O . PRO A 1 768 ? -4.897 -14.451 -3.056 1.00 80.94 768 PRO A O 1
ATOM 5711 N N . ASP A 1 769 ? -5.811 -16.080 -4.294 1.00 83.75 769 ASP A N 1
ATOM 5712 C CA . ASP A 1 769 ? -7.212 -15.774 -4.012 1.00 83.75 769 ASP A CA 1
ATOM 5713 C C . ASP A 1 769 ? -7.970 -17.037 -3.564 1.00 83.75 769 ASP A C 1
ATOM 5715 O O . ASP A 1 769 ? -7.451 -18.151 -3.617 1.00 83.75 769 ASP A O 1
ATOM 5719 N N . GLY A 1 770 ? -9.191 -16.855 -3.065 1.00 86.44 770 GLY A N 1
ATOM 5720 C CA . GLY A 1 770 ? -9.953 -17.891 -2.382 1.00 86.44 770 GLY A CA 1
ATOM 5721 C C . GLY A 1 770 ? -9.715 -17.879 -0.870 1.00 86.44 770 GLY A C 1
ATOM 5722 O O . GLY A 1 770 ? -9.668 -16.821 -0.236 1.00 86.44 770 GLY A O 1
ATOM 5723 N N . HIS A 1 771 ? -9.633 -19.066 -0.265 1.00 87.19 771 HIS A N 1
ATOM 5724 C CA . HIS A 1 771 ? -9.521 -19.249 1.185 1.00 87.19 771 HIS A CA 1
ATOM 5725 C C . HIS A 1 771 ? -8.069 -19.203 1.682 1.00 87.19 771 HIS A C 1
ATOM 5727 O O . HIS A 1 771 ? -7.484 -20.238 2.003 1.00 87.19 771 HIS A O 1
ATOM 5733 N N . LEU A 1 772 ? -7.555 -17.987 1.872 1.00 93.50 772 LEU A N 1
ATOM 5734 C CA . LEU A 1 772 ? -6.278 -17.716 2.546 1.00 93.50 772 LEU A CA 1
ATOM 5735 C C . LEU A 1 772 ? -6.212 -18.349 3.953 1.00 93.50 772 LEU A C 1
ATOM 5737 O O . LEU A 1 772 ? -5.173 -18.846 4.376 1.00 93.50 772 LEU A O 1
ATOM 5741 N N . VAL A 1 773 ? -7.344 -18.385 4.669 1.00 96.69 773 VAL A N 1
ATOM 5742 C CA . VAL A 1 773 ? -7.529 -19.211 5.875 1.00 96.69 773 VAL A CA 1
ATOM 5743 C C . VAL A 1 773 ? -8.857 -19.954 5.783 1.00 96.69 773 VAL A C 1
ATOM 5745 O O . VAL A 1 773 ? -9.920 -19.353 5.585 1.00 96.69 773 VAL A O 1
ATOM 5748 N N . THR A 1 774 ? -8.799 -21.274 5.958 1.00 92.19 774 THR A N 1
ATOM 5749 C CA . THR A 1 774 ? -9.978 -22.149 5.944 1.00 92.19 774 THR A CA 1
ATOM 5750 C C . THR A 1 774 ? -10.939 -21.848 7.110 1.00 92.19 774 THR A C 1
ATOM 5752 O O . THR A 1 774 ? -10.478 -21.629 8.231 1.00 92.19 774 THR A O 1
ATOM 5755 N N . PRO A 1 775 ? -12.276 -21.860 6.900 1.00 97.00 775 PRO A N 1
ATOM 5756 C CA . PRO A 1 775 ? -13.243 -21.591 7.965 1.00 97.00 775 PRO A CA 1
ATOM 5757 C C . PRO A 1 775 ? -13.153 -22.593 9.125 1.00 97.00 775 PRO A C 1
ATOM 5759 O O . PRO A 1 775 ? -13.486 -23.772 8.978 1.00 97.00 775 PRO A O 1
ATOM 5762 N N . GLN A 1 776 ? -12.763 -22.107 10.302 1.00 96.75 776 GLN A N 1
ATOM 5763 C CA . GLN A 1 776 ? -12.662 -22.878 11.540 1.00 96.75 776 GLN A CA 1
ATOM 5764 C C . GLN A 1 776 ? -13.660 -22.409 12.615 1.00 96.75 776 GLN A C 1
ATOM 5766 O O . GLN A 1 776 ? -14.420 -21.462 12.433 1.00 96.75 776 GLN A O 1
ATOM 5771 N N . SER A 1 777 ? -13.725 -23.144 13.728 1.00 98.00 777 SER A N 1
ATOM 5772 C CA . SER A 1 777 ? -14.536 -22.772 14.899 1.00 98.00 777 SER A CA 1
ATOM 5773 C C . SER A 1 777 ? -13.617 -22.183 15.957 1.00 98.00 777 SER A C 1
ATOM 5775 O O . SER A 1 777 ? -12.539 -22.738 16.155 1.00 98.00 777 SER A O 1
ATOM 5777 N N . SER A 1 778 ? -14.055 -21.139 16.659 1.00 97.69 778 SER A N 1
ATOM 5778 C CA . SER A 1 778 ? -13.290 -20.579 17.776 1.00 97.69 778 SER A CA 1
ATOM 5779 C C . SER A 1 778 ? -13.049 -21.619 18.879 1.00 97.69 778 SER A C 1
ATOM 5781 O O . SER A 1 778 ? -13.868 -22.518 19.113 1.00 97.69 778 SER A O 1
ATOM 5783 N N . ALA A 1 779 ? -11.915 -21.484 19.569 1.00 94.94 779 ALA A N 1
ATOM 5784 C CA . ALA A 1 779 ? -11.595 -22.243 20.773 1.00 94.94 779 ALA A CA 1
ATOM 5785 C C . ALA A 1 779 ? -12.227 -21.649 22.051 1.00 94.94 779 ALA A C 1
ATOM 5787 O O . ALA A 1 779 ? -12.397 -22.374 23.038 1.00 94.94 779 ALA A O 1
ATOM 5788 N N . THR A 1 780 ? -12.573 -20.358 22.036 1.00 92.38 780 THR A N 1
ATOM 5789 C CA . THR A 1 780 ? -13.116 -19.576 23.161 1.00 92.38 780 THR A CA 1
ATOM 5790 C C . THR A 1 780 ? -14.613 -19.300 23.012 1.00 92.38 780 THR A C 1
ATOM 5792 O O . THR A 1 780 ? -15.366 -19.454 23.978 1.00 92.38 780 THR A O 1
ATOM 5795 N N . ASP A 1 781 ? -15.051 -18.946 21.803 1.00 94.75 781 ASP A N 1
ATOM 5796 C CA . ASP A 1 781 ? -16.361 -18.373 21.506 1.00 94.75 781 ASP A CA 1
ATOM 5797 C C . ASP A 1 781 ? -17.386 -19.355 20.923 1.00 94.75 781 ASP A C 1
ATOM 5799 O O . ASP A 1 781 ? -17.091 -20.448 20.442 1.00 94.75 781 ASP A O 1
ATOM 5803 N N . ASN A 1 782 ? -18.654 -18.932 20.911 1.00 94.88 782 ASN A N 1
ATOM 5804 C CA . ASN A 1 782 ? -19.777 -19.697 20.351 1.00 94.88 782 ASN A CA 1
ATOM 5805 C C . ASN A 1 782 ? -19.852 -19.633 18.802 1.00 94.88 782 ASN A C 1
ATOM 5807 O O . ASN A 1 782 ? -20.919 -19.854 18.218 1.00 94.88 782 ASN A O 1
ATOM 5811 N N . LEU A 1 783 ? -18.750 -19.308 18.118 1.00 97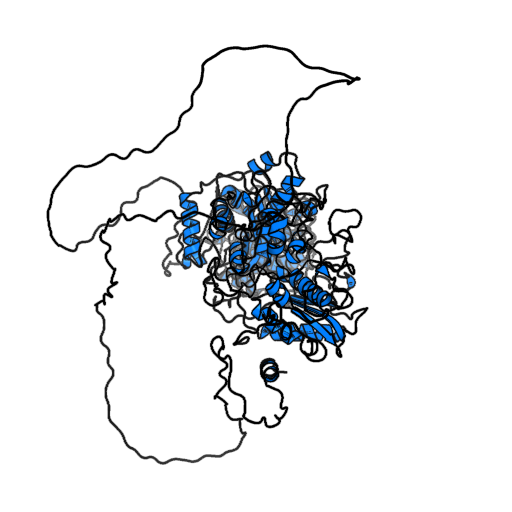.12 783 LEU A N 1
ATOM 5812 C CA . LEU A 1 783 ? -18.681 -19.135 16.664 1.00 97.12 783 LEU A CA 1
ATOM 5813 C C . LEU A 1 783 ? -18.079 -20.386 16.002 1.00 97.12 783 LEU A C 1
ATOM 5815 O O . LEU A 1 783 ? -16.953 -20.785 16.290 1.00 97.12 783 LEU A O 1
ATOM 5819 N N . THR A 1 784 ? -18.852 -21.052 15.140 1.00 98.31 784 THR A N 1
ATOM 5820 C CA . THR A 1 784 ? -18.463 -22.319 14.500 1.00 98.31 784 THR A CA 1
ATOM 5821 C C . THR A 1 784 ? -18.031 -22.117 13.051 1.00 98.31 784 THR A C 1
ATOM 5823 O O . THR A 1 784 ? -18.471 -21.180 12.392 1.00 98.31 784 THR A O 1
ATOM 5826 N N . ALA A 1 785 ? -17.273 -23.067 12.502 1.00 97.38 785 ALA A N 1
ATOM 5827 C CA . ALA A 1 785 ? -16.857 -23.079 11.094 1.00 97.38 785 ALA A CA 1
ATOM 5828 C C . ALA A 1 785 ? -18.026 -22.903 10.105 1.00 97.38 785 ALA A C 1
ATOM 5830 O O . ALA A 1 785 ? -17.872 -22.289 9.051 1.00 97.38 785 ALA A O 1
ATOM 5831 N N . ALA A 1 786 ? -19.216 -23.408 10.453 1.00 97.94 786 ALA A N 1
ATOM 5832 C CA . ALA A 1 786 ? -20.423 -23.243 9.648 1.00 97.94 786 ALA A CA 1
ATOM 5833 C C . ALA A 1 786 ? -21.019 -21.824 9.737 1.00 97.94 786 ALA A C 1
ATOM 5835 O O . ALA A 1 786 ? -21.596 -21.359 8.759 1.00 97.94 786 ALA A O 1
ATOM 5836 N N . ASP A 1 787 ? -20.860 -21.131 10.871 1.00 98.69 787 ASP A N 1
ATOM 5837 C CA . ASP A 1 787 ? -21.206 -19.709 10.996 1.00 98.69 787 ASP A CA 1
ATOM 5838 C C . ASP A 1 787 ? -20.219 -18.844 10.190 1.00 98.69 787 ASP A C 1
ATOM 5840 O O . ASP A 1 787 ? -20.643 -17.970 9.440 1.00 98.69 787 ASP A O 1
ATOM 5844 N N . VAL A 1 788 ? -18.912 -19.130 10.279 1.00 98.75 788 VAL A N 1
ATOM 5845 C CA . VAL A 1 788 ? -17.859 -18.425 9.521 1.00 98.75 788 VAL A CA 1
ATOM 5846 C C . VAL A 1 788 ? -18.057 -18.603 8.012 1.00 98.75 788 VAL A C 1
ATOM 5848 O O . VAL A 1 788 ? -18.066 -17.621 7.274 1.00 98.75 788 VAL A O 1
ATOM 5851 N N . THR A 1 789 ? -18.322 -19.835 7.558 1.00 97.44 789 THR A N 1
ATOM 5852 C CA . THR A 1 789 ? -18.684 -20.114 6.155 1.00 97.44 789 THR A CA 1
ATOM 5853 C C . THR A 1 789 ? -19.941 -19.342 5.744 1.00 97.44 789 THR A C 1
ATOM 5855 O O . THR A 1 789 ? -19.951 -18.729 4.685 1.00 97.44 789 THR A O 1
ATOM 5858 N N . GLN A 1 790 ? -20.983 -19.292 6.589 1.00 97.69 790 GLN A N 1
ATOM 5859 C CA . GLN A 1 790 ? -22.203 -18.529 6.290 1.00 97.69 790 GLN A CA 1
ATOM 5860 C C . GLN A 1 790 ? -21.923 -17.027 6.097 1.00 97.69 790 GLN A C 1
ATOM 5862 O O . GLN A 1 790 ? -22.520 -16.422 5.206 1.00 97.69 790 GLN A O 1
ATOM 5867 N N . ILE A 1 791 ? -21.052 -16.428 6.917 1.00 98.69 791 ILE A N 1
ATOM 5868 C CA . ILE A 1 791 ? -20.687 -15.006 6.810 1.00 98.69 791 ILE A CA 1
ATOM 5869 C C . ILE A 1 791 ? -19.912 -14.751 5.508 1.00 98.69 791 ILE A C 1
ATOM 5871 O O . ILE A 1 791 ? -20.252 -13.819 4.779 1.00 98.69 791 ILE A O 1
ATOM 5875 N N . ILE A 1 792 ? -18.935 -15.604 5.176 1.00 97.75 792 ILE A N 1
ATOM 5876 C CA . ILE A 1 792 ? -18.143 -15.502 3.937 1.00 97.75 792 ILE A CA 1
ATOM 5877 C C . ILE A 1 792 ? -19.033 -15.693 2.695 1.00 97.75 792 ILE A C 1
ATOM 5879 O O . ILE A 1 792 ? -19.044 -14.826 1.824 1.00 97.75 792 ILE A O 1
ATOM 5883 N N . ASP A 1 793 ? -19.853 -16.749 2.639 1.00 92.69 793 ASP A N 1
ATOM 5884 C CA . ASP A 1 793 ? -20.797 -17.009 1.537 1.00 92.69 793 ASP A CA 1
ATOM 5885 C C . ASP A 1 793 ? -21.750 -15.819 1.307 1.00 92.69 793 ASP A C 1
ATOM 5887 O O . ASP A 1 793 ? -22.029 -15.425 0.169 1.00 92.69 793 ASP A O 1
ATOM 5891 N N . ALA A 1 794 ? -22.263 -15.230 2.394 1.00 96.06 794 ALA A N 1
ATOM 5892 C CA . ALA A 1 794 ? -23.154 -14.077 2.336 1.00 96.06 794 ALA A CA 1
ATOM 5893 C C . ALA A 1 794 ? -22.428 -12.797 1.885 1.00 96.06 794 ALA A C 1
ATOM 5895 O O . ALA A 1 794 ? -23.007 -12.008 1.134 1.00 96.06 794 ALA A O 1
ATOM 5896 N N . ALA A 1 795 ? -21.168 -12.607 2.284 1.00 97.81 795 ALA A N 1
ATOM 5897 C CA . ALA A 1 795 ? -20.339 -11.480 1.867 1.00 97.81 795 ALA A CA 1
ATOM 5898 C C . ALA A 1 795 ? -19.937 -11.575 0.384 1.00 97.81 795 ALA A C 1
ATOM 5900 O O . ALA A 1 795 ? -20.107 -10.602 -0.351 1.00 97.81 795 ALA A O 1
ATOM 5901 N N . ILE A 1 796 ? -19.537 -12.758 -0.101 1.00 92.38 796 ILE A N 1
ATOM 5902 C CA . ILE A 1 796 ? -19.295 -13.034 -1.530 1.00 92.38 796 ILE A CA 1
ATOM 5903 C C . ILE A 1 796 ? -20.563 -12.746 -2.351 1.00 92.38 796 ILE A C 1
ATOM 5905 O O . ILE A 1 796 ? -20.507 -12.081 -3.389 1.00 92.38 796 ILE A O 1
ATOM 5909 N N . ALA A 1 797 ? -21.730 -13.206 -1.890 1.00 88.06 797 ALA A N 1
ATOM 5910 C CA . ALA A 1 797 ? -23.004 -12.952 -2.564 1.00 88.06 797 ALA A CA 1
ATOM 5911 C C . ALA A 1 797 ? -23.408 -11.463 -2.554 1.00 88.06 797 ALA A C 1
ATOM 5913 O O . ALA A 1 797 ? -24.050 -10.994 -3.495 1.00 88.06 797 ALA A O 1
ATOM 5914 N N . ALA A 1 798 ? -23.031 -10.712 -1.517 1.00 93.62 798 ALA A N 1
ATOM 5915 C CA . ALA A 1 798 ? -23.272 -9.276 -1.426 1.00 93.62 798 ALA A CA 1
ATOM 5916 C C . ALA A 1 798 ? -22.321 -8.463 -2.319 1.00 93.62 798 ALA A C 1
ATOM 5918 O O . ALA A 1 798 ? -22.780 -7.560 -3.020 1.00 93.62 798 ALA A O 1
ATOM 5919 N N . ALA A 1 799 ? -21.029 -8.800 -2.347 1.00 92.38 799 ALA A N 1
ATOM 5920 C CA . ALA A 1 799 ? -20.028 -8.164 -3.202 1.00 92.38 799 ALA A CA 1
ATOM 5921 C C . ALA A 1 799 ? -20.374 -8.323 -4.693 1.00 92.38 799 ALA A C 1
ATOM 5923 O O . ALA A 1 799 ? -20.390 -7.346 -5.438 1.00 92.38 799 ALA A O 1
ATOM 5924 N N . ASN A 1 800 ? -20.776 -9.528 -5.112 1.00 88.50 800 ASN A N 1
ATOM 5925 C CA . ASN A 1 800 ? -21.169 -9.804 -6.498 1.00 88.50 800 ASN A CA 1
ATOM 5926 C C . ASN A 1 800 ? -22.440 -9.063 -6.968 1.00 88.50 800 ASN A C 1
ATOM 5928 O O . ASN A 1 800 ? -22.629 -8.885 -8.169 1.00 88.50 800 ASN A O 1
ATOM 5932 N N . GLU A 1 801 ? -23.301 -8.589 -6.060 1.00 90.06 801 GLU A N 1
ATOM 5933 C CA . GLU A 1 801 ? -24.416 -7.688 -6.401 1.00 90.06 801 GLU A CA 1
ATOM 5934 C C . GLU A 1 801 ? -24.045 -6.201 -6.239 1.00 90.06 801 GLU A C 1
ATOM 5936 O O . GLU A 1 801 ? -24.664 -5.353 -6.882 1.00 90.06 801 GLU A O 1
ATOM 5941 N N . THR A 1 802 ? -23.057 -5.852 -5.411 1.00 90.50 802 THR A N 1
ATOM 5942 C CA . THR A 1 802 ? -22.724 -4.458 -5.068 1.00 90.50 802 THR A CA 1
ATOM 5943 C C . THR A 1 802 ? -21.918 -3.786 -6.180 1.00 90.50 802 THR A C 1
ATOM 5945 O O . THR A 1 802 ? -20.942 -4.338 -6.680 1.00 90.50 802 THR A O 1
ATOM 5948 N N . ARG A 1 803 ? -22.332 -2.581 -6.591 1.00 88.69 803 ARG A N 1
ATOM 5949 C CA . ARG A 1 803 ? -21.645 -1.775 -7.609 1.00 88.69 803 ARG A CA 1
ATOM 5950 C C . ARG A 1 803 ? -20.421 -1.084 -7.007 1.00 88.69 803 ARG A C 1
ATOM 5952 O O . ARG A 1 803 ? -20.557 -0.349 -6.028 1.00 88.69 803 ARG A O 1
ATOM 5959 N N . ALA A 1 804 ? -19.276 -1.233 -7.661 1.00 86.94 804 ALA A N 1
ATOM 5960 C CA . ALA A 1 804 ? -18.023 -0.570 -7.317 1.00 86.94 804 ALA A CA 1
ATOM 5961 C C . ALA A 1 804 ? -18.105 0.970 -7.307 1.00 86.94 804 ALA A C 1
ATOM 5963 O O . ALA A 1 804 ? -19.002 1.578 -7.905 1.00 86.94 804 ALA A O 1
ATOM 5964 N N . ALA A 1 805 ? -17.151 1.599 -6.628 1.00 82.06 805 ALA A N 1
ATOM 5965 C CA . ALA A 1 805 ? -16.805 3.015 -6.705 1.00 82.06 805 ALA A CA 1
ATOM 5966 C C . ALA A 1 805 ? -15.498 3.233 -7.482 1.00 82.06 805 ALA A C 1
ATOM 5968 O O . ALA A 1 805 ? -15.436 4.167 -8.278 1.00 82.06 805 ALA A O 1
ATOM 5969 N N . VAL A 1 806 ? -14.493 2.374 -7.264 1.00 78.12 806 VAL A N 1
ATOM 5970 C CA . VAL A 1 806 ? -13.112 2.542 -7.773 1.00 78.12 806 VAL A CA 1
ATOM 5971 C C . VAL A 1 806 ? -12.712 1.527 -8.856 1.00 78.12 806 VAL A C 1
ATOM 5973 O O . VAL A 1 806 ? -11.534 1.385 -9.165 1.00 78.12 806 VAL A O 1
ATOM 5976 N N . ARG A 1 807 ? -13.694 0.831 -9.442 1.00 80.88 807 ARG A N 1
ATOM 5977 C CA . ARG A 1 807 ? -13.514 -0.148 -10.527 1.00 80.88 807 ARG A CA 1
ATOM 5978 C C . ARG A 1 807 ? -14.355 0.233 -11.735 1.00 80.88 807 ARG A C 1
ATOM 5980 O O . ARG A 1 807 ? -15.458 0.772 -11.577 1.00 80.88 807 ARG A O 1
ATOM 5987 N N . LEU A 1 808 ? -13.847 -0.081 -12.918 1.00 71.75 808 LEU A N 1
ATOM 5988 C CA . LEU A 1 808 ? -14.540 0.080 -14.195 1.00 71.75 808 LEU A CA 1
ATOM 5989 C C . LEU A 1 808 ? -14.861 -1.302 -14.780 1.00 71.75 808 LEU A C 1
ATOM 5991 O O . LEU A 1 808 ? -14.282 -2.307 -14.379 1.00 71.75 808 LEU A O 1
ATOM 5995 N N . ASP A 1 809 ? -15.818 -1.377 -15.699 1.00 66.12 809 ASP A N 1
ATOM 5996 C CA . ASP A 1 809 ? -15.926 -2.530 -16.594 1.00 66.12 809 ASP A CA 1
ATOM 5997 C C . ASP A 1 809 ? -14.816 -2.444 -17.662 1.00 66.12 809 ASP A C 1
ATOM 5999 O O . ASP A 1 809 ? -14.256 -1.371 -17.889 1.00 66.12 809 ASP A O 1
ATOM 6003 N N . ALA A 1 810 ? -14.506 -3.551 -18.345 1.00 59.56 810 ALA A N 1
ATOM 6004 C CA . ALA A 1 810 ? -13.393 -3.629 -19.305 1.00 59.56 810 ALA A CA 1
ATOM 6005 C C . ALA A 1 810 ? -13.502 -2.663 -20.512 1.00 59.56 810 ALA A C 1
ATOM 6007 O O . ALA A 1 810 ? -12.512 -2.394 -21.179 1.00 59.56 810 ALA A O 1
ATOM 6008 N N . ASP A 1 811 ? -14.679 -2.085 -20.783 1.00 59.19 811 ASP A N 1
ATOM 6009 C CA . ASP A 1 811 ? -14.866 -0.994 -21.756 1.00 59.19 811 ASP A CA 1
ATOM 6010 C C . ASP A 1 811 ? -14.654 0.412 -21.144 1.00 59.19 811 ASP A C 1
ATOM 6012 O O . ASP A 1 811 ? -15.135 1.418 -21.675 1.00 59.19 811 ASP A O 1
ATOM 6016 N N . ALA A 1 812 ? -13.971 0.473 -19.996 1.00 61.59 812 ALA A N 1
ATOM 6017 C CA . ALA A 1 812 ? -13.810 1.625 -19.111 1.00 61.59 812 ALA A CA 1
ATOM 6018 C C . ALA A 1 812 ? -15.137 2.255 -18.623 1.00 61.59 812 ALA A C 1
ATOM 6020 O O . ALA A 1 812 ? -15.153 3.413 -18.186 1.00 61.59 812 ALA A O 1
ATOM 6021 N N . SER A 1 813 ? -16.267 1.533 -18.684 1.00 64.00 813 SER A N 1
ATOM 6022 C CA . SER A 1 813 ? -17.579 2.073 -18.301 1.00 64.00 813 SER A CA 1
ATOM 6023 C C . SER A 1 813 ? -17.978 1.788 -16.834 1.00 64.00 813 SER A C 1
ATOM 6025 O O . SER A 1 813 ? -17.410 0.910 -16.188 1.00 64.00 813 SER A O 1
ATOM 6027 N N . PRO A 1 814 ? -18.917 2.554 -16.227 1.00 67.44 814 PRO A N 1
ATOM 6028 C CA . PRO A 1 814 ? -19.123 2.510 -14.771 1.00 67.44 814 PRO A CA 1
ATOM 6029 C C . PRO A 1 814 ? -20.259 1.569 -14.289 1.00 67.44 814 PRO A C 1
ATOM 6031 O O . PRO A 1 814 ? -21.271 2.048 -13.752 1.00 67.44 814 PRO A O 1
ATOM 6034 N N . GLY A 1 815 ? -20.106 0.246 -14.399 1.00 67.81 815 GLY A N 1
ATOM 6035 C CA . GLY A 1 815 ? -21.087 -0.769 -13.958 1.00 67.81 815 GLY A CA 1
ATOM 6036 C C . GLY A 1 815 ? -20.549 -1.947 -13.119 1.00 67.81 815 GLY A C 1
ATOM 6037 O O . GLY A 1 815 ? -21.369 -2.695 -12.564 1.00 67.81 815 GLY A O 1
ATOM 6038 N N . ALA A 1 816 ? -19.224 -2.062 -12.980 1.00 80.88 816 ALA A N 1
ATOM 6039 C CA . ALA A 1 816 ? -18.502 -3.155 -12.324 1.00 80.88 816 ALA A CA 1
ATOM 6040 C C . ALA A 1 816 ? -18.953 -3.493 -10.890 1.00 80.88 816 ALA A C 1
ATOM 6042 O O . ALA A 1 816 ? -19.559 -2.687 -10.170 1.00 80.88 816 ALA A O 1
ATOM 6043 N N . ARG A 1 817 ? -18.629 -4.721 -10.463 1.00 86.56 817 ARG A N 1
ATOM 6044 C CA . ARG A 1 817 ? -18.903 -5.248 -9.115 1.00 86.56 817 ARG A CA 1
ATOM 6045 C C . ARG A 1 817 ? -17.650 -5.225 -8.253 1.00 86.56 817 ARG A C 1
ATOM 6047 O O . ARG A 1 817 ? -16.543 -5.345 -8.765 1.00 86.56 817 ARG A O 1
ATOM 6054 N N . THR A 1 818 ? -17.838 -5.100 -6.946 1.00 90.56 818 THR A N 1
ATOM 6055 C CA . THR A 1 818 ? -16.723 -5.033 -5.993 1.00 90.56 818 THR A CA 1
ATOM 6056 C C . THR A 1 818 ? -15.938 -6.349 -5.957 1.00 90.56 818 THR A C 1
ATOM 6058 O O . THR A 1 818 ? -16.525 -7.426 -6.124 1.00 90.56 818 THR A O 1
ATOM 6061 N N . ARG A 1 819 ? -14.640 -6.277 -5.652 1.00 92.06 819 ARG A N 1
ATOM 6062 C CA . ARG A 1 819 ? -13.815 -7.418 -5.224 1.00 92.06 819 ARG A CA 1
ATOM 6063 C C . ARG A 1 819 ? -13.235 -7.092 -3.861 1.00 92.06 819 ARG A C 1
ATOM 6065 O O . ARG A 1 819 ? -12.623 -6.043 -3.704 1.00 92.06 819 ARG A O 1
ATOM 6072 N N . MET A 1 820 ? -13.469 -7.968 -2.891 1.00 96.44 820 MET A N 1
ATOM 6073 C CA . MET A 1 820 ? -13.211 -7.699 -1.479 1.00 96.44 820 MET A CA 1
ATOM 6074 C C . MET A 1 820 ? -12.374 -8.806 -0.837 1.00 96.44 820 MET A C 1
ATOM 6076 O O . MET A 1 820 ? -12.383 -9.955 -1.284 1.00 96.44 820 MET A O 1
ATOM 6080 N N . VAL A 1 821 ? -11.718 -8.463 0.266 1.00 98.75 821 VAL A N 1
ATOM 6081 C CA . VAL A 1 821 ? -11.229 -9.404 1.272 1.00 98.75 821 VAL A CA 1
ATOM 6082 C C . VAL A 1 821 ? -12.204 -9.424 2.453 1.00 98.75 821 VAL A C 1
ATOM 6084 O O . VAL A 1 821 ? -12.756 -8.391 2.840 1.00 98.75 821 VAL A O 1
ATOM 6087 N N . PHE A 1 822 ? -12.418 -10.611 3.017 1.00 98.81 822 PHE A N 1
ATOM 6088 C CA . PHE A 1 822 ? -13.301 -10.890 4.146 1.00 98.81 822 PHE A CA 1
ATOM 6089 C C . PHE A 1 822 ? -12.498 -11.551 5.266 1.00 98.81 822 PHE A C 1
ATOM 6091 O O . PHE A 1 822 ? -11.943 -12.628 5.049 1.00 98.81 822 PHE A O 1
ATOM 6098 N N . ALA A 1 823 ? -12.471 -10.953 6.457 1.00 98.88 823 ALA A N 1
ATOM 6099 C CA . ALA A 1 823 ? -11.802 -11.519 7.628 1.00 98.88 823 ALA A CA 1
ATOM 6100 C C . ALA A 1 823 ? -12.777 -11.649 8.803 1.00 98.88 823 ALA A C 1
ATOM 6102 O O . ALA A 1 823 ? -13.440 -10.681 9.180 1.00 98.88 823 ALA A O 1
ATOM 6103 N N . ILE A 1 824 ? -12.861 -12.848 9.381 1.00 98.88 824 ILE A N 1
ATOM 6104 C CA . ILE A 1 824 ? -13.634 -13.129 10.593 1.00 98.88 824 ILE A CA 1
ATOM 6105 C C . ILE A 1 824 ? -12.649 -13.511 11.698 1.00 98.88 824 ILE A C 1
ATOM 6107 O O . ILE A 1 824 ? -11.872 -14.455 11.528 1.00 98.88 824 ILE A O 1
ATOM 6111 N N . THR A 1 825 ? -12.721 -12.824 12.836 1.00 98.69 825 THR A N 1
ATOM 6112 C CA . THR A 1 825 ? -11.976 -13.177 14.053 1.00 98.69 825 THR A CA 1
ATOM 6113 C C . THR A 1 825 ? -12.915 -13.503 15.206 1.00 98.69 825 THR A C 1
ATOM 6115 O O . THR A 1 825 ? -14.071 -13.073 15.198 1.00 98.69 825 THR A O 1
ATOM 6118 N N . ASP A 1 826 ? -12.427 -14.241 16.203 1.00 98.19 826 ASP A N 1
ATOM 6119 C CA . ASP A 1 826 ? -13.106 -14.367 17.500 1.00 98.19 826 ASP A CA 1
ATOM 6120 C C . ASP A 1 826 ? -12.740 -13.216 18.460 1.00 98.19 826 ASP A C 1
ATOM 6122 O O . ASP A 1 826 ? -12.159 -12.213 18.026 1.00 98.19 826 ASP A O 1
ATOM 6126 N N . THR A 1 827 ? -13.139 -13.300 19.737 1.00 97.12 827 THR A N 1
ATOM 6127 C CA . THR A 1 827 ? -12.853 -12.242 20.729 1.00 97.12 827 THR A CA 1
ATOM 6128 C C . THR A 1 827 ? -11.369 -12.104 21.073 1.00 97.12 827 THR A C 1
ATOM 6130 O O . THR A 1 827 ? -10.957 -11.015 21.449 1.00 97.12 827 THR A O 1
ATOM 6133 N N . THR A 1 828 ? -10.557 -13.147 20.863 1.00 96.81 828 THR A N 1
ATOM 6134 C CA . THR A 1 828 ? -9.093 -13.118 21.072 1.00 96.81 828 THR A CA 1
ATOM 6135 C C . THR A 1 828 ? -8.326 -12.615 19.847 1.00 96.81 828 THR A C 1
ATOM 6137 O O . THR A 1 828 ? -7.097 -12.633 19.812 1.00 96.81 828 THR A O 1
ATOM 6140 N N . GLY A 1 829 ? -9.028 -12.229 18.776 1.00 96.81 829 GLY A N 1
ATOM 6141 C CA . GLY A 1 829 ? -8.412 -11.847 17.507 1.00 96.81 829 GLY A CA 1
ATOM 6142 C C . GLY A 1 829 ? -7.838 -13.019 16.697 1.00 96.81 829 GLY A C 1
ATOM 6143 O O . GLY A 1 829 ? -7.159 -12.765 15.692 1.00 96.81 829 GLY A O 1
ATOM 6144 N N . GLU A 1 830 ? -8.103 -14.282 17.071 1.00 97.69 830 GLU A N 1
ATOM 6145 C CA . GLU A 1 830 ? -7.735 -15.438 16.242 1.00 97.69 830 GLU A CA 1
ATOM 6146 C C . GLU A 1 830 ? -8.522 -15.384 14.926 1.00 97.69 830 GLU A C 1
ATOM 6148 O O . GLU A 1 830 ? -9.750 -15.268 14.920 1.00 97.69 830 GLU A O 1
ATOM 6153 N N . VAL A 1 831 ? -7.818 -15.475 13.793 1.00 98.50 831 VAL A N 1
ATOM 6154 C CA . VAL A 1 831 ? -8.437 -15.500 12.462 1.00 98.50 831 VAL A CA 1
ATOM 6155 C C . VAL A 1 831 ? -9.137 -16.844 12.258 1.00 98.50 831 VAL A C 1
ATOM 6157 O O . VAL A 1 831 ? -8.502 -17.884 12.069 1.00 98.50 831 VAL A O 1
ATOM 6160 N N . LEU A 1 832 ? -10.471 -16.829 12.276 1.00 98.69 832 LEU A N 1
ATOM 6161 C CA . LEU A 1 832 ? -11.288 -18.021 12.038 1.00 98.69 832 LEU A CA 1
ATOM 6162 C C . LEU A 1 832 ? -11.539 -18.288 10.552 1.00 98.69 832 LEU A C 1
ATOM 6164 O O . LEU A 1 832 ? -11.962 -19.383 10.189 1.00 98.69 832 LEU A O 1
ATOM 6168 N N . GLY A 1 833 ? -11.337 -17.288 9.700 1.00 98.44 833 GLY A N 1
ATOM 6169 C CA . GLY A 1 833 ? -11.474 -17.408 8.257 1.00 98.44 833 GLY A CA 1
ATOM 6170 C C . GLY A 1 833 ? -11.065 -16.115 7.567 1.00 98.44 833 GLY A C 1
ATOM 6171 O O . GLY A 1 833 ? -11.425 -15.025 8.015 1.00 98.44 833 GLY A O 1
ATOM 6172 N N . LEU A 1 834 ? -10.321 -16.258 6.476 1.00 98.75 834 LEU A N 1
ATOM 6173 C CA . LEU A 1 834 ? -9.840 -15.169 5.637 1.00 98.75 834 LEU A CA 1
ATOM 6174 C C . LEU A 1 834 ? -10.070 -15.583 4.185 1.00 98.75 834 LEU A C 1
ATOM 6176 O O . LEU A 1 834 ? -9.615 -16.649 3.768 1.00 98.75 834 LEU A O 1
ATOM 6180 N N . TYR A 1 835 ? -10.810 -14.769 3.438 1.00 98.12 835 TYR A N 1
ATOM 6181 C CA . TYR A 1 835 ? -11.128 -15.023 2.036 1.00 98.12 835 TYR A CA 1
ATOM 6182 C C . TYR A 1 835 ? -10.806 -13.791 1.199 1.00 98.12 835 TYR A C 1
ATOM 6184 O O . TYR A 1 835 ? -11.314 -12.710 1.494 1.00 98.12 835 TYR A O 1
ATOM 6192 N N . ARG A 1 836 ? -10.017 -13.952 0.136 1.00 96.81 836 ARG A N 1
ATOM 6193 C CA . ARG A 1 836 ? -9.747 -12.914 -0.865 1.00 96.81 836 ARG A CA 1
ATOM 6194 C C . ARG A 1 836 ? -10.511 -13.251 -2.143 1.00 96.81 836 ARG A C 1
ATOM 6196 O O . ARG A 1 836 ? -10.374 -14.350 -2.658 1.00 96.81 836 ARG A O 1
ATOM 6203 N N . MET A 1 837 ? -11.318 -12.330 -2.666 1.00 90.44 837 MET A N 1
ATOM 6204 C CA . MET A 1 837 ? -11.834 -12.476 -4.032 1.00 90.44 837 MET A CA 1
ATOM 6205 C C . MET A 1 837 ? -10.700 -12.258 -5.046 1.00 90.44 837 MET A C 1
ATOM 6207 O O . MET A 1 837 ? -9.843 -11.403 -4.828 1.00 90.44 837 MET A O 1
ATOM 6211 N N . GLU A 1 838 ? -10.742 -12.981 -6.163 1.00 83.38 838 GLU A N 1
ATOM 6212 C CA . GLU A 1 838 ? -10.009 -12.681 -7.402 1.00 83.38 838 GLU A CA 1
ATOM 6213 C C . GLU A 1 838 ? -9.998 -11.165 -7.696 1.00 83.38 838 GLU A C 1
ATOM 6215 O O . GLU A 1 838 ? -11.022 -10.493 -7.540 1.00 83.38 838 GLU A O 1
ATOM 6220 N N . ASP A 1 839 ? -8.833 -10.617 -8.059 1.00 85.19 839 ASP A N 1
ATOM 6221 C CA . ASP A 1 839 ? -8.583 -9.176 -8.262 1.00 85.19 839 ASP A CA 1
ATOM 6222 C C . ASP A 1 839 ? -8.987 -8.244 -7.081 1.00 85.19 839 ASP A C 1
ATOM 6224 O O . ASP A 1 839 ? -9.040 -7.020 -7.203 1.00 85.19 839 ASP A O 1
ATOM 6228 N N . ALA A 1 840 ? -9.230 -8.755 -5.868 1.00 90.94 840 ALA A N 1
ATOM 6229 C CA . ALA A 1 840 ? -9.315 -7.873 -4.701 1.00 90.94 840 ALA A CA 1
ATOM 6230 C C . ALA A 1 840 ? -7.932 -7.279 -4.383 1.00 90.94 840 ALA A C 1
ATOM 6232 O O . ALA A 1 840 ? -6.909 -7.976 -4.412 1.00 90.94 840 ALA A O 1
ATOM 6233 N N . THR A 1 841 ? -7.925 -5.988 -4.055 1.00 94.00 841 THR A N 1
ATOM 6234 C CA . THR A 1 841 ? -6.736 -5.183 -3.730 1.00 94.00 841 THR A CA 1
ATOM 6235 C C . THR A 1 841 ? -5.966 -5.762 -2.544 1.00 94.00 841 THR A C 1
ATOM 6237 O O . THR A 1 841 ? -6.573 -6.124 -1.534 1.00 94.00 841 THR A O 1
ATOM 6240 N N . VAL A 1 842 ? -4.638 -5.813 -2.620 1.00 94.94 842 VAL A N 1
ATOM 6241 C CA . VAL A 1 842 ? -3.806 -6.550 -1.651 1.00 94.94 842 VAL A CA 1
ATOM 6242 C C . VAL A 1 842 ? -3.702 -5.841 -0.296 1.00 94.94 842 VAL A C 1
ATOM 6244 O O . VAL A 1 842 ? -3.683 -6.524 0.729 1.00 94.94 842 VAL A O 1
ATOM 6247 N N . PHE A 1 843 ? -3.806 -4.501 -0.246 1.00 95.31 843 PHE A N 1
ATOM 6248 C CA . PHE A 1 843 ? -3.833 -3.749 1.029 1.00 95.31 843 PHE A CA 1
ATOM 6249 C C . PHE A 1 843 ? -4.971 -4.206 1.959 1.00 95.31 843 PHE A C 1
ATOM 6251 O O . PHE A 1 843 ? -4.907 -4.052 3.180 1.00 95.31 843 PHE A O 1
ATOM 6258 N N . SER A 1 844 ? -6.035 -4.758 1.365 1.00 97.62 844 SER A N 1
ATOM 6259 C CA . SER A 1 844 ? -7.243 -5.186 2.063 1.00 97.62 844 SER A CA 1
ATOM 6260 C C . SER A 1 844 ? -7.070 -6.483 2.856 1.00 97.62 844 SER A C 1
ATOM 6262 O O . SER A 1 844 ? -7.944 -6.800 3.658 1.00 97.62 844 SER A O 1
ATOM 6264 N N . ILE A 1 845 ? -5.957 -7.208 2.682 1.00 97.88 845 ILE A N 1
ATOM 6265 C CA . ILE A 1 845 ? -5.630 -8.398 3.481 1.00 97.88 845 ILE A CA 1
ATOM 6266 C C . ILE A 1 845 ? -5.382 -8.007 4.945 1.00 97.88 845 ILE A C 1
ATOM 6268 O O . ILE A 1 845 ? -6.087 -8.489 5.830 1.00 97.88 845 ILE A O 1
ATOM 6272 N N . ASP A 1 846 ? -4.447 -7.085 5.187 1.00 98.00 846 ASP A N 1
ATOM 6273 C CA . ASP A 1 846 ? -4.182 -6.519 6.517 1.00 98.00 846 ASP A CA 1
ATOM 6274 C C . ASP A 1 846 ? -5.404 -5.774 7.063 1.00 98.00 846 ASP A C 1
ATOM 6276 O O . ASP A 1 846 ? -5.907 -6.071 8.149 1.00 98.00 846 ASP A O 1
ATOM 6280 N N . VAL A 1 847 ? -5.953 -4.867 6.253 1.00 98.44 847 VAL A N 1
ATOM 6281 C CA . VAL A 1 847 ? -7.042 -3.982 6.667 1.00 98.44 847 VAL A CA 1
ATOM 6282 C C . VAL A 1 847 ? -8.310 -4.743 7.054 1.00 98.44 847 VAL A C 1
ATOM 6284 O O . VAL A 1 847 ? -8.971 -4.339 8.007 1.00 98.44 847 VAL A O 1
ATOM 6287 N N . ALA A 1 848 ? -8.665 -5.849 6.388 1.00 98.75 848 ALA A N 1
ATOM 6288 C CA . ALA A 1 848 ? -9.807 -6.662 6.812 1.00 98.75 848 ALA A CA 1
ATOM 6289 C C . ALA A 1 848 ? -9.557 -7.330 8.179 1.00 98.75 848 ALA A C 1
ATOM 6291 O O . ALA A 1 848 ? -10.452 -7.331 9.028 1.00 98.75 848 ALA A O 1
ATOM 6292 N N . VAL A 1 849 ? -8.349 -7.855 8.417 1.00 98.81 849 VAL A N 1
ATOM 6293 C CA . VAL A 1 849 ? -7.968 -8.498 9.688 1.00 98.81 849 VAL A CA 1
ATOM 6294 C C . VAL A 1 849 ? -7.924 -7.477 10.832 1.00 98.81 849 VAL A C 1
ATOM 6296 O O . VAL A 1 849 ? -8.516 -7.726 11.885 1.00 98.81 849 VAL A O 1
ATOM 6299 N N . ALA A 1 850 ? -7.330 -6.299 10.609 1.00 98.50 850 ALA A N 1
ATOM 6300 C CA . ALA A 1 850 ? -7.339 -5.192 11.567 1.00 98.50 850 ALA A CA 1
ATOM 6301 C C . ALA A 1 850 ? -8.776 -4.732 11.877 1.00 98.50 850 ALA A C 1
ATOM 6303 O O . ALA A 1 850 ? -9.186 -4.740 13.037 1.00 98.50 850 ALA A O 1
ATOM 6304 N N . LYS A 1 851 ? -9.595 -4.450 10.847 1.00 98.81 851 LYS A N 1
ATOM 6305 C CA . LYS A 1 851 ? -11.023 -4.095 10.986 1.00 98.81 851 LYS A CA 1
ATOM 6306 C C . LYS A 1 851 ? -11.792 -5.087 11.872 1.00 98.81 851 LYS A C 1
ATOM 6308 O O . LYS A 1 851 ? -12.599 -4.655 12.692 1.00 98.81 851 LYS A O 1
ATOM 6313 N N . ALA A 1 852 ? -11.551 -6.394 11.733 1.00 98.88 852 ALA A N 1
ATOM 6314 C CA . ALA A 1 852 ? -12.192 -7.424 12.555 1.00 98.88 852 ALA A CA 1
ATOM 6315 C C . ALA A 1 852 ? -11.729 -7.389 14.029 1.00 98.88 852 ALA A C 1
ATOM 6317 O O . ALA A 1 852 ? -12.565 -7.416 14.935 1.00 98.88 852 ALA A O 1
ATOM 6318 N N . ARG A 1 853 ? -10.419 -7.254 14.271 1.00 98.62 853 ARG A N 1
ATOM 6319 C CA . ARG A 1 853 ? -9.810 -7.183 15.616 1.00 98.62 853 ARG A CA 1
ATOM 6320 C C . ARG A 1 853 ? -10.211 -5.923 16.378 1.00 98.62 853 ARG A C 1
ATOM 6322 O O . ARG A 1 853 ? -10.643 -6.011 17.526 1.00 98.62 853 ARG A O 1
ATOM 6329 N N . ASN A 1 854 ? -10.174 -4.771 15.708 1.00 98.56 854 ASN A N 1
ATOM 6330 C CA . ASN A 1 854 ? -10.528 -3.478 16.292 1.00 98.56 854 ASN A CA 1
ATOM 6331 C C . ASN A 1 854 ? -11.968 -3.475 16.834 1.00 98.56 854 ASN A C 1
ATOM 6333 O O . ASN A 1 854 ? -12.215 -2.996 17.940 1.00 98.56 854 ASN A O 1
ATOM 6337 N N . VAL A 1 855 ? -12.933 -4.016 16.075 1.00 98.56 855 VAL A N 1
ATOM 6338 C CA . VAL A 1 855 ? -14.335 -4.060 16.525 1.00 98.56 855 VAL A CA 1
ATOM 6339 C C . VAL A 1 855 ? -14.617 -5.157 17.543 1.00 98.56 855 VAL A C 1
ATOM 6341 O O . VAL A 1 855 ? -15.541 -4.983 18.331 1.00 98.56 855 VAL A O 1
ATOM 6344 N N . ALA A 1 856 ? -13.855 -6.256 17.551 1.00 97.81 856 ALA A N 1
ATOM 6345 C CA . ALA A 1 856 ? -13.965 -7.277 18.591 1.00 97.81 856 ALA A CA 1
ATOM 6346 C C . ALA A 1 856 ? -13.555 -6.697 19.956 1.00 97.81 856 ALA A C 1
ATOM 6348 O O . ALA A 1 856 ? -14.374 -6.685 20.871 1.00 97.81 856 ALA A O 1
ATOM 6349 N N . TYR A 1 857 ? -12.352 -6.114 20.047 1.00 97.94 857 TYR A N 1
ATOM 6350 C CA . TYR A 1 857 ? -11.842 -5.460 21.259 1.00 97.94 857 TYR A CA 1
ATOM 6351 C C . TYR A 1 857 ? -12.765 -4.338 21.755 1.00 97.94 857 TYR A C 1
ATOM 6353 O O . TYR A 1 857 ? -13.224 -4.367 22.894 1.00 97.94 857 TYR A O 1
ATOM 6361 N N . TYR A 1 858 ? -13.120 -3.379 20.889 1.00 97.62 858 TYR A N 1
ATOM 6362 C CA . TYR A 1 858 ? -13.910 -2.215 21.314 1.00 97.62 858 TYR A CA 1
ATOM 6363 C C . TYR A 1 858 ? -15.342 -2.568 21.762 1.00 97.62 858 TYR A C 1
ATOM 6365 O O . TYR A 1 858 ? -15.998 -1.806 22.474 1.00 97.62 858 TYR A O 1
ATOM 6373 N N . ALA A 1 859 ? -15.856 -3.721 21.329 1.00 97.50 859 ALA A N 1
ATOM 6374 C CA . ALA A 1 859 ? -17.170 -4.210 21.720 1.00 97.50 859 ALA A CA 1
ATOM 6375 C C . ALA A 1 859 ? -17.173 -4.989 23.048 1.00 97.50 859 ALA A C 1
ATOM 6377 O O . ALA A 1 859 ? -18.262 -5.267 23.557 1.00 97.50 859 ALA A O 1
ATOM 6378 N N . ASP A 1 860 ? -16.011 -5.324 23.619 1.00 97.06 860 ASP A N 1
ATOM 6379 C CA . ASP A 1 860 ? -15.912 -6.029 24.897 1.00 97.06 860 ASP A CA 1
ATOM 6380 C C . ASP A 1 860 ? -15.765 -5.036 26.079 1.00 97.06 860 ASP A C 1
ATOM 6382 O O . ASP A 1 860 ? -14.765 -4.322 26.182 1.00 97.06 860 ASP A O 1
ATOM 6386 N N . PRO A 1 861 ? -16.751 -4.959 26.998 1.00 96.00 861 PRO A N 1
ATOM 6387 C CA . PRO A 1 861 ? -16.720 -4.031 28.128 1.00 96.00 861 PRO A CA 1
ATOM 6388 C C . PRO A 1 861 ? -15.789 -4.453 29.277 1.00 96.00 861 PRO A C 1
ATOM 6390 O O . PRO A 1 861 ? -15.561 -3.638 30.172 1.00 96.00 861 PRO A O 1
ATOM 6393 N N . ASP A 1 862 ? -15.307 -5.700 29.300 1.00 95.25 862 ASP A N 1
ATOM 6394 C CA . ASP A 1 862 ? -14.344 -6.197 30.288 1.00 95.25 862 ASP A CA 1
ATOM 6395 C C . ASP A 1 862 ? -12.886 -6.060 29.778 1.00 95.25 862 ASP A C 1
ATOM 6397 O O . ASP A 1 862 ? -11.975 -5.995 30.608 1.00 95.25 862 ASP A O 1
ATOM 6401 N N . ALA A 1 863 ? -12.659 -5.955 28.456 1.00 95.44 863 ALA A N 1
ATOM 6402 C CA . ALA A 1 863 ? -11.334 -5.750 27.844 1.00 95.44 863 ALA A CA 1
ATOM 6403 C C . ALA A 1 863 ? -10.989 -4.282 27.495 1.00 95.44 863 ALA A C 1
ATOM 6405 O O . ALA A 1 863 ? -9.829 -3.886 27.625 1.00 95.44 863 ALA A O 1
ATOM 6406 N N . LEU A 1 864 ? -11.961 -3.463 27.069 1.00 97.25 864 LEU A N 1
ATOM 6407 C CA . LEU A 1 864 ? -11.728 -2.095 26.574 1.00 97.25 864 LEU A CA 1
ATOM 6408 C C . LEU A 1 864 ? -11.079 -1.170 27.628 1.00 97.25 864 LEU A C 1
ATOM 6410 O O . LEU A 1 864 ? -11.715 -0.795 28.620 1.00 97.25 864 LEU A O 1
ATOM 6414 N N . GLN A 1 865 ? -9.832 -0.746 27.392 1.00 97.19 865 GLN A N 1
ATOM 6415 C CA . GLN A 1 865 ? -9.070 0.087 28.330 1.00 97.19 865 GLN A CA 1
ATOM 6416 C C . GLN A 1 865 ? -9.681 1.493 28.511 1.00 97.19 865 GLN A C 1
ATOM 6418 O O . GLN A 1 865 ? -10.205 2.054 27.547 1.00 97.19 865 GLN A O 1
ATOM 6423 N N . PRO A 1 866 ? -9.618 2.095 29.720 1.00 96.69 866 PRO A N 1
ATOM 6424 C CA . PRO A 1 866 ? -10.168 3.429 29.996 1.00 96.69 866 PRO A CA 1
ATOM 6425 C C . PRO A 1 866 ? -9.675 4.535 29.057 1.00 96.69 866 PRO A C 1
ATOM 6427 O O . PRO A 1 866 ? -10.432 5.445 28.736 1.00 96.69 866 PRO A O 1
ATOM 6430 N N . GLU A 1 867 ? -8.424 4.445 28.620 1.00 96.25 867 GLU A N 1
ATOM 6431 C CA . GLU A 1 867 ? -7.744 5.390 27.734 1.00 96.25 867 GLU A CA 1
ATOM 6432 C C . GLU A 1 867 ? -8.286 5.359 26.288 1.00 96.25 867 GLU A C 1
ATOM 6434 O O . GLU A 1 867 ? -8.134 6.332 25.553 1.00 96.25 867 GLU A O 1
ATOM 6439 N N . ASP A 1 868 ? -8.975 4.281 25.896 1.00 97.19 868 ASP A N 1
ATOM 6440 C CA . ASP A 1 868 ? -9.625 4.137 24.586 1.00 97.19 868 ASP A CA 1
ATOM 6441 C C . ASP A 1 868 ? -11.148 4.431 24.653 1.00 97.19 868 ASP A C 1
ATOM 6443 O O . ASP A 1 868 ? -11.851 4.417 23.637 1.00 97.19 868 ASP A O 1
ATOM 6447 N N . GLN A 1 869 ? -11.700 4.691 25.846 1.00 96.88 869 GLN A N 1
ATOM 6448 C CA . GLN A 1 869 ? -13.128 4.970 26.051 1.00 96.88 869 GLN A CA 1
ATOM 6449 C C . GLN A 1 869 ? -13.478 6.434 25.746 1.00 96.88 869 GLN A C 1
ATOM 6451 O O . GLN A 1 869 ? -12.696 7.351 25.982 1.00 96.88 869 GLN A O 1
ATOM 6456 N N . ILE A 1 870 ? -14.702 6.673 25.264 1.00 96.31 870 ILE A N 1
ATOM 6457 C CA . ILE A 1 870 ? -15.210 8.030 25.026 1.00 96.31 870 ILE A CA 1
ATOM 6458 C C . ILE A 1 870 ? -16.063 8.497 26.203 1.00 96.31 870 ILE A C 1
ATOM 6460 O O . ILE A 1 870 ? -17.034 7.844 26.588 1.00 96.31 870 ILE A O 1
ATOM 6464 N N . ASP A 1 871 ? -15.737 9.677 26.727 1.00 93.62 871 ASP A N 1
ATOM 6465 C CA . ASP A 1 871 ? -16.376 10.260 27.904 1.00 93.62 871 ASP A CA 1
ATOM 6466 C C . ASP A 1 871 ? -17.906 10.404 27.713 1.00 93.62 871 ASP A C 1
ATOM 6468 O O . ASP A 1 871 ? -18.399 11.101 26.822 1.00 93.62 871 ASP A O 1
ATOM 6472 N N . GLY A 1 872 ? -18.684 9.704 28.545 1.00 92.12 872 GLY A N 1
ATOM 6473 C CA . GLY A 1 872 ? -20.152 9.659 28.458 1.00 92.12 872 GLY A CA 1
ATOM 6474 C C . GLY A 1 872 ? -20.749 8.604 27.512 1.00 92.12 872 GLY A C 1
ATOM 6475 O O . GLY A 1 872 ? -21.977 8.550 27.386 1.00 92.12 872 GLY A O 1
ATOM 6476 N N . VAL A 1 873 ? -19.930 7.751 26.890 1.00 96.38 873 VAL A N 1
ATOM 6477 C CA . VAL A 1 873 ? -20.354 6.520 26.201 1.00 96.38 873 VAL A CA 1
ATOM 6478 C C . VAL A 1 873 ? -20.090 5.325 27.127 1.00 96.38 873 VAL A C 1
ATOM 6480 O O . VAL A 1 873 ? -19.013 5.211 27.701 1.00 96.38 873 VAL A O 1
ATOM 6483 N N . ASP A 1 874 ? -21.071 4.434 27.301 1.00 95.25 874 ASP A N 1
ATOM 6484 C CA . ASP A 1 874 ? -20.874 3.206 28.085 1.00 95.25 874 ASP A CA 1
ATOM 6485 C C . ASP A 1 874 ? -19.927 2.236 27.338 1.00 95.25 874 ASP A C 1
ATOM 6487 O O . ASP A 1 874 ? -20.038 2.071 26.121 1.00 95.25 874 ASP A O 1
ATOM 6491 N N . ALA A 1 875 ? -19.026 1.552 28.052 1.00 95.75 875 ALA A N 1
ATOM 6492 C CA . ALA A 1 875 ? -18.182 0.504 27.465 1.00 95.75 875 ALA A CA 1
ATOM 6493 C C . ALA A 1 875 ? -19.029 -0.664 26.911 1.00 95.75 875 ALA A C 1
ATOM 6495 O O . ALA A 1 875 ? -20.103 -0.973 27.437 1.00 95.75 875 ALA A O 1
ATOM 6496 N N . GLY A 1 876 ? -18.558 -1.315 25.841 1.00 92.50 876 GLY A N 1
ATOM 6497 C CA . GLY A 1 876 ? -19.304 -2.370 25.139 1.00 92.50 876 GLY A CA 1
ATOM 6498 C C . GLY A 1 876 ? -20.451 -1.869 24.245 1.00 92.50 876 GLY A C 1
ATOM 6499 O O . GLY A 1 876 ? -21.281 -2.659 23.789 1.00 92.50 876 GLY A O 1
ATOM 6500 N N . VAL A 1 877 ? -20.532 -0.561 23.967 1.00 96.75 877 VAL A N 1
ATOM 6501 C CA . VAL A 1 877 ? -21.363 -0.043 22.866 1.00 96.75 877 VAL A CA 1
ATOM 6502 C C . VAL A 1 877 ? -20.731 -0.470 21.541 1.00 96.75 877 VAL A C 1
ATOM 6504 O O . VAL A 1 877 ? -19.581 -0.153 21.257 1.00 96.75 877 VAL A O 1
ATOM 6507 N N . ALA A 1 878 ? -21.496 -1.149 20.688 1.00 97.62 878 ALA A N 1
ATOM 6508 C CA . ALA A 1 878 ? -21.011 -1.629 19.401 1.00 97.62 878 ALA A CA 1
ATOM 6509 C C . ALA A 1 878 ? -20.668 -0.459 18.456 1.00 97.62 878 ALA A C 1
ATOM 6511 O O . ALA A 1 878 ? -21.559 0.222 17.930 1.00 97.62 878 ALA A O 1
ATOM 6512 N N . PHE A 1 879 ? -19.370 -0.253 18.242 1.00 98.12 879 PHE A N 1
ATOM 6513 C CA . PHE A 1 879 ? -18.783 0.677 17.274 1.00 98.12 879 PHE A CA 1
ATOM 6514 C C . PHE A 1 879 ? -18.415 -0.057 15.971 1.00 98.12 879 PHE A C 1
ATOM 6516 O O . PHE A 1 879 ? -18.512 -1.281 15.881 1.00 98.12 879 PHE A O 1
ATOM 6523 N N . THR A 1 880 ? -18.011 0.697 14.951 1.00 98.19 880 THR A N 1
ATOM 6524 C CA . THR A 1 880 ? -17.337 0.192 13.743 1.00 98.19 880 THR A CA 1
ATOM 6525 C C . THR A 1 880 ? -16.125 1.072 13.434 1.00 98.19 880 THR A C 1
ATOM 6527 O O . THR A 1 880 ? -15.981 2.158 14.001 1.00 98.19 880 THR A O 1
ATOM 6530 N N . ASN A 1 881 ? -15.308 0.688 12.455 1.00 97.81 881 ASN A N 1
ATOM 6531 C CA . ASN A 1 881 ? -14.214 1.536 11.975 1.00 97.81 881 ASN A CA 1
ATOM 6532 C C . ASN A 1 881 ? -14.718 2.831 11.286 1.00 97.81 881 ASN A C 1
ATOM 6534 O O . ASN A 1 881 ? -13.981 3.814 11.216 1.00 97.81 881 ASN A O 1
ATOM 6538 N N . ARG A 1 882 ? -16.008 2.918 10.899 1.00 95.56 882 ARG A N 1
ATOM 6539 C CA . ARG A 1 882 ? -16.654 4.208 10.566 1.00 95.56 882 ARG A CA 1
ATOM 6540 C C . ARG A 1 882 ? -16.853 5.079 11.803 1.00 95.56 882 ARG A C 1
ATOM 6542 O O . ARG A 1 882 ? -16.694 6.294 11.715 1.00 95.56 882 ARG A O 1
ATOM 6549 N N . THR A 1 883 ? -17.230 4.480 12.931 1.00 96.44 883 THR A N 1
ATOM 6550 C CA . THR A 1 883 ? -17.350 5.201 14.202 1.00 96.44 883 THR A CA 1
ATOM 6551 C C . THR A 1 883 ? -15.987 5.713 14.656 1.00 96.44 883 THR A C 1
ATOM 6553 O O . THR A 1 883 ? -15.895 6.895 14.965 1.00 96.44 883 THR A O 1
ATOM 6556 N N . PHE A 1 884 ? -14.938 4.875 14.621 1.00 97.12 884 PHE A N 1
ATOM 6557 C CA . PHE A 1 884 ? -13.571 5.273 14.992 1.00 97.12 884 PHE A CA 1
ATOM 6558 C C . PHE A 1 884 ? -13.076 6.455 14.149 1.00 97.12 884 PHE A C 1
ATOM 6560 O O . PHE A 1 884 ? -12.622 7.449 14.707 1.00 97.12 884 PHE A O 1
ATOM 6567 N N . ARG A 1 885 ? -13.259 6.409 12.820 1.00 94.44 885 ARG A N 1
ATOM 6568 C CA . ARG A 1 885 ? -12.907 7.525 11.927 1.00 94.44 885 ARG A CA 1
ATOM 6569 C C . ARG A 1 885 ? -13.587 8.836 12.316 1.00 94.44 885 ARG A C 1
ATOM 6571 O O . ARG A 1 885 ? -12.925 9.852 12.492 1.00 94.44 885 ARG A O 1
ATOM 6578 N N . PHE A 1 886 ? -14.904 8.795 12.508 1.00 93.31 886 PHE A N 1
ATOM 6579 C CA . PHE A 1 886 ? -15.732 9.961 12.837 1.00 93.31 886 PHE A CA 1
ATOM 6580 C C . PHE A 1 886 ? -15.368 10.620 14.180 1.00 93.31 886 PHE A C 1
ATOM 6582 O O . PHE A 1 886 ? -15.794 11.742 14.447 1.00 93.31 886 PHE A O 1
ATOM 6589 N N . VAL A 1 887 ? -14.595 9.936 15.034 1.00 94.62 887 VAL A N 1
ATOM 6590 C CA . VAL A 1 887 ? -14.049 10.504 16.274 1.00 94.62 887 VAL A CA 1
ATOM 6591 C C . VAL A 1 887 ? -12.525 10.709 16.250 1.00 94.62 887 VAL A C 1
ATOM 6593 O O . VAL A 1 887 ? -11.982 11.154 17.256 1.00 94.62 887 VAL A O 1
ATOM 6596 N N . ALA A 1 888 ? -11.847 10.438 15.129 1.00 94.56 888 ALA A N 1
ATOM 6597 C CA . ALA A 1 888 ? -10.404 10.635 14.922 1.00 94.56 888 ALA A CA 1
ATOM 6598 C C . ALA A 1 888 ? -10.068 11.708 13.859 1.00 94.56 888 ALA A C 1
ATOM 6600 O O . ALA A 1 888 ? -8.996 12.316 13.912 1.00 94.56 888 ALA A O 1
ATOM 6601 N N . GLU A 1 889 ? -10.988 11.977 12.921 1.00 91.88 889 GLU A N 1
ATOM 6602 C CA . GLU A 1 889 ? -10.926 13.085 11.950 1.00 91.88 889 GLU A CA 1
ATOM 6603 C C . GLU A 1 889 ? -10.598 14.438 12.633 1.00 91.88 889 GLU A C 1
ATOM 6605 O O . GLU A 1 889 ? -10.947 14.640 13.790 1.00 91.88 889 GLU A O 1
ATOM 6610 N N . PRO A 1 890 ? -9.959 15.415 11.960 1.00 90.38 890 PRO A N 1
ATOM 6611 C CA . PRO A 1 890 ? -9.431 16.630 12.608 1.00 90.38 890 PRO A CA 1
ATOM 6612 C C . PRO A 1 890 ? -10.471 17.650 13.130 1.00 90.38 890 PRO A C 1
ATOM 6614 O O . PRO A 1 890 ? -10.093 18.755 13.516 1.00 90.38 890 PRO A O 1
ATOM 6617 N N . ARG A 1 891 ? -11.778 17.361 13.057 1.00 88.38 891 ARG A N 1
ATOM 6618 C CA . ARG A 1 891 ? -12.890 18.317 13.265 1.00 88.38 891 ARG A CA 1
ATOM 6619 C C . ARG A 1 891 ? -14.110 17.565 13.816 1.00 88.38 891 ARG A C 1
ATOM 6621 O O . ARG A 1 891 ? -14.354 16.446 13.372 1.00 88.38 891 ARG A O 1
ATOM 6628 N N . PHE A 1 892 ? -14.893 18.151 14.729 1.00 89.94 892 PHE A N 1
ATOM 6629 C CA . PHE A 1 892 ? -16.111 17.515 15.249 1.00 89.94 892 PHE A CA 1
ATOM 6630 C C . PHE A 1 892 ? -17.328 18.457 15.370 1.00 89.94 892 PHE A C 1
ATOM 6632 O O . PHE A 1 892 ? -17.260 19.464 16.079 1.00 89.94 892 PHE A O 1
ATOM 6639 N N . PRO A 1 893 ? -18.498 18.115 14.788 1.00 85.75 893 PRO A N 1
ATOM 6640 C CA . PRO A 1 893 ? -18.747 17.002 13.863 1.00 85.75 893 PRO A CA 1
ATOM 6641 C C . PRO A 1 893 ? -18.028 17.157 12.512 1.00 85.75 893 PRO A C 1
ATOM 6643 O O . PRO A 1 893 ? -17.498 18.221 12.185 1.00 85.75 893 PRO A O 1
ATOM 6646 N N . ASP A 1 894 ? -18.063 16.087 11.720 1.00 76.44 894 ASP A N 1
ATOM 6647 C CA . ASP A 1 894 ? -17.508 16.017 10.369 1.00 76.44 894 ASP A CA 1
ATOM 6648 C C . ASP A 1 894 ? -17.994 17.156 9.446 1.00 76.44 894 ASP A C 1
ATOM 6650 O O . ASP A 1 894 ? -19.131 17.631 9.515 1.00 76.44 894 ASP A O 1
ATOM 6654 N N . GLY A 1 895 ? -17.100 17.636 8.576 1.00 73.88 895 GLY A N 1
ATOM 6655 C CA . GLY A 1 895 ? -17.385 18.704 7.608 1.00 73.88 895 GLY A CA 1
ATOM 6656 C C . GLY A 1 895 ? -17.650 20.108 8.187 1.00 73.88 895 GLY A C 1
ATOM 6657 O O . GLY A 1 895 ? -17.968 21.027 7.425 1.00 73.88 895 GLY A O 1
ATOM 6658 N N . VAL A 1 896 ? -17.522 20.332 9.503 1.00 82.69 896 VAL A N 1
ATOM 6659 C CA . VAL A 1 896 ? -17.697 21.663 10.118 1.00 82.69 896 VAL A CA 1
ATOM 6660 C C . VAL A 1 896 ? -16.344 22.291 10.461 1.00 82.69 896 VAL A C 1
ATOM 6662 O O . VAL A 1 896 ? -15.741 22.008 11.486 1.00 82.69 896 VAL A O 1
ATOM 6665 N N . ASP A 1 897 ? -15.848 23.183 9.603 1.00 82.38 897 ASP A N 1
ATOM 6666 C CA . ASP A 1 897 ? -14.549 23.830 9.820 1.00 82.38 897 ASP A CA 1
ATOM 6667 C C . ASP A 1 897 ? -14.502 24.759 11.037 1.00 82.38 897 ASP A C 1
ATOM 6669 O O . ASP A 1 897 ? -15.408 25.562 11.273 1.00 82.38 897 ASP A O 1
ATOM 6673 N N . GLY A 1 898 ? -13.376 24.705 11.754 1.00 81.19 898 GLY A N 1
ATOM 6674 C CA . GLY A 1 898 ? -13.102 25.563 12.907 1.00 81.19 898 GLY A CA 1
ATOM 6675 C C . GLY A 1 898 ? -13.800 25.138 14.201 1.00 81.19 898 GLY A C 1
ATOM 6676 O O . GLY A 1 898 ? -13.825 25.927 15.143 1.00 81.19 898 GLY A O 1
ATOM 6677 N N . THR A 1 899 ? -14.367 23.931 14.250 1.00 87.75 899 THR A N 1
ATOM 6678 C CA . THR A 1 899 ? -14.718 23.244 15.501 1.00 87.75 899 THR A CA 1
ATOM 6679 C C . THR A 1 899 ? -13.484 22.638 16.163 1.00 87.75 899 THR A C 1
ATOM 6681 O O . THR A 1 899 ? -12.472 22.409 15.501 1.00 87.75 899 THR A O 1
ATOM 6684 N N . ASP A 1 900 ? -13.604 22.316 17.446 1.00 89.88 900 ASP A N 1
ATOM 6685 C CA . ASP A 1 900 ? -12.597 21.559 18.189 1.00 89.88 900 ASP A CA 1
ATOM 6686 C C . ASP A 1 900 ? -12.486 20.102 17.660 1.00 89.88 900 ASP A C 1
ATOM 6688 O O . ASP A 1 900 ? -13.444 19.592 17.058 1.00 89.88 900 ASP A O 1
ATOM 6692 N N . PRO A 1 901 ? -11.329 19.431 17.824 1.00 92.56 901 PRO A N 1
ATOM 6693 C CA . PRO A 1 901 ? -11.135 18.054 17.374 1.00 92.56 901 PRO A CA 1
ATOM 6694 C C . PRO A 1 901 ? -11.828 17.018 18.293 1.00 92.56 901 PRO A C 1
ATOM 6696 O O . PRO A 1 901 ? -12.012 17.270 19.486 1.00 92.56 901 PRO A O 1
ATOM 6699 N N . PRO A 1 902 ? -12.212 15.844 17.757 1.00 93.12 902 PRO A N 1
ATOM 6700 C CA . PRO A 1 902 ? -12.899 14.780 18.491 1.00 93.12 902 PRO A CA 1
ATOM 6701 C C . PRO A 1 902 ? -11.980 13.888 19.357 1.00 93.12 902 PRO A C 1
ATOM 6703 O O . PRO A 1 902 ? -10.767 13.887 19.152 1.00 93.12 902 PRO A O 1
ATOM 6706 N N . PRO A 1 903 ? -12.556 13.068 20.271 1.00 94.81 903 PRO A N 1
ATOM 6707 C CA . PRO A 1 903 ? -11.840 12.324 21.322 1.00 94.81 903 PRO A CA 1
ATOM 6708 C C . PRO A 1 903 ? -10.657 11.426 20.928 1.00 94.81 903 PRO A C 1
ATOM 6710 O O . PRO A 1 903 ? -9.818 11.161 21.781 1.00 94.81 903 PRO A O 1
ATOM 6713 N N . PHE A 1 904 ? -10.574 10.922 19.694 1.00 96.62 904 PHE A N 1
ATOM 6714 C CA . PHE A 1 904 ? -9.459 10.074 19.243 1.00 96.62 904 PHE A CA 1
ATOM 6715 C C . PHE A 1 904 ? -8.426 10.834 18.400 1.00 96.62 904 PHE A C 1
ATOM 6717 O O . PHE A 1 904 ? -7.427 10.241 18.008 1.00 96.62 904 PHE A O 1
ATOM 6724 N N . SER A 1 905 ? -8.651 12.109 18.075 1.00 95.81 905 SER A N 1
ATOM 6725 C CA . SER A 1 905 ? -7.828 12.826 17.099 1.00 95.81 905 SER A CA 1
ATOM 6726 C C . SER A 1 905 ? -6.459 13.231 17.651 1.00 95.81 905 SER A C 1
ATOM 6728 O O . SER A 1 905 ? -6.375 13.834 18.720 1.00 95.81 905 SER A O 1
ATOM 6730 N N . ILE A 1 906 ? -5.407 13.029 16.850 1.00 96.31 906 ILE A N 1
ATOM 6731 C CA . ILE A 1 906 ? -4.023 13.457 17.141 1.00 96.31 906 ILE A CA 1
ATOM 6732 C C . ILE A 1 906 ? -3.890 14.967 17.409 1.00 96.31 906 ILE A C 1
ATOM 6734 O O . ILE A 1 906 ? -2.962 15.419 18.075 1.00 96.31 906 ILE A O 1
ATOM 6738 N N . LEU A 1 907 ? -4.861 15.772 16.964 1.00 95.75 907 LEU A N 1
ATOM 6739 C CA . LEU A 1 907 ? -4.902 17.207 17.258 1.00 95.75 907 LEU A CA 1
ATOM 6740 C C . LEU A 1 907 ? -5.249 17.539 18.722 1.00 95.75 907 LEU A C 1
ATOM 6742 O O . LEU A 1 907 ? -5.118 18.699 19.110 1.00 95.75 907 LEU A O 1
ATOM 6746 N N . LEU A 1 908 ? -5.654 16.559 19.539 1.00 95.75 908 LEU A N 1
ATOM 6747 C CA . LEU A 1 908 ? -5.764 16.717 20.995 1.00 95.75 908 LEU A CA 1
ATOM 6748 C C . LEU A 1 908 ? -4.390 16.765 21.676 1.00 95.75 908 LEU A C 1
ATOM 6750 O O . LEU A 1 908 ? -4.213 17.528 22.624 1.00 95.75 908 LEU A O 1
ATOM 6754 N N . ASP A 1 909 ? -3.406 16.025 21.156 1.00 96.56 909 ASP A N 1
ATOM 6755 C CA . ASP A 1 909 ? -2.035 16.001 21.686 1.00 96.56 909 ASP A CA 1
ATOM 6756 C C . ASP A 1 909 ? -1.276 17.312 21.385 1.00 96.56 909 ASP A C 1
ATOM 6758 O O . ASP A 1 909 ? -0.246 17.605 21.990 1.00 96.56 909 ASP A O 1
ATOM 6762 N N . ALA A 1 910 ? -1.780 18.129 20.451 1.00 94.62 910 ALA A N 1
ATOM 6763 C CA . ALA A 1 910 ? -1.040 19.213 19.805 1.00 94.62 910 ALA A CA 1
ATOM 6764 C C . ALA A 1 910 ? -0.489 20.306 20.747 1.00 94.62 910 ALA A C 1
ATOM 6766 O O . ALA A 1 910 ? 0.582 20.844 20.465 1.00 94.62 910 ALA A O 1
ATOM 6767 N N . GLU A 1 911 ? -1.159 20.639 21.862 1.00 94.56 911 GLU A N 1
ATOM 6768 C CA . GLU A 1 911 ? -0.626 21.634 22.818 1.00 94.56 911 GLU A CA 1
ATOM 6769 C C . GLU A 1 911 ? 0.586 21.096 23.601 1.00 94.56 911 GLU A C 1
ATOM 6771 O O . GLU A 1 911 ? 1.530 21.850 23.843 1.00 94.56 911 GLU A O 1
ATOM 6776 N N . GLU A 1 912 ? 0.604 19.805 23.958 1.00 94.75 912 GLU A N 1
ATOM 6777 C CA . GLU A 1 912 ? 1.717 19.193 24.703 1.00 94.75 912 GLU A CA 1
ATOM 6778 C C . GLU A 1 912 ? 2.832 18.696 23.768 1.00 94.75 912 GLU A C 1
ATOM 6780 O O . GLU A 1 912 ? 4.014 18.883 24.060 1.00 94.75 912 GLU A O 1
ATOM 6785 N N . ALA A 1 913 ? 2.466 18.159 22.599 1.00 95.25 913 ALA A N 1
ATOM 6786 C CA . ALA A 1 913 ? 3.392 17.767 21.537 1.00 95.25 913 ALA A CA 1
ATOM 6787 C C . ALA A 1 913 ? 4.052 18.963 20.823 1.00 95.25 913 ALA A C 1
ATOM 6789 O O . ALA A 1 913 ? 5.051 18.790 20.125 1.00 95.25 913 ALA A O 1
ATOM 6790 N N . GLY A 1 914 ? 3.507 20.174 20.984 1.00 96.50 914 GLY A N 1
ATOM 6791 C CA . GLY A 1 914 ? 4.012 21.379 20.330 1.00 96.50 914 GLY A CA 1
ATOM 6792 C C . GLY A 1 914 ? 3.794 21.366 18.816 1.00 96.50 914 GLY A C 1
ATOM 6793 O O . GLY A 1 914 ? 4.721 21.661 18.072 1.00 96.50 914 GLY A O 1
ATOM 6794 N N . ILE A 1 915 ? 2.584 21.040 18.361 1.00 96.44 915 ILE A N 1
ATOM 6795 C CA . ILE A 1 915 ? 2.166 21.034 16.948 1.00 96.44 915 ILE A CA 1
ATOM 6796 C C . ILE A 1 915 ? 1.183 22.195 16.712 1.00 96.44 915 ILE A C 1
ATOM 6798 O O . ILE A 1 915 ? 0.370 22.482 17.589 1.00 96.44 915 ILE A O 1
ATOM 6802 N N . ASP A 1 916 ? 1.194 22.870 15.552 1.00 94.81 916 ASP A N 1
ATOM 6803 C CA . ASP A 1 916 ? 0.097 23.797 15.209 1.00 94.81 916 ASP A CA 1
ATOM 6804 C C . ASP A 1 916 ? -1.115 23.000 14.694 1.00 94.81 916 ASP A C 1
ATOM 6806 O O . ASP A 1 916 ? -1.056 22.442 13.589 1.00 94.81 916 ASP A O 1
ATOM 6810 N N . PRO A 1 917 ? -2.257 22.987 15.416 1.00 92.25 917 PRO A N 1
ATOM 6811 C CA . PRO A 1 917 ? -3.465 22.271 15.008 1.00 92.25 917 PRO A CA 1
ATOM 6812 C C . PRO A 1 917 ? -4.183 22.909 13.801 1.00 92.25 917 PRO A C 1
ATOM 6814 O O . PRO A 1 917 ? -5.361 22.645 13.574 1.00 92.25 917 PRO A O 1
ATOM 6817 N N . ARG A 1 918 ? -3.509 23.778 13.031 1.00 88.88 918 ARG A N 1
ATOM 6818 C CA . ARG A 1 918 ? -3.944 24.307 11.724 1.00 88.88 918 ARG A CA 1
ATOM 6819 C C . ARG A 1 918 ? -3.107 23.820 10.544 1.00 88.88 918 ARG A C 1
ATOM 6821 O O . ARG A 1 918 ? -3.576 23.950 9.416 1.00 88.88 918 ARG A O 1
ATOM 6828 N N . THR A 1 919 ? -1.898 23.309 10.777 1.00 90.88 919 THR A N 1
ATOM 6829 C CA . THR A 1 919 ? -0.947 22.942 9.707 1.00 90.88 919 THR A CA 1
ATOM 6830 C C . THR A 1 919 ? -0.277 21.586 9.909 1.00 90.88 919 THR A C 1
ATOM 6832 O O . THR A 1 919 ? 0.230 21.037 8.937 1.00 90.88 919 THR A O 1
ATOM 6835 N N . GLY A 1 920 ? -0.260 21.045 11.133 1.00 93.75 920 GLY A N 1
ATOM 6836 C CA . GLY A 1 920 ? 0.505 19.841 11.470 1.00 93.75 920 GLY A CA 1
ATOM 6837 C C . GLY A 1 920 ? 2.012 20.080 11.652 1.00 93.75 920 GLY A C 1
ATOM 6838 O O . GLY A 1 920 ? 2.738 19.121 11.890 1.00 93.75 920 GLY A O 1
ATOM 6839 N N . GLU A 1 921 ? 2.491 21.324 11.553 1.00 96.31 921 GLU A N 1
ATOM 6840 C CA . GLU A 1 921 ? 3.917 21.681 11.678 1.00 96.31 921 GLU A CA 1
ATOM 6841 C C . GLU A 1 921 ? 4.369 21.803 13.147 1.00 96.31 921 GLU A C 1
ATOM 6843 O O . GLU A 1 921 ? 3.576 22.157 14.026 1.00 96.31 921 GLU A O 1
ATOM 6848 N N . ASN A 1 922 ? 5.655 21.553 13.414 1.00 95.94 922 ASN A N 1
ATOM 6849 C CA . ASN A 1 922 ? 6.269 21.653 14.739 1.00 95.94 922 ASN A CA 1
ATOM 6850 C C . ASN A 1 922 ? 6.419 23.123 15.186 1.00 95.94 922 ASN A C 1
ATOM 6852 O O . ASN A 1 922 ? 7.075 23.953 14.549 1.00 95.94 922 ASN A O 1
ATOM 6856 N N . ILE A 1 923 ? 5.912 23.438 16.377 1.00 95.06 923 ILE A N 1
ATOM 6857 C CA . ILE A 1 923 ? 6.117 24.703 17.092 1.00 95.06 923 ILE A CA 1
ATOM 6858 C C . ILE A 1 923 ? 7.400 24.605 17.936 1.00 95.06 923 ILE A C 1
ATOM 6860 O O . ILE A 1 923 ? 7.385 24.604 19.169 1.00 95.06 923 ILE A O 1
ATOM 6864 N N . GLY A 1 924 ? 8.551 24.565 17.261 1.00 91.50 924 GLY A N 1
ATOM 6865 C CA . GLY A 1 924 ? 9.867 24.646 17.899 1.00 91.50 924 GLY A CA 1
ATOM 6866 C C . GLY A 1 924 ? 10.685 23.366 17.777 1.00 91.50 924 GLY A C 1
ATOM 6867 O O . GLY A 1 924 ? 11.255 23.116 16.722 1.00 91.50 924 GLY A O 1
ATOM 6868 N N . ALA A 1 925 ? 10.834 22.619 18.872 1.00 92.81 925 ALA A N 1
ATOM 6869 C CA . ALA A 1 925 ? 11.590 21.365 18.892 1.00 92.81 925 ALA A CA 1
ATOM 6870 C C . ALA A 1 925 ? 10.622 20.170 18.971 1.00 92.81 925 ALA A C 1
ATOM 6872 O O . ALA A 1 925 ? 9.673 20.252 19.752 1.00 92.81 925 ALA A O 1
ATOM 6873 N N . PRO A 1 926 ? 10.858 19.077 18.221 1.00 94.81 926 PRO A N 1
ATOM 6874 C CA . PRO A 1 926 ? 9.958 17.926 18.185 1.00 94.81 926 PRO A CA 1
ATOM 6875 C C . PRO A 1 926 ? 9.812 17.260 19.560 1.00 94.81 926 PRO A C 1
ATOM 6877 O O . PRO A 1 926 ? 10.799 17.042 20.268 1.00 94.81 926 PRO A O 1
ATOM 6880 N N . ALA A 1 927 ? 8.579 16.901 19.921 1.00 95.00 927 ALA A N 1
ATOM 6881 C CA . ALA A 1 927 ? 8.271 16.188 21.159 1.00 95.00 927 ALA A CA 1
ATOM 6882 C C . ALA A 1 927 ? 8.775 14.726 21.155 1.00 95.00 927 ALA A C 1
ATOM 6884 O O . ALA A 1 927 ? 8.939 14.116 20.091 1.00 95.00 927 ALA A O 1
ATOM 6885 N N . PRO A 1 928 ? 9.019 14.116 22.330 1.00 95.56 928 PRO A N 1
ATOM 6886 C CA . PRO A 1 928 ? 9.244 12.675 22.424 1.00 95.56 928 PRO A CA 1
ATOM 6887 C C 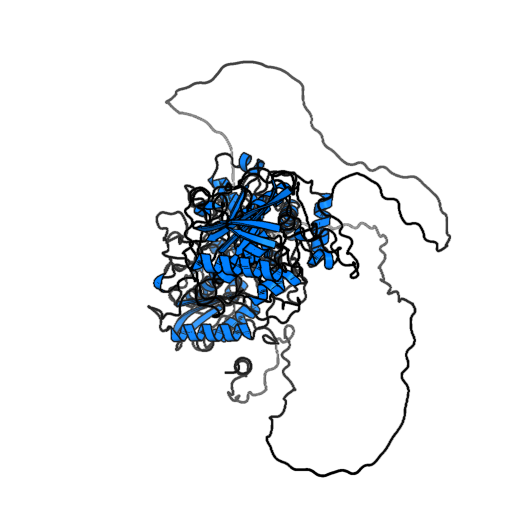. PRO A 1 928 ? 7.985 11.898 22.006 1.00 95.56 928 PRO A C 1
ATOM 6889 O O . PRO A 1 928 ? 6.870 12.374 22.203 1.00 95.56 928 PRO A O 1
ATOM 6892 N N . ALA A 1 929 ? 8.151 10.692 21.453 1.00 93.88 929 ALA A N 1
ATOM 6893 C CA . ALA A 1 929 ? 7.019 9.866 21.007 1.00 93.88 929 ALA A CA 1
ATOM 6894 C C . ALA A 1 929 ? 6.004 9.564 22.135 1.00 93.88 929 ALA A C 1
ATOM 6896 O O . ALA A 1 929 ? 4.809 9.471 21.886 1.00 93.88 929 ALA A O 1
ATOM 6897 N N . SER A 1 930 ? 6.465 9.493 23.387 1.00 92.06 930 SER A N 1
ATOM 6898 C CA . SER A 1 930 ? 5.657 9.256 24.591 1.00 92.06 930 SER A CA 1
ATOM 6899 C C . SER A 1 930 ? 4.712 10.397 25.023 1.00 92.06 930 SER A C 1
ATOM 6901 O O . SER A 1 930 ? 4.205 10.346 26.140 1.00 92.06 930 SER A O 1
ATOM 6903 N N . VAL A 1 931 ? 4.528 11.446 24.212 1.00 94.69 931 VAL A N 1
ATOM 6904 C CA . VAL A 1 931 ? 3.561 12.544 24.456 1.00 94.69 931 VAL A CA 1
ATOM 6905 C C . VAL A 1 931 ? 2.261 12.372 23.654 1.00 94.69 931 VAL A C 1
ATOM 6907 O O . VAL A 1 931 ? 1.259 12.996 23.983 1.00 94.69 931 VAL A O 1
ATOM 6910 N N . PHE A 1 932 ? 2.250 11.515 22.631 1.00 95.50 932 PHE A N 1
ATOM 6911 C CA . PHE A 1 932 ? 1.062 11.257 21.817 1.00 95.50 932 PHE A CA 1
ATOM 6912 C C . PHE A 1 932 ? 0.191 10.181 22.483 1.00 95.50 932 PHE A C 1
ATOM 6914 O O . PHE A 1 932 ? 0.549 9.002 22.470 1.00 95.50 932 PHE A O 1
ATOM 6921 N N . ASP A 1 933 ? -0.920 10.599 23.099 1.00 94.44 933 ASP A N 1
ATOM 6922 C CA . ASP A 1 933 ? -1.783 9.747 23.935 1.00 94.44 933 ASP A CA 1
ATOM 6923 C C . ASP A 1 933 ? -3.276 9.821 23.540 1.00 94.44 933 ASP A C 1
ATOM 6925 O O . ASP A 1 933 ? -4.103 9.066 24.050 1.00 94.44 933 ASP A O 1
ATOM 6929 N N . SER A 1 934 ? -3.654 10.633 22.548 1.00 97.00 934 SER A N 1
ATOM 6930 C CA . SER A 1 934 ? -4.887 10.391 21.787 1.00 97.00 934 SER A CA 1
ATOM 6931 C C . SER A 1 934 ? -4.861 8.997 21.139 1.00 97.00 934 SER A C 1
ATOM 6933 O O . SER A 1 934 ? -3.798 8.431 20.898 1.00 97.00 934 SER A O 1
ATOM 6935 N N . VAL A 1 935 ? -6.019 8.410 20.824 1.00 97.75 935 VAL A N 1
ATOM 6936 C CA . VAL A 1 935 ? -6.067 7.073 20.194 1.00 97.75 935 VAL A CA 1
ATOM 6937 C C . VAL A 1 935 ? -5.363 7.036 18.827 1.00 97.75 935 VAL A C 1
ATOM 6939 O O . VAL A 1 935 ? -4.647 6.077 18.555 1.00 97.75 935 VAL A O 1
ATOM 6942 N N . LEU A 1 936 ? -5.512 8.068 17.987 1.00 96.94 936 LEU A N 1
ATOM 6943 C CA . LEU A 1 936 ? -4.809 8.145 16.700 1.00 96.94 936 LEU A CA 1
ATOM 6944 C C . LEU A 1 936 ? -3.305 8.385 16.895 1.00 96.94 936 LEU A C 1
ATOM 6946 O O . LEU A 1 936 ? -2.505 7.704 16.266 1.00 96.94 936 LEU A O 1
ATOM 6950 N N . GLY A 1 937 ? -2.917 9.305 17.787 1.00 96.94 937 GLY A N 1
ATOM 6951 C CA . GLY A 1 937 ? -1.506 9.576 18.079 1.00 96.94 937 GLY A CA 1
ATOM 6952 C C . GLY A 1 937 ? -0.787 8.369 18.687 1.00 96.94 937 GLY A C 1
ATOM 6953 O O . GLY A 1 937 ? 0.335 8.050 18.298 1.00 96.94 937 GLY A O 1
ATOM 6954 N N . TYR A 1 938 ? -1.448 7.641 19.586 1.00 97.00 938 TYR A N 1
ATOM 6955 C CA . TYR A 1 938 ? -0.903 6.421 20.172 1.00 97.00 938 TYR A CA 1
ATOM 6956 C C . TYR A 1 938 ? -0.652 5.337 19.115 1.00 97.00 938 TYR A C 1
ATOM 6958 O O . TYR A 1 938 ? 0.396 4.696 19.167 1.00 97.00 938 TYR A O 1
ATOM 6966 N N . ASP A 1 939 ? -1.556 5.164 18.144 1.00 96.25 939 ASP A N 1
ATOM 6967 C CA . ASP A 1 939 ? -1.390 4.230 17.020 1.00 96.25 939 ASP A CA 1
ATOM 6968 C C . ASP A 1 939 ? -0.278 4.689 16.047 1.00 96.25 939 ASP A C 1
ATOM 6970 O O . ASP A 1 939 ? 0.596 3.884 15.715 1.00 96.25 939 ASP A O 1
ATOM 6974 N N . SER A 1 940 ? -0.195 5.989 15.702 1.00 95.75 940 SER A N 1
ATOM 6975 C CA . SER A 1 940 ? 0.919 6.557 14.912 1.00 95.75 940 SER A CA 1
ATOM 6976 C C . SER A 1 940 ? 2.288 6.205 15.505 1.00 95.75 940 SER A C 1
ATOM 6978 O O . SER A 1 940 ? 3.219 5.833 14.784 1.00 95.75 940 SER A O 1
ATOM 6980 N N . PHE A 1 941 ? 2.425 6.336 16.829 1.00 95.50 941 PHE A N 1
ATOM 6981 C CA . PHE A 1 941 ? 3.695 6.160 17.534 1.00 95.50 941 PHE A CA 1
ATOM 6982 C C . PHE A 1 941 ? 3.901 4.764 18.138 1.00 95.50 941 PHE A C 1
ATOM 6984 O O . PHE A 1 941 ? 5.011 4.482 18.586 1.00 95.50 941 PHE A O 1
ATOM 6991 N N . ASN A 1 942 ? 2.906 3.873 18.110 1.00 93.81 942 ASN A N 1
ATOM 6992 C CA . ASN A 1 942 ? 3.016 2.469 18.534 1.00 93.81 942 ASN A CA 1
ATOM 6993 C C . ASN A 1 942 ? 2.308 1.554 17.511 1.00 93.81 942 ASN A C 1
ATOM 6995 O O . ASN A 1 942 ? 1.286 0.933 17.824 1.00 93.81 942 ASN A O 1
ATOM 6999 N N . PRO A 1 943 ? 2.830 1.487 16.271 1.00 91.19 943 PRO A N 1
ATOM 7000 C CA . PRO A 1 943 ? 2.182 0.784 15.169 1.00 91.19 943 PRO A CA 1
ATOM 7001 C C . PRO A 1 943 ? 2.071 -0.721 15.425 1.00 91.19 943 PRO A C 1
ATOM 7003 O O . PRO A 1 943 ? 2.854 -1.314 16.168 1.00 91.19 943 PRO A O 1
ATOM 7006 N N . GLY A 1 944 ? 1.081 -1.349 14.790 1.00 90.25 944 GLY A N 1
ATOM 7007 C CA . GLY A 1 944 ? 0.795 -2.774 14.959 1.00 90.25 944 GLY A CA 1
ATOM 7008 C C . GLY A 1 944 ? -0.014 -3.114 16.219 1.00 90.25 944 GLY A C 1
ATOM 7009 O O . GLY A 1 944 ? -0.477 -4.245 16.344 1.00 90.25 944 GLY A O 1
ATOM 7010 N N . THR A 1 945 ? -0.256 -2.163 17.125 1.00 93.56 945 THR A N 1
ATOM 7011 C CA . THR A 1 945 ? -1.094 -2.377 18.318 1.00 93.56 945 THR A CA 1
ATOM 7012 C C . THR A 1 945 ? -2.594 -2.336 18.002 1.00 93.56 945 THR A C 1
ATOM 7014 O O . THR A 1 945 ? -3.028 -1.720 17.034 1.00 93.56 945 THR A O 1
ATOM 7017 N N . ASN A 1 946 ? -3.417 -3.029 18.790 1.00 96.00 946 ASN A N 1
ATOM 7018 C CA . ASN A 1 946 ? -4.878 -2.992 18.671 1.00 96.00 946 ASN A CA 1
ATOM 7019 C C . ASN A 1 946 ? -5.439 -1.986 19.688 1.00 96.00 946 ASN A C 1
ATOM 7021 O O . ASN A 1 946 ? -5.942 -2.378 20.736 1.00 96.00 946 ASN A O 1
ATOM 7025 N N . PHE A 1 947 ? -5.293 -0.684 19.423 1.00 97.00 947 PHE A N 1
ATOM 7026 C CA . PHE A 1 947 ? -5.394 0.353 20.463 1.00 97.00 947 PHE A CA 1
ATOM 7027 C C . PHE A 1 947 ? -4.463 0.002 21.652 1.00 97.00 947 PHE A C 1
ATOM 7029 O O . PHE A 1 947 ? -3.327 -0.422 21.438 1.00 97.00 947 PHE A O 1
ATOM 7036 N N . ARG A 1 948 ? -4.920 0.125 22.908 1.00 96.62 948 ARG A N 1
ATOM 7037 C CA . ARG A 1 948 ? -4.151 -0.243 24.113 1.00 96.62 948 ARG A CA 1
ATOM 7038 C C . ARG A 1 948 ? -4.453 -1.644 24.650 1.00 96.62 948 ARG A C 1
ATOM 7040 O O . ARG A 1 948 ? -4.077 -1.946 25.782 1.00 96.62 948 ARG A O 1
ATOM 7047 N N . ASP A 1 949 ? -5.097 -2.496 23.852 1.00 96.31 949 ASP A N 1
ATOM 7048 C CA . ASP A 1 949 ? -5.471 -3.873 24.197 1.00 96.31 949 ASP A CA 1
ATOM 7049 C C . ASP A 1 949 ? -4.308 -4.629 24.885 1.00 96.31 949 ASP A C 1
ATOM 7051 O O . ASP A 1 949 ? -3.264 -4.849 24.249 1.00 96.31 949 ASP A O 1
ATOM 7055 N N . PRO A 1 950 ? -4.413 -4.943 26.196 1.00 95.12 950 PRO A N 1
ATOM 7056 C CA . PRO A 1 950 ? -3.315 -5.466 27.011 1.00 95.12 950 PRO A CA 1
ATOM 7057 C C . PRO A 1 950 ? -3.074 -6.967 26.823 1.00 95.12 950 PRO A C 1
ATOM 7059 O O . PRO A 1 950 ? -2.015 -7.459 27.220 1.00 95.12 950 PRO A O 1
ATOM 7062 N N . ASP A 1 951 ? -4.047 -7.674 26.254 1.00 92.81 951 ASP A N 1
ATOM 7063 C CA . ASP A 1 951 ? -4.051 -9.118 26.074 1.00 92.81 951 ASP A CA 1
ATOM 7064 C C . ASP A 1 951 ? -3.871 -9.473 24.581 1.00 92.81 951 ASP A C 1
ATOM 7066 O O . ASP A 1 951 ? -3.657 -8.606 23.735 1.00 92.81 951 ASP A O 1
ATOM 7070 N N . ASP A 1 952 ? -3.811 -10.774 24.273 1.00 91.81 952 ASP A N 1
ATOM 7071 C CA . ASP A 1 952 ? -3.719 -11.342 22.915 1.00 91.81 952 ASP A CA 1
ATOM 7072 C C . ASP A 1 952 ? -2.748 -10.635 21.939 1.00 91.81 952 ASP A C 1
ATOM 7074 O O . ASP A 1 952 ? -2.956 -10.575 20.732 1.00 91.81 952 ASP A O 1
ATOM 7078 N N . LEU A 1 953 ? -1.610 -10.172 22.468 1.00 95.56 953 LEU A N 1
ATOM 7079 C CA . LEU A 1 953 ? -0.586 -9.344 21.807 1.00 95.56 953 LEU A CA 1
ATOM 7080 C C . LEU A 1 953 ? -0.070 -9.878 20.454 1.00 95.56 953 LEU A C 1
ATOM 7082 O O . LEU A 1 953 ? 0.379 -9.106 19.609 1.00 95.56 953 LEU A O 1
ATOM 7086 N N . ALA A 1 954 ? -0.111 -11.194 20.233 1.00 95.81 954 ALA A N 1
ATOM 7087 C CA . ALA A 1 954 ? 0.269 -11.818 18.961 1.00 95.81 954 ALA A CA 1
ATOM 7088 C C . ALA A 1 954 ? -0.793 -11.628 17.855 1.00 95.81 954 ALA A C 1
ATOM 7090 O O . ALA A 1 954 ? -0.482 -11.715 16.671 1.00 95.81 954 ALA A O 1
ATOM 7091 N N . ASN A 1 955 ? -2.039 -11.353 18.242 1.00 96.38 955 ASN A N 1
ATOM 7092 C CA . ASN A 1 955 ? -3.196 -11.144 17.380 1.00 96.38 955 ASN A CA 1
ATOM 7093 C C . ASN A 1 955 ? -3.502 -9.645 17.179 1.00 96.38 955 ASN A C 1
ATOM 7095 O O . ASN A 1 955 ? -4.661 -9.267 17.031 1.00 96.38 955 ASN A O 1
ATOM 7099 N N . GLN A 1 956 ? -2.478 -8.786 17.155 1.00 95.31 956 GLN A N 1
ATOM 7100 C CA . GLN A 1 956 ? -2.609 -7.343 16.914 1.00 95.31 956 GLN A CA 1
ATOM 7101 C C . GLN A 1 956 ? -1.875 -6.951 15.617 1.00 95.31 956 GLN A C 1
ATOM 7103 O O . GLN A 1 956 ? -0.860 -7.561 15.277 1.00 95.31 956 GLN A O 1
ATOM 7108 N N . ASN A 1 957 ? -2.427 -5.997 14.854 1.00 95.25 957 ASN A N 1
ATOM 7109 C CA . ASN A 1 957 ? -1.835 -5.490 13.604 1.00 95.25 957 ASN A CA 1
ATOM 7110 C C . ASN A 1 957 ? -2.275 -4.050 13.232 1.00 95.25 957 ASN A C 1
ATOM 7112 O O . ASN A 1 957 ? -2.364 -3.722 12.055 1.00 95.25 957 ASN A O 1
ATOM 7116 N N . GLY A 1 958 ? -2.526 -3.180 14.219 1.00 95.50 958 GLY A N 1
ATOM 7117 C CA . GLY A 1 958 ? -2.855 -1.758 14.006 1.00 95.50 958 GLY A CA 1
ATOM 7118 C C . GLY A 1 958 ? -4.350 -1.418 14.090 1.00 95.50 958 GLY A C 1
ATOM 7119 O O . GLY A 1 958 ? -5.218 -2.302 14.074 1.00 95.50 958 GLY A O 1
ATOM 7120 N N . VAL A 1 959 ? -4.663 -0.120 14.161 1.00 97.69 959 VAL A N 1
ATOM 7121 C CA . VAL A 1 959 ? -6.038 0.405 14.136 1.00 97.69 959 VAL A CA 1
ATOM 7122 C C . VAL A 1 959 ? -6.397 0.974 12.761 1.00 97.69 959 VAL A C 1
ATOM 7124 O O . VAL A 1 959 ? -5.718 1.834 12.211 1.00 97.69 959 VAL A O 1
ATOM 7127 N N . VAL A 1 960 ? -7.526 0.531 12.201 1.00 98.06 960 VAL A N 1
ATOM 7128 C CA . VAL A 1 960 ? -8.058 1.064 10.938 1.00 98.06 960 VAL A CA 1
ATOM 7129 C C . VAL A 1 960 ? -9.069 2.181 11.201 1.00 98.06 960 VAL A C 1
ATOM 7131 O O . VAL A 1 960 ? -10.122 1.959 11.799 1.00 98.06 960 VAL A O 1
ATOM 7134 N N . PHE A 1 961 ? -8.826 3.376 10.668 1.00 96.25 961 PHE A N 1
ATOM 7135 C CA . PHE A 1 961 ? -9.746 4.514 10.790 1.00 96.25 961 PHE A CA 1
ATOM 7136 C C . PHE A 1 961 ? -10.596 4.721 9.528 1.00 96.25 961 PHE A C 1
ATOM 7138 O O . PHE A 1 961 ? -10.794 5.846 9.083 1.00 96.25 961 PHE A O 1
ATOM 7145 N N . PHE A 1 962 ? -11.146 3.655 8.936 1.00 95.25 962 PHE A N 1
ATOM 7146 C CA . PHE A 1 962 ? -12.131 3.783 7.853 1.00 95.25 962 PHE A CA 1
ATOM 7147 C C . PHE A 1 962 ? -13.151 2.620 7.780 1.00 95.25 962 PHE A C 1
ATOM 7149 O O . PHE A 1 962 ? -12.869 1.526 8.266 1.00 95.25 962 PHE A O 1
ATOM 7156 N N . PRO A 1 963 ? -14.366 2.856 7.231 1.00 96.31 963 PRO A N 1
ATOM 7157 C CA . PRO A 1 963 ? -15.523 1.940 7.299 1.00 96.31 963 PRO A CA 1
ATOM 7158 C C . PRO A 1 963 ? -15.321 0.538 6.707 1.00 96.31 963 PRO A C 1
ATOM 7160 O O . PRO A 1 963 ? -14.338 0.289 6.018 1.00 96.31 963 PRO A O 1
ATOM 7163 N N . GLY A 1 964 ? -16.291 -0.359 6.938 1.00 97.25 964 GLY A N 1
ATOM 7164 C CA . GLY A 1 964 ? -16.237 -1.752 6.477 1.00 97.25 964 GLY A CA 1
ATOM 7165 C C . GLY A 1 964 ? -16.158 -2.817 7.569 1.00 97.25 964 GLY A C 1
ATOM 7166 O O . GLY A 1 964 ? -15.448 -3.804 7.399 1.00 97.25 964 GLY A O 1
ATOM 7167 N N . SER A 1 965 ? -16.818 -2.625 8.714 1.00 98.56 965 SER A N 1
ATOM 7168 C CA . SER A 1 965 ? -16.730 -3.589 9.820 1.00 98.56 965 SER A CA 1
ATOM 7169 C C . SER A 1 965 ? -17.963 -3.659 10.718 1.00 98.56 965 SER A C 1
ATOM 7171 O O . SER A 1 965 ? -18.842 -2.788 10.698 1.00 98.56 965 SER A O 1
ATOM 7173 N N . THR A 1 966 ? -18.055 -4.743 11.490 1.00 98.62 966 THR A N 1
ATOM 7174 C CA . THR A 1 966 ? -19.048 -4.916 12.555 1.00 98.62 966 THR A CA 1
ATOM 7175 C C . THR A 1 966 ? -18.575 -5.931 13.602 1.00 98.62 966 THR A C 1
ATOM 7177 O O . THR A 1 966 ? -18.065 -6.990 13.232 1.00 98.62 966 THR A O 1
ATOM 7180 N N . PRO A 1 967 ? -18.795 -5.679 14.905 1.00 98.62 967 PRO A N 1
ATOM 7181 C CA . PRO A 1 967 ? -18.684 -6.716 15.924 1.00 98.62 967 PRO A CA 1
ATOM 7182 C C . PRO A 1 967 ? -19.781 -7.770 15.728 1.00 98.62 967 PRO A C 1
ATOM 7184 O O . PRO A 1 967 ? -20.910 -7.438 15.343 1.00 98.62 967 PRO A O 1
ATOM 7187 N N . LEU A 1 968 ? -19.447 -9.036 15.978 1.00 98.69 968 LEU A N 1
ATOM 7188 C CA . LEU A 1 968 ? -20.322 -10.191 15.789 1.00 98.69 968 LEU A CA 1
ATOM 7189 C C . LEU A 1 968 ? -20.932 -10.629 17.123 1.00 98.69 968 LEU A C 1
ATOM 7191 O O . LEU A 1 968 ? -20.224 -10.902 18.087 1.00 98.69 968 LEU A O 1
ATOM 7195 N N . TYR A 1 969 ? -22.254 -10.760 17.157 1.00 98.19 969 TYR A N 1
ATOM 7196 C CA . TYR A 1 969 ? -23.029 -11.189 18.316 1.00 98.19 969 TYR A CA 1
ATOM 7197 C C . TYR A 1 969 ? -23.844 -12.441 17.998 1.00 98.19 969 TYR A C 1
ATOM 7199 O O . TYR A 1 969 ? -24.500 -12.526 16.961 1.00 98.19 969 TYR A O 1
ATOM 7207 N N . LYS A 1 970 ? -23.888 -13.399 18.925 1.00 96.00 970 LYS A N 1
ATOM 7208 C CA . LYS A 1 970 ? -24.693 -14.622 18.809 1.00 96.00 970 LYS A CA 1
ATOM 7209 C C . LYS A 1 970 ? -25.471 -14.858 20.097 1.00 96.00 970 LYS A C 1
ATOM 7211 O O . LYS A 1 970 ? -24.917 -14.797 21.188 1.00 96.00 970 LYS A O 1
ATOM 7216 N N . ASP A 1 971 ? -26.784 -15.055 19.973 1.00 91.94 971 ASP A N 1
ATOM 7217 C CA . ASP A 1 971 ? -27.733 -15.118 21.102 1.00 91.94 971 ASP A CA 1
ATOM 7218 C C . ASP A 1 971 ? -27.657 -13.911 22.081 1.00 91.94 971 ASP A C 1
ATOM 7220 O O . ASP A 1 971 ? -28.106 -13.999 23.225 1.00 91.94 971 ASP A O 1
ATOM 7224 N N . GLY A 1 972 ? -27.132 -12.766 21.620 1.00 90.50 972 GLY A N 1
ATOM 7225 C CA . GLY A 1 972 ? -26.945 -11.541 22.413 1.00 90.50 972 GLY A CA 1
ATOM 7226 C C . GLY A 1 972 ? -25.610 -11.442 23.166 1.00 90.50 972 GLY A C 1
ATOM 7227 O O . GLY A 1 972 ? -25.457 -10.541 23.985 1.00 90.50 972 GLY A O 1
ATOM 7228 N N . VAL A 1 973 ? -24.660 -12.344 22.907 1.00 95.19 973 VAL A N 1
ATOM 7229 C CA . VAL A 1 973 ? -23.291 -12.325 23.455 1.00 95.19 973 VAL A CA 1
ATOM 7230 C C . VAL A 1 973 ? -22.312 -12.005 22.324 1.00 95.19 973 VAL A C 1
ATOM 7232 O O . VAL A 1 973 ? -22.525 -12.482 21.209 1.00 95.19 973 VAL A O 1
ATOM 7235 N N . LEU A 1 974 ? -21.277 -11.201 22.585 1.00 98.00 974 LEU A N 1
ATOM 7236 C CA . LEU A 1 974 ? -20.171 -10.973 21.646 1.00 98.00 974 LEU A CA 1
ATOM 7237 C C . LEU A 1 974 ? -19.470 -12.310 21.337 1.00 98.00 974 LEU A C 1
ATOM 7239 O O . LEU A 1 974 ? -19.362 -13.158 22.217 1.00 98.00 974 LEU A O 1
ATOM 7243 N N . VAL A 1 975 ? -19.053 -12.517 20.087 1.00 98.12 975 VAL A N 1
ATOM 7244 C CA . VAL A 1 975 ? -18.339 -13.728 19.632 1.00 98.12 975 VAL A CA 1
ATOM 7245 C C . VAL A 1 975 ? -17.208 -13.416 18.639 1.00 98.12 975 VAL A C 1
ATOM 7247 O O . VAL A 1 975 ? -16.813 -14.290 17.868 1.00 98.12 975 VAL A O 1
ATOM 7250 N N . GLY A 1 976 ? -16.732 -12.165 18.614 1.00 98.06 976 GLY A N 1
ATOM 7251 C CA . GLY A 1 976 ? -15.659 -11.693 17.735 1.00 98.06 976 GLY A CA 1
ATOM 7252 C C . GLY A 1 976 ? -16.060 -10.553 16.799 1.00 98.06 976 GLY A C 1
ATOM 7253 O O . GLY A 1 976 ? -16.937 -9.747 17.120 1.00 98.06 976 GLY A O 1
ATOM 7254 N N . GLY A 1 977 ? -15.422 -10.481 15.630 1.00 98.62 977 GLY A N 1
ATOM 7255 C CA . GLY A 1 977 ? -15.548 -9.365 14.691 1.00 98.62 977 GLY A CA 1
ATOM 7256 C C . GLY A 1 977 ? -15.497 -9.778 13.221 1.00 98.62 977 GLY A C 1
ATOM 7257 O O . GLY A 1 977 ? -15.011 -10.852 12.865 1.00 98.62 977 GLY A O 1
ATOM 7258 N N . PHE A 1 978 ? -16.027 -8.910 12.358 1.00 98.94 978 PHE A N 1
ATOM 7259 C CA . PHE A 1 978 ? -16.016 -9.071 10.905 1.00 98.94 978 PHE A CA 1
ATOM 7260 C C . PHE A 1 978 ? -15.520 -7.792 10.231 1.00 98.94 978 PHE A C 1
ATOM 7262 O O . PHE A 1 978 ? -16.067 -6.710 10.470 1.00 98.94 978 PHE A O 1
ATOM 7269 N N . GLY A 1 979 ? -14.503 -7.937 9.382 1.00 98.81 979 GLY A N 1
ATOM 7270 C CA . GLY A 1 979 ? -13.931 -6.880 8.557 1.00 98.81 979 GLY A CA 1
ATOM 7271 C C . GLY A 1 979 ? -14.040 -7.198 7.065 1.00 98.81 979 GLY A C 1
ATOM 7272 O O . GLY A 1 979 ? -13.853 -8.340 6.637 1.00 98.81 979 GLY A O 1
ATOM 7273 N N . VAL A 1 980 ? -14.339 -6.165 6.280 1.00 98.75 980 VAL A N 1
ATOM 7274 C CA . VAL A 1 980 ? -14.429 -6.181 4.815 1.00 98.75 980 VAL A CA 1
ATOM 7275 C C . VAL A 1 980 ? -13.612 -5.020 4.262 1.00 98.75 980 VAL A C 1
ATOM 7277 O O . VAL A 1 980 ? -13.648 -3.926 4.825 1.00 98.75 980 VAL A O 1
ATOM 7280 N N . SER A 1 981 ? -12.882 -5.236 3.170 1.00 98.00 981 SER A N 1
ATOM 7281 C CA . SER A 1 981 ? -12.157 -4.170 2.465 1.00 98.00 981 SER A CA 1
ATOM 7282 C C . SER A 1 981 ? -11.916 -4.543 0.998 1.00 98.00 981 SER A C 1
ATOM 7284 O O . SER A 1 981 ? -11.670 -5.715 0.715 1.00 98.00 981 SER A O 1
ATOM 7286 N N . GLY A 1 982 ? -11.961 -3.577 0.075 1.00 92.00 982 GLY A N 1
ATOM 7287 C CA . GLY A 1 982 ? -11.523 -3.778 -1.322 1.00 92.00 982 GLY A CA 1
ATOM 7288 C C . GLY A 1 982 ? -12.140 -2.862 -2.388 1.00 92.00 982 GLY A C 1
ATOM 7289 O O . GLY A 1 982 ? -11.813 -2.980 -3.573 1.00 92.00 982 GLY A O 1
ATOM 7290 N N . ASP A 1 983 ? -13.028 -1.949 -1.990 1.00 88.94 983 ASP A N 1
ATOM 7291 C CA . ASP A 1 983 ? -13.629 -0.940 -2.867 1.00 88.94 983 ASP A CA 1
ATOM 7292 C C . ASP A 1 983 ? -13.896 0.358 -2.066 1.00 88.94 983 ASP A C 1
ATOM 7294 O O . ASP A 1 983 ? -13.284 0.590 -1.024 1.00 88.94 983 ASP A O 1
ATOM 7298 N N . GLY A 1 984 ? -14.797 1.231 -2.525 1.00 88.50 984 GLY A N 1
ATOM 7299 C CA . GLY A 1 984 ? -15.230 2.402 -1.757 1.00 88.50 984 GLY A CA 1
ATOM 7300 C C . GLY A 1 984 ? -15.837 2.026 -0.397 1.00 88.50 984 GLY A C 1
ATOM 7301 O O . GLY A 1 984 ? -16.557 1.040 -0.259 1.00 88.50 984 GLY A O 1
ATOM 7302 N N . VAL A 1 985 ? -15.615 2.839 0.634 1.00 91.00 985 VAL A N 1
ATOM 7303 C CA . VAL A 1 985 ? -15.954 2.456 2.022 1.00 91.00 985 VAL A CA 1
ATOM 7304 C C . VAL A 1 985 ? -17.468 2.397 2.316 1.00 91.00 985 VAL A C 1
ATOM 7306 O O . VAL A 1 985 ? -17.910 1.791 3.292 1.00 91.00 985 VAL A O 1
ATOM 7309 N N . ASP A 1 986 ? -18.299 3.000 1.460 1.00 91.75 986 ASP A N 1
ATOM 7310 C CA . ASP A 1 986 ? -19.759 2.810 1.474 1.00 91.75 986 ASP A CA 1
ATOM 7311 C C . ASP A 1 986 ? -20.194 1.485 0.814 1.00 91.75 986 ASP A C 1
ATOM 7313 O O . ASP A 1 986 ? -21.293 0.999 1.092 1.00 91.75 986 ASP A O 1
ATOM 7317 N N . GLN A 1 987 ? -19.361 0.889 -0.046 1.00 93.38 987 GLN A N 1
ATOM 7318 C CA . GLN A 1 987 ? -19.519 -0.478 -0.539 1.00 93.38 987 GLN A CA 1
ATOM 7319 C C . GLN A 1 987 ? -19.080 -1.489 0.523 1.00 93.38 987 GLN A C 1
ATOM 7321 O O . GLN A 1 987 ? -19.824 -2.439 0.773 1.00 93.38 987 GLN A O 1
ATOM 7326 N N . ASP A 1 988 ? -17.939 -1.261 1.186 1.00 96.19 988 ASP A N 1
ATOM 7327 C CA . ASP A 1 988 ? -17.475 -2.101 2.299 1.00 96.19 988 ASP A CA 1
ATOM 7328 C C . ASP A 1 988 ? -18.581 -2.269 3.359 1.00 96.19 988 ASP A C 1
ATOM 7330 O O . ASP A 1 988 ? -18.930 -3.393 3.718 1.00 96.19 988 ASP A O 1
ATOM 7334 N N . ASP A 1 989 ? -19.205 -1.174 3.815 1.00 96.56 989 ASP A N 1
ATOM 7335 C CA . ASP A 1 989 ? -20.319 -1.204 4.782 1.00 96.56 989 ASP A CA 1
ATOM 7336 C C . ASP A 1 989 ? -21.551 -1.979 4.273 1.00 96.56 989 ASP A C 1
ATOM 7338 O O . ASP A 1 989 ? -22.190 -2.703 5.044 1.00 96.56 989 ASP A O 1
ATOM 7342 N N . VAL A 1 990 ? -21.906 -1.848 2.986 1.00 96.12 990 VAL A N 1
ATOM 7343 C CA . VAL A 1 990 ? -23.018 -2.601 2.370 1.00 96.12 990 VAL A CA 1
ATOM 7344 C C . VAL A 1 990 ? -22.737 -4.102 2.420 1.00 96.12 990 VAL A C 1
ATOM 7346 O O . VAL A 1 990 ? -23.613 -4.877 2.814 1.00 96.12 990 VAL A O 1
ATOM 7349 N N . VAL A 1 991 ? -21.524 -4.513 2.051 1.00 97.69 991 VAL A N 1
ATOM 7350 C CA . VAL A 1 991 ? -21.114 -5.922 2.035 1.00 97.69 991 VAL A CA 1
ATOM 7351 C C . VAL A 1 991 ? -20.970 -6.467 3.461 1.00 97.69 991 VAL A C 1
ATOM 7353 O O . VAL A 1 991 ? -21.473 -7.553 3.746 1.00 97.69 991 VAL A O 1
ATOM 7356 N N . THR A 1 992 ? -20.416 -5.677 4.383 1.00 98.44 992 THR A N 1
ATOM 7357 C CA . THR A 1 992 ? -20.319 -5.983 5.821 1.00 98.44 992 THR A CA 1
ATOM 7358 C C . THR A 1 992 ? -21.688 -6.293 6.429 1.00 98.44 992 THR A C 1
ATOM 7360 O O . THR A 1 992 ? -21.888 -7.347 7.037 1.00 98.44 992 THR A O 1
ATOM 7363 N N . PHE A 1 993 ? -22.656 -5.387 6.248 1.00 97.44 993 PHE A N 1
ATOM 7364 C CA . PHE A 1 993 ? -24.008 -5.527 6.793 1.00 97.44 993 PHE A CA 1
ATOM 7365 C C . PHE A 1 993 ? -24.736 -6.763 6.247 1.00 97.44 993 PHE A C 1
ATOM 7367 O O . PHE A 1 993 ? -25.471 -7.427 6.981 1.00 97.44 993 PHE A O 1
ATOM 7374 N N . LEU A 1 994 ? -24.539 -7.076 4.962 1.00 96.44 994 LEU A N 1
ATOM 7375 C CA . LEU A 1 994 ? -25.167 -8.222 4.306 1.00 96.44 994 LEU A CA 1
ATOM 7376 C C . LEU A 1 994 ? -24.497 -9.556 4.679 1.00 96.44 994 LEU A C 1
ATOM 7378 O O . LEU A 1 994 ? -25.208 -10.537 4.897 1.00 96.44 994 LEU A O 1
ATOM 7382 N N . GLY A 1 995 ? -23.167 -9.586 4.816 1.00 97.56 995 GLY A N 1
ATOM 7383 C CA . GLY A 1 995 ? -22.409 -10.756 5.272 1.00 97.56 995 GLY A CA 1
ATOM 7384 C C . GLY A 1 995 ? -22.740 -11.146 6.715 1.00 97.56 995 GLY A C 1
ATOM 7385 O O . GLY A 1 995 ? -23.070 -12.295 6.998 1.00 97.56 995 GLY A O 1
ATOM 7386 N N . ALA A 1 996 ? -22.769 -10.170 7.627 1.00 97.94 996 ALA A N 1
ATOM 7387 C CA . ALA A 1 996 ? -23.077 -10.394 9.041 1.00 97.94 996 ALA A CA 1
ATOM 7388 C C . ALA A 1 996 ? -24.580 -10.587 9.355 1.00 97.94 996 ALA A C 1
ATOM 7390 O O . ALA A 1 996 ? -24.971 -10.567 10.526 1.00 97.94 996 ALA A O 1
ATOM 7391 N N . MET A 1 997 ? -25.465 -10.773 8.364 1.00 95.44 997 MET A N 1
ATOM 7392 C CA . MET A 1 997 ? -26.905 -10.932 8.618 1.00 95.44 997 MET A CA 1
ATOM 7393 C C . MET A 1 997 ? -27.214 -12.158 9.495 1.00 95.44 997 MET A C 1
ATOM 7395 O O . MET A 1 997 ? -27.130 -13.307 9.063 1.00 95.44 997 MET A O 1
ATOM 7399 N N . GLY A 1 998 ? -27.653 -11.890 10.728 1.00 94.38 998 GLY A N 1
ATOM 7400 C CA . GLY A 1 998 ? -27.877 -12.893 11.779 1.00 94.38 998 GLY A CA 1
ATOM 7401 C C . GLY A 1 998 ? -26.907 -12.778 12.960 1.00 94.38 998 GLY A C 1
ATOM 7402 O O . GLY A 1 998 ? -27.217 -13.306 14.023 1.00 94.38 998 GLY A O 1
ATOM 7403 N N . PHE A 1 999 ? -25.808 -12.037 12.785 1.00 97.94 999 PHE A N 1
ATOM 7404 C CA . PHE A 1 999 ? -24.762 -11.787 13.782 1.00 97.94 999 PHE A CA 1
ATOM 7405 C C . PHE A 1 999 ? -24.586 -10.296 14.138 1.00 97.94 999 PHE A C 1
ATOM 7407 O O . PHE A 1 999 ? -23.755 -9.950 14.969 1.00 97.94 999 PHE A O 1
ATOM 7414 N N . LEU A 1 1000 ? -25.351 -9.388 13.525 1.00 97.00 1000 LEU A N 1
ATOM 7415 C CA . LEU A 1 1000 ? -25.326 -7.956 13.856 1.00 97.00 1000 LEU A CA 1
ATOM 7416 C C . LEU A 1 1000 ? -25.863 -7.672 15.279 1.00 97.00 1000 LEU A C 1
ATOM 7418 O O . LEU A 1 1000 ? -26.827 -8.320 15.701 1.00 97.00 1000 LEU A O 1
ATOM 7422 N N . PRO A 1 1001 ? -25.346 -6.644 15.984 1.00 95.25 1001 PRO A N 1
ATOM 7423 C CA . PRO A 1 1001 ? -25.900 -6.186 17.259 1.00 95.25 1001 PRO A CA 1
ATOM 7424 C C . PRO A 1 1001 ? -27.348 -5.687 17.118 1.00 95.25 1001 PRO A C 1
ATOM 7426 O O . PRO A 1 1001 ? -27.675 -4.844 16.272 1.00 95.25 1001 PRO A O 1
ATOM 7429 N N . ASP A 1 1002 ? -28.229 -6.188 17.987 1.00 89.06 1002 ASP A N 1
ATOM 7430 C CA . ASP A 1 1002 ? -29.683 -6.038 17.847 1.00 89.06 1002 ASP A CA 1
ATOM 7431 C C . ASP A 1 1002 ? -30.199 -4.594 18.027 1.00 89.06 1002 ASP A C 1
ATOM 7433 O O . ASP A 1 1002 ? -31.269 -4.248 17.518 1.00 89.06 1002 ASP A O 1
ATOM 7437 N N . GLY A 1 1003 ? -29.437 -3.725 18.702 1.00 88.06 1003 GLY A N 1
ATOM 7438 C CA . GLY A 1 1003 ? -29.850 -2.361 19.042 1.00 88.06 1003 GLY A CA 1
ATOM 7439 C C . GLY A 1 1003 ? -30.896 -2.295 20.160 1.00 88.06 1003 GLY A C 1
ATOM 7440 O O . GLY A 1 1003 ? -31.619 -1.296 20.244 1.00 88.06 1003 GLY A O 1
ATOM 7441 N N . VAL A 1 1004 ? -31.046 -3.357 20.962 1.00 86.56 1004 VAL A N 1
ATOM 7442 C CA . VAL A 1 1004 ? -32.061 -3.483 22.026 1.00 86.56 1004 VAL A CA 1
ATOM 7443 C C . VAL A 1 1004 ? -31.471 -4.071 23.311 1.00 86.56 1004 VAL A C 1
ATOM 7445 O O . VAL A 1 1004 ? -31.742 -3.538 24.388 1.00 86.56 1004 VAL A O 1
ATOM 7448 N N . ALA A 1 1005 ? -30.688 -5.146 23.210 1.00 87.00 1005 ALA A N 1
ATOM 7449 C CA . ALA A 1 1005 ? -29.817 -5.647 24.268 1.00 87.00 1005 ALA A CA 1
ATOM 7450 C C . ALA A 1 1005 ? -28.403 -5.058 24.139 1.00 87.00 1005 ALA A C 1
ATOM 7452 O O . ALA A 1 1005 ? -27.850 -4.604 25.138 1.00 87.00 1005 ALA A O 1
ATOM 7453 N N . THR A 1 1006 ? -27.868 -4.998 22.915 1.00 92.81 1006 THR A N 1
ATOM 7454 C CA . THR A 1 1006 ? -26.590 -4.343 22.605 1.00 92.81 1006 THR A CA 1
ATOM 7455 C C . THR A 1 1006 ? -26.848 -2.946 22.051 1.00 92.81 1006 THR A C 1
ATOM 7457 O O . THR A 1 1006 ? -27.438 -2.801 20.978 1.00 92.81 1006 THR A O 1
ATOM 7460 N N . THR A 1 1007 ? -26.385 -1.912 22.753 1.00 95.19 1007 THR A N 1
ATOM 7461 C CA . THR A 1 1007 ? -26.395 -0.529 22.252 1.00 95.19 1007 THR A CA 1
ATOM 7462 C C . THR A 1 1007 ? -25.386 -0.378 21.111 1.00 95.19 1007 THR A C 1
ATOM 7464 O O . THR A 1 1007 ? -24.274 -0.888 21.204 1.00 95.19 1007 THR A O 1
ATOM 7467 N N . ARG A 1 1008 ? -25.738 0.349 20.047 1.00 96.62 1008 ARG A N 1
ATOM 7468 C CA . ARG A 1 1008 ? -24.837 0.683 18.927 1.00 96.62 1008 ARG A CA 1
ATOM 7469 C C . ARG A 1 1008 ? -24.443 2.160 18.912 1.00 96.62 1008 ARG A C 1
ATOM 7471 O O . ARG A 1 1008 ? -25.169 3.001 19.446 1.00 96.62 1008 ARG A O 1
ATOM 7478 N N . ALA A 1 1009 ? -23.366 2.491 18.198 1.00 96.69 1009 ALA A N 1
ATOM 7479 C CA . ALA A 1 1009 ? -22.920 3.869 17.974 1.00 96.69 1009 ALA A CA 1
ATOM 7480 C C . ALA A 1 1009 ? -24.039 4.808 17.465 1.00 96.69 1009 ALA A C 1
ATOM 7482 O O . ALA A 1 1009 ? -24.163 5.935 17.946 1.00 96.69 1009 ALA A O 1
ATOM 7483 N N . ASP A 1 1010 ? -24.939 4.331 16.588 1.00 95.94 1010 ASP A N 1
ATOM 7484 C CA . ASP A 1 1010 ? -26.065 5.134 16.079 1.00 95.94 1010 ASP A CA 1
ATOM 7485 C C . ASP A 1 1010 ? -27.110 5.503 17.148 1.00 95.94 1010 ASP A C 1
ATOM 7487 O O . ASP A 1 1010 ? -28.038 6.262 16.865 1.00 95.94 1010 ASP A O 1
ATOM 7491 N N . GLN A 1 1011 ? -26.986 4.998 18.376 1.00 96.62 1011 GLN A N 1
ATOM 7492 C CA . GLN A 1 1011 ? -27.921 5.228 19.478 1.00 96.62 1011 GLN A CA 1
ATOM 7493 C C . GLN A 1 1011 ? -27.361 6.167 20.563 1.00 96.62 1011 GLN A C 1
ATOM 7495 O O . GLN A 1 1011 ? -28.156 6.738 21.316 1.00 96.62 1011 GLN A O 1
ATOM 7500 N N . VAL A 1 1012 ? -26.040 6.380 20.611 1.00 95.56 1012 VAL A N 1
ATOM 7501 C CA . VAL A 1 1012 ? -25.358 7.271 21.572 1.00 95.56 1012 VAL A CA 1
ATOM 7502 C C . VAL A 1 1012 ? -25.094 8.668 20.987 1.00 95.56 1012 VAL A C 1
ATOM 7504 O O . VAL A 1 1012 ? -25.431 8.957 19.832 1.00 95.56 1012 VAL A O 1
ATOM 7507 N N . ARG A 1 1013 ? -24.546 9.577 21.806 1.00 94.88 1013 ARG A N 1
ATOM 7508 C CA . ARG A 1 1013 ? -24.142 10.927 21.391 1.00 94.88 1013 ARG A CA 1
ATOM 7509 C C . ARG A 1 1013 ? -22.896 11.405 22.129 1.00 94.88 1013 ARG A C 1
ATOM 7511 O O . ARG A 1 1013 ? -22.817 11.218 23.336 1.00 94.88 1013 ARG A O 1
ATOM 7518 N N . VAL A 1 1014 ? -22.034 12.122 21.415 1.00 93.00 1014 VAL A N 1
ATOM 7519 C CA . VAL A 1 1014 ? -20.871 12.867 21.933 1.00 93.00 1014 VAL A CA 1
ATOM 7520 C C . VAL A 1 1014 ? -21.100 14.336 21.571 1.00 93.00 1014 VAL A C 1
ATOM 7522 O O . VAL A 1 1014 ? -21.552 14.615 20.463 1.00 93.00 1014 VAL A O 1
ATOM 7525 N N . ASP A 1 1015 ? -20.963 15.260 22.524 1.00 89.12 1015 ASP A N 1
ATOM 7526 C CA . ASP A 1 1015 ? -21.272 16.703 22.384 1.00 89.12 1015 ASP A CA 1
ATOM 7527 C C . ASP A 1 1015 ? -22.612 17.052 21.700 1.00 89.12 1015 ASP A C 1
ATOM 7529 O O . ASP A 1 1015 ? -22.814 18.099 21.085 1.00 89.12 1015 ASP A O 1
ATOM 7533 N N . GLY A 1 1016 ? -23.590 16.152 21.830 1.00 90.25 1016 GLY A N 1
ATOM 7534 C CA . GLY A 1 1016 ? -24.899 16.268 21.190 1.00 90.25 1016 GLY A CA 1
ATOM 7535 C C . GLY A 1 1016 ? -24.942 15.821 19.723 1.00 90.25 1016 GLY A C 1
ATOM 7536 O O . GLY A 1 1016 ? -26.046 15.649 19.198 1.00 90.25 1016 GLY A O 1
ATOM 7537 N N . VAL A 1 1017 ? -23.808 15.543 19.082 1.00 92.06 1017 VAL A N 1
ATOM 7538 C CA . VAL A 1 1017 ? -23.698 14.843 17.790 1.00 92.06 1017 VAL A CA 1
ATOM 7539 C C . VAL A 1 1017 ? -24.094 13.373 17.978 1.00 92.06 1017 VAL A C 1
ATOM 7541 O O . VAL A 1 1017 ? -23.816 12.789 19.019 1.00 92.06 1017 VAL A O 1
ATOM 7544 N N . ARG A 1 1018 ? -24.775 12.754 17.004 1.00 94.62 1018 ARG A N 1
ATOM 7545 C CA . ARG A 1 1018 ? -25.014 11.295 16.987 1.00 94.62 1018 ARG A CA 1
ATOM 7546 C C . ARG A 1 1018 ? -23.905 10.645 16.165 1.00 94.62 1018 ARG A C 1
ATOM 7548 O O . ARG A 1 1018 ? -23.717 11.058 15.026 1.00 94.62 1018 ARG A O 1
ATOM 7555 N N . LEU A 1 1019 ? -23.235 9.636 16.714 1.00 94.75 1019 LEU A N 1
ATOM 7556 C CA . LEU A 1 1019 ? -22.173 8.925 16.002 1.00 94.75 1019 LEU A CA 1
ATOM 7557 C C . LEU A 1 1019 ? -22.742 8.071 14.845 1.00 94.75 1019 LEU A C 1
ATOM 7559 O O . LEU A 1 1019 ? -23.874 7.582 14.942 1.00 94.75 1019 LEU A O 1
ATOM 7563 N N . PRO A 1 1020 ? -21.993 7.865 13.748 1.00 94.00 1020 PRO A N 1
ATOM 7564 C CA . PRO A 1 1020 ? -22.344 6.906 12.713 1.00 94.00 1020 PRO A CA 1
ATOM 7565 C C . PRO A 1 1020 ? -22.026 5.476 13.165 1.00 94.00 1020 PRO A C 1
ATOM 7567 O O . PRO A 1 1020 ? -21.132 5.242 13.976 1.00 94.00 1020 PRO A O 1
ATOM 7570 N N . TYR A 1 1021 ? -22.737 4.511 12.582 1.00 94.94 1021 TYR A N 1
ATOM 7571 C CA . TYR A 1 1021 ? -22.464 3.081 12.754 1.00 94.94 1021 TYR A CA 1
ATOM 7572 C C . TYR A 1 1021 ? -22.119 2.439 11.405 1.00 94.94 1021 TYR A C 1
ATOM 7574 O O . TYR A 1 1021 ? -20.989 2.018 11.194 1.00 94.94 1021 TYR A O 1
ATOM 7582 N N . GLN A 1 1022 ? -23.055 2.464 10.453 1.00 92.69 1022 GLN A N 1
ATOM 7583 C CA . GLN A 1 1022 ? -22.846 2.074 9.053 1.00 92.69 1022 GLN A CA 1
ATOM 7584 C C . GLN A 1 1022 ? -23.597 3.051 8.134 1.00 92.69 1022 GLN A C 1
ATOM 7586 O O . GLN A 1 1022 ? -24.604 3.643 8.540 1.00 92.69 1022 GLN A O 1
ATOM 7591 N N . LYS A 1 1023 ? -23.113 3.234 6.904 1.00 90.88 1023 LYS A N 1
ATOM 7592 C CA . LYS A 1 1023 ? -23.691 4.110 5.870 1.00 90.88 1023 LYS A CA 1
ATOM 7593 C C . LYS A 1 1023 ? -23.866 3.303 4.588 1.00 90.88 1023 LYS A C 1
ATOM 7595 O O . LYS A 1 1023 ? -22.968 2.588 4.169 1.00 90.88 1023 LYS A O 1
ATOM 7600 N N . PHE A 1 1024 ? -25.034 3.431 3.965 1.00 89.12 1024 PHE A N 1
ATOM 7601 C CA . PHE A 1 1024 ? -25.395 2.650 2.785 1.00 89.12 1024 PHE A CA 1
ATOM 7602 C C . PHE A 1 1024 ? -25.625 3.547 1.576 1.00 89.12 1024 PHE A C 1
ATOM 7604 O O . PHE A 1 1024 ? -26.303 4.576 1.664 1.00 89.12 1024 PHE A O 1
ATOM 7611 N N . LEU A 1 1025 ? -25.128 3.099 0.423 1.00 83.69 1025 LEU A N 1
ATOM 7612 C CA . LEU A 1 1025 ? -25.424 3.703 -0.871 1.00 83.69 1025 LEU A CA 1
ATOM 7613 C C . LEU A 1 1025 ? -26.939 3.782 -1.101 1.00 83.69 1025 LEU A C 1
ATOM 7615 O O . LEU A 1 1025 ? -27.695 2.865 -0.780 1.00 83.69 1025 LEU A O 1
ATOM 7619 N N . ARG A 1 1026 ? -27.398 4.857 -1.750 1.00 82.69 1026 ARG A N 1
ATOM 7620 C CA . ARG A 1 1026 ? -28.821 5.027 -2.098 1.00 82.69 1026 ARG A CA 1
ATOM 7621 C C . ARG A 1 1026 ? -29.327 3.980 -3.104 1.00 82.69 1026 ARG A C 1
ATOM 7623 O O . ARG A 1 1026 ? -30.530 3.724 -3.156 1.00 82.69 1026 ARG A O 1
ATOM 7630 N N . ASN A 1 1027 ? -28.430 3.425 -3.916 1.00 84.69 1027 ASN A N 1
ATOM 7631 C CA . ASN A 1 1027 ? -28.716 2.361 -4.874 1.00 84.69 1027 ASN A CA 1
ATOM 7632 C C . ASN A 1 1027 ? -27.489 1.434 -5.009 1.00 84.69 1027 ASN A C 1
ATOM 7634 O O . ASN A 1 1027 ? -26.701 1.623 -5.934 1.00 84.69 1027 ASN A O 1
ATOM 7638 N N . PRO A 1 1028 ? -27.277 0.483 -4.080 1.00 84.25 1028 PRO A N 1
ATOM 7639 C CA . PRO A 1 1028 ? -26.042 -0.301 -4.028 1.00 84.25 1028 PRO A CA 1
ATOM 7640 C C . PRO A 1 1028 ? -25.897 -1.317 -5.169 1.00 84.25 1028 PRO A C 1
ATOM 7642 O O . PRO A 1 1028 ? -24.779 -1.714 -5.466 1.00 84.25 1028 PRO A O 1
ATOM 7645 N N . PHE A 1 1029 ? -26.992 -1.739 -5.814 1.00 84.38 1029 PHE A N 1
ATOM 7646 C CA . PHE A 1 1029 ? -26.991 -2.900 -6.722 1.00 84.38 1029 PHE A CA 1
ATOM 7647 C C . PHE A 1 1029 ? -27.197 -2.574 -8.216 1.00 84.38 1029 PHE A C 1
ATOM 7649 O O . PHE A 1 1029 ? -27.150 -3.484 -9.055 1.00 84.38 1029 PHE A O 1
ATOM 7656 N N . GLY A 1 1030 ? -27.438 -1.301 -8.554 1.00 66.06 1030 GLY A N 1
ATOM 7657 C CA . GLY A 1 1030 ? -27.909 -0.871 -9.883 1.00 66.06 1030 GLY A CA 1
ATOM 7658 C C . GLY A 1 1030 ? -29.424 -0.960 -10.037 1.00 66.06 1030 GLY A C 1
ATOM 7659 O O . GLY A 1 1030 ? -29.976 -2.078 -9.879 1.00 66.06 1030 GLY A O 1
#

Secondary structure (DSSP, 8-state):
--HHHHHHHHTSPP--PPPPPP-----S---S-----------PPPP--------------------------------PPP--PPPP-------PPP---------------------------------------------------------------------------------PPP-S---SS---PPPPS----PPPP--GGGSSSS-EEEEEE---BTTB-----TTHHHHHHHHHHHHHHHTTTSEEEEE-SSS-GGGSEEEEEE-GGGGT----TTSEEEEEEEEEEEETTEEEEEEEEEEESSS-EE--SSS---TT-EEHHHHHHHHHHHHTTBPP---S-TT-TT-SEE-S---THHHHHHHHHPPBP---S---TT----EEEEE-SSS-----HHHHHHHHHHHHTSSS----EEEEEETT--EEEEEE-HHHHHHTTT-HHHHHHHHHHHHHHHHHHHHH-BTTB---HHHHHHHH---B-HHHHS-BTT---TT-SSBS----S--B----SSTT-TTPPPPSSTTGGGSS---SEE-TTTT-TTSTT-EE-SSGGG--GGGSPTT-PPPP---HHHHTT-SS---------SS-EEEEEE-SSSSSS--EEEEEEEEE--TTTS-HHHHTT--TTS---HHHHHTSHHHHHHHHHHHHHTTB-HHHHHHT-TT-B---BTTBPPPTTB-------EETTEEP-SSSSSSSHHHHHHHHHHHHHH-------SEEPP-TTS-SB----PPP-EEEE-----SSSS--HHHHHHHHHHHHHHHHHSBPSS---TTS-TTPBP--EEEEE-TT--EEEEEE-TT--TTHHHHHHHHHHHHHHHT-TTT--GGGSPTTSPTT-B--HHHHHHTTSSSSSTT-TTPPPPTT-GGGTHHHHTB-TTT--BSSSPPPGGG--SHHHHHHHSTT--TT--S-GGG------SS-EEEEEETTEEEEEEEEESS-HHHHHHHHHHHTTTTS--SSSS-BGGG-EETTEEPP-----SSS--

Radius of gyration: 35.87 Å; chains: 1; bounding box: 118×104×108 Å

Foldseek 3Di:
DPLVVVVVVVPDDDPDPDDDDDDDDDDDDDDDDDDDDDDDDDDDDDDDDDDDDDDYDDDDDDDDDDDDDDDDDDDDDDDDDDDDDDDDDDDDDDDDDDDDDDDDDDDDDDDDDDDDDDDDDDDDDDDDDDDDDDDDDDDDDDDDDDDDDDDDDDDDDDDDDDDDDDDDDDDDDDDDDDDDDDDDDDALFDQDDDDDPPDPPDDADDQPLVPDDAAAEAEEDAAAFPNWGFPQDPLLVVLLVVLQVLLCVLVVNSYHYDYDPPDDQQQHAHEGETQCVSQPDHADEQWFQKFKFWAWEQDPHDTYIYMYIYGYPNAAEDRDAPPKDDPRHAHSNLRSNLRVCVSSAFAADQAPPQQASRHLENDMHHHSVNSSVCSVPTGGDDHYHDDPPRNRTDGTRGYPPPDDFFDFLVLQVLLLFLLQQFFADQQKKKWWAWLLLHTFWIFHFDVLCVLCVPVVVLSLLLNLLQSLQQNLQSFQDFLFFGDGLQQCLQQAFEADFPQQQQAFLQDQDLQDLRHFLNAQAQHFAGFAPRTPDALHFGGFFYPQQLFLQWDQWFCAQVLRQQDPRIDGAPATLNADVVQFDPVLHRHRNAGQCVFLVPPGTHTHSGHHNAALKTWKFFANHPPQARSGTTTIMGMDRLPSRSGSCVQLVPDFPPPDDSLSSSQPLSSLSSNVSRCQSQQAAPQLVVVPQRSSGGADQVNSGHDSGIHRDFAQQDFVRATTCNAASGGHSVRSNNSVVSCVVPGDRHGRGGDMDAGHVRDRGRTGDDHDFFWSGQAAADPPFPRGSVLVVLLVVQLVVQQQQFFFRRGADPVRHGGDGFWKWKFWAWLLLHTNTIGGGDRFRNSRRRQFSLQQNLQSQQQDQVQPDPLNDDPPDRGNARAGLQLQLCQARLAPRRSHPPHHHHQQHQLVLCVVQQADSRTSYHNPRGGRLVSRSRQSSCCRSSRQASRVRSPSSSSTGTHRNRAQWTFFAAPLHTTTIMGMDGGGRLSSLSSHCRSRVRGHHPCPSRHHQQRDDDPNHRGDHHHHDPCGRD

Sequence (1030 aa):
MDVRTLFVNWFRPSDHAPRPWDARDETRLAEQLEPRLVLGSLLPGPPTNAGAPVTPAPQNDAQPVDIDIQTPSQHDRGLTIQIDRPNAQEGVVSIEVDVETGRPSDGNDIEGTVLPNPLEDPVEDDPIDGIILPTRSDDASPQVADVEILSLSATHRTDSGNEDAQIDDQRDAPLPLEQPLTNGSEGIFVPTVPANVDAPESAPQARWFEQGDGPHVVRYDFRDQNGISNQLTAEQRAIVEESLELWADASSDQIQFVRDQSSEDGLIVNIGLGDLAAIGLSSGEGGTVAASGSAFVEVNGGSQLIGTIWLDSSEVWENTIENGDVDGSIDLFTVVSHETGHVIGLRDVRTTDDSVLMNPVYSVERTRDSIAEAFESGTFVTIDGSIDDSDLVGHSLYNMMVGYPQLSQVEVNTLLERASAFSDREDAIIAIVDRNGTILGVRAEQDVLDNFAGDDAGLAFAVDGAVSKARTAAFFANDTAPLTSRLVRFISQSTVTEREVDSNPNITDPNSTVRGPGFIAPIGLGGHFPPDIPHTPPVDLFAIEHTNRDSLVSPGPDRIQGTPDDIALPYRFNINPANVPAGQEIVAPLSYGDDAGIDGVFQNRGIATLPGGVPIYRDTNADGRGDTLIGGIGVFFPGPDGYATFEQNFIPNSGQTSIDRVNAPLVLEAELTAVAALGGSEGAVTAGAPGAEVGAIAGIEAIDDIDIPFGNLTLVGINLEVIGPCGGIEGVRQLLDFGEDNITPGAVSGSNQILGGGDLLRDGASVPDGHLVTPQSSATDNLTAADVTQIIDAAIAAANETRAAVRLDADASPGARTRMVFAITDTTGEVLGLYRMEDATVFSIDVAVAKARNVAYYADPDALQPEDQIDGVDAGVAFTNRTFRFVAEPRFPDGVDGTDPPPFSILLDAEEAGIDPRTGENIGAPAPASVFDSVLGYDSFNPGTNFRDPDDLANQNGVVFFPGSTPLYKDGVLVGGFGVSGDGVDQDDVVTFLGAMGFLPDGVATTRADQVRVDGVRLPYQKFLRNPFG

pLDDT: mean 77.74, std 25.91, range [22.5, 98.94]